Protein AF-A0A8J6LBE6-F1 (afdb_monomer_lite)

pLDDT: mean 72.06, std 24.49, range [21.94, 98.38]

Sequence (1001 aa):
MIVLFFIPLFIVALAKRLLSPKQTKSIDKKHVVVTGGSSGIGKSAAVLAARKGANVTIIARNLERLSSAEKEIAAACIHKDQIVTSVSVDVSNRKAIQSELDKLEEKIGPIYMLINCAGMALCGKVEDFTEQDINTLISANFLGTLYPIQSVIPKFKDRKEGIIVLTASQVALMGMFGYSIYSSCKFALRGLAESISMELKPYNVSVTLALPPDTDTPGFENENKTKPEETHLISQTGGLLAPDTVAEKLLQDALILLSALSQFLHILEQNCNNRELRVLSKVLVYRKKDETVVGRVHSAIVSAVNFDLRSATVEWFEQGETKGKEIDMTAIASLNPDIVILKPGERYIQEPTHQTQTSGNKLQRDSSGSSEEETSAAMAQSGRFTHKLDESDDDFNSNQFSPETATLSNPTRQSVVSVKSNNGVMRSAQQIRVTQNMLPNNGHTLPSNDVVINKESNIPTSRAVQNSRRSNVVKEVEKLKKNREERRQRQAEEKAEKEAFLQLAPGNPHWELLNMILEYRRGLDIKPLSENDTIEDHLITVCVRKRPLNKKEGARKEVDVITVPSKNQLIVHEPKNKVDLTKYLENQLFRFDYAFDETCSNEMVYRYTAQPLIKTIFEGGFATCFAYGQTGSGKTHTMGGDFNGKSQHCHKGIYAMASADVFKLTNSPKYRHLNLIVSSSFFEIYSGKVFDLLNNKAKLRILEDGKQQVQVVGLTEKVVCTTDEVLKLIQKGNQARTSGQTFANSNSSRSHAVFQIYLRSNSNTQKVHGKFSLIDLAGNERGADTSSANRQTRMEGAEINKSLLALKECIRALGRKGAHLPFRVSKLTQVLRDSFVGSNSRTCMIAMVSPGVSSCEHTLNTLRYADRVKELGGGDLQTNTLSDDSHSDGDLLQLRSLNENDMTPEMLNFHQVISELEIAEENMLDNHKQTTDELYATYQKAIGLLKTTDEVTYDQEAYCKNWEELVNNAVSLLVKSQEIVADYKAKMSAEEQLSRKTKRK

Secondary structure (DSSP, 8-state):
--HHHHHHHHHHHHHHHHSSPPPBPP-TT-EEEEETTTSHHHHHHHHHHHHTT-EEEEEES-HHHHHHHHHHHHHT-SSTT--EEEEE--TT-HHHHHHHHHHHHHHH--EEEEEE---------GGG--HHHHHHHHIIIIIHHHHHHHHHHHHHHHHT-EEEEEE--GGGTS--TT-HHHHHHHHHHHHHHHHHHHHHGGGTEEEEEE---SB-SHHHHHHHTT--HHHHHHHGGG--B-HHHHHHHHHHHHHB---HHHHHHHHHHHHHGGGTGGG--S--------S---PPP--EEEEEEETTTTEEEEEEEETTEEEEEEEEHHHHHHH-GGG-PPPTT------------------------------------------------------------------------------------------------------------------------------HHHHHHHHHHHHHHHHHHHHHHHHHHHHHHHHHSTT-TTHHHHHHHHHHHHTS--B---TTSPPP--SEEEEEEEPPPPHHHHHTT--B-EEEEETTEEEEEEEEE-TT--EEEEEEEEE-SEEE-TT--HHHHHHHTTHHHHHHHHTT-EEEEEEEESTTSSHHHHHH-EEETTEEEGGGSHHHHHHHHHHHHHTSHHHHTT-EEEEEEEEEEETTEEEETTTTTEEEEEEE-TTS-EEEET---EE--SHHHHHHHHHHHHHHS-----SS-SSSTTSEEEEEEEEEETTEEEEEEEEEEEEEPPP---GGGGTTS-HHHHHHHHHHHHHHHHHHHHHHHHHSTTSPP-GGGSHHHHHTHHHHH-TTEEEEEEEEE--BGGGHHHHHHHHHHHHHHHTTT-----------TTSHHHHHHHHHHHHTTTS-HHHHHHHHHHHHHHHHHHHHHHHHHHHHHHHHHHHHHHHHHHHGGGSTT--HHHHHHHHHHHHHHHHHHHHHHHHHHHHHHHHHHHHHHHHHHHTT-

Organism: Tenebrio molitor (NCBI:txid7067)

Structure (mmCIF, N/CA/C/O backbone):
data_AF-A0A8J6LBE6-F1
#
_entry.id   AF-A0A8J6LBE6-F1
#
loop_
_atom_site.group_PDB
_atom_site.id
_atom_site.type_symbol
_atom_site.label_atom_id
_atom_site.label_alt_id
_atom_site.label_comp_id
_atom_site.label_asym_id
_atom_site.label_entity_id
_atom_site.label_seq_id
_atom_site.pdbx_PDB_ins_code
_atom_site.Cartn_x
_atom_site.Cartn_y
_atom_site.Cartn_z
_atom_site.occupancy
_atom_site.B_iso_or_equiv
_atom_site.auth_seq_id
_atom_site.auth_comp_id
_atom_site.auth_asym_id
_atom_site.auth_atom_id
_atom_site.pdbx_PDB_model_num
ATOM 1 N N . MET A 1 1 ? -30.795 -40.036 3.417 1.00 40.66 1 MET A N 1
ATOM 2 C CA . MET A 1 1 ? -29.897 -41.121 3.882 1.00 40.66 1 MET A CA 1
ATOM 3 C C . MET A 1 1 ? -28.716 -41.430 2.954 1.00 40.66 1 MET A C 1
ATOM 5 O O . MET A 1 1 ? -27.685 -41.827 3.468 1.00 40.66 1 MET A O 1
ATOM 9 N N . ILE A 1 2 ? -28.789 -41.191 1.636 1.00 40.31 2 ILE A N 1
ATOM 10 C CA . ILE A 1 2 ? -27.671 -41.468 0.703 1.00 40.31 2 ILE A CA 1
ATOM 11 C C . ILE A 1 2 ? -26.456 -40.530 0.915 1.00 40.31 2 ILE A C 1
ATOM 13 O O . ILE A 1 2 ? -25.318 -40.966 0.797 1.00 40.31 2 ILE A O 1
ATOM 17 N N . VAL A 1 3 ? -26.661 -39.271 1.325 1.00 47.59 3 VAL A N 1
ATOM 18 C CA . VAL A 1 3 ? -25.581 -38.264 1.488 1.00 47.59 3 VAL A CA 1
ATOM 19 C C . VAL A 1 3 ? -24.673 -38.520 2.708 1.00 47.59 3 VAL A C 1
ATOM 21 O O . VAL A 1 3 ? -23.480 -38.231 2.655 1.00 47.59 3 VAL A O 1
ATOM 24 N N . LEU A 1 4 ? -25.194 -39.142 3.773 1.00 47.72 4 LEU A N 1
ATOM 25 C CA . LEU A 1 4 ? -24.428 -39.478 4.986 1.00 47.72 4 LEU A CA 1
ATOM 26 C C . LEU A 1 4 ? -23.370 -40.572 4.750 1.00 47.72 4 LEU A C 1
ATOM 28 O O . LEU A 1 4 ? -22.379 -40.619 5.471 1.00 47.72 4 LEU A O 1
ATOM 32 N N . PHE A 1 5 ? -23.529 -41.398 3.709 1.00 43.28 5 PHE A N 1
ATOM 33 C CA . PHE A 1 5 ? -22.550 -42.424 3.330 1.00 43.28 5 PHE A CA 1
ATOM 34 C C . PHE A 1 5 ? -21.408 -41.885 2.454 1.00 43.28 5 PHE A C 1
ATOM 36 O O . PHE A 1 5 ? -20.310 -42.440 2.469 1.00 43.28 5 PHE A O 1
ATOM 43 N N . PHE A 1 6 ? -21.625 -40.788 1.720 1.00 46.31 6 PHE A N 1
ATOM 44 C CA . PHE A 1 6 ? -20.612 -40.236 0.813 1.00 46.31 6 PHE A CA 1
ATOM 45 C C . PHE A 1 6 ? -19.575 -39.362 1.514 1.00 46.31 6 PHE A C 1
ATOM 47 O O . PHE A 1 6 ? -18.449 -39.285 1.038 1.00 46.31 6 PHE A O 1
ATOM 54 N N . ILE A 1 7 ? -19.906 -38.742 2.648 1.00 57.91 7 ILE A N 1
ATOM 55 C CA . ILE A 1 7 ? -18.970 -37.877 3.383 1.00 57.91 7 ILE A CA 1
ATOM 56 C C . ILE A 1 7 ? -17.785 -38.682 3.954 1.00 57.91 7 ILE A C 1
ATOM 58 O O . ILE A 1 7 ? -16.645 -38.295 3.690 1.00 57.91 7 ILE A O 1
ATOM 62 N N . PRO A 1 8 ? -17.981 -39.837 4.625 1.00 56.97 8 PRO A N 1
ATOM 63 C CA . PRO A 1 8 ? -16.868 -40.694 5.033 1.00 56.97 8 PRO A CA 1
ATOM 64 C C . PRO A 1 8 ? -16.081 -41.225 3.831 1.00 56.97 8 PRO A C 1
ATOM 66 O O . PRO A 1 8 ? -14.857 -41.236 3.855 1.00 56.97 8 PRO A O 1
ATOM 69 N N . LEU A 1 9 ? -16.765 -41.599 2.744 1.00 53.81 9 LEU A N 1
ATOM 70 C CA . LEU A 1 9 ? -16.144 -42.067 1.499 1.00 53.81 9 LEU A CA 1
ATOM 71 C C . LEU A 1 9 ? -15.296 -40.982 0.821 1.00 53.81 9 LEU A C 1
ATOM 73 O O . LEU A 1 9 ? -14.232 -41.283 0.288 1.00 53.81 9 LEU A O 1
ATOM 77 N N . PHE A 1 10 ? -15.725 -39.722 0.883 1.00 61.94 10 PHE A N 1
ATOM 78 C CA . PHE A 1 10 ? -14.997 -38.573 0.356 1.00 61.94 10 PHE A CA 1
ATOM 79 C C . PHE A 1 10 ? -13.814 -38.198 1.249 1.00 61.94 10 PHE A C 1
ATOM 81 O O . PHE A 1 10 ? -12.744 -37.894 0.733 1.00 61.94 10 PHE A O 1
ATOM 88 N N . ILE A 1 11 ? -13.958 -38.294 2.574 1.00 64.44 11 ILE A N 1
ATOM 89 C CA . ILE A 1 11 ? -12.854 -38.121 3.530 1.00 64.44 11 ILE A CA 1
ATOM 90 C C . ILE A 1 11 ? -11.818 -39.233 3.347 1.00 64.44 11 ILE A C 1
ATOM 92 O O . ILE A 1 11 ? -10.628 -38.945 3.290 1.00 64.44 11 ILE A O 1
ATOM 96 N N . VAL A 1 12 ? -12.246 -40.483 3.157 1.00 61.75 12 VAL A N 1
ATOM 97 C CA . VAL A 1 12 ? -11.360 -41.612 2.840 1.00 61.75 12 VAL A CA 1
ATOM 98 C C . VAL A 1 12 ? -10.734 -41.451 1.455 1.00 61.75 12 VAL A C 1
ATOM 100 O O . VAL A 1 12 ? -9.564 -41.776 1.296 1.00 61.75 12 VAL A O 1
ATOM 103 N N . ALA A 1 13 ? -11.445 -40.913 0.459 1.00 54.16 13 ALA A N 1
ATOM 104 C CA . ALA A 1 13 ? -10.891 -40.621 -0.866 1.00 54.16 13 ALA A CA 1
ATOM 105 C C . ALA A 1 13 ? -9.877 -39.466 -0.832 1.00 54.16 13 ALA A C 1
ATOM 107 O O . ALA A 1 13 ? -8.851 -39.527 -1.507 1.00 54.16 13 ALA A O 1
ATOM 108 N N . LEU A 1 14 ? -10.127 -38.436 -0.023 1.00 53.88 14 LEU A N 1
ATOM 109 C CA . LEU A 1 14 ? -9.238 -37.295 0.176 1.00 53.88 14 LEU A CA 1
ATOM 110 C C . LEU A 1 14 ? -8.005 -37.695 0.992 1.00 53.88 14 LEU A C 1
ATOM 112 O O . LEU A 1 14 ? -6.891 -37.357 0.604 1.00 53.88 14 LEU A O 1
ATOM 116 N N . ALA A 1 15 ? -8.183 -38.489 2.051 1.00 54.53 15 ALA A N 1
ATOM 117 C CA . ALA A 1 15 ? -7.100 -39.101 2.809 1.00 54.53 15 ALA A CA 1
ATOM 118 C C . ALA A 1 15 ? -6.294 -40.058 1.923 1.00 54.53 15 ALA A C 1
ATOM 120 O O . ALA A 1 15 ? -5.078 -39.935 1.876 1.00 54.53 15 ALA A O 1
ATOM 121 N N . LYS A 1 16 ? -6.939 -40.916 1.116 1.00 50.00 16 LYS A N 1
ATOM 122 C CA . LYS A 1 16 ? -6.263 -41.740 0.097 1.00 50.00 16 LYS A CA 1
ATOM 123 C C . LYS A 1 16 ? -5.519 -40.905 -0.934 1.00 50.00 16 LYS A C 1
ATOM 125 O O . LYS A 1 16 ? -4.522 -41.392 -1.426 1.00 50.00 16 LYS A O 1
ATOM 130 N N . ARG A 1 17 ? -5.968 -39.695 -1.280 1.00 50.91 17 ARG A N 1
ATOM 131 C CA . ARG A 1 17 ? -5.318 -38.820 -2.276 1.00 50.91 17 ARG A CA 1
ATOM 132 C C . ARG A 1 17 ? -4.174 -37.984 -1.694 1.00 50.91 17 ARG A C 1
ATOM 134 O O . ARG A 1 17 ? -3.234 -37.657 -2.410 1.00 50.91 17 ARG A O 1
ATOM 141 N N . LEU A 1 18 ? -4.251 -37.639 -0.410 1.00 48.28 18 LEU A N 1
ATOM 142 C CA . LEU A 1 18 ? -3.179 -36.977 0.341 1.00 48.28 18 LEU A CA 1
ATOM 143 C C . LEU A 1 18 ? -2.104 -37.975 0.798 1.00 48.28 18 LEU A C 1
ATOM 145 O O . LEU A 1 18 ? -0.934 -37.615 0.863 1.00 48.28 18 LEU A O 1
ATOM 149 N N . LEU A 1 19 ? -2.498 -39.224 1.064 1.00 45.06 19 LEU A N 1
ATOM 150 C CA . LEU A 1 19 ? -1.624 -40.333 1.457 1.00 45.06 19 LEU A CA 1
ATOM 151 C C . LEU A 1 19 ? -1.256 -41.253 0.278 1.00 45.06 19 LEU A C 1
ATOM 153 O O . LEU A 1 19 ? -0.457 -42.170 0.457 1.00 45.06 19 LEU A O 1
ATOM 157 N N . SER A 1 20 ? -1.814 -41.047 -0.925 1.00 41.53 20 SER A N 1
ATOM 158 C CA . SER A 1 20 ? -1.423 -41.830 -2.104 1.00 41.53 20 SER A CA 1
ATOM 159 C C . SER A 1 20 ? 0.006 -41.473 -2.490 1.00 41.53 20 SER A C 1
ATOM 161 O O . SER A 1 20 ? 0.320 -40.279 -2.548 1.00 41.53 20 SER A O 1
ATOM 163 N N . PRO A 1 21 ? 0.851 -42.462 -2.829 1.00 44.41 21 PRO A N 1
ATOM 164 C CA . PRO A 1 21 ? 2.168 -42.185 -3.378 1.00 44.41 21 PRO A CA 1
ATOM 165 C C . PRO A 1 21 ? 2.017 -41.244 -4.576 1.00 44.41 21 PRO A C 1
ATOM 167 O O . PRO A 1 21 ? 1.194 -41.486 -5.465 1.00 44.41 21 PRO A O 1
ATOM 170 N N . LYS A 1 22 ? 2.768 -40.134 -4.569 1.00 51.62 22 LYS A N 1
ATOM 171 C CA . LYS A 1 22 ? 2.793 -39.182 -5.686 1.00 51.62 22 LYS A CA 1
ATOM 172 C C . LYS A 1 22 ? 3.067 -39.985 -6.957 1.00 51.62 22 LYS A C 1
ATOM 174 O O . LYS A 1 22 ? 4.078 -40.680 -7.017 1.00 51.62 22 LYS A O 1
ATOM 179 N N . GLN A 1 23 ? 2.171 -39.921 -7.945 1.00 55.44 23 GLN A N 1
ATOM 180 C CA . GLN A 1 23 ? 2.427 -40.559 -9.235 1.00 55.44 23 GLN A CA 1
ATOM 181 C C . GLN A 1 23 ? 3.731 -39.983 -9.790 1.00 55.44 23 GLN A C 1
ATOM 183 O O . GLN A 1 23 ? 3.892 -38.765 -9.877 1.00 55.44 23 GLN A O 1
ATOM 188 N N . THR A 1 24 ? 4.684 -40.850 -10.104 1.00 63.91 24 THR A N 1
ATOM 189 C CA . THR A 1 24 ? 5.952 -40.472 -10.718 1.00 63.91 24 THR A CA 1
ATOM 190 C C . THR A 1 24 ? 5.896 -40.820 -12.198 1.00 63.91 24 THR A C 1
ATOM 192 O O . THR A 1 24 ? 5.435 -41.893 -12.586 1.00 63.91 24 THR A O 1
ATOM 195 N N . LYS A 1 25 ? 6.347 -39.898 -13.049 1.00 80.88 25 LYS A N 1
ATOM 196 C CA . LYS A 1 25 ? 6.626 -40.194 -14.451 1.00 80.88 25 LYS A CA 1
ATOM 197 C C . LYS A 1 25 ? 7.721 -41.262 -14.488 1.00 80.88 25 LYS A C 1
ATOM 199 O O . LYS A 1 25 ? 8.744 -41.119 -13.818 1.00 80.88 25 LYS A O 1
ATOM 204 N N . SER A 1 26 ? 7.507 -42.326 -15.257 1.00 86.62 26 SER A N 1
ATOM 205 C CA . SER A 1 26 ? 8.555 -43.314 -15.515 1.00 86.62 26 SER A CA 1
ATOM 206 C C . SER A 1 26 ? 9.479 -42.816 -16.627 1.00 86.62 26 SER A C 1
ATOM 208 O O . SER A 1 26 ? 9.019 -42.190 -17.584 1.00 86.62 26 SER A O 1
ATOM 210 N N . ILE A 1 27 ? 10.773 -43.100 -16.490 1.00 93.12 27 ILE A N 1
ATOM 211 C CA . ILE A 1 27 ? 11.789 -42.931 -17.543 1.00 93.12 27 ILE A CA 1
ATOM 212 C C . ILE A 1 27 ? 12.308 -44.277 -18.052 1.00 93.12 27 ILE A C 1
ATOM 214 O O . ILE A 1 27 ? 13.243 -44.306 -18.847 1.00 93.12 27 ILE A O 1
ATOM 218 N N . ASP A 1 28 ? 11.697 -45.378 -17.616 1.00 93.81 28 ASP A N 1
ATOM 219 C CA . ASP A 1 28 ? 12.046 -46.709 -18.093 1.00 93.81 28 ASP A CA 1
ATOM 220 C C . ASP A 1 28 ? 11.875 -46.790 -19.618 1.00 93.81 28 ASP A C 1
ATOM 222 O O . ASP A 1 28 ? 10.849 -46.370 -20.165 1.00 93.81 28 ASP A O 1
ATOM 226 N N . LYS A 1 29 ? 12.922 -47.256 -20.305 1.00 93.50 29 LYS A N 1
ATOM 227 C CA . LYS A 1 29 ? 13.061 -47.329 -21.770 1.00 93.50 29 LYS A CA 1
ATOM 228 C C . LYS A 1 29 ? 12.915 -46.002 -22.524 1.00 93.50 29 LYS A C 1
ATOM 230 O O . LYS A 1 29 ? 12.851 -45.991 -23.754 1.00 93.50 29 LYS A O 1
ATOM 235 N N . LYS A 1 30 ? 12.865 -44.867 -21.823 1.00 95.56 30 LYS A N 1
ATOM 236 C CA . LYS A 1 30 ? 12.820 -43.529 -22.427 1.00 95.56 30 LYS A CA 1
ATOM 237 C C . LYS A 1 30 ? 14.237 -42.997 -22.631 1.00 95.56 30 LYS A C 1
ATOM 239 O O . LYS A 1 30 ? 15.156 -43.344 -21.894 1.00 95.56 30 LYS A O 1
ATOM 244 N N . HIS A 1 31 ? 14.410 -42.128 -23.623 1.00 97.69 31 HIS A N 1
ATOM 245 C CA . HIS A 1 31 ? 15.700 -41.513 -23.918 1.00 97.69 31 HIS A CA 1
ATOM 246 C C . HIS A 1 31 ? 15.918 -40.253 -23.062 1.00 97.69 31 HIS A C 1
ATOM 248 O O . HIS A 1 31 ? 15.151 -39.286 -23.141 1.00 97.69 31 HIS A O 1
ATOM 254 N N . VAL A 1 32 ? 16.965 -40.277 -22.235 1.00 98.19 32 VAL A N 1
ATOM 255 C CA . VAL A 1 32 ? 17.400 -39.195 -21.346 1.00 98.19 32 VAL A CA 1
ATOM 256 C C . VAL A 1 32 ? 18.744 -38.662 -21.836 1.00 98.19 32 VAL A C 1
ATOM 258 O O . VAL A 1 32 ? 19.719 -39.404 -21.929 1.00 98.19 32 VAL A O 1
ATOM 261 N N . VAL A 1 33 ? 18.809 -37.363 -22.115 1.00 98.38 33 VAL A N 1
ATOM 262 C CA . VAL A 1 33 ? 20.037 -36.674 -22.524 1.00 98.38 33 VAL A CA 1
ATOM 263 C C . VAL A 1 33 ? 20.535 -35.806 -21.376 1.00 98.38 33 VAL A C 1
ATOM 265 O O . VAL A 1 33 ? 19.777 -35.000 -20.836 1.00 98.38 33 VAL A O 1
ATOM 268 N N . VAL A 1 34 ? 21.812 -35.940 -21.014 1.00 98.19 34 VAL A N 1
ATOM 269 C CA . VAL A 1 34 ? 22.442 -35.187 -19.922 1.00 98.19 34 VAL A CA 1
ATOM 270 C C . VAL A 1 34 ? 23.647 -34.404 -20.435 1.00 98.19 34 VAL A C 1
ATOM 272 O O . VAL A 1 34 ? 24.679 -34.981 -20.789 1.00 98.19 34 VAL A O 1
ATOM 275 N N . THR A 1 35 ? 23.552 -33.073 -20.441 1.00 97.25 35 THR A N 1
ATOM 276 C CA . THR A 1 35 ? 24.716 -32.216 -20.712 1.00 97.25 35 THR A CA 1
ATOM 277 C C . THR A 1 35 ? 25.586 -32.105 -19.464 1.00 97.25 35 THR A C 1
ATOM 279 O O . THR A 1 35 ? 25.083 -32.099 -18.343 1.00 97.25 35 THR A O 1
ATOM 282 N N . GLY A 1 36 ? 26.908 -32.054 -19.635 1.00 94.25 36 GLY A N 1
ATOM 283 C CA . GLY A 1 36 ? 27.849 -32.119 -18.513 1.00 94.25 36 GLY A CA 1
ATOM 284 C C . GLY A 1 36 ? 27.936 -33.512 -17.873 1.00 94.25 36 GLY A C 1
ATOM 285 O O . GLY A 1 36 ? 28.404 -33.638 -16.746 1.00 94.25 36 GLY A O 1
ATOM 286 N N . GLY A 1 37 ? 27.504 -34.565 -18.577 1.00 92.94 37 GLY A N 1
ATOM 287 C CA . GLY A 1 37 ? 27.406 -35.932 -18.049 1.00 92.94 37 GLY A CA 1
ATOM 288 C C . GLY A 1 37 ? 28.738 -36.656 -17.803 1.00 92.94 37 GLY A C 1
ATOM 289 O O . GLY A 1 37 ? 28.736 -37.790 -17.342 1.00 92.94 37 GLY A O 1
ATOM 290 N N . SER A 1 38 ? 29.884 -36.029 -18.089 1.00 94.12 38 SER A N 1
ATOM 291 C CA . SER A 1 38 ? 31.209 -36.638 -17.903 1.00 94.12 38 SER A CA 1
ATOM 292 C C . SER A 1 38 ? 31.729 -36.596 -16.458 1.00 94.12 38 SER A C 1
ATOM 294 O O . SER A 1 38 ? 32.708 -37.267 -16.144 1.00 94.12 38 SER A O 1
ATOM 296 N N . SER A 1 39 ? 31.153 -35.762 -15.581 1.00 93.06 39 SER A N 1
ATOM 297 C CA . SER A 1 39 ? 31.620 -35.588 -14.193 1.00 93.06 39 SER A CA 1
ATOM 298 C C . SER A 1 39 ? 30.558 -34.962 -13.278 1.00 93.06 39 SER A C 1
ATOM 300 O O . SER A 1 39 ? 29.589 -34.382 -13.761 1.00 93.06 39 SER A O 1
ATOM 302 N N . GLY A 1 40 ? 30.777 -35.019 -11.958 1.00 93.19 40 GLY A N 1
ATOM 303 C CA . GLY A 1 40 ? 29.959 -34.327 -10.953 1.00 93.19 40 GLY A CA 1
ATOM 304 C C . GLY A 1 40 ? 28.474 -34.707 -10.991 1.00 93.19 40 GLY A C 1
ATOM 305 O O . GLY A 1 40 ? 28.133 -35.845 -11.305 1.00 93.19 40 GLY A O 1
ATOM 306 N N . ILE A 1 41 ? 27.600 -33.730 -10.716 1.00 93.69 41 ILE A N 1
ATOM 307 C CA . ILE A 1 41 ? 26.135 -33.905 -10.650 1.00 93.69 41 ILE A CA 1
ATOM 308 C C . ILE A 1 41 ? 25.578 -34.520 -11.944 1.00 93.69 41 ILE A C 1
ATOM 310 O O . ILE A 1 41 ? 24.730 -35.406 -11.886 1.00 93.69 41 ILE A O 1
ATOM 314 N N . GLY A 1 42 ? 26.070 -34.088 -13.111 1.00 95.62 42 GLY A N 1
ATOM 315 C CA . GLY A 1 42 ? 25.614 -34.594 -14.408 1.00 95.62 42 GLY A CA 1
ATOM 316 C C . GLY A 1 42 ? 25.889 -36.089 -14.583 1.00 95.62 42 GLY A C 1
ATOM 317 O O . GLY A 1 42 ? 24.999 -36.830 -14.998 1.00 95.62 42 GLY A O 1
ATOM 318 N N . LYS A 1 43 ? 27.090 -36.558 -14.212 1.00 96.75 43 LYS A N 1
ATOM 319 C CA . LYS A 1 43 ? 27.428 -37.993 -14.255 1.00 96.75 43 LYS A CA 1
ATOM 320 C C . LYS A 1 43 ? 26.554 -38.796 -13.293 1.00 96.75 43 LYS A C 1
ATOM 322 O O . LYS A 1 43 ? 25.973 -39.801 -13.695 1.00 96.75 43 LYS A O 1
ATOM 327 N N . SER A 1 44 ? 26.407 -38.329 -12.054 1.00 96.75 44 SER A N 1
ATOM 328 C CA . SER A 1 44 ? 25.555 -38.978 -11.052 1.00 96.75 44 SER A CA 1
ATOM 329 C C . SER A 1 44 ? 24.093 -39.068 -11.508 1.00 96.75 44 SER A C 1
ATOM 331 O O . SER A 1 44 ? 23.470 -40.122 -11.392 1.00 96.75 44 SER A O 1
ATOM 333 N N . ALA A 1 45 ? 23.553 -38.008 -12.120 1.00 96.50 45 ALA A N 1
ATOM 334 C CA . ALA A 1 45 ? 22.198 -38.007 -12.673 1.00 96.50 45 ALA A CA 1
ATOM 335 C C . ALA A 1 45 ? 22.042 -39.004 -13.831 1.00 96.50 45 ALA A C 1
ATOM 337 O O . ALA A 1 45 ? 21.029 -39.699 -13.905 1.00 96.50 45 ALA A O 1
ATOM 338 N N . ALA A 1 46 ? 23.051 -39.118 -14.699 1.00 97.69 46 ALA A N 1
ATOM 339 C CA . ALA A 1 46 ? 23.075 -40.086 -15.792 1.00 97.69 46 ALA A CA 1
ATOM 340 C C . ALA A 1 46 ? 23.107 -41.541 -15.280 1.00 97.69 46 ALA A C 1
ATOM 342 O O . ALA A 1 46 ? 22.327 -42.373 -15.743 1.00 97.69 46 ALA A O 1
ATOM 343 N N . VAL A 1 47 ? 23.934 -41.834 -14.268 1.00 97.56 47 VAL A N 1
ATOM 344 C CA . VAL A 1 47 ? 23.987 -43.150 -13.602 1.00 97.56 47 VAL A CA 1
ATOM 345 C C . VAL A 1 47 ? 22.639 -43.490 -12.959 1.00 97.56 47 VAL A C 1
ATOM 347 O O . VAL A 1 47 ? 22.127 -44.595 -13.134 1.00 97.56 47 VAL A O 1
ATOM 350 N N . LEU A 1 48 ? 22.022 -42.545 -12.246 1.00 96.19 48 LEU A N 1
ATOM 351 C CA . LEU A 1 48 ? 20.714 -42.751 -11.618 1.00 96.19 48 LEU A CA 1
ATOM 352 C C . LEU A 1 48 ? 19.587 -42.931 -12.644 1.00 96.19 48 LEU A C 1
ATOM 354 O O . LEU A 1 48 ? 18.682 -43.733 -12.412 1.00 96.19 48 LEU A O 1
ATOM 358 N N . ALA A 1 49 ? 19.638 -42.229 -13.779 1.00 96.50 49 ALA A N 1
ATOM 359 C CA . ALA A 1 49 ? 18.697 -42.427 -14.877 1.00 96.50 49 ALA A CA 1
ATOM 360 C C . ALA A 1 49 ? 18.832 -43.833 -15.489 1.00 96.50 49 ALA A C 1
ATOM 362 O O . ALA A 1 49 ? 17.819 -44.505 -15.690 1.00 96.50 49 ALA A O 1
ATOM 363 N N . ALA A 1 50 ? 20.062 -44.321 -15.693 1.00 96.94 50 ALA A N 1
ATOM 364 C CA . ALA A 1 50 ? 20.314 -45.685 -16.164 1.00 96.94 50 ALA A CA 1
ATOM 365 C C . ALA A 1 50 ? 19.803 -46.747 -15.174 1.00 96.94 50 ALA A C 1
ATOM 367 O O . ALA A 1 50 ? 19.136 -47.695 -15.588 1.00 96.94 50 ALA A O 1
ATOM 368 N N . ARG A 1 51 ? 19.991 -46.545 -13.860 1.00 95.88 51 ARG A N 1
ATOM 369 C CA . ARG A 1 51 ? 19.422 -47.424 -12.811 1.00 95.88 51 ARG A CA 1
ATOM 370 C C . ARG A 1 51 ? 17.893 -47.443 -12.784 1.00 95.88 51 ARG A C 1
ATOM 372 O O . ARG A 1 51 ? 17.306 -48.347 -12.198 1.00 95.88 51 ARG A O 1
ATOM 379 N N . LYS A 1 52 ? 17.242 -46.444 -13.387 1.00 94.56 52 LYS A N 1
ATOM 380 C CA . LYS A 1 52 ? 15.783 -46.361 -13.554 1.00 94.56 52 LYS A CA 1
ATOM 381 C C . LYS A 1 52 ? 15.300 -46.871 -14.922 1.00 94.56 52 LYS A C 1
ATOM 383 O O . LYS A 1 52 ? 14.135 -46.660 -15.245 1.00 94.56 52 LYS A O 1
ATOM 388 N N . GLY A 1 53 ? 16.168 -47.521 -15.703 1.00 95.19 53 GLY A N 1
ATOM 389 C CA . GLY A 1 53 ? 15.819 -48.178 -16.969 1.00 95.19 53 GLY A CA 1
ATOM 390 C C . GLY A 1 53 ? 15.903 -47.292 -18.218 1.00 95.19 53 GLY A C 1
ATOM 391 O O . GLY A 1 53 ? 15.531 -47.732 -19.302 1.00 95.19 53 GLY A O 1
ATOM 392 N N . ALA A 1 54 ? 16.385 -46.049 -18.109 1.00 97.00 54 ALA A N 1
ATOM 393 C CA . ALA A 1 54 ? 16.459 -45.131 -19.247 1.00 97.00 54 ALA A CA 1
ATOM 394 C C . ALA A 1 54 ? 17.579 -45.479 -20.245 1.00 97.00 54 ALA A C 1
ATOM 396 O O . ALA A 1 54 ? 18.652 -45.941 -19.855 1.00 97.00 54 ALA A O 1
ATOM 397 N N . ASN A 1 55 ? 17.368 -45.151 -21.521 1.00 97.81 55 ASN A N 1
ATOM 398 C CA . ASN A 1 55 ? 18.452 -45.019 -22.497 1.00 97.81 55 ASN A CA 1
ATOM 399 C C . ASN A 1 55 ? 19.141 -43.675 -22.252 1.00 97.81 55 ASN A C 1
ATOM 401 O O . ASN A 1 55 ? 18.468 -42.643 -22.246 1.00 97.81 55 ASN A O 1
ATOM 405 N N . VAL A 1 56 ? 20.452 -43.665 -22.020 1.00 97.88 56 VAL A N 1
ATOM 406 C CA . VAL A 1 56 ? 21.163 -42.479 -21.528 1.00 97.88 56 VAL A CA 1
ATOM 407 C C . VAL A 1 56 ? 22.199 -42.007 -22.535 1.00 97.88 56 VAL A C 1
ATOM 409 O O . VAL A 1 56 ? 23.139 -42.729 -22.859 1.00 97.88 56 VAL A O 1
ATOM 412 N N . THR A 1 57 ? 22.073 -40.750 -22.952 1.00 98.25 57 THR A N 1
ATOM 413 C CA . THR A 1 57 ? 23.120 -40.063 -23.708 1.00 98.25 57 THR A CA 1
ATOM 414 C C . THR A 1 57 ? 23.782 -38.992 -22.852 1.00 98.25 57 THR A C 1
ATOM 416 O O . THR A 1 57 ? 23.103 -38.108 -22.325 1.00 98.25 57 THR A O 1
ATOM 419 N N . ILE A 1 58 ? 25.111 -39.027 -22.740 1.00 98.12 58 ILE A N 1
ATOM 420 C CA . ILE A 1 58 ? 25.891 -37.981 -22.065 1.00 98.12 58 ILE A CA 1
ATOM 421 C C . ILE A 1 58 ? 26.624 -37.089 -23.066 1.00 98.12 58 ILE A C 1
ATOM 423 O O . ILE A 1 58 ? 27.243 -37.566 -24.015 1.00 98.12 58 ILE A O 1
ATOM 427 N N . ILE A 1 59 ? 26.579 -35.779 -22.831 1.00 97.44 59 ILE A N 1
ATOM 428 C CA . ILE A 1 59 ? 27.209 -34.773 -23.692 1.00 97.44 59 ILE A CA 1
ATOM 429 C C . ILE A 1 59 ? 28.248 -33.988 -22.892 1.00 97.44 59 ILE A C 1
ATOM 431 O O . ILE A 1 59 ? 27.927 -33.402 -21.855 1.00 97.44 59 ILE A O 1
ATOM 435 N N . ALA A 1 60 ? 29.490 -33.951 -23.371 1.00 95.38 60 ALA A N 1
ATOM 436 C CA . ALA A 1 60 ? 30.565 -33.130 -22.811 1.00 95.38 60 ALA A CA 1
ATOM 437 C C . ALA A 1 60 ? 31.650 -32.867 -23.867 1.00 95.38 60 ALA A C 1
ATOM 439 O O . ALA A 1 60 ? 31.531 -33.304 -25.000 1.00 95.38 60 ALA A O 1
ATOM 440 N N . ARG A 1 61 ? 32.728 -32.161 -23.512 1.00 93.44 61 ARG A N 1
ATOM 441 C CA . ARG A 1 61 ? 33.821 -31.847 -24.455 1.00 93.44 61 ARG A CA 1
ATOM 442 C C . ARG A 1 61 ? 34.946 -32.884 -24.435 1.00 93.44 61 ARG A C 1
ATOM 444 O O . ARG A 1 61 ? 35.461 -33.264 -25.477 1.00 93.44 61 ARG A O 1
ATOM 451 N N . ASN A 1 62 ? 35.335 -33.353 -23.250 1.00 92.88 62 ASN A N 1
ATOM 452 C CA . ASN A 1 62 ? 36.500 -34.222 -23.085 1.00 92.88 62 ASN A CA 1
ATOM 453 C C . ASN A 1 62 ? 36.146 -35.694 -23.375 1.00 92.88 62 ASN A C 1
ATOM 455 O O . ASN A 1 62 ? 35.365 -36.299 -22.640 1.00 92.88 62 ASN A O 1
ATOM 459 N N . LEU A 1 63 ? 36.747 -36.253 -24.429 1.00 92.56 63 LEU A N 1
ATOM 460 C CA . LEU A 1 63 ? 36.463 -37.602 -24.927 1.00 92.56 63 LEU A CA 1
ATOM 461 C C . LEU A 1 63 ? 36.876 -38.715 -23.948 1.00 92.56 63 LEU A C 1
ATOM 463 O O . LEU A 1 63 ? 36.166 -39.710 -23.807 1.00 92.56 63 LEU A O 1
ATOM 467 N N . GLU A 1 64 ? 37.985 -38.542 -23.227 1.00 92.06 64 GLU A N 1
ATOM 468 C CA . GLU A 1 64 ? 38.471 -39.527 -22.251 1.00 92.06 64 GLU A CA 1
ATOM 469 C C . GLU A 1 64 ? 37.519 -39.642 -21.056 1.00 92.06 64 GLU A C 1
ATOM 471 O O . GLU A 1 64 ? 37.110 -40.740 -20.673 1.00 92.06 64 GLU A O 1
ATOM 476 N N . ARG A 1 65 ? 37.094 -38.498 -20.500 1.00 92.56 65 ARG A N 1
ATOM 477 C CA . ARG A 1 65 ? 36.131 -38.462 -19.389 1.00 92.56 65 ARG A CA 1
ATOM 478 C C . ARG A 1 65 ? 34.765 -38.995 -19.804 1.00 92.56 65 ARG A C 1
ATOM 480 O O . ARG A 1 65 ? 34.126 -39.677 -19.008 1.00 92.56 65 ARG A O 1
ATOM 487 N N . LEU A 1 66 ? 34.331 -38.709 -21.033 1.00 93.69 66 LEU A N 1
ATOM 488 C CA . LEU A 1 66 ? 33.114 -39.292 -21.600 1.00 93.69 66 LEU A CA 1
ATOM 489 C C . LEU A 1 66 ? 33.212 -40.816 -21.677 1.00 93.69 66 LEU A C 1
ATOM 491 O O . LEU A 1 66 ? 32.323 -41.494 -21.178 1.00 93.69 66 LEU A O 1
ATOM 495 N N . SER A 1 67 ? 34.321 -41.345 -22.198 1.00 93.25 67 SER A N 1
ATOM 496 C CA . SER A 1 67 ? 34.542 -42.792 -22.317 1.00 93.25 67 SER A CA 1
ATOM 497 C C . SER A 1 67 ? 34.549 -43.497 -20.954 1.00 93.25 67 SER A C 1
ATOM 499 O O . SER A 1 67 ? 34.046 -44.611 -20.822 1.00 93.25 67 SER A O 1
ATOM 501 N N . SER A 1 68 ? 35.107 -42.856 -19.919 1.00 94.06 68 SER A N 1
ATOM 502 C CA . SER A 1 68 ? 35.068 -43.377 -18.545 1.00 94.06 68 SER A CA 1
ATOM 503 C C . SER A 1 68 ? 33.653 -43.353 -17.965 1.00 94.06 68 SER A C 1
ATOM 505 O O . SER A 1 68 ? 33.186 -44.362 -17.439 1.00 94.06 68 SER A O 1
ATOM 507 N N . ALA A 1 69 ? 32.954 -42.221 -18.083 1.00 95.12 69 ALA A N 1
ATOM 508 C CA . ALA A 1 69 ? 31.596 -42.069 -17.569 1.00 95.12 69 ALA A CA 1
ATOM 509 C C . ALA A 1 69 ? 30.610 -43.017 -18.268 1.00 95.12 69 ALA A C 1
ATOM 511 O O . ALA A 1 69 ? 29.758 -43.605 -17.611 1.00 95.12 69 ALA A O 1
ATOM 512 N N . GLU A 1 70 ? 30.758 -43.226 -19.577 1.00 96.06 70 GLU A N 1
ATOM 513 C CA . GLU A 1 70 ? 29.947 -44.161 -20.358 1.00 96.06 70 GLU A CA 1
ATOM 514 C C . GLU A 1 70 ? 30.056 -45.597 -19.826 1.00 96.06 70 GLU A C 1
ATOM 516 O O . GLU A 1 70 ? 29.033 -46.257 -19.655 1.00 96.06 70 GLU A O 1
ATOM 521 N N . LYS A 1 71 ? 31.262 -46.058 -19.460 1.00 94.94 71 LYS A N 1
ATOM 522 C CA . LYS A 1 71 ? 31.461 -47.378 -18.831 1.00 94.94 71 LYS A CA 1
ATOM 523 C C . LYS A 1 71 ? 30.769 -47.485 -17.471 1.00 94.94 71 LYS A C 1
ATOM 525 O O . LYS A 1 71 ? 30.141 -48.502 -17.187 1.00 94.94 71 LYS A O 1
ATOM 530 N N . GLU A 1 72 ? 30.867 -46.446 -16.640 1.00 95.44 72 GLU A N 1
ATOM 531 C CA . GLU A 1 72 ? 30.208 -46.406 -15.326 1.00 95.44 72 GLU A CA 1
ATOM 532 C C . GLU A 1 72 ? 28.674 -46.428 -15.451 1.00 95.44 72 GLU A C 1
ATOM 534 O O . GLU A 1 72 ? 27.997 -47.130 -14.701 1.00 95.44 72 GLU A O 1
ATOM 539 N N . ILE A 1 73 ? 28.118 -45.696 -16.421 1.00 96.81 73 ILE A N 1
ATOM 540 C CA . ILE A 1 73 ? 26.672 -45.649 -16.683 1.00 96.81 73 ILE A CA 1
ATOM 541 C C . ILE A 1 73 ? 26.188 -46.979 -17.275 1.00 96.81 73 ILE A C 1
ATOM 543 O O . ILE A 1 73 ? 25.149 -47.491 -16.856 1.00 96.81 73 ILE A O 1
ATOM 547 N N . ALA A 1 74 ? 26.953 -47.581 -18.190 1.00 95.06 74 ALA A N 1
ATOM 548 C CA . ALA A 1 74 ? 26.651 -48.898 -18.747 1.00 95.06 74 ALA A CA 1
ATOM 549 C C . ALA A 1 74 ? 26.606 -49.981 -17.657 1.00 95.06 74 ALA A C 1
ATOM 551 O O . ALA A 1 74 ? 25.696 -50.806 -17.647 1.00 95.06 74 ALA A O 1
ATOM 552 N N . ALA A 1 75 ? 27.522 -49.933 -16.683 1.00 94.88 75 ALA A N 1
ATOM 553 C CA . ALA A 1 75 ? 27.518 -50.843 -15.535 1.00 94.88 75 ALA A CA 1
ATOM 554 C C . ALA A 1 75 ? 26.301 -50.662 -14.605 1.00 94.88 75 ALA A C 1
ATOM 556 O O . ALA A 1 75 ? 25.980 -51.556 -13.826 1.00 94.88 75 ALA A O 1
ATOM 557 N N . ALA A 1 76 ? 25.627 -49.513 -14.672 1.00 94.12 76 ALA A N 1
ATOM 558 C CA . ALA A 1 76 ? 24.461 -49.189 -13.858 1.00 94.12 76 ALA A CA 1
ATOM 559 C C . ALA A 1 76 ? 23.117 -49.530 -14.534 1.00 94.12 76 ALA A C 1
ATOM 561 O O . ALA A 1 76 ? 22.065 -49.325 -13.924 1.00 94.12 76 ALA A O 1
ATOM 562 N N . CYS A 1 77 ? 23.143 -50.027 -15.775 1.00 95.38 77 CYS A N 1
ATOM 563 C CA . CYS A 1 77 ? 21.951 -50.440 -16.510 1.00 95.38 77 CYS A CA 1
ATOM 564 C C . CYS A 1 77 ? 21.322 -51.699 -15.895 1.00 95.38 77 CYS A C 1
ATOM 566 O O . CYS A 1 77 ? 22.012 -52.624 -15.468 1.00 95.38 77 CYS A O 1
ATOM 568 N N . ILE A 1 78 ? 19.993 -51.737 -15.875 1.00 94.12 78 ILE A N 1
ATOM 569 C CA . ILE A 1 78 ? 19.184 -52.835 -15.329 1.00 94.12 78 ILE A CA 1
ATOM 570 C C . ILE A 1 78 ? 18.601 -53.735 -16.425 1.00 94.12 78 ILE A C 1
ATOM 572 O O . ILE A 1 78 ? 18.282 -54.896 -16.165 1.00 94.12 78 ILE A O 1
ATOM 576 N N . HIS A 1 79 ? 18.491 -53.231 -17.656 1.00 91.31 79 HIS A N 1
ATOM 577 C CA . HIS A 1 79 ? 18.044 -53.994 -18.814 1.00 91.31 79 HIS A CA 1
ATOM 578 C C . HIS A 1 79 ? 19.163 -54.158 -19.843 1.00 91.31 79 HIS A C 1
ATOM 580 O O . HIS A 1 79 ? 19.990 -53.271 -20.043 1.00 91.31 79 HIS A O 1
ATOM 586 N N . LYS A 1 80 ? 19.175 -55.312 -20.521 1.00 87.56 80 LYS A N 1
ATOM 587 C CA . LYS A 1 80 ? 20.180 -55.634 -21.548 1.00 87.56 80 LYS A CA 1
ATOM 588 C C . LYS A 1 80 ? 20.003 -54.826 -22.839 1.00 87.56 80 LYS A C 1
ATOM 590 O O . LYS A 1 80 ? 20.945 -54.735 -23.613 1.00 87.56 80 LYS A O 1
ATOM 595 N N . ASP A 1 81 ? 18.806 -54.292 -23.075 1.00 91.44 81 ASP A N 1
ATOM 596 C CA . ASP A 1 81 ? 18.437 -53.469 -24.230 1.00 91.44 81 ASP A CA 1
ATOM 597 C C . ASP A 1 81 ? 18.663 -51.963 -24.000 1.00 91.44 81 ASP A C 1
ATOM 599 O O . ASP A 1 81 ? 18.408 -51.179 -24.912 1.00 91.44 81 ASP A O 1
ATOM 603 N N . GLN A 1 82 ? 19.154 -51.543 -22.822 1.00 95.00 82 GLN A N 1
ATOM 604 C CA . GLN A 1 82 ? 19.480 -50.136 -22.578 1.00 95.00 82 GLN A CA 1
ATOM 605 C C . GLN A 1 82 ? 20.647 -49.672 -23.450 1.00 95.00 82 GLN A C 1
ATOM 607 O O . GLN A 1 82 ? 21.705 -50.299 -23.504 1.00 95.00 82 GLN A O 1
ATOM 612 N N . ILE A 1 83 ? 20.461 -48.521 -24.089 1.00 95.88 83 ILE A N 1
ATOM 613 C CA . ILE A 1 83 ? 21.478 -47.868 -24.905 1.00 95.88 83 ILE A CA 1
ATOM 614 C C . ILE A 1 83 ? 22.127 -46.768 -24.071 1.00 95.88 83 ILE A C 1
ATOM 616 O O . ILE A 1 83 ? 21.456 -45.832 -23.630 1.00 95.88 83 ILE A O 1
ATOM 620 N N . VAL A 1 84 ? 23.442 -46.872 -23.887 1.00 96.44 84 VAL A N 1
ATOM 621 C CA . VAL A 1 84 ? 24.279 -45.795 -23.355 1.00 96.44 84 VAL A CA 1
ATOM 622 C C . VAL A 1 84 ? 25.157 -45.288 -24.489 1.00 96.44 84 VAL A C 1
ATOM 624 O O . VAL A 1 84 ? 25.695 -46.076 -25.264 1.00 96.44 84 VAL A O 1
ATOM 627 N N . THR A 1 85 ? 25.244 -43.975 -24.660 1.00 95.25 85 THR A N 1
ATOM 628 C CA . THR A 1 85 ? 26.085 -43.360 -25.694 1.00 95.25 85 THR A CA 1
ATOM 629 C C . THR A 1 85 ? 26.658 -42.046 -25.178 1.00 95.25 85 THR A C 1
ATOM 631 O O . THR A 1 85 ? 26.037 -41.347 -24.375 1.00 95.25 85 THR A O 1
ATOM 634 N N . SER A 1 86 ? 27.848 -41.684 -25.644 1.00 95.94 86 SER A N 1
ATOM 635 C CA . SER A 1 86 ? 28.442 -40.376 -25.392 1.00 95.94 86 SER A CA 1
ATOM 636 C C . SER A 1 86 ? 28.610 -39.562 -26.675 1.00 95.94 86 SER A C 1
ATOM 638 O O . SER A 1 86 ? 28.822 -40.108 -27.757 1.00 95.94 86 SER A O 1
ATOM 640 N N . VAL A 1 87 ? 28.506 -38.236 -26.556 1.00 95.81 87 VAL A N 1
ATOM 641 C CA . VAL A 1 87 ? 28.764 -37.293 -27.654 1.00 95.81 87 VAL A CA 1
ATOM 642 C C . VAL A 1 87 ? 29.732 -36.214 -27.187 1.00 95.81 87 VAL A C 1
ATOM 644 O O . VAL A 1 87 ? 29.493 -35.534 -26.183 1.00 95.81 87 VAL A O 1
ATOM 647 N N . SER A 1 88 ? 30.823 -36.047 -27.940 1.00 96.81 88 SER A N 1
ATOM 648 C CA . SER A 1 88 ? 31.782 -34.964 -27.733 1.00 96.81 88 SER A CA 1
ATOM 649 C C . SER A 1 88 ? 31.366 -33.731 -28.535 1.00 96.81 88 SER A C 1
ATOM 651 O O . SER A 1 88 ? 31.549 -33.682 -29.748 1.00 96.81 88 SER A O 1
ATOM 653 N N . VAL A 1 89 ? 30.771 -32.741 -27.868 1.00 95.88 89 VAL A N 1
ATOM 654 C CA . VAL A 1 89 ? 30.377 -31.470 -28.494 1.00 95.88 89 VAL A CA 1
ATOM 655 C C . VAL A 1 89 ? 30.355 -30.338 -27.467 1.00 95.88 89 VAL A C 1
ATOM 657 O O . VAL A 1 89 ? 30.035 -30.536 -26.291 1.00 95.88 89 VAL A O 1
ATOM 660 N N . ASP A 1 90 ? 30.706 -29.129 -27.907 1.00 94.62 90 ASP A N 1
ATOM 661 C CA . ASP A 1 90 ? 30.509 -27.921 -27.110 1.00 94.62 90 ASP A CA 1
ATOM 662 C C . ASP A 1 90 ? 29.047 -27.470 -27.200 1.00 94.62 90 ASP A C 1
ATOM 664 O O . ASP A 1 90 ? 28.569 -27.050 -28.254 1.00 94.62 90 ASP A O 1
ATOM 668 N N . VAL A 1 91 ? 28.336 -27.542 -26.075 1.00 95.25 91 VAL A N 1
ATOM 669 C CA . VAL A 1 91 ? 26.916 -27.176 -25.983 1.00 95.25 91 VAL A CA 1
ATOM 670 C C . VAL A 1 91 ? 26.651 -25.690 -26.245 1.00 95.25 91 VAL A C 1
ATOM 672 O O . VAL A 1 91 ? 25.521 -25.324 -26.560 1.00 95.25 91 VAL A O 1
ATOM 675 N N . SER A 1 92 ? 27.675 -24.833 -26.165 1.00 94.69 92 SER A N 1
ATOM 676 C CA . SER A 1 92 ? 27.584 -23.419 -26.547 1.00 94.69 92 SER A CA 1
ATOM 677 C C . SER A 1 92 ? 27.646 -23.197 -28.067 1.00 94.69 92 SER A C 1
ATOM 679 O O . SER A 1 92 ? 27.380 -22.096 -28.543 1.00 94.69 92 SER A O 1
ATOM 681 N N . ASN A 1 93 ? 27.927 -24.232 -28.865 1.00 95.62 93 ASN A N 1
ATOM 682 C CA . ASN A 1 93 ? 27.835 -24.161 -30.320 1.00 95.62 93 ASN A CA 1
ATOM 683 C C . ASN A 1 93 ? 26.446 -24.613 -30.793 1.00 95.62 93 ASN A C 1
ATOM 685 O O . ASN A 1 93 ? 26.184 -25.806 -30.956 1.00 95.62 93 ASN A O 1
ATOM 689 N N . ARG A 1 94 ? 25.572 -23.639 -31.075 1.00 94.12 94 ARG A N 1
ATOM 690 C CA . ARG A 1 94 ? 24.173 -23.863 -31.473 1.00 94.12 94 ARG A CA 1
ATOM 691 C C . ARG A 1 94 ? 24.002 -24.853 -32.630 1.00 94.12 94 ARG A C 1
ATOM 693 O O . ARG A 1 94 ? 23.150 -25.730 -32.546 1.00 94.12 94 ARG A O 1
ATOM 700 N N . LYS A 1 95 ? 24.780 -24.712 -33.709 1.00 94.94 95 LYS A N 1
ATOM 701 C CA . LYS A 1 95 ? 24.629 -25.564 -34.904 1.00 94.94 95 LYS A CA 1
ATOM 702 C C . LYS A 1 95 ? 25.089 -26.993 -34.627 1.00 94.94 95 LYS A C 1
ATOM 704 O O . LYS A 1 95 ? 24.419 -27.937 -35.035 1.00 94.94 95 LYS A O 1
ATOM 709 N N . ALA A 1 96 ? 26.212 -27.140 -33.922 1.00 95.00 96 ALA A N 1
ATOM 710 C CA . ALA A 1 96 ? 26.767 -28.448 -33.602 1.00 95.00 96 ALA A CA 1
ATOM 711 C C . ALA A 1 96 ? 25.841 -29.232 -32.662 1.00 95.00 96 ALA A C 1
ATOM 713 O O . ALA A 1 96 ? 25.494 -30.368 -32.966 1.00 95.00 96 ALA A O 1
ATOM 714 N N . ILE A 1 97 ? 25.376 -28.615 -31.567 1.00 96.19 97 ILE A N 1
ATOM 715 C CA . ILE A 1 97 ? 24.506 -29.310 -30.610 1.00 96.19 97 ILE A CA 1
ATOM 716 C C . ILE A 1 97 ? 23.155 -29.687 -31.222 1.00 96.19 97 ILE A C 1
ATOM 718 O O . ILE A 1 97 ? 22.669 -30.785 -30.977 1.00 96.19 97 ILE A O 1
ATOM 722 N N . GLN A 1 98 ? 22.575 -28.819 -32.058 1.00 94.94 98 GLN A N 1
ATOM 723 C CA . GLN A 1 98 ? 21.328 -29.122 -32.756 1.00 94.94 98 GLN A CA 1
ATOM 724 C C . GLN A 1 98 ? 21.492 -30.343 -33.671 1.00 94.94 98 GLN A C 1
ATOM 726 O O . GLN A 1 98 ? 20.719 -31.290 -33.561 1.00 94.94 98 GLN A O 1
ATOM 731 N N . SER A 1 99 ? 22.546 -30.365 -34.498 1.00 95.81 99 SER A N 1
ATOM 732 C CA . SER A 1 99 ? 22.820 -31.490 -35.400 1.00 95.81 99 SER A CA 1
ATOM 733 C C . SER A 1 99 ? 23.047 -32.804 -34.651 1.00 95.81 99 SER A C 1
ATOM 735 O O . SER A 1 99 ? 22.546 -33.841 -35.078 1.00 95.81 99 SER A O 1
ATOM 737 N N . GLU A 1 100 ? 23.775 -32.780 -33.534 1.00 96.38 100 GLU A N 1
ATOM 738 C CA . GLU A 1 100 ? 24.013 -33.989 -32.740 1.00 96.38 100 GLU A CA 1
ATOM 739 C C . GLU A 1 100 ? 22.738 -34.490 -32.048 1.00 96.38 100 GLU A C 1
ATOM 741 O O . GLU A 1 100 ? 22.477 -35.691 -32.052 1.00 96.38 100 GLU A O 1
ATOM 746 N N . LEU A 1 101 ? 21.897 -33.598 -31.511 1.00 96.06 101 LEU A N 1
ATOM 747 C CA . LEU A 1 101 ? 20.609 -33.990 -30.924 1.00 96.06 101 LEU A CA 1
ATOM 748 C C . LEU A 1 101 ? 19.646 -34.578 -31.967 1.00 96.06 101 LEU A C 1
ATOM 750 O O . LEU A 1 101 ? 18.912 -35.513 -31.646 1.00 96.06 101 LEU A O 1
ATOM 754 N N . ASP A 1 102 ? 19.668 -34.077 -33.204 1.00 94.19 102 ASP A N 1
ATOM 755 C CA . ASP A 1 102 ? 18.884 -34.633 -34.312 1.00 94.19 102 ASP A CA 1
ATOM 756 C C . ASP A 1 102 ? 19.337 -36.064 -34.655 1.00 94.19 102 ASP A C 1
ATOM 758 O O . ASP A 1 102 ? 18.519 -36.985 -34.643 1.00 94.19 102 ASP A O 1
ATOM 762 N N . LYS A 1 103 ? 20.649 -36.288 -34.828 1.00 95.19 103 LYS A N 1
ATOM 763 C CA . LYS A 1 103 ? 21.222 -37.630 -35.069 1.00 95.19 103 LYS A CA 1
ATOM 764 C C . LYS A 1 103 ? 20.927 -38.611 -33.930 1.00 95.19 103 LYS A C 1
ATOM 766 O O . LYS A 1 103 ? 20.722 -39.802 -34.162 1.00 95.19 103 LYS A O 1
ATOM 771 N N . LEU A 1 104 ? 20.932 -38.134 -32.685 1.00 94.69 104 LEU A N 1
ATOM 772 C CA . LEU A 1 104 ? 20.637 -38.957 -31.511 1.00 94.69 104 LEU A CA 1
ATOM 773 C C . LEU A 1 104 ? 19.183 -39.435 -31.492 1.00 94.69 104 LEU A C 1
ATOM 775 O O . LEU A 1 104 ? 18.931 -40.588 -31.136 1.00 94.69 104 LEU A O 1
ATOM 779 N N . GLU A 1 105 ? 18.234 -38.583 -31.886 1.00 93.25 105 GLU A N 1
ATOM 780 C CA . GLU A 1 105 ? 16.835 -38.994 -32.012 1.00 93.25 105 GLU A CA 1
ATOM 781 C C . GLU A 1 105 ? 16.615 -39.993 -33.152 1.00 93.25 105 GLU A C 1
ATOM 783 O O . GLU A 1 105 ? 15.809 -40.906 -32.988 1.00 93.25 105 GLU A O 1
ATOM 788 N N . GLU A 1 106 ? 17.358 -39.878 -34.257 1.00 92.69 106 GLU A N 1
ATOM 789 C CA . GLU A 1 106 ? 17.333 -40.864 -35.348 1.00 92.69 106 GLU A CA 1
ATOM 790 C C . GLU A 1 106 ? 17.901 -42.224 -34.916 1.00 92.69 106 GLU A C 1
ATOM 792 O O . GLU A 1 106 ? 17.356 -43.269 -35.267 1.00 92.69 106 GLU A O 1
ATOM 797 N N . LYS A 1 107 ? 18.990 -42.224 -34.135 1.00 92.94 107 LYS A N 1
ATOM 798 C CA . LYS A 1 107 ? 19.703 -43.447 -33.736 1.00 92.94 107 LYS A CA 1
ATOM 799 C C . LYS A 1 107 ? 19.036 -44.202 -32.582 1.00 92.94 107 LYS A C 1
ATOM 801 O O . LYS A 1 107 ? 19.011 -45.429 -32.594 1.00 92.94 107 LYS A O 1
ATOM 806 N N . ILE A 1 108 ? 18.582 -43.487 -31.553 1.00 94.25 108 ILE A N 1
ATOM 807 C CA . ILE A 1 108 ? 18.105 -44.076 -30.285 1.00 94.25 108 ILE A CA 1
ATOM 808 C C . ILE A 1 108 ? 16.580 -43.976 -30.169 1.00 94.25 108 ILE A C 1
ATOM 810 O O . ILE A 1 108 ? 15.944 -44.816 -29.534 1.00 94.25 108 ILE A O 1
ATOM 814 N N . GLY A 1 109 ? 15.988 -42.949 -30.778 1.00 92.69 109 GLY A N 1
ATOM 815 C CA . GLY A 1 109 ? 14.582 -42.602 -30.633 1.00 92.69 109 GLY A CA 1
ATOM 816 C C . GLY A 1 109 ? 14.366 -41.265 -29.913 1.00 92.69 109 GLY A C 1
ATOM 817 O O . GLY A 1 109 ? 15.317 -40.633 -29.433 1.00 92.69 109 GLY A O 1
ATOM 818 N N . PRO A 1 110 ? 13.101 -40.817 -29.823 1.00 95.56 110 PRO A N 1
ATOM 819 C CA . PRO A 1 110 ? 12.747 -39.469 -29.395 1.00 95.56 110 PRO A CA 1
ATOM 820 C C . PRO A 1 110 ? 13.248 -39.167 -27.984 1.00 95.56 110 PRO A C 1
ATOM 822 O O . PRO A 1 110 ? 13.027 -39.945 -27.052 1.00 95.56 110 PRO A O 1
ATOM 825 N N . ILE A 1 111 ? 13.864 -37.998 -27.812 1.00 97.69 111 ILE A N 1
ATOM 826 C CA . ILE A 1 111 ? 14.312 -37.528 -26.503 1.00 97.69 111 ILE A CA 1
ATOM 827 C C . ILE A 1 111 ? 13.072 -37.255 -25.653 1.00 97.69 111 ILE A C 1
ATOM 829 O O . ILE A 1 111 ? 12.152 -36.546 -26.065 1.00 97.69 111 ILE A O 1
ATOM 833 N N . TYR A 1 112 ? 13.041 -37.821 -24.453 1.00 96.88 112 TYR A N 1
ATOM 834 C CA . TYR A 1 112 ? 11.955 -37.620 -23.497 1.00 96.88 112 TYR A CA 1
ATOM 835 C C . TYR A 1 112 ? 12.357 -36.650 -22.385 1.00 96.88 112 TYR A C 1
ATOM 837 O O . TYR A 1 112 ? 11.541 -35.848 -21.932 1.00 96.88 112 TYR A O 1
ATOM 845 N N . MET A 1 113 ? 13.617 -36.698 -21.951 1.00 97.44 113 MET A N 1
ATOM 846 C CA . MET A 1 113 ? 14.122 -35.858 -20.870 1.00 97.44 113 MET A CA 1
ATOM 847 C C . MET A 1 113 ? 15.462 -35.235 -21.240 1.00 97.44 113 MET A C 1
ATOM 849 O O . MET A 1 113 ? 16.381 -35.937 -21.652 1.00 97.44 113 MET A O 1
ATOM 853 N N . LEU A 1 114 ? 15.575 -33.923 -21.047 1.00 98.06 114 LEU A N 1
ATOM 854 C CA . LEU A 1 114 ? 16.811 -33.167 -21.211 1.00 98.06 114 LEU A CA 1
ATOM 855 C C . LEU A 1 114 ? 17.247 -32.604 -19.855 1.00 98.06 114 LEU A C 1
ATOM 857 O O . LEU A 1 114 ? 16.561 -31.753 -19.289 1.00 98.06 114 LEU A O 1
ATOM 861 N N . ILE A 1 115 ? 18.394 -33.054 -19.349 1.00 97.81 115 ILE A N 1
ATOM 862 C CA . ILE A 1 115 ? 19.019 -32.555 -18.121 1.00 97.81 115 ILE A CA 1
ATOM 863 C C . ILE A 1 115 ? 20.188 -31.648 -18.499 1.00 97.81 115 ILE A C 1
ATOM 865 O O . ILE A 1 115 ? 21.230 -32.112 -18.963 1.00 97.81 115 ILE A O 1
ATOM 869 N N . ASN A 1 116 ? 20.021 -30.344 -18.286 1.00 97.31 116 ASN A N 1
ATOM 870 C CA . ASN A 1 116 ? 21.050 -29.349 -18.557 1.00 97.31 116 ASN A CA 1
ATOM 871 C C . ASN A 1 116 ? 21.929 -29.146 -17.322 1.00 97.31 116 ASN A C 1
ATOM 873 O O . ASN A 1 116 ? 21.563 -28.387 -16.422 1.00 97.31 116 ASN A O 1
ATOM 877 N N . CYS A 1 117 ? 23.075 -29.828 -17.278 1.00 94.50 117 CYS A N 1
ATOM 878 C CA . CYS A 1 117 ? 24.022 -29.759 -16.162 1.00 94.50 117 CYS A CA 1
ATOM 879 C C . CYS A 1 117 ? 25.422 -29.270 -16.575 1.00 94.50 117 CYS A C 1
ATOM 881 O O . CYS A 1 117 ? 26.298 -29.119 -15.723 1.00 94.50 117 CYS A O 1
ATOM 883 N N . ALA A 1 118 ? 25.650 -28.995 -17.863 1.00 92.94 118 ALA A N 1
ATOM 884 C CA . ALA A 1 118 ? 26.878 -28.354 -18.317 1.00 92.94 118 ALA A CA 1
ATOM 885 C C . ALA A 1 118 ? 26.975 -26.922 -17.767 1.00 92.94 118 ALA A C 1
ATOM 887 O O . ALA A 1 118 ? 26.054 -26.121 -17.901 1.00 92.94 118 ALA A O 1
ATOM 888 N N . GLY A 1 119 ? 28.107 -26.598 -17.151 1.00 91.00 119 GLY A N 1
ATOM 889 C CA . GLY A 1 119 ? 28.367 -25.278 -16.597 1.00 91.00 119 GLY A CA 1
ATOM 890 C C . GLY A 1 119 ? 29.712 -25.236 -15.890 1.00 91.00 119 GLY A C 1
ATOM 891 O O . GLY A 1 119 ? 30.359 -26.266 -15.687 1.00 91.00 119 GLY A O 1
ATOM 892 N N . MET A 1 120 ? 30.140 -24.032 -15.535 1.00 90.06 120 MET A N 1
ATOM 893 C CA . MET A 1 120 ? 31.361 -23.806 -14.769 1.00 90.06 120 MET A CA 1
ATOM 894 C C . MET A 1 120 ? 31.232 -22.536 -13.941 1.00 90.06 120 MET A C 1
ATOM 896 O O . MET A 1 120 ? 30.493 -21.626 -14.319 1.00 90.06 120 MET A O 1
ATOM 900 N N . ALA A 1 121 ? 31.969 -22.473 -12.842 1.00 89.06 121 ALA A N 1
ATOM 901 C CA . ALA A 1 121 ? 32.073 -21.289 -12.015 1.00 89.06 121 ALA A CA 1
ATOM 902 C C . ALA A 1 121 ? 33.506 -20.760 -12.079 1.00 89.06 121 ALA A C 1
ATOM 904 O O . ALA A 1 121 ? 34.466 -21.525 -11.998 1.00 89.06 121 ALA A O 1
ATOM 905 N N . LEU A 1 122 ? 33.622 -19.449 -12.243 1.00 88.69 122 LEU A N 1
ATOM 906 C CA . LEU A 1 122 ? 34.844 -18.693 -12.016 1.00 88.69 122 LEU A CA 1
ATOM 907 C C . LEU A 1 122 ? 34.507 -17.664 -10.947 1.00 88.69 122 LEU A C 1
ATOM 909 O O . LEU A 1 122 ? 33.415 -17.082 -10.968 1.00 88.69 122 LEU A O 1
ATOM 913 N N . CYS A 1 123 ? 35.422 -17.497 -10.005 1.00 88.31 123 CYS A N 1
ATOM 914 C CA . CYS A 1 123 ? 35.227 -16.655 -8.843 1.00 88.31 123 CYS A CA 1
ATOM 915 C C . CYS A 1 123 ? 36.271 -15.534 -8.853 1.00 88.31 123 CYS A C 1
ATOM 917 O O . CYS A 1 123 ? 37.403 -15.758 -9.267 1.00 88.31 123 CYS A O 1
ATOM 919 N N . GLY A 1 124 ? 35.878 -14.325 -8.461 1.00 86.75 124 GLY A N 1
ATOM 920 C CA . GLY A 1 124 ? 36.740 -13.143 -8.514 1.00 86.75 124 GLY A CA 1
ATOM 921 C C . GLY A 1 124 ? 35.965 -11.847 -8.298 1.00 86.75 124 GLY A C 1
ATOM 922 O O . GLY A 1 124 ? 34.726 -11.844 -8.266 1.00 86.75 124 GLY A O 1
ATOM 923 N N . LYS A 1 125 ? 36.675 -10.727 -8.137 1.00 86.75 125 LYS A N 1
ATOM 924 C CA . LYS A 1 125 ? 36.029 -9.408 -8.133 1.00 86.75 125 LYS A CA 1
ATOM 925 C C . LYS A 1 125 ? 35.672 -9.019 -9.563 1.00 86.75 125 LYS A C 1
ATOM 927 O O . LYS A 1 125 ? 36.223 -9.561 -10.514 1.00 86.75 125 LYS A O 1
ATOM 932 N N . VAL A 1 126 ? 34.713 -8.110 -9.731 1.00 88.31 126 VAL A N 1
ATOM 933 C CA . VAL A 1 126 ? 34.182 -7.770 -11.066 1.00 88.31 126 VAL A CA 1
ATOM 934 C C . VAL A 1 126 ? 35.282 -7.221 -11.973 1.00 88.31 126 VAL A C 1
ATOM 936 O O . VAL A 1 126 ? 35.318 -7.550 -13.153 1.00 88.31 126 VAL A O 1
ATOM 939 N N . GLU A 1 127 ? 36.180 -6.426 -11.405 1.00 89.62 127 GLU A N 1
ATOM 940 C CA . GLU A 1 127 ? 37.343 -5.835 -12.058 1.00 89.62 127 GLU A CA 1
ATOM 941 C C . GLU A 1 127 ? 38.424 -6.849 -12.470 1.00 89.62 127 GLU A C 1
ATOM 943 O O . GLU A 1 127 ? 39.222 -6.538 -13.350 1.00 89.62 127 GLU A O 1
ATOM 948 N N . ASP A 1 128 ? 38.426 -8.054 -11.889 1.00 87.25 128 ASP A N 1
ATOM 949 C CA . ASP A 1 128 ? 39.424 -9.096 -12.173 1.00 87.25 128 ASP A CA 1
ATOM 950 C C . ASP A 1 128 ? 39.025 -9.986 -13.364 1.00 87.25 128 ASP A C 1
ATOM 952 O O . ASP A 1 128 ? 39.843 -10.756 -13.868 1.00 87.25 128 ASP A O 1
ATOM 956 N N . PHE A 1 129 ? 37.771 -9.909 -13.825 1.00 90.81 129 PHE A N 1
ATOM 957 C CA . PHE A 1 129 ? 37.295 -10.713 -14.949 1.00 90.81 129 PHE A CA 1
ATOM 958 C C . PHE A 1 129 ? 37.714 -10.107 -16.285 1.00 90.81 129 PHE A C 1
ATOM 960 O O . PHE A 1 129 ? 37.371 -8.968 -16.609 1.00 90.81 129 PHE A O 1
ATOM 967 N N . THR A 1 130 ? 38.367 -10.912 -17.122 1.00 93.50 130 THR A N 1
ATOM 968 C CA . THR A 1 130 ? 38.614 -10.531 -18.513 1.00 93.50 130 THR A CA 1
ATOM 969 C C . THR A 1 130 ? 37.344 -10.680 -19.355 1.00 93.50 130 THR A C 1
ATOM 971 O O . THR A 1 130 ? 36.425 -11.434 -19.021 1.00 93.50 130 THR A O 1
ATOM 974 N N . GLU A 1 131 ? 37.295 -10.011 -20.508 1.00 92.62 131 GLU A N 1
ATOM 975 C CA . GLU A 1 131 ? 36.205 -10.200 -21.475 1.00 92.62 131 GLU A CA 1
ATOM 976 C C . GLU A 1 131 ? 36.070 -11.675 -21.901 1.00 92.62 131 GLU A C 1
ATOM 978 O O . GLU A 1 131 ? 34.962 -12.191 -22.066 1.00 92.62 131 GLU A O 1
ATOM 983 N N . GLN A 1 132 ? 37.197 -12.385 -22.013 1.00 94.12 132 GLN A N 1
ATOM 984 C CA . GLN A 1 132 ? 37.219 -13.808 -22.334 1.00 94.12 132 GLN A CA 1
ATOM 985 C C . GLN A 1 132 ? 36.568 -14.654 -21.232 1.00 94.12 132 GLN A C 1
ATOM 987 O O . GLN A 1 132 ? 35.797 -15.564 -21.548 1.00 94.12 132 GLN A O 1
ATOM 992 N N . ASP A 1 133 ? 36.816 -14.346 -19.959 1.00 91.00 133 ASP A N 1
ATOM 993 C CA . ASP A 1 133 ? 36.198 -15.052 -18.832 1.00 91.00 133 ASP A CA 1
ATOM 994 C C . ASP A 1 133 ? 34.683 -14.836 -18.804 1.00 91.00 133 ASP A C 1
ATOM 996 O O . ASP A 1 133 ? 33.915 -15.790 -18.652 1.00 91.00 133 ASP A O 1
ATOM 1000 N N . ILE A 1 134 ? 34.241 -13.592 -19.023 1.00 94.06 134 ILE A N 1
ATOM 1001 C CA . ILE A 1 134 ? 32.818 -13.228 -19.072 1.00 94.06 134 ILE A CA 1
ATOM 1002 C C . ILE A 1 134 ? 32.119 -13.977 -20.209 1.00 94.06 134 ILE A C 1
ATOM 1004 O O . ILE A 1 134 ? 31.104 -14.645 -19.985 1.00 94.06 134 ILE A O 1
ATOM 1008 N N . ASN A 1 135 ? 32.684 -13.925 -21.418 1.00 94.56 135 ASN A N 1
ATOM 1009 C CA . ASN A 1 135 ? 32.137 -14.619 -22.581 1.00 94.56 135 ASN A CA 1
ATOM 1010 C C . ASN A 1 135 ? 32.112 -16.135 -22.373 1.00 94.56 135 ASN A C 1
ATOM 1012 O O . ASN A 1 135 ? 31.130 -16.785 -22.737 1.00 94.56 135 ASN A O 1
ATOM 1016 N N . THR A 1 136 ? 33.138 -16.702 -21.735 1.00 92.81 136 THR A N 1
ATOM 1017 C CA . THR A 1 136 ? 33.200 -18.133 -21.410 1.00 92.81 136 THR A CA 1
ATOM 1018 C C . THR A 1 136 ? 32.110 -18.524 -20.410 1.00 92.81 136 THR A C 1
ATOM 1020 O O . THR A 1 136 ? 31.399 -19.506 -20.637 1.00 92.81 136 THR A O 1
ATOM 1023 N N . LEU A 1 137 ? 31.908 -17.744 -19.340 1.00 93.00 137 LEU A N 1
ATOM 1024 C CA . LEU A 1 137 ? 30.867 -17.999 -18.340 1.00 93.00 137 LEU A CA 1
ATOM 1025 C C . LEU A 1 137 ? 29.457 -17.918 -18.930 1.00 93.00 137 LEU A C 1
ATOM 1027 O O . LEU A 1 137 ? 28.651 -18.817 -18.674 1.00 93.00 137 LEU A O 1
ATOM 1031 N N . ILE A 1 138 ? 29.164 -16.881 -19.721 1.00 95.94 138 ILE A N 1
ATOM 1032 C CA . ILE A 1 138 ? 27.858 -16.697 -20.371 1.00 95.94 138 ILE A CA 1
ATOM 1033 C C . ILE A 1 138 ? 27.613 -17.816 -21.386 1.00 95.94 138 ILE A C 1
ATOM 1035 O O . ILE A 1 138 ? 26.536 -18.424 -21.395 1.00 95.94 138 ILE A O 1
ATOM 1039 N N . SER A 1 139 ? 28.619 -18.129 -22.206 1.00 95.56 139 SER A N 1
ATOM 1040 C CA . SER A 1 139 ? 28.520 -19.166 -23.234 1.00 95.56 139 SER A CA 1
ATOM 1041 C C . SER A 1 139 ? 28.293 -20.543 -22.623 1.00 95.56 139 SER A C 1
ATOM 1043 O O . SER A 1 139 ? 27.396 -21.258 -23.060 1.00 95.56 139 SER A O 1
ATOM 1045 N N . ALA A 1 140 ? 29.039 -20.907 -21.577 1.00 92.12 140 ALA A N 1
ATOM 1046 C CA . ALA A 1 140 ? 28.913 -22.212 -20.939 1.00 92.12 140 ALA A CA 1
ATOM 1047 C C . ALA A 1 140 ? 27.635 -22.345 -20.094 1.00 92.12 140 ALA A C 1
ATOM 1049 O O . ALA A 1 140 ? 26.944 -23.354 -20.199 1.00 92.12 140 ALA A O 1
ATOM 1050 N N . ASN A 1 141 ? 27.308 -21.352 -19.254 1.00 95.38 141 ASN A N 1
ATOM 1051 C CA . ASN A 1 141 ? 26.208 -21.478 -18.290 1.00 95.38 141 ASN A CA 1
ATOM 1052 C C . ASN A 1 141 ? 24.841 -21.119 -18.877 1.00 95.38 141 ASN A C 1
ATOM 1054 O O . ASN A 1 141 ? 23.867 -21.812 -18.586 1.00 95.38 141 ASN A O 1
ATOM 1058 N N . PHE A 1 142 ? 24.744 -20.043 -19.666 1.00 96.81 142 PHE A N 1
ATOM 1059 C CA . PHE A 1 142 ? 23.464 -19.577 -20.202 1.00 96.81 142 PHE A CA 1
ATOM 1060 C C . PHE A 1 142 ? 23.208 -20.130 -21.604 1.00 96.81 142 PHE A C 1
ATOM 1062 O O . PHE A 1 142 ? 22.263 -20.898 -21.791 1.00 96.81 142 PHE A O 1
ATOM 1069 N N . LEU A 1 143 ? 24.067 -19.810 -22.578 1.00 97.19 143 LEU A N 1
ATOM 1070 C CA . LEU A 1 143 ? 23.862 -20.235 -23.970 1.00 97.19 143 LEU A CA 1
ATOM 1071 C C . LEU A 1 143 ? 23.937 -21.761 -24.120 1.00 97.19 143 LEU A C 1
ATOM 1073 O O . LEU A 1 143 ? 23.090 -22.353 -24.787 1.00 97.19 143 LEU A O 1
ATOM 1077 N N . GLY A 1 144 ? 24.873 -22.401 -23.416 1.00 95.94 144 GLY A N 1
ATOM 1078 C CA . GLY A 1 144 ? 25.021 -23.854 -23.354 1.00 95.94 144 GLY A CA 1
ATOM 1079 C C . GLY A 1 144 ? 23.820 -24.592 -22.759 1.00 95.94 144 GLY A C 1
ATOM 1080 O O . GLY A 1 144 ? 23.646 -25.777 -23.026 1.00 95.94 144 GLY A O 1
ATOM 1081 N N . THR A 1 145 ? 22.961 -23.898 -22.006 1.00 97.00 145 THR A N 1
ATOM 1082 C CA . THR A 1 145 ? 21.667 -24.422 -21.540 1.00 97.00 145 THR A CA 1
ATOM 1083 C C . THR A 1 145 ? 20.544 -24.085 -22.525 1.00 97.00 145 THR A C 1
ATOM 1085 O O . THR A 1 145 ? 19.680 -24.915 -22.803 1.00 97.00 145 THR A O 1
ATOM 1088 N N . LEU A 1 146 ? 20.555 -22.875 -23.087 1.00 97.50 146 LEU A N 1
ATOM 1089 C CA . LEU A 1 146 ? 19.515 -22.385 -23.988 1.00 97.50 146 LEU A CA 1
ATOM 1090 C C . LEU A 1 146 ? 19.474 -23.147 -25.322 1.00 97.50 146 LEU A C 1
ATOM 1092 O O . LEU A 1 146 ? 18.387 -23.485 -25.787 1.00 97.50 146 LEU A O 1
ATOM 1096 N N . TYR A 1 147 ? 20.620 -23.432 -25.944 1.00 97.94 147 TYR A N 1
ATOM 1097 C CA . TYR A 1 147 ? 20.655 -24.064 -27.270 1.00 97.94 147 TYR A CA 1
ATOM 1098 C C . TYR A 1 147 ? 20.124 -25.508 -27.293 1.00 97.94 147 TYR A C 1
ATOM 1100 O O . TYR A 1 147 ? 19.306 -25.809 -28.172 1.00 97.94 147 TYR A O 1
ATOM 1108 N N . PRO A 1 148 ? 20.478 -26.396 -26.338 1.00 97.31 148 PRO A N 1
ATOM 1109 C CA . PRO A 1 148 ? 19.818 -27.695 -26.213 1.00 97.31 148 PRO A CA 1
ATOM 1110 C C . PRO A 1 148 ? 18.298 -27.574 -26.032 1.00 97.31 148 PRO A C 1
ATOM 1112 O O . PRO A 1 148 ? 17.541 -28.276 -26.700 1.00 97.31 148 PRO A O 1
ATOM 1115 N N . ILE A 1 149 ? 17.839 -26.640 -25.186 1.00 97.44 149 ILE A N 1
ATOM 1116 C CA . ILE A 1 149 ? 16.408 -26.399 -24.938 1.00 97.44 149 ILE A CA 1
ATOM 1117 C C . ILE A 1 149 ? 15.691 -25.977 -26.226 1.00 97.44 149 ILE A C 1
ATOM 1119 O O . ILE A 1 149 ? 14.664 -26.556 -26.578 1.00 97.44 149 ILE A O 1
ATOM 1123 N N . GLN A 1 150 ? 16.242 -25.006 -26.961 1.00 96.50 150 GLN A N 1
ATOM 1124 C CA . GLN A 1 150 ? 15.676 -24.546 -28.233 1.00 96.50 150 GLN A CA 1
ATOM 1125 C C . GLN A 1 150 ? 15.569 -25.672 -29.268 1.00 96.50 150 GLN A C 1
ATOM 1127 O O . GLN A 1 150 ? 14.628 -25.675 -30.057 1.00 96.50 150 GLN A O 1
ATOM 1132 N N . SER A 1 151 ? 16.499 -26.629 -29.244 1.00 95.94 151 SER A N 1
ATOM 1133 C CA . SER A 1 151 ? 16.520 -27.760 -30.178 1.00 95.94 151 SER A CA 1
ATOM 1134 C C . SER A 1 151 ? 15.422 -28.789 -29.877 1.00 95.94 151 SER A C 1
ATOM 1136 O O . SER A 1 151 ? 14.814 -29.325 -30.801 1.00 95.94 151 SER A O 1
ATOM 1138 N N . VAL A 1 152 ? 15.119 -29.047 -28.597 1.00 96.00 152 VAL A N 1
ATOM 1139 C CA . VAL A 1 152 ? 14.119 -30.062 -28.206 1.00 96.00 152 VAL A CA 1
ATOM 1140 C C . VAL A 1 152 ? 12.687 -29.523 -28.114 1.00 96.00 152 VAL A C 1
ATOM 1142 O O . VAL A 1 152 ? 11.743 -30.290 -28.298 1.00 96.00 152 VAL A O 1
ATOM 1145 N N . ILE A 1 153 ? 12.497 -28.219 -27.860 1.00 95.94 153 ILE A N 1
ATOM 1146 C CA . ILE A 1 153 ? 11.167 -27.615 -27.645 1.00 95.94 153 ILE A CA 1
ATOM 1147 C C . ILE A 1 153 ? 10.168 -27.898 -28.778 1.00 95.94 153 ILE A C 1
ATOM 1149 O O . ILE A 1 153 ? 9.055 -28.310 -28.448 1.00 95.94 153 ILE A O 1
ATOM 1153 N N . PRO A 1 154 ? 10.491 -27.695 -30.074 1.00 96.00 154 PRO A N 1
ATOM 1154 C CA . PRO A 1 154 ? 9.530 -27.935 -31.152 1.00 96.00 154 PRO A CA 1
ATOM 1155 C C . PRO A 1 154 ? 9.006 -29.372 -31.122 1.00 96.00 154 PRO A C 1
ATOM 1157 O O . PRO A 1 154 ? 7.804 -29.610 -31.070 1.00 96.00 154 PRO A O 1
ATOM 1160 N N . LYS A 1 155 ? 9.923 -30.328 -30.976 1.00 94.75 155 LYS A N 1
ATOM 1161 C CA . LYS A 1 155 ? 9.619 -31.758 -30.969 1.00 94.75 155 LYS A CA 1
ATOM 1162 C C . LYS A 1 155 ? 8.850 -32.190 -29.718 1.00 94.75 155 LYS A C 1
ATOM 1164 O O . LYS A 1 155 ? 7.973 -33.048 -29.785 1.00 94.75 155 LYS A O 1
ATOM 1169 N N . PHE A 1 156 ? 9.148 -31.583 -28.570 1.00 96.56 156 PHE A N 1
ATOM 1170 C CA . PHE A 1 156 ? 8.408 -31.798 -27.324 1.00 96.56 156 PHE A CA 1
ATOM 1171 C C . PHE A 1 156 ? 6.973 -31.262 -27.426 1.00 96.56 156 PHE A C 1
ATOM 1173 O O . PHE A 1 156 ? 6.039 -31.916 -26.960 1.00 96.56 156 PHE A O 1
ATOM 1180 N N . LYS A 1 157 ? 6.784 -30.095 -28.063 1.00 94.75 157 LYS A N 1
ATOM 1181 C CA . LYS A 1 157 ? 5.458 -29.518 -28.331 1.00 94.75 157 LYS A CA 1
ATOM 1182 C C . LYS A 1 157 ? 4.638 -30.412 -29.259 1.00 94.75 157 LYS A C 1
ATOM 1184 O O . LYS A 1 157 ? 3.475 -30.669 -28.951 1.00 94.75 157 LYS A O 1
ATOM 1189 N N . ASP A 1 158 ? 5.255 -30.933 -30.318 1.00 94.69 158 ASP A N 1
ATOM 1190 C CA . ASP A 1 158 ? 4.601 -31.825 -31.282 1.00 94.69 158 ASP A CA 1
ATOM 1191 C C . ASP A 1 158 ? 4.124 -33.124 -30.620 1.00 94.69 158 ASP A C 1
ATOM 1193 O O . ASP A 1 158 ? 2.985 -33.550 -30.812 1.00 94.69 158 ASP A O 1
ATOM 1197 N N . ARG A 1 159 ? 4.965 -33.723 -29.767 1.00 94.44 159 ARG A N 1
ATOM 1198 C CA . ARG A 1 159 ? 4.632 -34.952 -29.025 1.00 94.44 159 ARG A CA 1
ATOM 1199 C C . ARG A 1 159 ? 3.706 -34.727 -27.829 1.00 94.44 159 ARG A C 1
ATOM 1201 O O . ARG A 1 159 ? 3.145 -35.688 -27.310 1.00 94.44 159 ARG A O 1
ATOM 1208 N N . LYS A 1 160 ? 3.566 -33.481 -27.369 1.00 92.12 160 LYS A N 1
ATOM 1209 C CA . LYS A 1 160 ? 2.916 -33.107 -26.101 1.00 92.12 160 LYS A CA 1
ATOM 1210 C C . LYS A 1 160 ? 3.430 -33.913 -24.897 1.00 92.12 160 LYS A C 1
ATOM 1212 O O . LYS A 1 160 ? 2.675 -34.309 -24.002 1.00 92.12 160 LYS A O 1
ATOM 1217 N N . GLU A 1 161 ? 4.726 -34.199 -24.902 1.00 91.88 161 GLU A N 1
ATOM 1218 C CA . GLU A 1 161 ? 5.389 -35.007 -23.887 1.00 91.88 161 GLU A CA 1
ATOM 1219 C C . GLU A 1 161 ? 6.865 -34.597 -23.798 1.00 91.88 161 GLU A C 1
ATOM 1221 O O . GLU A 1 161 ? 7.558 -34.508 -24.812 1.00 91.88 161 GLU A O 1
ATOM 1226 N N . GLY A 1 162 ? 7.347 -34.345 -22.578 1.00 93.31 162 GLY A N 1
ATOM 1227 C CA . GLY A 1 162 ? 8.763 -34.091 -22.326 1.00 93.31 162 GLY A CA 1
ATOM 1228 C C . GLY A 1 162 ? 9.065 -33.559 -20.925 1.00 93.31 162 GLY A C 1
ATOM 1229 O O . GLY A 1 162 ? 8.179 -33.062 -20.218 1.00 93.31 162 GLY A O 1
ATOM 1230 N N . ILE A 1 163 ? 10.329 -33.662 -20.516 1.00 95.06 163 ILE A N 1
ATOM 1231 C CA . ILE A 1 163 ? 10.850 -33.129 -19.251 1.00 95.06 163 ILE A CA 1
ATOM 1232 C C . ILE A 1 163 ? 12.131 -32.336 -19.525 1.00 95.06 163 ILE A C 1
ATOM 1234 O O . ILE A 1 163 ? 13.062 -32.842 -20.145 1.00 95.06 163 ILE A O 1
ATOM 1238 N N . ILE A 1 164 ? 12.199 -31.099 -19.040 1.00 96.25 164 ILE A N 1
ATOM 1239 C CA . ILE A 1 164 ? 13.392 -30.253 -19.117 1.00 96.25 164 ILE A CA 1
ATOM 1240 C C . ILE A 1 164 ? 13.858 -29.953 -17.697 1.00 96.25 164 ILE A C 1
ATOM 1242 O O . ILE A 1 164 ? 13.091 -29.440 -16.885 1.00 96.25 164 ILE A O 1
ATOM 1246 N N . VAL A 1 165 ? 15.121 -30.238 -17.400 1.00 94.94 165 VAL A N 1
ATOM 1247 C CA . VAL A 1 165 ? 15.754 -29.890 -16.128 1.00 94.94 165 VAL A CA 1
ATOM 1248 C C . VAL A 1 165 ? 16.877 -28.894 -16.378 1.00 94.94 165 VAL A C 1
ATOM 1250 O O . VAL A 1 165 ? 17.685 -29.081 -17.290 1.00 94.94 165 VAL A O 1
ATOM 1253 N N . LEU A 1 166 ? 16.919 -27.831 -15.580 1.00 94.81 166 LEU A N 1
ATOM 1254 C CA . LEU A 1 166 ? 17.966 -26.815 -15.599 1.00 94.81 166 LEU A CA 1
ATOM 1255 C C . LEU A 1 166 ? 18.709 -26.845 -14.265 1.00 94.81 166 LEU A C 1
ATOM 1257 O O . LEU A 1 166 ? 18.095 -26.633 -13.219 1.00 94.81 166 LEU A O 1
ATOM 1261 N N . THR A 1 167 ? 20.022 -27.062 -14.296 1.00 91.56 167 THR A N 1
ATOM 1262 C CA . THR A 1 167 ? 20.868 -27.002 -13.100 1.00 91.56 167 THR A CA 1
ATOM 1263 C C . THR A 1 167 ? 21.454 -25.600 -12.942 1.00 91.56 167 THR A C 1
ATOM 1265 O O . THR A 1 167 ? 22.423 -25.215 -13.606 1.00 91.56 167 THR A O 1
ATOM 1268 N N . ALA A 1 168 ? 20.854 -24.810 -12.052 1.00 90.31 168 ALA A N 1
ATOM 1269 C CA . ALA A 1 168 ? 21.350 -23.491 -11.691 1.00 90.31 168 ALA A CA 1
ATOM 1270 C C . ALA A 1 168 ? 22.297 -23.582 -10.477 1.00 90.31 168 ALA A C 1
ATOM 1272 O O . ALA A 1 168 ? 23.290 -24.301 -10.534 1.00 90.31 168 ALA A O 1
ATOM 1273 N N . SER A 1 169 ? 22.041 -22.818 -9.418 1.00 86.62 169 SER A N 1
ATOM 1274 C CA . SER A 1 169 ? 22.773 -22.825 -8.143 1.00 86.62 169 SER A CA 1
ATOM 1275 C C . SER A 1 169 ? 21.958 -22.027 -7.120 1.00 86.62 169 SER A C 1
ATOM 1277 O O . SER A 1 169 ? 21.114 -21.224 -7.522 1.00 86.62 169 SER A O 1
ATOM 1279 N N . GLN A 1 170 ? 22.208 -22.184 -5.819 1.00 81.62 170 GLN A N 1
ATOM 1280 C CA . GLN A 1 170 ? 21.612 -21.309 -4.799 1.00 81.62 170 GLN A CA 1
ATOM 1281 C C . GLN A 1 170 ? 21.882 -19.813 -5.051 1.00 81.62 170 GLN A C 1
ATOM 1283 O O . GLN A 1 170 ? 21.015 -18.983 -4.771 1.00 81.62 170 GLN A O 1
ATOM 1288 N N . VAL A 1 171 ? 23.001 -19.459 -5.697 1.00 83.19 171 VAL A N 1
ATOM 1289 C CA . VAL A 1 171 ? 23.290 -18.070 -6.107 1.00 83.19 171 VAL A CA 1
ATOM 1290 C C . VAL A 1 171 ? 22.385 -17.551 -7.239 1.00 83.19 171 VAL A C 1
ATOM 1292 O O . VAL A 1 171 ? 22.520 -16.412 -7.663 1.00 83.19 171 VAL A O 1
ATOM 1295 N N . ALA A 1 172 ? 21.428 -18.345 -7.738 1.00 81.62 172 ALA A N 1
ATOM 1296 C CA . ALA A 1 172 ? 20.331 -17.858 -8.586 1.00 81.62 172 ALA A CA 1
ATOM 1297 C C . ALA A 1 172 ? 19.221 -17.143 -7.785 1.00 81.62 172 ALA A C 1
ATOM 1299 O O . ALA A 1 172 ? 18.299 -16.569 -8.371 1.00 81.62 172 ALA A O 1
ATOM 1300 N N . LEU A 1 173 ? 19.254 -17.237 -6.450 1.00 77.44 173 LEU A N 1
ATOM 1301 C CA . LEU A 1 173 ? 18.281 -16.608 -5.553 1.00 77.44 173 LEU A CA 1
ATOM 1302 C C . LEU A 1 173 ? 18.775 -15.270 -4.992 1.00 77.44 173 LEU A C 1
ATOM 1304 O O . LEU A 1 173 ? 17.952 -14.398 -4.707 1.00 77.44 173 LEU A O 1
ATOM 1308 N N . MET A 1 174 ? 20.091 -15.107 -4.836 1.00 76.88 174 MET A N 1
ATOM 1309 C CA . MET A 1 174 ? 20.734 -13.894 -4.324 1.00 76.88 174 MET A CA 1
ATOM 1310 C C . MET A 1 174 ? 22.146 -13.739 -4.900 1.00 76.88 174 MET A C 1
ATOM 1312 O O . MET A 1 174 ? 22.809 -14.735 -5.179 1.00 76.88 174 MET A O 1
ATOM 1316 N N . GLY A 1 175 ? 22.607 -12.497 -5.062 1.00 77.38 175 GLY A N 1
ATOM 1317 C CA . GLY A 1 175 ? 23.992 -12.226 -5.445 1.00 77.38 175 GLY A CA 1
ATOM 1318 C C . GLY A 1 175 ? 24.952 -12.511 -4.289 1.00 77.38 175 GLY A C 1
ATOM 1319 O O . GLY A 1 175 ? 24.647 -12.190 -3.142 1.00 77.38 175 GLY A O 1
ATOM 1320 N N . MET A 1 176 ? 26.109 -13.091 -4.602 1.00 81.12 176 MET A N 1
ATOM 1321 C CA . MET A 1 176 ? 27.157 -13.417 -3.636 1.00 81.12 176 MET A CA 1
ATOM 1322 C C . MET A 1 176 ? 28.477 -12.765 -4.060 1.00 81.12 176 MET A C 1
ATOM 1324 O O . MET A 1 176 ? 28.803 -12.738 -5.252 1.00 81.12 176 MET A O 1
ATOM 1328 N N . PHE A 1 177 ? 29.221 -12.224 -3.089 1.00 83.81 177 PHE A N 1
ATOM 1329 C CA . PHE A 1 177 ? 30.562 -11.681 -3.323 1.00 83.81 177 PHE A CA 1
ATOM 1330 C C . PHE A 1 177 ? 31.445 -12.741 -3.998 1.00 83.81 177 PHE A C 1
ATOM 1332 O O . PHE A 1 177 ? 31.289 -13.928 -3.729 1.00 83.81 177 PHE A O 1
ATOM 1339 N N . GLY A 1 178 ? 32.299 -12.324 -4.933 1.00 87.50 178 GLY A N 1
ATOM 1340 C CA . GLY A 1 178 ? 33.125 -13.236 -5.729 1.00 87.50 178 GLY A CA 1
ATOM 1341 C C . GLY A 1 178 ? 32.401 -13.943 -6.884 1.00 87.50 178 GLY A C 1
ATOM 1342 O O . GLY A 1 178 ? 33.061 -14.476 -7.768 1.00 87.50 178 GLY A O 1
ATOM 1343 N N . TYR A 1 179 ? 31.064 -13.933 -6.946 1.00 89.75 179 TYR A N 1
ATOM 1344 C CA . TYR A 1 179 ? 30.296 -14.611 -8.003 1.00 89.75 179 TYR A CA 1
ATOM 1345 C C . TYR A 1 179 ? 29.474 -13.660 -8.869 1.00 89.75 179 TYR A C 1
ATOM 1347 O O . TYR A 1 179 ? 28.444 -14.066 -9.397 1.00 89.75 179 TYR A O 1
ATOM 1355 N N . SER A 1 180 ? 29.860 -12.400 -9.037 1.00 89.25 180 SER A N 1
ATOM 1356 C CA . SER A 1 180 ? 29.023 -11.403 -9.724 1.00 89.25 180 SER A CA 1
ATOM 1357 C C . SER A 1 180 ? 28.559 -11.844 -11.125 1.00 89.25 180 SER A C 1
ATOM 1359 O O . SER A 1 180 ? 27.360 -11.832 -11.417 1.00 89.25 180 SER A O 1
ATOM 1361 N N . ILE A 1 181 ? 29.481 -12.309 -11.979 1.00 92.25 181 ILE A N 1
ATOM 1362 C CA . ILE A 1 181 ? 29.164 -12.758 -13.348 1.00 92.25 181 ILE A CA 1
ATOM 1363 C C . ILE A 1 181 ? 28.474 -14.129 -13.342 1.00 92.25 181 ILE A C 1
ATOM 1365 O O . ILE A 1 181 ? 27.467 -14.332 -14.026 1.00 92.25 181 ILE A O 1
ATOM 1369 N N . TYR A 1 182 ? 28.965 -15.064 -12.523 1.00 92.44 182 TYR A N 1
ATOM 1370 C CA . TYR A 1 182 ? 28.383 -16.401 -12.390 1.00 92.44 182 TYR A CA 1
ATOM 1371 C C . TYR A 1 182 ? 26.935 -16.354 -11.871 1.00 92.44 182 TYR A C 1
ATOM 1373 O O . TYR A 1 182 ? 26.037 -16.921 -12.494 1.00 92.44 182 TYR A O 1
ATOM 1381 N N . SER A 1 183 ? 26.682 -15.604 -10.794 1.00 92.25 183 SER A N 1
ATOM 1382 C CA . SER A 1 183 ? 25.345 -15.367 -10.235 1.00 92.25 183 SER A CA 1
ATOM 1383 C C . SER A 1 183 ? 24.432 -14.757 -11.291 1.00 92.25 183 SER A C 1
ATOM 1385 O O . SER A 1 183 ? 23.337 -15.264 -11.500 1.00 92.25 183 SER A O 1
ATOM 1387 N N . SER A 1 184 ? 24.897 -13.753 -12.044 1.00 93.88 184 SER A N 1
ATOM 1388 C CA . SER A 1 184 ? 24.113 -13.149 -13.134 1.00 93.88 184 SER A CA 1
ATOM 1389 C C . SER A 1 184 ? 23.663 -14.187 -14.174 1.00 93.88 184 SER A C 1
ATOM 1391 O O . SER A 1 184 ? 22.490 -14.219 -14.553 1.00 93.88 184 SER A O 1
ATOM 1393 N N . CYS A 1 185 ? 24.547 -15.113 -14.566 1.00 94.56 185 CYS A N 1
ATOM 1394 C CA . CYS A 1 185 ? 24.194 -16.218 -15.463 1.00 94.56 185 CYS A CA 1
ATOM 1395 C C . CYS A 1 185 ? 23.159 -17.170 -14.837 1.00 94.56 185 CYS A C 1
ATOM 1397 O O . CYS A 1 185 ? 22.235 -17.623 -15.514 1.00 94.56 185 CYS A O 1
ATOM 1399 N N . LYS A 1 186 ? 23.279 -17.477 -13.539 1.00 93.25 186 LYS A N 1
ATOM 1400 C CA . LYS A 1 186 ? 22.347 -18.372 -12.833 1.00 93.25 186 LYS A CA 1
ATOM 1401 C C . LYS A 1 186 ? 20.977 -17.726 -12.577 1.00 93.25 186 LYS A C 1
ATOM 1403 O O . LYS A 1 186 ? 19.963 -18.416 -12.679 1.00 93.25 186 LYS A O 1
ATOM 1408 N N . PHE A 1 187 ? 20.918 -16.412 -12.359 1.00 92.69 187 PHE A N 1
ATOM 1409 C CA . PHE A 1 187 ? 19.674 -15.633 -12.367 1.00 92.69 187 PHE A CA 1
ATOM 1410 C C . PHE A 1 187 ? 18.984 -15.689 -13.737 1.00 92.69 187 PHE A C 1
ATOM 1412 O O . PHE A 1 187 ? 17.771 -15.900 -13.805 1.00 92.69 187 PHE A O 1
ATOM 1419 N N . ALA A 1 188 ? 19.747 -15.576 -14.831 1.00 95.25 188 ALA A N 1
ATOM 1420 C CA . ALA A 1 188 ? 19.202 -15.702 -16.183 1.00 95.25 188 ALA A CA 1
ATOM 1421 C C . ALA A 1 188 ? 18.577 -17.090 -16.428 1.00 95.25 188 ALA A C 1
ATOM 1423 O O . ALA A 1 188 ? 17.499 -17.179 -17.017 1.00 95.25 188 ALA A O 1
ATOM 1424 N N . LEU A 1 189 ? 19.182 -18.169 -15.911 1.00 91.75 189 LEU A N 1
ATOM 1425 C CA . LEU A 1 189 ? 18.599 -19.518 -15.979 1.00 91.75 189 LEU A CA 1
ATOM 1426 C C . LEU A 1 189 ? 17.276 -19.639 -15.218 1.00 91.75 189 LEU A C 1
ATOM 1428 O O . LEU A 1 189 ? 16.366 -20.320 -15.690 1.00 91.75 189 LEU A O 1
ATOM 1432 N N . ARG A 1 190 ? 17.142 -18.971 -14.067 1.00 90.00 190 ARG A N 1
ATOM 1433 C CA . ARG A 1 190 ? 15.877 -18.934 -13.324 1.00 90.00 190 ARG A CA 1
ATOM 1434 C C . ARG A 1 190 ? 14.781 -18.234 -14.127 1.00 90.00 190 ARG A C 1
ATOM 1436 O O . ARG A 1 190 ? 13.704 -18.801 -14.291 1.00 90.00 190 ARG A O 1
ATOM 1443 N N . GLY A 1 191 ? 15.069 -17.045 -14.660 1.00 84.44 191 GLY A N 1
ATOM 1444 C CA . GLY A 1 191 ? 14.121 -16.311 -15.503 1.00 84.44 191 GLY A CA 1
ATOM 1445 C C . GLY A 1 191 ? 13.717 -17.102 -16.752 1.00 84.44 191 GLY A C 1
ATOM 1446 O O . GLY A 1 191 ? 12.535 -17.155 -17.100 1.00 84.44 191 GLY A O 1
ATOM 1447 N N . LEU A 1 192 ? 14.679 -17.792 -17.380 1.00 91.19 192 LEU A N 1
ATOM 1448 C CA . LEU A 1 192 ? 14.422 -18.696 -18.500 1.00 91.19 192 LEU A CA 1
ATOM 1449 C C . LEU A 1 192 ? 13.483 -19.837 -18.090 1.00 91.19 192 LEU A C 1
ATOM 1451 O O . LEU A 1 192 ? 12.474 -20.040 -18.758 1.00 91.19 192 LEU A O 1
ATOM 1455 N N . ALA A 1 193 ? 13.775 -20.544 -16.992 1.00 86.62 193 ALA A N 1
ATOM 1456 C CA . ALA A 1 193 ? 12.975 -21.671 -16.509 1.00 86.62 193 ALA A CA 1
ATOM 1457 C C . ALA A 1 193 ? 11.525 -21.273 -16.188 1.00 86.62 193 ALA A C 1
ATOM 1459 O O . ALA A 1 193 ? 10.593 -21.972 -16.587 1.00 86.62 193 ALA A O 1
ATOM 1460 N N . GLU A 1 194 ? 11.331 -20.146 -15.496 1.00 79.19 194 GLU A N 1
ATOM 1461 C CA . GLU A 1 194 ? 10.004 -19.613 -15.164 1.00 79.19 194 GLU A CA 1
ATOM 1462 C C . GLU A 1 194 ? 9.205 -19.289 -16.439 1.00 79.19 194 GLU A C 1
ATOM 1464 O O . GLU A 1 194 ? 8.038 -19.672 -16.551 1.00 79.19 194 GLU A O 1
ATOM 1469 N N . SER A 1 195 ? 9.854 -18.672 -17.432 1.00 82.38 195 SER A N 1
ATOM 1470 C CA . SER A 1 195 ? 9.229 -18.291 -18.705 1.00 82.38 195 SER A CA 1
ATOM 1471 C C . SER A 1 195 ? 8.833 -19.512 -19.540 1.00 82.38 195 SER A C 1
ATOM 1473 O O . SER A 1 195 ? 7.657 -19.685 -19.869 1.00 82.38 195 SER A O 1
ATOM 1475 N N . ILE A 1 196 ? 9.773 -20.426 -19.808 1.00 87.88 196 ILE A N 1
ATOM 1476 C CA . ILE A 1 196 ? 9.493 -21.597 -20.653 1.00 87.88 196 ILE A CA 1
ATOM 1477 C C . ILE A 1 196 ? 8.534 -22.580 -19.975 1.00 87.88 196 ILE A C 1
ATOM 1479 O O . ILE A 1 196 ? 7.774 -23.259 -20.658 1.00 87.88 196 ILE A O 1
ATOM 1483 N N . SER A 1 197 ? 8.499 -22.641 -18.639 1.00 82.25 197 SER A N 1
ATOM 1484 C CA . SER A 1 197 ? 7.508 -23.448 -17.914 1.00 82.25 197 SER A CA 1
ATOM 1485 C C . SER A 1 197 ? 6.078 -23.006 -18.238 1.00 82.25 197 SER A C 1
ATOM 1487 O O . SER A 1 197 ? 5.202 -23.843 -18.468 1.00 82.25 197 SER A O 1
ATOM 1489 N N . MET A 1 198 ? 5.839 -21.693 -18.336 1.00 78.62 198 MET A N 1
ATOM 1490 C CA . MET A 1 198 ? 4.536 -21.157 -18.737 1.00 78.62 198 MET A CA 1
ATOM 1491 C C . MET A 1 198 ? 4.217 -21.460 -20.206 1.00 78.62 198 MET A C 1
ATOM 1493 O O . MET A 1 198 ? 3.093 -21.861 -20.506 1.00 78.62 198 MET A O 1
ATOM 1497 N N . GLU A 1 199 ? 5.199 -21.335 -21.103 1.00 84.62 199 GLU A N 1
ATOM 1498 C CA . GLU A 1 199 ? 5.030 -21.618 -22.537 1.00 84.62 199 GLU A CA 1
ATOM 1499 C C . GLU A 1 199 ? 4.742 -23.094 -22.840 1.00 84.62 199 GLU A C 1
ATOM 1501 O O . GLU A 1 199 ? 4.005 -23.416 -23.773 1.00 84.62 199 GLU A O 1
ATOM 1506 N N . LEU A 1 200 ? 5.352 -24.000 -22.075 1.00 84.88 200 LEU A N 1
ATOM 1507 C CA . LEU A 1 200 ? 5.365 -25.437 -22.347 1.00 84.88 200 LEU A CA 1
ATOM 1508 C C . LEU A 1 200 ? 4.253 -26.205 -21.623 1.00 84.88 200 LEU A C 1
ATOM 1510 O O . LEU A 1 200 ? 3.899 -27.317 -22.025 1.00 84.88 200 LEU A O 1
ATOM 1514 N N . LYS A 1 201 ? 3.621 -25.589 -20.618 1.00 79.94 201 LYS A N 1
ATOM 1515 C CA . LYS A 1 201 ? 2.516 -26.179 -19.852 1.00 79.94 201 LYS A CA 1
ATOM 1516 C C . LYS A 1 201 ? 1.328 -26.660 -20.705 1.00 79.94 201 LYS A C 1
ATOM 1518 O O . LYS A 1 201 ? 0.854 -27.764 -20.433 1.00 79.94 201 LYS A O 1
ATOM 1523 N N . PRO A 1 202 ? 0.844 -25.927 -21.734 1.00 84.81 202 PRO A N 1
ATOM 1524 C CA . PRO A 1 202 ? -0.240 -26.407 -22.604 1.00 84.81 202 PRO A CA 1
ATOM 1525 C C . PRO A 1 202 ? 0.113 -27.675 -23.393 1.00 84.81 202 PRO A C 1
ATOM 1527 O O . PRO A 1 202 ? -0.778 -28.395 -23.836 1.00 84.81 202 PRO A O 1
ATOM 1530 N N . TYR A 1 203 ? 1.407 -27.955 -23.546 1.00 86.00 203 TYR A N 1
ATOM 1531 C CA . TYR A 1 203 ? 1.936 -29.095 -24.282 1.00 86.00 203 TYR A CA 1
ATOM 1532 C C . TYR A 1 203 ? 2.335 -30.252 -23.356 1.00 86.00 203 TYR A C 1
ATOM 1534 O O . TYR A 1 203 ? 3.006 -31.166 -23.803 1.00 86.00 203 TYR A O 1
ATOM 1542 N N . ASN A 1 204 ? 1.954 -30.236 -22.070 1.00 83.44 204 ASN A N 1
ATOM 1543 C CA . ASN A 1 204 ? 2.273 -31.306 -21.109 1.00 83.44 204 ASN A CA 1
ATOM 1544 C C . ASN A 1 204 ? 3.790 -31.603 -20.978 1.00 83.44 204 ASN A C 1
ATOM 1546 O O . ASN A 1 204 ? 4.228 -32.701 -20.623 1.00 83.44 204 ASN A O 1
ATOM 1550 N N . VAL A 1 205 ? 4.605 -30.575 -21.211 1.00 87.38 205 VAL A N 1
ATOM 1551 C CA . VAL A 1 205 ? 6.054 -30.609 -21.021 1.00 87.38 205 VAL A CA 1
ATOM 1552 C C . VAL A 1 205 ? 6.377 -29.943 -19.686 1.00 87.38 205 VAL A C 1
ATOM 1554 O O . VAL A 1 205 ? 5.964 -28.811 -19.431 1.00 87.38 205 VAL A O 1
ATOM 1557 N N . SER A 1 206 ? 7.085 -30.653 -18.805 1.00 87.38 206 SER A N 1
ATOM 1558 C CA . SER A 1 206 ? 7.418 -30.166 -17.460 1.00 87.38 206 SER A CA 1
ATOM 1559 C C . SER A 1 206 ? 8.829 -29.597 -17.397 1.00 87.38 206 SER A C 1
ATOM 1561 O O . SER A 1 206 ? 9.759 -30.191 -17.934 1.00 87.38 206 SER A O 1
ATOM 1563 N N . VAL A 1 207 ? 8.984 -28.475 -16.694 1.00 87.31 207 VAL A N 1
ATOM 1564 C CA . VAL A 1 207 ? 10.266 -27.789 -16.505 1.00 87.31 207 VAL A CA 1
ATOM 1565 C C . VAL A 1 207 ? 10.610 -27.767 -15.017 1.00 87.31 207 VAL A C 1
ATOM 1567 O O . VAL A 1 207 ? 9.786 -27.341 -14.203 1.00 87.31 207 VAL A O 1
ATOM 1570 N N . THR A 1 208 ? 11.821 -28.200 -14.672 1.00 89.19 208 THR A N 1
ATOM 1571 C CA . THR A 1 208 ? 12.342 -28.238 -13.300 1.00 89.19 208 THR A CA 1
ATOM 1572 C C . THR A 1 208 ? 13.621 -27.413 -13.204 1.00 89.19 208 THR A C 1
ATOM 1574 O O . THR A 1 208 ? 14.556 -27.616 -13.974 1.00 89.19 208 THR A O 1
ATOM 1577 N N . LEU A 1 209 ? 13.674 -26.493 -12.239 1.00 89.75 209 LEU A N 1
ATOM 1578 C CA . LEU A 1 209 ? 14.868 -25.717 -11.906 1.00 89.75 209 LEU A CA 1
ATOM 1579 C C . LEU A 1 209 ? 15.509 -26.303 -10.644 1.00 89.75 209 LEU A C 1
ATOM 1581 O O . LEU A 1 209 ? 14.923 -26.229 -9.567 1.00 89.75 209 LEU A O 1
ATOM 1585 N N . ALA A 1 210 ? 16.704 -26.870 -10.774 1.00 86.00 210 ALA A N 1
ATOM 1586 C CA . ALA A 1 210 ? 17.495 -27.353 -9.651 1.00 86.00 210 ALA A CA 1
ATOM 1587 C C . ALA A 1 210 ? 18.430 -26.245 -9.138 1.00 86.00 210 ALA A C 1
ATOM 1589 O O . ALA A 1 210 ? 19.110 -25.579 -9.923 1.00 86.00 210 ALA A O 1
ATOM 1590 N N . LEU A 1 211 ? 18.479 -26.067 -7.815 1.00 85.69 211 LEU A N 1
ATOM 1591 C CA . LEU A 1 211 ? 19.268 -25.038 -7.125 1.00 85.69 211 LEU A CA 1
ATOM 1592 C C . LEU A 1 211 ? 20.270 -25.692 -6.156 1.00 85.69 211 LEU A C 1
ATOM 1594 O O . LEU A 1 211 ? 20.094 -25.594 -4.941 1.00 85.69 211 LEU A O 1
ATOM 1598 N N . PRO A 1 212 ? 21.285 -26.412 -6.667 1.00 83.44 212 PRO A N 1
ATOM 1599 C CA . PRO A 1 212 ? 22.236 -27.104 -5.807 1.00 83.44 212 PRO A CA 1
ATOM 1600 C C . PRO A 1 212 ? 23.068 -26.117 -4.960 1.00 83.44 212 PRO A C 1
ATOM 1602 O O . PRO A 1 212 ? 23.408 -25.035 -5.463 1.00 83.44 212 PRO A O 1
ATOM 1605 N N . PRO A 1 213 ? 23.383 -26.466 -3.694 1.00 82.69 213 PRO A N 1
ATOM 1606 C CA . PRO A 1 213 ? 24.425 -25.802 -2.908 1.00 82.69 213 PRO A CA 1
ATOM 1607 C C . PRO A 1 213 ? 25.819 -26.223 -3.400 1.00 82.69 213 PRO A C 1
ATOM 1609 O O . PRO A 1 213 ? 25.950 -26.931 -4.407 1.00 82.69 213 PRO A O 1
ATOM 1612 N N . ASP A 1 214 ? 26.856 -25.827 -2.666 1.00 83.69 214 ASP A N 1
ATOM 1613 C CA . ASP A 1 214 ? 28.211 -26.327 -2.878 1.00 83.69 214 ASP A CA 1
ATOM 1614 C C . ASP A 1 214 ? 28.212 -27.860 -2.887 1.00 83.69 214 ASP A C 1
ATOM 1616 O O . ASP A 1 214 ? 27.708 -28.534 -1.983 1.00 83.69 214 ASP A O 1
ATOM 1620 N N . THR A 1 215 ? 28.738 -28.417 -3.976 1.00 84.62 215 THR A N 1
ATOM 1621 C CA . THR A 1 215 ? 28.717 -29.855 -4.245 1.00 84.62 215 THR A CA 1
ATOM 1622 C C . THR A 1 215 ? 30.125 -30.321 -4.567 1.00 84.62 215 THR A C 1
ATOM 1624 O O . THR A 1 215 ? 30.777 -29.743 -5.442 1.00 84.62 215 THR A O 1
ATOM 1627 N N . ASP A 1 216 ? 30.564 -31.387 -3.900 1.00 88.06 216 ASP A N 1
ATOM 1628 C CA . ASP A 1 216 ? 31.894 -31.967 -4.058 1.00 88.06 216 ASP A CA 1
ATOM 1629 C C . ASP A 1 216 ? 32.079 -32.510 -5.481 1.00 88.06 216 ASP A C 1
ATOM 1631 O O . ASP A 1 216 ? 31.621 -33.594 -5.852 1.00 88.06 216 ASP A O 1
ATOM 1635 N N . THR A 1 217 ? 32.665 -31.681 -6.338 1.00 88.50 217 THR A N 1
ATOM 1636 C CA . THR A 1 217 ? 32.819 -31.948 -7.762 1.00 88.50 217 THR A CA 1
ATOM 1637 C C . THR A 1 217 ? 34.143 -31.381 -8.260 1.00 88.50 217 THR A C 1
ATOM 1639 O O . THR A 1 217 ? 34.628 -30.378 -7.732 1.00 88.50 217 THR A O 1
ATOM 1642 N N . PRO A 1 218 ? 34.679 -31.903 -9.379 1.00 84.62 218 PRO A N 1
ATOM 1643 C CA . PRO A 1 218 ? 35.839 -31.292 -10.027 1.00 84.62 218 PRO A CA 1
ATOM 1644 C C . PRO A 1 218 ? 35.604 -29.830 -10.446 1.00 84.62 218 PRO A C 1
ATOM 1646 O O . PRO A 1 218 ? 36.550 -29.070 -10.633 1.00 84.62 218 PRO A O 1
ATOM 1649 N N . GLY A 1 219 ? 34.341 -29.427 -10.643 1.00 83.44 219 GLY A N 1
ATOM 1650 C CA . GLY A 1 219 ? 33.976 -28.036 -10.912 1.00 83.44 219 GLY A CA 1
ATOM 1651 C C . GLY A 1 219 ? 34.214 -27.142 -9.697 1.00 83.44 219 GLY A C 1
ATOM 1652 O O . GLY A 1 219 ? 34.867 -26.113 -9.832 1.00 83.44 219 GLY A O 1
ATOM 1653 N N . PHE A 1 220 ? 33.763 -27.583 -8.521 1.00 84.69 220 PHE A N 1
ATOM 1654 C CA . PHE A 1 220 ? 33.964 -26.884 -7.250 1.00 84.69 220 PHE A CA 1
ATOM 1655 C C . PHE A 1 220 ? 35.446 -26.788 -6.861 1.00 84.69 220 PHE A C 1
ATOM 1657 O O . PHE A 1 220 ? 35.909 -25.746 -6.406 1.00 84.69 220 PHE A O 1
ATOM 1664 N N . GLU A 1 221 ? 36.229 -27.841 -7.110 1.00 84.12 221 GLU A N 1
ATOM 1665 C CA . GLU A 1 221 ? 37.680 -27.806 -6.897 1.00 84.12 221 GLU A CA 1
ATOM 1666 C C . GLU A 1 221 ? 38.364 -26.742 -7.773 1.00 84.12 221 GLU A C 1
ATOM 1668 O O . GLU A 1 221 ? 39.212 -25.989 -7.298 1.00 84.12 221 GLU A O 1
ATOM 1673 N N . ASN A 1 222 ? 37.977 -26.638 -9.050 1.00 83.88 222 ASN A N 1
ATOM 1674 C CA . ASN A 1 222 ? 38.522 -25.615 -9.947 1.00 83.88 222 ASN A CA 1
ATOM 1675 C C . ASN A 1 222 ? 38.062 -24.204 -9.576 1.00 83.88 222 ASN A C 1
ATOM 1677 O O . ASN A 1 222 ? 38.855 -23.272 -9.644 1.00 83.88 222 ASN A O 1
ATOM 1681 N N . GLU A 1 223 ? 36.812 -24.055 -9.154 1.00 84.81 223 GLU A N 1
ATOM 1682 C CA . GLU A 1 223 ? 36.264 -22.799 -8.651 1.00 84.81 223 GLU A CA 1
ATOM 1683 C C . GLU A 1 223 ? 37.051 -22.286 -7.432 1.00 84.81 223 GLU A C 1
ATOM 1685 O O . GLU A 1 223 ? 37.439 -21.115 -7.398 1.00 84.81 223 GLU A O 1
ATOM 1690 N N . ASN A 1 224 ? 37.369 -23.172 -6.478 1.00 85.69 224 ASN A N 1
ATOM 1691 C CA . ASN A 1 224 ? 38.140 -22.848 -5.272 1.00 85.69 224 ASN A CA 1
ATOM 1692 C C . ASN A 1 224 ? 39.557 -22.324 -5.564 1.00 85.69 224 ASN A C 1
ATOM 1694 O O . ASN A 1 224 ? 40.103 -21.601 -4.741 1.00 85.69 224 ASN A O 1
ATOM 1698 N N . LYS A 1 225 ? 40.150 -22.613 -6.733 1.00 85.38 225 LYS A N 1
ATOM 1699 C CA . LYS A 1 225 ? 41.483 -22.084 -7.101 1.00 85.38 225 LYS A CA 1
ATOM 1700 C C . LYS A 1 225 ? 41.501 -20.564 -7.260 1.00 85.38 225 LYS A C 1
ATOM 1702 O O . LYS A 1 225 ? 42.539 -19.945 -7.066 1.00 85.38 225 LYS A O 1
ATOM 1707 N N . THR A 1 226 ? 40.368 -19.987 -7.650 1.00 81.94 226 THR A N 1
ATOM 1708 C CA . THR A 1 226 ? 40.210 -18.546 -7.927 1.00 81.94 226 THR A CA 1
ATOM 1709 C C . THR A 1 226 ? 39.341 -17.839 -6.890 1.00 81.94 226 THR A C 1
ATOM 1711 O O . THR A 1 226 ? 39.104 -16.641 -6.986 1.00 81.94 226 THR A O 1
ATOM 1714 N N . LYS A 1 227 ? 38.834 -18.575 -5.896 1.00 86.06 227 LYS A N 1
ATOM 1715 C CA . LYS A 1 227 ? 37.846 -18.082 -4.941 1.00 86.06 227 LYS A CA 1
ATOM 1716 C C . LYS A 1 227 ? 38.499 -17.125 -3.931 1.00 86.06 227 LYS A C 1
ATOM 1718 O O . LYS A 1 227 ? 39.405 -17.543 -3.212 1.00 86.06 227 LYS A O 1
ATOM 1723 N N . PRO A 1 228 ? 38.048 -15.856 -3.840 1.00 83.88 228 PRO A N 1
ATOM 1724 C CA . PRO A 1 228 ? 38.535 -14.927 -2.826 1.00 83.88 228 PRO A CA 1
ATOM 1725 C C . PRO A 1 228 ? 38.253 -15.443 -1.412 1.00 83.88 228 PRO A C 1
ATOM 1727 O O . PRO A 1 228 ? 37.244 -16.120 -1.182 1.00 83.88 228 PRO A O 1
ATOM 1730 N N . GLU A 1 229 ? 39.106 -15.084 -0.454 1.00 79.31 229 GLU A N 1
ATOM 1731 C CA . GLU A 1 229 ? 38.986 -15.508 0.947 1.00 79.31 229 GLU A CA 1
ATOM 1732 C C . GLU A 1 229 ? 37.623 -15.127 1.543 1.00 79.31 229 GLU A C 1
ATOM 1734 O O . GLU A 1 229 ? 36.978 -15.933 2.213 1.00 79.31 229 GLU A O 1
ATOM 1739 N N . GLU A 1 230 ? 37.108 -13.944 1.208 1.00 80.00 230 GLU A N 1
ATOM 1740 C CA . GLU A 1 230 ? 35.793 -13.484 1.651 1.00 80.00 230 GLU A CA 1
ATOM 1741 C C . GLU A 1 230 ? 34.676 -14.401 1.135 1.00 80.00 230 GLU A C 1
ATOM 1743 O O . GLU A 1 230 ? 33.714 -14.692 1.845 1.00 80.00 230 GLU A O 1
ATOM 1748 N N . THR A 1 231 ? 34.822 -14.913 -0.089 1.00 81.25 231 THR A N 1
ATOM 1749 C CA . THR A 1 231 ? 33.851 -15.832 -0.700 1.00 81.25 231 THR A CA 1
ATOM 1750 C C . THR A 1 231 ? 33.931 -17.220 -0.070 1.00 81.25 231 THR A C 1
ATOM 1752 O O . THR A 1 231 ? 32.899 -17.862 0.143 1.00 81.25 231 THR A O 1
ATOM 1755 N N . HIS A 1 232 ? 35.133 -17.679 0.290 1.00 77.62 232 HIS A N 1
ATOM 1756 C CA . HIS A 1 232 ? 35.316 -18.905 1.069 1.00 77.62 232 HIS A CA 1
ATOM 1757 C C . HIS A 1 232 ? 34.592 -18.829 2.415 1.00 77.62 232 HIS A C 1
ATOM 1759 O O . HIS A 1 232 ? 33.852 -19.745 2.762 1.00 77.62 232 HIS A O 1
ATOM 1765 N N . LEU A 1 233 ? 34.745 -17.725 3.145 1.00 75.62 233 LEU A N 1
ATOM 1766 C CA . LEU A 1 233 ? 34.103 -17.546 4.448 1.00 75.62 233 LEU A CA 1
ATOM 1767 C C . LEU A 1 233 ? 32.572 -17.491 4.342 1.00 75.62 233 LEU A C 1
ATOM 1769 O O . LEU A 1 233 ? 31.878 -18.060 5.183 1.00 75.62 233 LEU A O 1
ATOM 1773 N N . ILE A 1 234 ? 32.036 -16.860 3.291 1.00 72.31 234 ILE A N 1
ATOM 1774 C CA . ILE A 1 234 ? 30.588 -16.819 3.037 1.00 72.31 234 ILE A CA 1
ATOM 1775 C C . ILE A 1 234 ? 30.047 -18.224 2.718 1.00 72.31 234 ILE A C 1
ATOM 1777 O O . ILE A 1 234 ? 29.053 -18.653 3.306 1.00 72.31 234 ILE A O 1
ATOM 1781 N N . SER A 1 235 ? 30.710 -18.952 1.815 1.00 71.12 235 SER A N 1
ATOM 1782 C CA . SER A 1 235 ? 30.255 -20.268 1.331 1.00 71.12 235 SER A CA 1
ATOM 1783 C C . SER A 1 235 ? 30.392 -21.398 2.362 1.00 71.12 235 SER A C 1
ATOM 1785 O O . SER A 1 235 ? 29.554 -22.299 2.389 1.00 71.12 235 SER A O 1
ATOM 1787 N N . GLN A 1 236 ? 31.351 -21.316 3.295 1.00 68.94 236 GLN A N 1
ATOM 1788 C CA . GLN A 1 236 ? 31.561 -22.319 4.358 1.00 68.94 236 GLN A CA 1
ATOM 1789 C C . GLN A 1 236 ? 30.331 -22.574 5.245 1.00 68.94 236 GLN A C 1
ATOM 1791 O O . GLN A 1 236 ? 30.200 -23.653 5.821 1.00 68.94 236 GLN A O 1
ATOM 1796 N N . THR A 1 237 ? 29.410 -21.613 5.342 1.00 58.22 237 THR A N 1
ATOM 1797 C CA . THR A 1 237 ? 28.185 -21.751 6.146 1.00 58.22 237 THR A CA 1
ATOM 1798 C C . THR A 1 237 ? 27.156 -22.724 5.554 1.00 58.22 237 THR A C 1
ATOM 1800 O O . THR A 1 237 ? 26.294 -23.203 6.288 1.00 58.22 237 THR A O 1
ATOM 1803 N N . GLY A 1 238 ? 27.244 -23.045 4.255 1.00 56.94 238 GLY A N 1
ATOM 1804 C CA . GLY A 1 238 ? 26.253 -23.853 3.530 1.00 56.94 238 GLY A CA 1
ATOM 1805 C C . GLY A 1 238 ? 26.469 -25.372 3.558 1.00 56.94 238 GLY A C 1
ATOM 1806 O O . GLY A 1 238 ? 25.549 -26.113 3.209 1.00 56.94 238 GLY A O 1
ATOM 1807 N N . GLY A 1 239 ? 27.647 -25.843 3.988 1.00 68.31 239 GLY A N 1
ATOM 1808 C CA . GLY A 1 239 ? 28.038 -27.259 3.937 1.00 68.31 239 GLY A CA 1
ATOM 1809 C C . GLY A 1 239 ? 28.306 -27.780 2.513 1.00 68.31 239 GLY A C 1
ATOM 1810 O O . GLY A 1 239 ? 27.867 -27.194 1.528 1.00 68.31 239 GLY A O 1
ATOM 1811 N N . LEU A 1 240 ? 29.042 -28.894 2.399 1.00 80.69 240 LEU A N 1
ATOM 1812 C CA . LEU A 1 240 ? 29.408 -29.515 1.118 1.00 80.69 240 LEU A CA 1
ATOM 1813 C C . LEU A 1 240 ? 28.619 -30.817 0.909 1.00 80.69 240 LEU A C 1
ATOM 1815 O O . LEU A 1 240 ? 28.701 -31.725 1.738 1.00 80.69 240 LEU A O 1
ATOM 1819 N N . LEU A 1 241 ? 27.858 -30.921 -0.186 1.00 84.12 241 LEU A N 1
ATOM 1820 C CA . LEU A 1 241 ? 27.062 -32.115 -0.506 1.00 84.12 241 LEU A CA 1
ATOM 1821 C C . LEU A 1 241 ? 27.739 -33.037 -1.523 1.00 84.12 241 LEU A C 1
ATOM 1823 O O . LEU A 1 241 ? 28.478 -32.593 -2.399 1.00 84.12 241 LEU A O 1
ATOM 1827 N N . ALA A 1 242 ? 27.413 -34.330 -1.461 1.00 89.31 242 ALA A N 1
ATOM 1828 C CA . ALA A 1 242 ? 27.827 -35.295 -2.473 1.00 89.31 242 ALA A CA 1
ATOM 1829 C C . ALA A 1 242 ? 26.992 -35.148 -3.767 1.00 89.31 242 ALA A C 1
ATOM 1831 O O . ALA A 1 242 ? 25.773 -34.943 -3.699 1.00 89.31 242 ALA A O 1
ATOM 1832 N N . PRO A 1 243 ? 27.601 -35.308 -4.958 1.00 89.50 243 PRO A N 1
ATOM 1833 C CA . PRO A 1 243 ? 26.901 -35.170 -6.236 1.00 89.50 243 PRO A CA 1
ATOM 1834 C C . PRO A 1 243 ? 25.782 -36.199 -6.436 1.00 89.50 243 PRO A C 1
ATOM 1836 O O . PRO A 1 243 ? 24.783 -35.876 -7.077 1.00 89.50 243 PRO A O 1
ATOM 1839 N N . ASP A 1 244 ? 25.891 -37.388 -5.838 1.00 90.44 244 ASP A N 1
ATOM 1840 C CA . ASP A 1 244 ? 24.842 -38.416 -5.878 1.00 90.44 244 ASP A CA 1
ATOM 1841 C C . ASP A 1 244 ? 23.571 -37.973 -5.145 1.00 90.44 244 ASP A C 1
ATOM 1843 O O . ASP A 1 244 ? 22.475 -38.109 -5.688 1.00 90.44 244 ASP A O 1
ATOM 1847 N N . THR A 1 245 ? 23.708 -37.361 -3.964 1.00 86.44 245 THR A N 1
ATOM 1848 C CA . THR A 1 245 ? 22.580 -36.827 -3.184 1.00 86.44 245 THR A CA 1
ATOM 1849 C C . THR A 1 245 ? 21.845 -35.733 -3.958 1.00 86.44 245 THR A C 1
ATOM 1851 O O . THR A 1 245 ? 20.614 -35.701 -4.016 1.00 86.44 245 THR A O 1
ATOM 1854 N N . VAL A 1 246 ? 22.604 -34.834 -4.590 1.00 84.81 246 VAL A N 1
ATOM 1855 C CA . VAL A 1 246 ? 22.047 -33.742 -5.397 1.00 84.81 246 VAL A CA 1
ATOM 1856 C C . VAL A 1 246 ? 21.347 -34.289 -6.642 1.00 84.81 246 VAL A C 1
ATOM 1858 O O . VAL A 1 246 ? 20.240 -33.856 -6.970 1.00 84.81 246 VAL A O 1
ATOM 1861 N N . ALA A 1 247 ? 21.960 -35.259 -7.321 1.00 89.56 247 ALA A N 1
ATOM 1862 C CA . ALA A 1 247 ? 21.399 -35.892 -8.507 1.00 89.56 247 ALA A CA 1
ATOM 1863 C C . ALA A 1 247 ? 20.123 -36.693 -8.206 1.00 89.56 247 ALA A C 1
ATOM 1865 O O . ALA A 1 247 ? 19.169 -36.634 -8.985 1.00 89.56 247 ALA A O 1
ATOM 1866 N N . GLU A 1 248 ? 20.071 -37.397 -7.073 1.00 87.69 248 GLU A N 1
ATOM 1867 C CA . GLU A 1 248 ? 18.879 -38.118 -6.624 1.00 87.69 248 GLU A CA 1
ATOM 1868 C C . GLU A 1 248 ? 17.711 -37.159 -6.416 1.00 87.69 248 GLU A C 1
ATOM 1870 O O . GLU A 1 248 ? 16.626 -37.380 -6.962 1.00 87.69 248 GLU A O 1
ATOM 1875 N N . LYS A 1 249 ? 17.952 -36.050 -5.709 1.00 83.56 249 LYS A N 1
ATOM 1876 C CA . LYS A 1 249 ? 16.924 -35.041 -5.464 1.00 83.56 249 LYS A CA 1
ATOM 1877 C C . LYS A 1 249 ? 16.457 -34.367 -6.755 1.00 83.56 249 LYS A C 1
ATOM 1879 O O . LYS A 1 249 ? 15.254 -34.241 -6.979 1.00 83.56 249 LYS A O 1
ATOM 1884 N N . LEU A 1 250 ? 17.393 -34.004 -7.634 1.00 87.88 250 LEU A N 1
ATOM 1885 C CA . LEU A 1 250 ? 17.110 -33.424 -8.949 1.00 87.88 250 LEU A CA 1
ATOM 1886 C C . LEU A 1 250 ? 16.208 -34.342 -9.783 1.00 87.88 250 LEU A C 1
ATOM 1888 O O . LEU A 1 250 ? 15.204 -33.889 -10.338 1.00 87.88 250 LEU A O 1
ATOM 1892 N N . LEU A 1 251 ? 16.545 -35.632 -9.864 1.00 87.81 251 LEU A N 1
ATOM 1893 C CA . LEU A 1 251 ? 15.787 -36.598 -10.653 1.00 87.81 251 LEU A CA 1
ATOM 1894 C C . LEU A 1 251 ? 14.429 -36.901 -10.010 1.00 87.81 251 LEU A C 1
ATOM 1896 O O . LEU A 1 251 ? 13.425 -36.997 -10.710 1.00 87.81 251 LEU A O 1
ATOM 1900 N N . GLN A 1 252 ? 14.368 -36.999 -8.682 1.00 84.12 252 GLN A N 1
ATOM 1901 C CA . GLN A 1 252 ? 13.116 -37.172 -7.951 1.00 84.12 252 GLN A CA 1
ATOM 1902 C C . GLN A 1 252 ? 12.149 -36.014 -8.228 1.00 84.12 252 GLN A C 1
ATOM 1904 O O . GLN A 1 252 ? 11.002 -36.255 -8.604 1.00 84.12 252 GLN A O 1
ATOM 1909 N N . ASP A 1 253 ? 12.611 -34.770 -8.106 1.00 80.88 253 ASP A N 1
ATOM 1910 C CA . ASP A 1 253 ? 11.772 -33.585 -8.296 1.00 80.88 253 ASP A CA 1
ATOM 1911 C C . ASP A 1 253 ? 11.324 -33.422 -9.756 1.00 80.88 253 ASP A C 1
ATOM 1913 O O . ASP A 1 253 ? 10.206 -32.978 -10.017 1.00 80.88 253 ASP A O 1
ATOM 1917 N N . ALA A 1 254 ? 12.153 -33.838 -10.716 1.00 86.31 254 ALA A N 1
ATOM 1918 C CA . ALA A 1 254 ? 11.799 -33.836 -12.132 1.00 86.31 254 ALA A CA 1
ATOM 1919 C C . ALA A 1 254 ? 10.745 -34.892 -12.512 1.00 86.31 254 ALA A C 1
ATOM 1921 O O . ALA A 1 254 ? 9.970 -34.676 -13.446 1.00 86.31 254 ALA A O 1
ATOM 1922 N N . LEU A 1 255 ? 10.703 -36.027 -11.806 1.00 84.81 255 LEU A N 1
ATOM 1923 C CA . LEU A 1 255 ? 9.795 -37.136 -12.114 1.00 84.81 255 LEU A CA 1
ATOM 1924 C C . LEU A 1 255 ? 8.461 -37.068 -11.363 1.00 84.81 255 LEU A C 1
ATOM 1926 O O . LEU A 1 255 ? 7.515 -37.744 -11.762 1.00 84.81 255 LEU A O 1
ATOM 1930 N N . ILE A 1 256 ? 8.332 -36.275 -10.298 1.00 75.88 256 ILE A N 1
ATOM 1931 C CA . ILE A 1 256 ? 7.063 -36.151 -9.566 1.00 75.88 256 ILE A CA 1
ATOM 1932 C C . ILE A 1 256 ? 6.007 -35.442 -10.429 1.00 75.88 256 ILE A C 1
ATOM 1934 O O . ILE A 1 256 ? 6.196 -34.319 -10.898 1.00 75.88 256 ILE A O 1
ATOM 1938 N N . LEU A 1 257 ? 4.836 -36.070 -10.573 1.00 56.91 257 LEU A N 1
ATOM 1939 C CA . LEU A 1 257 ? 3.673 -35.496 -11.246 1.00 56.91 257 LEU A CA 1
ATOM 1940 C C . LEU A 1 257 ? 2.979 -34.521 -10.285 1.00 56.91 257 LEU A C 1
ATOM 1942 O O . LEU A 1 257 ? 2.036 -34.855 -9.565 1.00 56.91 257 LEU A O 1
ATOM 1946 N N . LEU A 1 258 ? 3.511 -33.303 -10.206 1.00 51.12 258 LEU A N 1
ATOM 1947 C CA . LEU A 1 258 ? 2.932 -32.253 -9.378 1.00 51.12 258 LEU A CA 1
ATOM 1948 C C . LEU A 1 258 ? 1.613 -31.802 -10.020 1.00 51.12 258 LEU A C 1
ATOM 1950 O O . LEU A 1 258 ? 1.587 -31.273 -11.130 1.00 51.12 258 LEU A O 1
ATOM 1954 N N . SER A 1 259 ? 0.496 -31.974 -9.308 1.00 41.16 259 SER A N 1
ATOM 1955 C CA . SER A 1 259 ? -0.719 -31.225 -9.638 1.00 41.16 259 SER A CA 1
ATOM 1956 C C . SER A 1 259 ? -0.389 -29.726 -9.599 1.00 41.16 259 SER A C 1
ATOM 1958 O O . SER A 1 259 ? 0.503 -29.305 -8.858 1.00 41.16 259 SER A O 1
ATOM 1960 N N . ALA A 1 260 ? -1.109 -28.893 -10.356 1.00 39.38 260 ALA A N 1
ATOM 1961 C CA . ALA A 1 260 ? -0.877 -27.442 -10.379 1.00 39.38 260 ALA A CA 1
ATOM 1962 C C . ALA A 1 260 ? -0.831 -26.806 -8.969 1.00 39.38 260 ALA A C 1
ATOM 1964 O O . ALA A 1 260 ? -0.182 -25.783 -8.773 1.00 39.38 260 ALA A O 1
ATOM 1965 N N . LEU A 1 261 ? -1.484 -27.443 -7.991 1.00 33.19 261 LEU A N 1
ATOM 1966 C CA . LEU A 1 261 ? -1.483 -27.071 -6.580 1.00 33.19 261 LEU A CA 1
ATOM 1967 C C . LEU A 1 261 ? -0.195 -27.489 -5.850 1.00 33.19 261 LEU A C 1
ATOM 1969 O O . LEU A 1 261 ? 0.312 -26.724 -5.041 1.00 33.19 261 LEU A O 1
ATOM 1973 N N . SER A 1 262 ? 0.370 -28.660 -6.161 1.00 37.50 262 SER A N 1
ATOM 1974 C CA . SER A 1 262 ? 1.603 -29.159 -5.542 1.00 37.50 262 SER A CA 1
ATOM 1975 C C . SER A 1 262 ? 2.859 -28.469 -6.078 1.00 37.50 262 SER A C 1
ATOM 1977 O O . SER A 1 262 ? 3.816 -28.323 -5.332 1.00 37.50 262 SER A O 1
ATOM 1979 N N . GLN A 1 263 ? 2.867 -28.024 -7.338 1.00 39.25 263 GLN A N 1
ATOM 1980 C CA . GLN A 1 263 ? 3.990 -27.268 -7.913 1.00 39.25 263 GLN A CA 1
ATOM 1981 C C . GLN A 1 263 ? 4.034 -25.841 -7.355 1.00 39.25 263 GLN A C 1
ATOM 1983 O O . GLN A 1 263 ? 5.099 -25.325 -7.037 1.00 39.25 263 GLN A O 1
ATOM 1988 N N . PHE A 1 264 ? 2.857 -25.249 -7.133 1.00 35.56 264 PHE A N 1
ATOM 1989 C CA . PHE A 1 264 ? 2.712 -23.970 -6.444 1.00 35.56 264 PHE A CA 1
ATOM 1990 C C . PHE A 1 264 ? 3.047 -24.088 -4.952 1.00 35.56 264 PHE A C 1
ATOM 1992 O O . PHE A 1 264 ? 3.774 -23.252 -4.430 1.00 35.56 264 PHE A O 1
ATOM 1999 N N . LEU A 1 265 ? 2.595 -25.155 -4.281 1.00 34.03 265 LEU A N 1
ATOM 2000 C CA . LEU A 1 265 ? 2.955 -25.437 -2.890 1.00 34.03 265 LEU A CA 1
ATOM 2001 C C . LEU A 1 265 ? 4.441 -25.729 -2.722 1.00 34.03 265 LEU A C 1
ATOM 2003 O O . LEU A 1 265 ? 4.993 -25.243 -1.758 1.00 34.03 265 LEU A O 1
ATOM 2007 N N . HIS A 1 266 ? 5.116 -26.427 -3.638 1.00 39.72 266 HIS A N 1
ATOM 2008 C CA . HIS A 1 266 ? 6.551 -26.695 -3.492 1.00 39.72 266 HIS A CA 1
ATOM 2009 C C . HIS A 1 266 ? 7.407 -25.447 -3.771 1.00 39.72 266 HIS A C 1
ATOM 2011 O O . HIS A 1 266 ? 8.388 -25.209 -3.076 1.00 39.72 266 HIS A O 1
ATOM 2017 N N . ILE A 1 267 ? 6.986 -24.581 -4.703 1.00 38.59 267 ILE A N 1
ATOM 2018 C CA . ILE A 1 267 ? 7.567 -23.237 -4.877 1.00 38.59 267 ILE A CA 1
ATOM 2019 C C . ILE A 1 267 ? 7.303 -22.369 -3.636 1.00 38.59 267 ILE A C 1
ATOM 2021 O O . ILE A 1 267 ? 8.172 -21.603 -3.225 1.00 38.59 267 ILE A O 1
ATOM 2025 N N . LEU A 1 268 ? 6.129 -22.479 -3.009 1.00 32.56 268 LEU A N 1
ATOM 2026 C CA . LEU A 1 268 ? 5.810 -21.775 -1.764 1.00 32.56 268 LEU A CA 1
ATOM 2027 C C . LEU A 1 268 ? 6.544 -22.352 -0.555 1.00 32.56 268 LEU A C 1
ATOM 2029 O O . LEU A 1 268 ? 6.968 -21.583 0.286 1.00 32.56 268 LEU A O 1
ATOM 2033 N N . GLU A 1 269 ? 6.748 -23.660 -0.480 1.00 31.62 269 GLU A N 1
ATOM 2034 C CA . GLU A 1 269 ? 7.450 -24.365 0.593 1.00 31.62 269 GLU A CA 1
ATOM 2035 C C . GLU A 1 269 ? 8.958 -24.100 0.501 1.00 31.62 269 GLU A C 1
ATOM 2037 O O . GLU A 1 269 ? 9.588 -23.799 1.511 1.00 31.62 269 GLU A O 1
ATOM 2042 N N . GLN A 1 270 ? 9.517 -24.030 -0.715 1.00 36.12 270 GLN A N 1
ATOM 2043 C CA . GLN A 1 270 ? 10.868 -23.506 -0.930 1.00 36.12 270 GLN A CA 1
ATOM 2044 C C . GLN A 1 270 ? 10.974 -21.996 -0.675 1.00 36.12 270 GLN A C 1
ATOM 2046 O O . GLN A 1 270 ? 12.027 -21.540 -0.250 1.00 36.12 270 GLN A O 1
ATOM 2051 N N . ASN A 1 271 ? 9.916 -21.199 -0.860 1.00 33.72 271 ASN A N 1
ATOM 2052 C CA . ASN A 1 271 ? 9.912 -19.782 -0.462 1.00 33.72 271 ASN A CA 1
ATOM 2053 C C . ASN A 1 271 ? 9.663 -19.574 1.049 1.00 33.72 271 ASN A C 1
ATOM 2055 O O . ASN A 1 271 ? 10.130 -18.582 1.608 1.00 33.72 271 ASN A O 1
ATOM 2059 N N . CYS A 1 272 ? 8.961 -20.493 1.717 1.00 29.12 272 CYS A N 1
ATOM 2060 C CA . CYS A 1 272 ? 8.649 -20.465 3.148 1.00 29.12 272 CYS A CA 1
ATOM 2061 C C . CYS A 1 272 ? 9.831 -20.953 3.989 1.00 29.12 272 CYS A C 1
ATOM 2063 O O . CYS A 1 272 ? 10.153 -20.296 4.975 1.00 29.12 272 CYS A O 1
ATOM 2065 N N . ASN A 1 273 ? 10.540 -21.999 3.550 1.00 28.08 273 ASN A N 1
ATOM 2066 C CA . ASN A 1 273 ? 11.802 -22.422 4.167 1.00 28.08 273 ASN A CA 1
ATOM 2067 C C . ASN A 1 273 ? 12.966 -21.457 3.853 1.00 28.08 273 ASN A C 1
ATOM 2069 O O . ASN A 1 273 ? 13.974 -21.464 4.545 1.00 28.08 273 ASN A O 1
ATOM 2073 N N . ASN A 1 274 ? 12.817 -20.553 2.874 1.00 37.12 274 ASN A N 1
ATOM 2074 C CA . ASN A 1 274 ? 13.804 -19.508 2.553 1.00 37.12 274 ASN A CA 1
ATOM 2075 C C . ASN A 1 274 ? 13.594 -18.171 3.290 1.00 37.12 274 ASN A C 1
ATOM 2077 O O . ASN A 1 274 ? 14.265 -17.182 2.971 1.00 37.12 274 ASN A O 1
ATOM 2081 N N . ARG A 1 275 ? 12.717 -18.104 4.304 1.00 31.45 275 ARG A N 1
ATOM 2082 C CA . ARG A 1 275 ? 12.751 -16.968 5.247 1.00 31.45 275 ARG A CA 1
ATOM 2083 C C . ARG A 1 275 ? 14.061 -16.920 6.042 1.00 31.45 275 ARG A C 1
ATOM 2085 O O . ARG A 1 275 ? 14.465 -15.823 6.411 1.00 31.45 275 ARG A O 1
ATOM 2092 N N . GLU A 1 276 ? 14.745 -18.052 6.212 1.00 29.39 276 GLU A N 1
ATOM 2093 C CA . GLU A 1 276 ? 16.043 -18.126 6.899 1.00 29.39 276 GLU A CA 1
ATOM 2094 C C . GLU A 1 276 ? 17.244 -17.780 5.998 1.00 29.39 276 GLU A C 1
ATOM 2096 O O . GLU A 1 276 ? 18.245 -17.271 6.488 1.00 29.39 276 GLU A O 1
ATOM 2101 N N . LEU A 1 277 ? 17.145 -17.942 4.672 1.00 27.95 277 LEU A N 1
ATOM 2102 C CA . LEU A 1 277 ? 18.266 -17.694 3.746 1.00 27.95 277 LEU A CA 1
ATOM 2103 C C . LEU A 1 277 ? 18.267 -16.302 3.094 1.00 27.95 277 LEU A C 1
ATOM 2105 O O . LEU A 1 277 ? 19.303 -15.861 2.608 1.00 27.95 277 LEU A O 1
ATOM 2109 N N . ARG A 1 278 ? 17.178 -15.519 3.171 1.00 26.31 278 ARG A N 1
ATOM 2110 C CA . ARG A 1 278 ? 17.196 -14.076 2.808 1.00 26.31 278 ARG A CA 1
ATOM 2111 C C . ARG A 1 278 ? 18.054 -13.203 3.751 1.00 26.31 278 ARG A C 1
ATOM 2113 O O . ARG A 1 278 ? 18.056 -11.982 3.619 1.00 26.31 278 ARG A O 1
ATOM 2120 N N . VAL A 1 279 ? 18.770 -13.824 4.689 1.00 28.66 279 VAL A N 1
ATOM 2121 C CA . VAL A 1 279 ? 19.552 -13.198 5.763 1.00 28.66 279 VAL A CA 1
ATOM 2122 C C . VAL A 1 279 ? 21.034 -12.983 5.393 1.00 28.66 279 VAL A C 1
ATOM 2124 O O . VAL A 1 279 ? 21.707 -12.205 6.061 1.00 28.66 279 VAL A O 1
ATOM 2127 N N . LEU A 1 280 ? 21.556 -13.557 4.301 1.00 25.16 280 LEU A N 1
ATOM 2128 C CA . LEU A 1 280 ? 23.007 -13.549 4.019 1.00 25.16 280 LEU A CA 1
ATOM 2129 C C . LEU A 1 280 ? 23.547 -12.384 3.166 1.00 25.16 280 LEU A C 1
ATOM 2131 O O . LEU A 1 280 ? 24.671 -12.448 2.678 1.00 25.16 280 LEU A O 1
ATOM 2135 N N . SER A 1 281 ? 22.820 -11.271 3.031 1.00 24.80 281 SER A N 1
ATOM 2136 C CA . SER A 1 281 ? 23.384 -10.032 2.466 1.00 24.80 281 SER A CA 1
ATOM 2137 C C . SER A 1 281 ? 23.615 -8.967 3.544 1.00 24.80 281 SER A C 1
ATOM 2139 O O . SER A 1 281 ? 23.001 -7.899 3.492 1.00 24.80 281 SER A O 1
ATOM 2141 N N . LYS A 1 282 ? 24.462 -9.243 4.547 1.00 27.36 282 LYS A N 1
ATOM 2142 C CA . LYS A 1 282 ? 24.925 -8.233 5.518 1.00 27.36 282 LYS A CA 1
ATOM 2143 C C . LYS A 1 282 ? 26.370 -8.497 5.974 1.00 27.36 282 LYS A C 1
ATOM 2145 O O . LYS A 1 282 ? 26.645 -9.510 6.595 1.00 27.36 282 LYS A O 1
ATOM 2150 N N . VAL A 1 283 ? 27.244 -7.548 5.620 1.00 26.31 283 VAL A N 1
ATOM 2151 C CA . VAL A 1 283 ? 28.548 -7.163 6.203 1.00 26.31 283 VAL A CA 1
ATOM 2152 C C . VAL A 1 283 ? 29.144 -8.136 7.241 1.00 26.31 283 VAL A C 1
ATOM 2154 O O . VAL A 1 283 ? 28.738 -8.123 8.399 1.00 26.31 283 VAL A O 1
ATOM 2157 N N . LEU A 1 284 ? 30.181 -8.888 6.850 1.00 24.45 284 LEU A N 1
ATOM 2158 C CA . LEU A 1 284 ? 31.174 -9.448 7.773 1.00 24.45 284 LEU A CA 1
ATOM 2159 C C . LEU A 1 284 ? 32.422 -8.567 7.714 1.00 24.45 284 LEU A C 1
ATOM 2161 O O . LEU A 1 284 ? 32.998 -8.351 6.652 1.00 24.45 284 LEU A O 1
ATOM 2165 N N . VAL A 1 285 ? 32.812 -8.044 8.868 1.00 27.91 285 VAL A N 1
ATOM 2166 C CA . VAL A 1 285 ? 34.029 -7.268 9.077 1.00 27.91 285 VAL A CA 1
ATOM 2167 C C . VAL A 1 285 ? 34.800 -7.979 10.180 1.00 27.91 285 VAL A C 1
ATOM 2169 O O . VAL A 1 285 ? 34.256 -8.081 11.272 1.00 27.91 285 VAL A O 1
ATOM 2172 N N . TYR A 1 286 ? 36.020 -8.465 9.915 1.00 27.41 286 TYR A N 1
ATOM 2173 C CA . TYR A 1 286 ? 37.072 -8.584 10.936 1.00 27.41 286 TYR A CA 1
ATOM 2174 C C . TYR A 1 286 ? 38.462 -8.840 10.334 1.00 27.41 286 TYR A C 1
ATOM 2176 O O . TYR A 1 286 ? 38.625 -9.702 9.472 1.00 27.41 286 TYR A O 1
ATOM 2184 N N . ARG A 1 287 ? 39.480 -8.171 10.897 1.00 25.62 287 ARG A N 1
ATOM 2185 C CA . ARG A 1 287 ? 40.889 -8.602 10.880 1.00 25.62 287 ARG A CA 1
ATOM 2186 C C . ARG A 1 287 ? 41.359 -8.838 12.319 1.00 25.62 287 ARG A C 1
ATOM 2188 O O . ARG A 1 287 ? 41.162 -7.999 13.191 1.00 25.62 287 ARG A O 1
ATOM 2195 N N . LYS A 1 288 ? 41.980 -9.994 12.560 1.00 28.34 288 LYS A N 1
ATOM 2196 C CA . LYS A 1 288 ? 42.566 -10.420 13.840 1.00 28.34 288 LYS A CA 1
ATOM 2197 C C . LYS A 1 288 ? 43.901 -9.696 14.068 1.00 28.34 288 LYS A C 1
ATOM 2199 O O . LYS A 1 288 ? 44.790 -9.796 13.223 1.00 28.34 288 LYS A O 1
ATOM 2204 N N . LYS A 1 289 ? 44.057 -9.008 15.202 1.00 27.61 289 LYS A N 1
ATOM 2205 C CA . LYS A 1 289 ? 45.361 -8.578 15.724 1.00 27.61 289 LYS A CA 1
ATOM 2206 C C . LYS A 1 289 ? 45.434 -8.967 17.201 1.00 27.61 289 LYS A C 1
ATOM 2208 O O . LYS A 1 289 ? 44.587 -8.561 17.987 1.00 27.61 289 LYS A O 1
ATOM 2213 N N . ASP A 1 290 ? 46.433 -9.786 17.491 1.00 32.03 290 ASP A N 1
ATOM 2214 C CA . ASP A 1 290 ? 46.951 -10.182 18.800 1.00 32.03 290 ASP A CA 1
ATOM 2215 C C . ASP A 1 290 ? 46.297 -11.389 19.503 1.00 32.03 290 ASP A C 1
ATOM 2217 O O . ASP A 1 290 ? 45.121 -11.449 19.862 1.00 32.03 290 ASP A O 1
ATOM 2221 N N . GLU A 1 291 ? 47.142 -12.407 19.670 1.00 40.97 291 GLU A N 1
ATOM 2222 C CA . GLU A 1 291 ? 46.965 -13.580 20.513 1.00 40.97 291 GLU A CA 1
ATOM 2223 C C . GLU A 1 291 ? 46.995 -13.120 21.977 1.00 40.97 291 GLU A C 1
ATOM 2225 O O . GLU A 1 291 ? 48.035 -12.624 22.392 1.00 40.97 291 GLU A O 1
ATOM 2230 N N . THR A 1 292 ? 45.883 -13.217 22.732 1.00 37.28 292 THR A N 1
ATOM 2231 C CA . THR A 1 292 ? 45.812 -13.378 24.222 1.00 37.28 292 THR A CA 1
ATOM 2232 C C . THR A 1 292 ? 44.461 -13.007 24.879 1.00 37.28 292 THR A C 1
ATOM 2234 O O . THR A 1 292 ? 44.425 -12.665 26.059 1.00 37.28 292 THR A O 1
ATOM 2237 N N . VAL A 1 293 ? 43.302 -13.150 24.219 1.00 30.61 293 VAL A N 1
ATOM 2238 C CA . VAL A 1 293 ? 42.007 -13.092 24.941 1.00 30.61 293 VAL A CA 1
ATOM 2239 C C . VAL A 1 293 ? 41.097 -14.248 24.533 1.00 30.61 293 VAL A C 1
ATOM 2241 O O . VAL A 1 293 ? 40.619 -14.320 23.403 1.00 30.61 293 VAL A O 1
ATOM 2244 N N . VAL A 1 294 ? 40.843 -15.161 25.475 1.00 36.03 294 VAL A N 1
ATOM 2245 C CA . VAL A 1 294 ? 39.861 -16.250 25.351 1.00 36.03 294 VAL A CA 1
ATOM 2246 C C . VAL A 1 294 ? 38.455 -15.655 25.487 1.00 36.03 294 VAL A C 1
ATOM 2248 O O . VAL A 1 294 ? 37.833 -15.707 26.544 1.00 36.03 294 VAL A O 1
ATOM 2251 N N . GLY A 1 295 ? 37.969 -15.024 24.420 1.00 36.19 295 GLY A N 1
ATOM 2252 C CA . GLY A 1 295 ? 36.572 -14.619 24.263 1.00 36.19 295 GLY A CA 1
ATOM 2253 C C . GLY A 1 295 ? 35.825 -15.620 23.381 1.00 36.19 295 GLY A C 1
ATOM 2254 O O . GLY A 1 295 ? 36.358 -16.066 22.366 1.00 36.19 295 GLY A O 1
ATOM 2255 N N . ARG A 1 296 ? 34.591 -15.990 23.748 1.00 42.72 296 ARG A N 1
ATOM 2256 C CA . ARG A 1 296 ? 33.713 -16.769 22.856 1.00 42.72 296 ARG A CA 1
ATOM 2257 C C . ARG A 1 296 ? 33.247 -15.885 21.702 1.00 42.72 296 ARG A C 1
ATOM 2259 O O . ARG A 1 296 ? 32.807 -14.760 21.926 1.00 42.72 296 ARG A O 1
ATOM 2266 N N . VAL A 1 297 ? 33.328 -16.415 20.485 1.00 46.16 297 VAL A N 1
ATOM 2267 C CA . VAL A 1 297 ? 32.934 -15.733 19.247 1.00 46.16 297 VAL A CA 1
ATOM 2268 C C . VAL A 1 297 ? 31.575 -16.270 18.801 1.00 46.16 297 VAL A C 1
ATOM 2270 O O . VAL A 1 297 ? 31.417 -17.478 18.646 1.00 46.16 297 VAL A O 1
ATOM 2273 N N . HIS A 1 298 ? 30.605 -15.378 18.591 1.00 45.22 298 HIS A N 1
ATOM 2274 C CA . HIS A 1 298 ? 29.277 -15.713 18.071 1.00 45.22 298 HIS A CA 1
ATOM 2275 C C . HIS A 1 298 ? 29.053 -15.048 16.713 1.00 45.22 298 HIS A C 1
ATOM 2277 O O . HIS A 1 298 ? 29.395 -13.882 16.525 1.00 45.22 298 HIS A O 1
ATOM 2283 N N . SER A 1 299 ? 28.448 -15.790 15.782 1.00 43.41 299 SER A N 1
ATOM 2284 C CA . SER A 1 299 ? 27.938 -15.219 14.535 1.00 43.41 299 SER A CA 1
ATOM 2285 C C . SER A 1 299 ? 26.737 -14.332 14.852 1.00 43.41 299 SER A C 1
ATOM 2287 O O . SER A 1 299 ? 25.798 -14.777 15.516 1.00 43.41 299 SER A O 1
ATOM 2289 N N . ALA A 1 300 ? 26.793 -13.076 14.420 1.00 51.00 300 ALA A N 1
ATOM 2290 C CA . ALA A 1 300 ? 25.833 -12.052 14.790 1.00 51.00 300 ALA A CA 1
ATOM 2291 C C . ALA A 1 300 ? 25.399 -11.260 13.548 1.00 51.00 300 ALA A C 1
ATOM 2293 O O . ALA A 1 300 ? 26.205 -10.934 12.679 1.00 51.00 300 ALA A O 1
ATOM 2294 N N . ILE A 1 301 ? 24.111 -10.962 13.457 1.00 48.91 301 ILE A N 1
ATOM 2295 C CA . ILE A 1 301 ? 23.467 -10.274 12.346 1.00 48.91 301 ILE A CA 1
ATOM 2296 C C . ILE A 1 301 ? 23.202 -8.841 12.773 1.00 48.91 301 ILE A C 1
ATOM 2298 O O . ILE A 1 301 ? 22.556 -8.600 13.787 1.00 48.91 301 ILE A O 1
ATOM 2302 N N . VAL A 1 302 ? 23.618 -7.870 11.965 1.00 54.81 302 VAL A N 1
ATOM 2303 C CA . VAL A 1 302 ? 23.193 -6.482 12.168 1.00 54.81 302 VAL A CA 1
ATOM 2304 C C . VAL A 1 302 ? 21.703 -6.371 11.833 1.00 54.81 302 VAL A C 1
ATOM 2306 O O . VAL A 1 302 ? 21.313 -6.316 10.660 1.00 54.81 302 VAL A O 1
ATOM 2309 N N . SER A 1 303 ? 20.843 -6.380 12.847 1.00 54.88 303 SER A N 1
ATOM 2310 C CA . SER A 1 303 ? 19.392 -6.328 12.674 1.00 54.88 303 SER A CA 1
ATOM 2311 C C . SER A 1 303 ? 18.929 -4.933 12.258 1.00 54.88 303 SER A C 1
ATOM 2313 O O . SER A 1 303 ? 18.071 -4.809 11.379 1.00 54.88 303 SER A O 1
ATOM 2315 N N . ALA A 1 304 ? 19.591 -3.886 12.758 1.00 55.28 304 ALA A N 1
ATOM 2316 C CA . ALA A 1 304 ? 19.353 -2.499 12.373 1.00 55.28 304 ALA A CA 1
ATOM 2317 C C . ALA A 1 304 ? 20.645 -1.669 12.410 1.00 55.28 304 ALA A C 1
ATOM 2319 O O . ALA A 1 304 ? 21.510 -1.890 13.246 1.00 55.28 304 ALA A O 1
ATOM 2320 N N . VAL A 1 305 ? 20.764 -0.679 11.523 1.00 54.66 305 VAL A N 1
ATOM 2321 C CA . VAL A 1 305 ? 21.793 0.370 11.615 1.00 54.66 305 VAL A CA 1
ATOM 2322 C C . VAL A 1 305 ? 21.075 1.690 11.831 1.00 54.66 305 VAL A C 1
ATOM 2324 O O . VAL A 1 305 ? 20.223 2.079 11.030 1.00 54.66 305 VAL A O 1
ATOM 2327 N N . ASN A 1 306 ? 21.398 2.363 12.926 1.00 58.94 306 ASN A N 1
ATOM 2328 C CA . ASN A 1 306 ? 20.880 3.670 13.268 1.00 58.94 306 ASN A CA 1
ATOM 2329 C C . ASN A 1 306 ? 21.918 4.729 12.886 1.00 58.94 306 ASN A C 1
ATOM 2331 O O . ASN A 1 306 ? 22.860 5.014 13.623 1.00 58.94 306 ASN A O 1
ATOM 2335 N N . PHE A 1 307 ? 21.750 5.299 11.693 1.00 55.38 307 PHE A N 1
ATOM 2336 C CA . PHE A 1 307 ? 22.665 6.310 11.163 1.00 55.38 307 PHE A CA 1
ATOM 2337 C C . PHE A 1 307 ? 22.639 7.623 11.965 1.00 55.38 307 PHE A C 1
ATOM 2339 O O . PHE A 1 307 ? 23.655 8.316 11.994 1.00 55.38 307 PHE A O 1
ATOM 2346 N N . ASP A 1 308 ? 21.530 7.932 12.649 1.00 59.88 308 ASP A N 1
ATOM 2347 C CA . ASP A 1 308 ? 21.382 9.148 13.461 1.00 59.88 308 ASP A CA 1
ATOM 2348 C C . ASP A 1 308 ? 22.140 9.030 14.793 1.00 59.88 308 ASP A C 1
ATOM 2350 O O . ASP A 1 308 ? 22.826 9.964 15.202 1.00 59.88 308 ASP A O 1
ATOM 2354 N N . LEU A 1 309 ? 22.073 7.859 15.440 1.00 59.62 309 LEU A N 1
ATOM 2355 C CA . LEU A 1 309 ? 22.825 7.559 16.668 1.00 59.62 309 LEU A CA 1
ATOM 2356 C C . LEU A 1 309 ? 24.246 7.047 16.403 1.00 59.62 309 LEU A C 1
ATOM 2358 O O . LEU A 1 309 ? 24.986 6.804 17.350 1.00 59.62 309 LEU A O 1
ATOM 2362 N N . ARG A 1 310 ? 24.626 6.878 15.128 1.00 68.81 310 ARG A N 1
ATOM 2363 C CA . ARG A 1 310 ? 25.862 6.202 14.709 1.00 68.81 310 ARG A CA 1
ATOM 2364 C C . ARG A 1 310 ? 26.049 4.883 15.454 1.00 68.81 310 ARG A C 1
ATOM 2366 O O . ARG A 1 310 ? 27.113 4.633 15.995 1.00 68.81 310 ARG A O 1
ATOM 2373 N N . SER A 1 311 ? 25.033 4.035 15.470 1.00 70.56 311 SER A N 1
ATOM 2374 C CA . SER A 1 311 ? 25.073 2.730 16.131 1.00 70.56 311 SER A CA 1
ATOM 2375 C C . SER A 1 311 ? 24.521 1.636 15.218 1.00 70.56 311 SER A C 1
ATOM 2377 O O . SER A 1 311 ? 23.779 1.891 14.268 1.00 70.56 311 SER A O 1
ATOM 2379 N N . ALA A 1 312 ? 24.895 0.393 15.483 1.00 66.31 312 ALA A N 1
ATOM 2380 C CA . ALA A 1 312 ? 24.392 -0.800 14.829 1.00 66.31 312 ALA A CA 1
ATOM 2381 C C . ALA A 1 312 ? 23.848 -1.755 15.895 1.00 66.31 312 ALA A C 1
ATOM 2383 O O . ALA A 1 312 ? 24.556 -2.150 16.817 1.00 66.31 312 ALA A O 1
ATOM 2384 N N . THR A 1 313 ? 22.580 -2.129 15.779 1.00 68.44 313 THR A N 1
ATOM 2385 C CA . THR A 1 313 ? 21.977 -3.194 16.577 1.00 68.44 313 THR A CA 1
ATOM 2386 C C . THR A 1 313 ? 22.359 -4.531 15.968 1.00 68.44 313 THR A C 1
ATOM 2388 O O . THR A 1 313 ? 22.129 -4.765 14.782 1.00 68.44 313 THR A O 1
ATOM 2391 N N . VAL A 1 314 ? 22.950 -5.400 16.777 1.00 68.75 314 VAL A N 1
ATOM 2392 C CA . VAL A 1 314 ? 23.441 -6.711 16.371 1.00 68.75 314 VAL A CA 1
ATOM 2393 C C . VAL A 1 314 ? 22.744 -7.783 17.196 1.00 68.75 314 VAL A C 1
ATOM 2395 O O . VAL A 1 314 ? 22.682 -7.687 18.419 1.00 68.75 314 VAL A O 1
ATOM 2398 N N . GLU A 1 315 ? 22.218 -8.800 16.529 1.00 65.94 315 GLU A N 1
ATOM 2399 C CA . GLU A 1 315 ? 21.516 -9.934 17.118 1.00 65.94 315 GLU A CA 1
ATOM 2400 C C . GLU A 1 315 ? 22.279 -11.228 16.854 1.00 65.94 315 GLU A C 1
ATOM 2402 O O . GLU A 1 315 ? 22.742 -11.455 15.743 1.00 65.94 315 GLU A O 1
ATOM 2407 N N . TRP A 1 316 ? 22.405 -12.099 17.846 1.00 73.62 316 TRP A N 1
ATOM 2408 C CA . TRP A 1 316 ? 23.001 -13.423 17.678 1.00 73.62 316 TRP A CA 1
ATOM 2409 C C . TRP A 1 316 ? 22.147 -14.483 18.357 1.00 73.62 316 TRP A C 1
ATOM 2411 O O . TRP A 1 316 ? 21.370 -14.201 19.271 1.00 73.62 316 TRP A O 1
ATOM 2421 N N . PHE A 1 317 ? 22.293 -15.718 17.892 1.00 58.06 317 PHE A N 1
ATOM 2422 C CA . PHE A 1 317 ? 21.583 -16.859 18.449 1.00 58.06 317 PHE A CA 1
ATOM 2423 C C . PHE A 1 317 ? 22.486 -17.608 19.427 1.00 58.06 317 PHE A C 1
ATOM 2425 O O . PHE A 1 317 ? 23.614 -17.979 19.091 1.00 58.06 317 PHE A O 1
ATOM 2432 N N . GLU A 1 318 ? 22.003 -17.829 20.647 1.00 64.44 318 GLU A N 1
ATOM 2433 C CA . GLU A 1 318 ? 22.744 -18.540 21.685 1.00 64.44 318 GLU A CA 1
ATOM 2434 C C . GLU A 1 318 ? 21.776 -19.350 22.557 1.00 64.44 318 GLU A C 1
ATOM 2436 O O . GLU A 1 318 ? 20.823 -18.807 23.103 1.00 64.44 318 GLU A O 1
ATOM 2441 N N . GLN A 1 319 ? 22.032 -20.657 22.698 1.00 57.22 319 GLN A N 1
ATOM 2442 C CA . GLN A 1 319 ? 21.268 -21.568 23.571 1.00 57.22 319 GLN A CA 1
ATOM 2443 C C . GLN A 1 319 ? 19.740 -21.576 23.344 1.00 57.22 319 GLN A C 1
ATOM 2445 O O . GLN A 1 319 ? 18.973 -21.751 24.282 1.00 57.22 319 GLN A O 1
ATOM 2450 N N . GLY A 1 320 ? 19.290 -21.440 22.092 1.00 50.69 320 GLY A N 1
ATOM 2451 C CA . GLY A 1 320 ? 17.862 -21.504 21.756 1.00 50.69 320 GLY A CA 1
ATOM 2452 C C . GLY A 1 320 ? 17.128 -20.163 21.834 1.00 50.69 320 GLY A C 1
ATOM 2453 O O . GLY A 1 320 ? 15.938 -20.120 21.535 1.00 50.69 320 GLY A O 1
ATOM 2454 N N . GLU A 1 321 ? 17.823 -19.076 22.181 1.00 44.69 321 GLU A N 1
ATOM 2455 C CA . GLU A 1 321 ? 17.259 -17.729 22.279 1.00 44.69 321 GLU A CA 1
ATOM 2456 C C . GLU A 1 321 ? 18.023 -16.727 21.398 1.00 44.69 321 GLU A C 1
ATOM 2458 O O . GLU A 1 321 ? 19.247 -16.793 21.241 1.00 44.69 321 GLU A O 1
ATOM 2463 N N . THR A 1 322 ? 17.294 -15.765 20.828 1.00 65.25 322 THR A N 1
ATOM 2464 C CA . THR A 1 322 ? 17.877 -14.634 20.094 1.00 65.25 322 THR A CA 1
ATOM 2465 C C . THR A 1 322 ? 18.205 -13.511 21.071 1.00 65.25 322 THR A C 1
ATOM 2467 O O . THR A 1 322 ? 17.312 -12.956 21.712 1.00 65.25 322 THR A O 1
ATOM 2470 N N . LYS A 1 323 ? 19.483 -13.145 21.166 1.00 59.47 323 LYS A N 1
ATOM 2471 C CA . LYS A 1 323 ? 19.971 -12.022 21.976 1.00 59.47 323 LYS A CA 1
ATOM 2472 C C . LYS A 1 323 ? 20.339 -10.855 21.069 1.00 59.47 323 LYS A C 1
ATOM 2474 O O . LYS A 1 323 ? 20.791 -11.075 19.953 1.00 59.47 323 LYS A O 1
ATOM 2479 N N . GLY A 1 324 ? 20.161 -9.621 21.540 1.00 74.56 324 GLY A N 1
ATOM 2480 C CA . GLY A 1 324 ? 20.453 -8.405 20.774 1.00 74.56 324 GLY A CA 1
ATOM 2481 C C . GLY A 1 324 ? 21.203 -7.359 21.594 1.00 74.56 324 GLY A C 1
ATOM 2482 O O . GLY A 1 324 ? 20.963 -7.217 22.793 1.00 74.56 324 GLY A O 1
ATOM 2483 N N . LYS A 1 325 ? 22.118 -6.623 20.956 1.00 71.69 325 LYS A N 1
ATOM 2484 C CA . LYS A 1 325 ? 22.891 -5.534 21.568 1.00 71.69 325 LYS A CA 1
ATOM 2485 C C . LYS A 1 325 ? 23.151 -4.417 20.565 1.00 71.69 325 LYS A C 1
ATOM 2487 O O . LYS A 1 325 ? 23.475 -4.670 19.413 1.00 71.69 325 LYS A O 1
ATOM 2492 N N . GLU A 1 326 ? 23.048 -3.174 21.013 1.00 75.88 326 GLU A N 1
ATOM 2493 C CA . GLU A 1 326 ? 23.402 -2.003 20.214 1.00 75.88 326 GLU A CA 1
ATOM 2494 C C . GLU A 1 326 ? 24.884 -1.648 20.410 1.00 75.88 326 GLU A C 1
ATOM 2496 O O . GLU A 1 326 ? 25.377 -1.600 21.538 1.00 75.88 326 GLU A O 1
ATOM 2501 N N . ILE A 1 327 ? 25.610 -1.465 19.306 1.00 68.88 327 ILE A N 1
ATOM 2502 C CA . ILE A 1 327 ? 27.055 -1.220 19.263 1.00 68.88 327 ILE A CA 1
ATOM 2503 C C . ILE A 1 327 ? 27.303 0.102 18.541 1.00 68.88 327 ILE A C 1
ATOM 2505 O O . ILE A 1 327 ? 26.799 0.315 17.444 1.00 68.88 327 ILE A O 1
ATOM 2509 N N . ASP A 1 328 ? 28.090 0.993 19.133 1.00 73.12 328 ASP A N 1
ATOM 2510 C CA . ASP A 1 328 ? 28.452 2.270 18.518 1.00 73.12 328 ASP A CA 1
ATOM 2511 C C . ASP A 1 328 ? 29.349 2.058 17.278 1.00 73.12 328 ASP A C 1
ATOM 2513 O O . ASP A 1 328 ? 30.287 1.260 17.281 1.00 73.12 328 ASP A O 1
ATOM 2517 N N . MET A 1 329 ? 29.084 2.797 16.206 1.00 64.25 329 MET A N 1
ATOM 2518 C CA . MET A 1 329 ? 29.819 2.761 14.946 1.00 64.25 329 MET A CA 1
ATOM 2519 C C . MET A 1 329 ? 31.254 3.276 15.107 1.00 64.25 329 MET A C 1
ATOM 2521 O O . MET A 1 329 ? 32.129 2.868 14.351 1.00 64.25 329 MET A O 1
ATOM 2525 N N . THR A 1 330 ? 31.540 4.114 16.110 1.00 65.50 330 THR A N 1
ATOM 2526 C CA . THR A 1 330 ? 32.916 4.472 16.489 1.00 65.50 330 THR A CA 1
ATOM 2527 C C . THR A 1 330 ? 33.671 3.306 17.119 1.00 65.50 330 THR A C 1
ATOM 2529 O O . THR A 1 330 ? 34.863 3.169 16.859 1.00 65.50 330 THR A O 1
ATOM 2532 N N . ALA A 1 331 ? 32.997 2.423 17.863 1.00 59.22 331 ALA A N 1
ATOM 2533 C CA . ALA A 1 331 ? 33.601 1.187 18.361 1.00 59.22 331 ALA A CA 1
ATOM 2534 C C . ALA A 1 331 ? 33.843 0.180 17.223 1.00 59.22 331 ALA A C 1
ATOM 2536 O O . ALA A 1 331 ? 34.858 -0.507 17.196 1.00 59.22 331 ALA A O 1
ATOM 2537 N N . ILE A 1 332 ? 32.946 0.129 16.235 1.00 61.84 332 ILE A N 1
ATOM 2538 C CA . ILE A 1 332 ? 33.142 -0.678 15.020 1.00 61.84 332 ILE A CA 1
ATOM 2539 C C . ILE A 1 332 ? 34.304 -0.122 14.180 1.00 61.84 332 ILE A C 1
ATOM 2541 O O . ILE A 1 332 ? 35.126 -0.893 13.687 1.00 61.84 332 ILE A O 1
ATOM 2545 N N . ALA A 1 333 ? 34.406 1.203 14.045 1.00 57.72 333 ALA A N 1
ATOM 2546 C CA . ALA A 1 333 ? 35.479 1.872 13.312 1.00 57.72 333 ALA A CA 1
ATOM 2547 C C . ALA A 1 333 ? 36.843 1.751 14.012 1.00 57.72 333 ALA A C 1
ATOM 2549 O O . ALA A 1 333 ? 37.853 1.579 13.337 1.00 57.72 333 ALA A O 1
ATOM 2550 N N . SER A 1 334 ? 36.891 1.787 15.349 1.00 55.00 334 SER A N 1
ATOM 2551 C CA . SER A 1 334 ? 38.136 1.587 16.103 1.00 55.00 334 SER A CA 1
ATOM 2552 C C . SER A 1 334 ? 38.650 0.149 16.021 1.00 55.00 334 SER A C 1
ATOM 2554 O O . SER A 1 334 ? 39.859 -0.070 16.020 1.00 55.00 334 SER A O 1
ATOM 2556 N N . LEU A 1 335 ? 37.744 -0.824 15.890 1.00 49.62 335 LEU A N 1
ATOM 2557 C CA . LEU A 1 335 ? 38.078 -2.225 15.634 1.00 49.62 335 LEU A CA 1
ATOM 2558 C C . LEU A 1 335 ? 38.499 -2.480 14.176 1.00 49.62 335 LEU A C 1
ATOM 2560 O O . LEU A 1 335 ? 39.105 -3.513 13.903 1.00 49.62 335 LEU A O 1
ATOM 2564 N N . ASN A 1 336 ? 38.196 -1.558 13.250 1.00 45.78 336 ASN A N 1
ATOM 2565 C CA . ASN A 1 336 ? 38.431 -1.713 11.808 1.00 45.78 336 ASN A CA 1
ATOM 2566 C C . ASN A 1 336 ? 38.971 -0.426 11.156 1.00 45.78 336 ASN A C 1
ATOM 2568 O O . ASN A 1 336 ? 38.313 0.155 10.286 1.00 45.78 336 ASN A O 1
ATOM 2572 N N . PRO A 1 337 ? 40.176 0.023 11.548 1.00 47.78 337 PRO A N 1
ATOM 2573 C CA . PRO A 1 337 ? 40.762 1.276 11.068 1.00 47.78 337 PRO A CA 1
ATOM 2574 C C . PRO A 1 337 ? 41.026 1.293 9.551 1.00 47.78 337 PRO A C 1
ATOM 2576 O O . PRO A 1 337 ? 41.045 2.364 8.950 1.00 47.78 337 PRO A O 1
ATOM 2579 N N . ASP A 1 338 ? 41.141 0.123 8.914 1.00 43.22 338 ASP A N 1
ATOM 2580 C CA . ASP A 1 338 ? 41.349 -0.020 7.465 1.00 43.22 338 ASP A CA 1
ATOM 2581 C C . ASP A 1 338 ? 40.058 0.232 6.641 1.00 43.22 338 ASP A C 1
ATOM 2583 O O . ASP A 1 338 ? 40.113 0.353 5.420 1.00 43.22 338 ASP A O 1
ATOM 2587 N N . ILE A 1 339 ? 38.887 0.335 7.292 1.00 46.19 339 ILE A N 1
ATOM 2588 C CA . ILE A 1 339 ? 37.567 0.573 6.661 1.00 46.19 339 ILE A CA 1
ATOM 2589 C C . ILE A 1 339 ? 37.185 2.072 6.696 1.00 46.19 339 ILE A C 1
ATOM 2591 O O . ILE A 1 339 ? 36.071 2.469 6.346 1.00 46.19 339 ILE A O 1
ATOM 2595 N N . VAL A 1 340 ? 38.112 2.957 7.079 1.00 37.56 340 VAL A N 1
ATOM 2596 C CA . VAL A 1 340 ? 37.882 4.408 7.045 1.00 37.56 340 VAL A CA 1
ATOM 2597 C C . VAL A 1 340 ? 37.876 4.903 5.596 1.00 37.56 340 VAL A C 1
ATOM 2599 O O . VAL A 1 340 ? 38.903 5.212 4.997 1.00 37.56 340 VAL A O 1
ATOM 2602 N N . ILE A 1 341 ? 36.674 5.006 5.035 1.00 39.88 341 ILE A N 1
ATOM 2603 C CA . ILE A 1 341 ? 36.406 5.698 3.777 1.00 39.88 341 ILE A CA 1
ATOM 2604 C C . ILE A 1 341 ? 36.675 7.197 3.981 1.00 39.88 341 ILE A C 1
ATOM 2606 O O . ILE A 1 341 ? 36.098 7.845 4.858 1.00 39.88 341 ILE A O 1
ATOM 2610 N N . LEU A 1 342 ? 37.572 7.724 3.150 1.00 33.12 342 LEU A N 1
ATOM 2611 C CA . LEU A 1 342 ? 37.948 9.132 3.024 1.00 33.12 342 LEU A CA 1
ATOM 2612 C C . LEU A 1 342 ? 36.721 10.059 2.945 1.00 33.12 342 LEU A C 1
ATOM 2614 O O . LEU A 1 342 ? 35.733 9.764 2.269 1.00 33.12 342 LEU A O 1
ATOM 2618 N N . LYS A 1 343 ? 36.802 11.227 3.594 1.00 35.56 343 LYS A N 1
ATOM 2619 C CA . LYS A 1 343 ? 35.810 12.301 3.429 1.00 35.56 343 LYS A CA 1
ATOM 2620 C C . LYS A 1 343 ? 35.860 12.848 1.989 1.00 35.56 343 LYS A C 1
ATOM 2622 O O . LYS A 1 343 ? 36.952 13.013 1.447 1.00 35.56 343 LYS A O 1
ATOM 2627 N N . PRO A 1 344 ? 34.719 13.208 1.375 1.00 31.94 344 PRO A N 1
ATOM 2628 C CA . PRO A 1 344 ? 34.716 13.856 0.068 1.00 31.94 344 PRO A CA 1
ATOM 2629 C C . PRO A 1 344 ? 35.219 15.303 0.209 1.00 31.94 344 PRO A C 1
ATOM 2631 O O . PRO A 1 344 ? 34.501 16.153 0.732 1.00 31.94 344 PRO A O 1
ATOM 2634 N N . GLY A 1 345 ? 36.453 15.583 -0.233 1.00 38.12 345 GLY A N 1
ATOM 2635 C CA . GLY A 1 345 ? 36.963 16.959 -0.316 1.00 38.12 345 GLY A CA 1
ATOM 2636 C C . GLY A 1 345 ? 38.481 17.180 -0.338 1.00 38.12 345 GLY A C 1
ATOM 2637 O O . GLY A 1 345 ? 38.896 18.265 -0.731 1.00 38.12 345 GLY A O 1
ATOM 2638 N N . GLU A 1 346 ? 39.328 16.213 0.019 1.00 30.33 346 GLU A N 1
ATOM 2639 C CA . GLU A 1 346 ? 40.785 16.443 0.057 1.00 30.33 346 GLU A CA 1
ATOM 2640 C C . GLU A 1 346 ? 41.489 15.879 -1.188 1.00 30.33 346 GLU A C 1
ATOM 2642 O O . GLU A 1 346 ? 41.476 14.678 -1.453 1.00 30.33 346 GLU A O 1
ATOM 2647 N N . ARG A 1 347 ? 42.094 16.776 -1.980 1.00 29.80 347 ARG A N 1
ATOM 2648 C CA . ARG A 1 347 ? 43.037 16.439 -3.056 1.00 29.80 347 ARG A CA 1
ATOM 2649 C C . ARG A 1 347 ? 44.375 16.049 -2.430 1.00 29.80 347 ARG A C 1
ATOM 2651 O O . ARG A 1 347 ? 44.922 16.831 -1.657 1.00 29.80 347 ARG A O 1
ATOM 2658 N N . TYR A 1 348 ? 44.942 14.913 -2.827 1.00 25.33 348 TYR A N 1
ATOM 2659 C CA . TYR A 1 348 ? 46.351 14.627 -2.559 1.00 25.33 348 TYR A CA 1
ATOM 2660 C C . TYR A 1 348 ? 47.216 15.397 -3.566 1.00 25.33 348 TYR A C 1
ATOM 2662 O O . TYR A 1 348 ? 47.287 15.045 -4.742 1.00 25.33 348 TYR A O 1
ATOM 2670 N N . ILE A 1 349 ? 47.844 16.474 -3.095 1.00 29.48 349 ILE A N 1
ATOM 2671 C CA . ILE A 1 349 ? 49.045 17.053 -3.699 1.00 29.48 349 ILE A CA 1
ATOM 2672 C C . ILE A 1 349 ? 50.216 16.334 -3.026 1.00 29.48 349 ILE A C 1
ATOM 2674 O O . ILE A 1 349 ? 50.400 16.464 -1.819 1.00 29.48 349 ILE A O 1
ATOM 2678 N N . GLN A 1 350 ? 50.981 15.546 -3.782 1.00 26.36 350 GLN A N 1
ATOM 2679 C CA . GLN A 1 350 ? 52.319 15.141 -3.355 1.00 26.36 350 GLN A CA 1
ATOM 2680 C C . GLN A 1 350 ? 53.304 16.202 -3.846 1.00 26.36 350 GLN A C 1
ATOM 2682 O O . GLN A 1 350 ? 53.607 16.256 -5.034 1.00 26.36 350 GLN A O 1
ATOM 2687 N N . GLU A 1 351 ? 53.811 17.023 -2.928 1.00 24.20 351 GLU A N 1
ATOM 2688 C CA . GLU A 1 351 ? 55.124 17.651 -3.082 1.00 24.20 351 GLU A CA 1
ATOM 2689 C C . GLU A 1 351 ? 56.131 16.937 -2.164 1.00 24.20 351 GLU 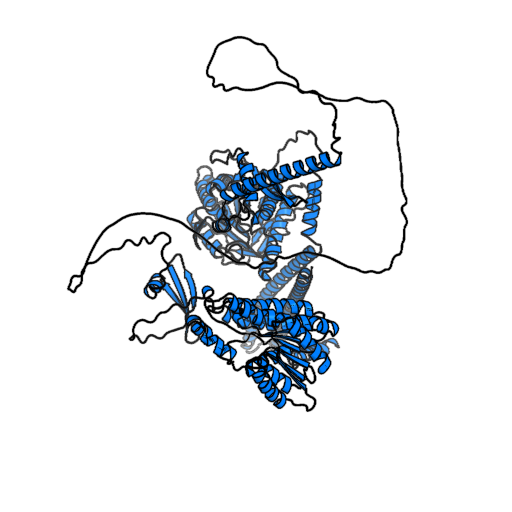A C 1
ATOM 2691 O O . GLU A 1 351 ? 55.770 16.515 -1.059 1.00 24.20 351 GLU A O 1
ATOM 2696 N N . PRO A 1 352 ? 57.382 16.747 -2.617 1.00 28.16 352 PRO A N 1
ATOM 2697 C CA . PRO A 1 352 ? 58.345 15.883 -1.958 1.00 28.16 352 PRO A CA 1
ATOM 2698 C C . PRO A 1 352 ? 59.029 16.615 -0.801 1.00 28.16 352 PRO A C 1
ATOM 2700 O O . PRO A 1 352 ? 59.641 17.664 -0.991 1.00 28.16 352 PRO A O 1
ATOM 2703 N N . THR A 1 353 ? 59.009 16.033 0.396 1.00 27.47 353 THR A N 1
ATOM 2704 C CA . THR A 1 353 ? 59.886 16.465 1.489 1.00 27.47 353 THR A CA 1
ATOM 2705 C C . THR A 1 353 ? 61.034 15.485 1.670 1.00 27.47 353 THR A C 1
ATOM 2707 O O . THR A 1 353 ? 60.897 14.376 2.180 1.00 27.47 353 THR A O 1
ATOM 2710 N N . HIS A 1 354 ? 62.204 15.951 1.237 1.00 26.78 354 HIS A N 1
ATOM 2711 C CA . HIS A 1 354 ? 63.503 15.490 1.690 1.00 26.78 354 HIS A CA 1
ATOM 2712 C C . HIS A 1 354 ? 63.561 15.455 3.225 1.00 26.78 354 HIS A C 1
ATOM 2714 O O . HIS A 1 354 ? 63.332 16.473 3.878 1.00 26.78 354 HIS A O 1
ATOM 2720 N N . GLN A 1 355 ? 63.994 14.329 3.792 1.00 26.28 355 GLN A N 1
ATOM 2721 C CA . GLN A 1 355 ? 64.814 14.358 4.998 1.00 26.28 355 GLN A CA 1
ATOM 2722 C C . GLN A 1 355 ? 66.143 13.662 4.736 1.00 26.28 355 GLN A C 1
ATOM 2724 O O . GLN A 1 355 ? 66.246 12.468 4.470 1.00 26.28 355 GLN A O 1
ATOM 2729 N N . THR A 1 356 ? 67.158 14.505 4.801 1.00 23.41 356 THR A N 1
ATOM 2730 C CA . THR A 1 356 ? 68.578 14.248 4.921 1.00 23.41 356 THR A CA 1
ATOM 2731 C C . THR A 1 356 ? 68.847 13.307 6.098 1.00 23.41 356 THR A C 1
ATOM 2733 O O . THR A 1 356 ? 68.587 13.662 7.244 1.00 23.41 356 THR A O 1
ATOM 2736 N N . GLN A 1 357 ? 69.460 12.153 5.839 1.00 26.05 357 GLN A N 1
ATOM 2737 C CA . GLN A 1 357 ? 70.414 11.572 6.779 1.00 26.05 357 GLN A CA 1
ATOM 2738 C C . GLN A 1 357 ? 71.739 11.334 6.058 1.00 26.05 357 GLN A C 1
ATOM 2740 O O . GLN A 1 357 ? 71.854 10.605 5.078 1.00 26.05 357 GLN A O 1
ATOM 2745 N N . THR A 1 358 ? 72.726 12.057 6.563 1.00 22.64 358 THR A N 1
ATOM 2746 C CA . THR A 1 358 ? 74.166 11.910 6.391 1.00 22.64 358 THR A CA 1
ATOM 2747 C C . THR A 1 358 ? 74.626 10.451 6.413 1.00 22.64 358 THR A C 1
ATOM 2749 O O . THR A 1 358 ? 74.340 9.748 7.381 1.00 22.64 358 THR A O 1
ATOM 2752 N N . SER A 1 359 ? 75.460 10.044 5.447 1.00 24.72 359 SER A N 1
ATOM 2753 C CA . SER A 1 359 ? 76.899 9.749 5.656 1.00 24.72 359 SER A CA 1
ATOM 2754 C C . SER A 1 359 ? 77.479 8.840 4.558 1.00 24.72 359 SER A C 1
ATOM 2756 O O . SER A 1 359 ? 77.092 7.686 4.444 1.00 24.72 359 SER A O 1
ATOM 2758 N N . GLY A 1 360 ? 78.511 9.333 3.859 1.00 23.09 360 GLY A N 1
ATOM 2759 C CA . GLY A 1 360 ? 79.725 8.546 3.590 1.00 23.09 360 GLY A CA 1
ATOM 2760 C C . GLY A 1 360 ? 79.858 7.753 2.282 1.00 23.09 360 GLY A C 1
ATOM 2761 O O . GLY A 1 360 ? 79.533 6.579 2.262 1.00 23.09 360 GLY A O 1
ATOM 2762 N N . ASN A 1 361 ? 80.541 8.373 1.301 1.00 25.55 361 ASN A N 1
ATOM 2763 C CA . ASN A 1 361 ? 81.631 7.821 0.457 1.00 25.55 361 ASN A CA 1
ATOM 2764 C C . ASN A 1 361 ? 81.354 6.527 -0.356 1.00 25.55 361 ASN A C 1
ATOM 2766 O O . ASN A 1 361 ? 81.103 5.473 0.206 1.00 25.55 361 ASN A O 1
ATOM 2770 N N . LYS A 1 362 ? 81.513 6.477 -1.688 1.00 25.62 362 LYS A N 1
ATOM 2771 C CA . LYS A 1 362 ? 82.752 6.670 -2.484 1.00 25.62 362 LYS A CA 1
ATOM 2772 C C . LYS A 1 362 ? 82.380 6.730 -3.988 1.00 25.62 362 LYS A C 1
ATOM 2774 O O . LYS A 1 362 ? 81.578 5.912 -4.411 1.00 25.62 362 LYS A O 1
ATOM 2779 N N . LEU A 1 363 ? 82.858 7.747 -4.733 1.00 24.56 363 LEU A N 1
ATOM 2780 C CA . LEU A 1 363 ? 83.845 7.673 -5.853 1.00 24.56 363 LEU A CA 1
ATOM 2781 C C . LEU A 1 363 ? 83.323 6.919 -7.097 1.00 24.56 363 LEU A C 1
ATOM 2783 O O . LEU A 1 363 ? 82.933 5.772 -6.970 1.00 24.56 363 LEU A O 1
ATOM 2787 N N . GLN A 1 364 ? 83.274 7.457 -8.321 1.00 26.56 364 GLN A N 1
ATOM 2788 C CA . GLN A 1 364 ? 84.148 8.368 -9.094 1.00 26.56 364 GLN A CA 1
ATOM 2789 C C . GLN A 1 364 ? 83.266 9.012 -10.206 1.00 26.56 364 GLN A C 1
ATOM 2791 O O . GLN A 1 364 ? 82.407 8.318 -10.737 1.00 26.56 364 GLN A O 1
ATOM 2796 N N . ARG A 1 365 ? 83.244 10.335 -10.467 1.00 22.98 365 ARG A N 1
ATOM 2797 C CA . ARG A 1 365 ? 84.224 11.174 -11.215 1.00 22.98 365 ARG A CA 1
ATOM 2798 C C . ARG A 1 365 ? 84.617 10.554 -12.569 1.00 22.98 365 ARG A C 1
ATOM 2800 O O . ARG A 1 365 ? 85.060 9.419 -12.583 1.00 22.98 365 ARG A O 1
ATOM 2807 N N . ASP A 1 366 ? 84.466 11.184 -13.733 1.00 22.89 366 ASP A N 1
ATOM 2808 C CA . ASP A 1 366 ? 84.550 12.600 -14.133 1.00 22.89 366 ASP A CA 1
ATOM 2809 C C . ASP A 1 366 ? 83.754 12.800 -15.454 1.00 22.89 366 ASP A C 1
ATOM 2811 O O . ASP A 1 366 ? 83.608 11.852 -16.218 1.00 22.89 366 ASP A O 1
ATOM 2815 N N . SER A 1 367 ? 83.015 13.907 -15.657 1.00 23.66 367 SER A N 1
ATOM 2816 C CA . SER A 1 367 ? 83.428 15.179 -16.312 1.00 23.66 367 SER A CA 1
ATOM 2817 C C . SER A 1 367 ? 83.886 14.979 -17.774 1.00 23.66 367 SER A C 1
ATOM 2819 O O . SER A 1 367 ? 84.662 14.075 -18.032 1.00 23.66 367 SER A O 1
ATOM 2821 N N . SER A 1 368 ? 83.564 15.771 -18.796 1.00 24.55 368 SER A N 1
ATOM 2822 C CA . SER A 1 368 ? 82.980 17.109 -18.963 1.00 24.55 368 SER A CA 1
ATOM 2823 C C . SER A 1 368 ? 82.851 17.370 -20.487 1.00 24.55 368 SER A C 1
ATOM 2825 O O . SER A 1 368 ? 83.481 16.658 -21.265 1.00 24.55 368 SER A O 1
ATOM 2827 N N . GLY A 1 369 ? 82.117 18.415 -20.902 1.00 22.56 369 GLY A N 1
ATOM 2828 C CA . GLY A 1 369 ? 82.407 19.150 -22.152 1.00 22.56 369 GLY A CA 1
ATOM 2829 C C . GLY A 1 369 ? 81.327 19.182 -23.249 1.00 22.56 369 GLY A C 1
ATOM 2830 O O . GLY A 1 369 ? 81.054 18.160 -23.861 1.00 22.56 369 GLY A O 1
ATOM 2831 N N . SER A 1 370 ? 80.749 20.383 -23.451 1.00 23.17 370 SER A N 1
ATOM 2832 C CA . SER A 1 370 ? 80.501 21.145 -24.715 1.00 23.17 370 SER A CA 1
ATOM 2833 C C . SER A 1 370 ? 80.672 20.423 -26.072 1.00 23.17 370 SER A C 1
ATOM 2835 O O . SER A 1 370 ? 81.582 19.620 -26.196 1.00 23.17 370 SER A O 1
ATOM 2837 N N . SER A 1 371 ? 79.997 20.709 -27.193 1.00 23.59 371 SER A N 1
ATOM 2838 C CA . SER A 1 371 ? 79.170 21.815 -27.720 1.00 23.59 371 SER A CA 1
ATOM 2839 C C . SER A 1 371 ? 78.712 21.423 -29.156 1.00 23.59 371 SER A C 1
ATOM 2841 O O . SER A 1 371 ? 79.249 20.472 -29.711 1.00 23.59 371 SER A O 1
ATOM 2843 N N . GLU A 1 372 ? 77.799 22.213 -29.747 1.00 23.94 372 GLU A N 1
ATOM 2844 C CA . GLU A 1 372 ? 77.647 22.507 -31.201 1.00 23.94 372 GLU A CA 1
ATOM 2845 C C . GLU A 1 372 ? 76.936 21.545 -32.202 1.00 23.94 372 GLU A C 1
ATOM 2847 O O . GLU A 1 372 ? 77.313 20.400 -32.415 1.00 23.94 372 GLU A O 1
ATOM 2852 N N . GLU A 1 373 ? 75.884 22.122 -32.816 1.00 25.03 373 GLU A N 1
ATOM 2853 C CA . GLU A 1 373 ? 75.571 22.301 -34.259 1.00 25.03 373 GLU A CA 1
ATOM 2854 C C . GLU A 1 373 ? 75.365 21.143 -35.282 1.00 25.03 373 GLU A C 1
ATOM 2856 O O . GLU A 1 373 ? 76.264 20.403 -35.653 1.00 25.03 373 GLU A O 1
ATOM 2861 N N . GLU A 1 374 ? 74.126 21.134 -35.814 1.00 24.19 374 GLU A N 1
ATOM 2862 C CA . GLU A 1 374 ? 73.686 21.243 -37.230 1.00 24.19 374 GLU A CA 1
ATOM 2863 C C . GLU A 1 374 ? 73.908 20.180 -38.349 1.00 24.19 374 GLU A C 1
ATOM 2865 O O . GLU A 1 374 ? 75.011 19.776 -38.690 1.00 24.19 374 GLU A O 1
ATOM 2870 N N . THR A 1 375 ? 72.788 19.967 -39.086 1.00 24.42 375 THR A N 1
ATOM 2871 C CA . THR A 1 375 ? 72.593 19.587 -40.522 1.00 24.42 375 THR A CA 1
ATOM 2872 C C . THR A 1 375 ? 72.875 18.139 -40.973 1.00 24.42 375 THR A C 1
ATOM 2874 O O . THR A 1 375 ? 73.738 17.473 -40.433 1.00 24.42 375 THR A O 1
ATOM 2877 N N . SER A 1 376 ? 72.270 17.528 -42.008 1.00 24.56 376 SER A N 1
ATOM 2878 C CA . SER A 1 376 ? 71.005 17.611 -42.778 1.00 24.56 376 SER A CA 1
ATOM 2879 C C . SER A 1 376 ? 71.056 16.503 -43.870 1.00 24.56 376 SER A C 1
ATOM 2881 O O . SER A 1 376 ? 72.147 16.271 -44.376 1.00 24.56 376 SER A O 1
ATOM 2883 N N . ALA A 1 377 ? 69.907 15.920 -44.281 1.00 25.78 377 ALA A N 1
ATOM 2884 C CA . ALA A 1 377 ? 69.613 15.272 -45.596 1.00 25.78 377 ALA A CA 1
ATOM 2885 C C . ALA A 1 377 ? 70.461 14.045 -46.071 1.00 25.78 377 ALA A C 1
ATOM 2887 O O . ALA A 1 377 ? 71.625 13.921 -45.743 1.00 25.78 377 ALA A O 1
ATOM 2888 N N . ALA A 1 378 ? 70.041 13.096 -46.925 1.00 26.84 378 ALA A N 1
ATOM 2889 C CA . ALA A 1 378 ? 68.784 12.599 -47.507 1.00 26.84 378 ALA A CA 1
ATOM 2890 C C . ALA A 1 378 ? 69.106 11.302 -48.318 1.00 26.84 378 ALA A C 1
ATOM 2892 O O . ALA A 1 378 ? 70.271 10.988 -48.542 1.00 26.84 378 ALA A O 1
ATOM 2893 N N . MET A 1 379 ? 68.056 10.664 -48.864 1.00 24.06 379 MET A N 1
ATOM 2894 C CA . MET A 1 379 ? 68.000 9.726 -50.016 1.00 24.06 379 MET A CA 1
ATOM 2895 C C . MET A 1 379 ? 67.731 8.228 -49.764 1.00 24.06 379 MET A C 1
ATOM 2897 O O . MET A 1 379 ? 68.038 7.645 -48.734 1.00 24.06 379 MET A O 1
ATOM 2901 N N . ALA A 1 380 ? 67.031 7.668 -50.755 1.00 27.47 380 ALA A N 1
ATOM 2902 C CA . ALA A 1 380 ? 66.036 6.598 -50.725 1.00 27.47 380 ALA A CA 1
ATOM 2903 C C . ALA A 1 380 ? 66.493 5.289 -51.405 1.00 27.47 380 ALA A C 1
ATOM 2905 O O . ALA A 1 380 ? 67.435 5.333 -52.187 1.00 27.47 380 ALA A O 1
ATOM 2906 N N . GLN A 1 381 ? 65.737 4.183 -51.234 1.00 25.84 381 GLN A N 1
ATOM 2907 C CA . GLN A 1 381 ? 65.002 3.470 -52.316 1.00 25.84 381 GLN A CA 1
ATOM 2908 C C . GLN A 1 381 ? 64.399 2.092 -51.915 1.00 25.84 381 GLN A C 1
ATOM 2910 O O . GLN A 1 381 ? 65.102 1.250 -51.379 1.00 25.84 381 GLN A O 1
ATOM 2915 N N . SER A 1 382 ? 63.124 1.896 -52.323 1.00 25.28 382 SER A N 1
ATOM 2916 C CA . SER A 1 382 ? 62.407 0.705 -52.888 1.00 25.28 382 SER A CA 1
ATOM 2917 C C . SER A 1 382 ? 62.376 -0.660 -52.148 1.00 25.28 382 SER A C 1
ATOM 2919 O O . SER A 1 382 ? 63.361 -1.046 -51.544 1.00 25.28 382 SER A O 1
ATOM 2921 N N . GLY A 1 383 ? 61.321 -1.501 -52.188 1.00 24.58 383 GLY A N 1
ATOM 2922 C CA . GLY A 1 383 ? 60.065 -1.567 -52.971 1.00 24.58 383 GLY A CA 1
ATOM 2923 C C . GLY A 1 383 ? 59.031 -2.539 -52.324 1.00 24.58 383 GLY A C 1
ATOM 2924 O O . GLY A 1 383 ? 59.405 -3.366 -51.505 1.00 24.58 383 GLY A O 1
ATOM 2925 N N . ARG A 1 384 ? 57.710 -2.282 -52.432 1.00 25.94 384 ARG A N 1
ATOM 2926 C CA . ARG A 1 384 ? 56.664 -2.847 -53.346 1.00 25.94 384 ARG A CA 1
ATOM 2927 C C . ARG A 1 384 ? 56.153 -4.282 -53.056 1.00 25.94 384 ARG A C 1
ATOM 2929 O O . ARG A 1 384 ? 56.885 -5.229 -53.295 1.00 25.94 384 ARG A O 1
ATOM 2936 N N . PHE A 1 385 ? 54.856 -4.431 -52.720 1.00 23.88 385 PHE A N 1
ATOM 2937 C CA . PHE A 1 385 ? 53.791 -5.040 -53.562 1.00 23.88 385 PHE A CA 1
ATOM 2938 C C . PHE A 1 385 ? 52.374 -4.852 -52.948 1.00 23.88 385 PHE A C 1
ATOM 2940 O O . PHE A 1 385 ? 52.231 -4.579 -51.762 1.00 23.88 385 PHE A O 1
ATOM 2947 N N . THR A 1 386 ? 51.350 -4.919 -53.803 1.00 26.62 386 THR A N 1
ATOM 2948 C CA . THR A 1 386 ? 49.974 -4.366 -53.725 1.00 26.62 386 THR A CA 1
ATOM 2949 C C . THR A 1 386 ? 48.860 -5.433 -53.742 1.00 26.62 386 THR A C 1
ATOM 2951 O O . THR A 1 386 ? 49.133 -6.519 -54.231 1.00 26.62 386 THR A O 1
ATOM 2954 N N . HIS A 1 387 ? 47.617 -5.090 -53.331 1.00 26.52 387 HIS A N 1
ATOM 2955 C CA . HIS A 1 387 ? 46.280 -5.335 -53.977 1.00 26.52 387 HIS A CA 1
ATOM 2956 C C . HIS A 1 387 ? 45.143 -5.195 -52.921 1.00 26.52 387 HIS A C 1
ATOM 2958 O O . HIS A 1 387 ? 45.240 -5.807 -51.867 1.00 26.52 387 HIS A O 1
ATOM 2964 N N . LYS A 1 388 ? 44.204 -4.227 -52.976 1.00 25.98 388 LYS A N 1
ATOM 2965 C CA . LYS A 1 388 ? 42.986 -4.003 -53.811 1.00 25.98 388 LYS A CA 1
ATOM 2966 C C . LYS A 1 388 ? 41.832 -5.012 -53.600 1.00 25.98 388 LYS A C 1
ATOM 2968 O O . LYS A 1 388 ? 42.002 -6.192 -53.869 1.00 25.98 388 LYS A O 1
ATOM 2973 N N . LEU A 1 389 ? 40.673 -4.485 -53.177 1.00 25.73 389 LEU A N 1
ATOM 2974 C CA . LEU A 1 389 ? 39.336 -5.104 -53.159 1.00 25.73 389 LEU A CA 1
ATOM 2975 C C . LEU A 1 389 ? 38.532 -4.567 -54.359 1.00 25.73 389 LEU A C 1
ATOM 2977 O O . LEU A 1 389 ? 38.568 -3.357 -54.586 1.00 25.73 389 LEU A O 1
ATOM 2981 N N . ASP A 1 390 ? 37.828 -5.452 -55.068 1.00 25.86 390 ASP A N 1
ATOM 2982 C CA . ASP A 1 390 ? 36.861 -5.160 -56.141 1.00 25.86 390 ASP A CA 1
ATOM 2983 C C . ASP A 1 390 ? 35.479 -5.756 -55.790 1.00 25.86 390 ASP A C 1
ATOM 2985 O O . ASP A 1 390 ? 35.385 -6.778 -55.105 1.00 25.86 390 ASP A O 1
ATOM 2989 N N . GLU A 1 391 ? 34.432 -5.082 -56.273 1.00 28.52 391 GLU A N 1
ATOM 2990 C CA . GLU A 1 391 ? 33.012 -5.472 -56.325 1.00 28.52 391 GLU A CA 1
ATOM 2991 C C . GLU A 1 391 ? 32.710 -6.411 -57.517 1.00 28.52 391 GLU A C 1
ATOM 2993 O O . GLU A 1 391 ? 33.426 -6.357 -58.516 1.00 28.52 391 GLU A O 1
ATOM 2998 N N . SER A 1 392 ? 31.624 -7.207 -57.444 1.00 28.53 392 SER A N 1
ATOM 2999 C CA . SER A 1 392 ? 30.513 -7.323 -58.440 1.00 28.53 392 SER A CA 1
ATOM 3000 C C . SER A 1 392 ? 29.738 -8.667 -58.384 1.00 28.53 392 SER A C 1
ATOM 3002 O O . SER A 1 392 ? 30.334 -9.738 -58.439 1.00 28.53 392 SER A O 1
ATOM 3004 N N . ASP A 1 393 ? 28.417 -8.547 -58.170 1.00 28.31 393 ASP A N 1
ATOM 3005 C CA . ASP A 1 393 ? 27.237 -8.995 -58.957 1.00 28.31 393 ASP A CA 1
ATOM 3006 C C . ASP A 1 393 ? 26.978 -10.433 -59.505 1.00 28.31 393 ASP A C 1
ATOM 3008 O O . ASP A 1 393 ? 27.880 -11.172 -59.891 1.00 28.31 393 ASP A O 1
ATOM 3012 N N . ASP A 1 394 ? 25.652 -10.697 -59.609 1.00 29.75 394 ASP A N 1
ATOM 3013 C CA . ASP A 1 394 ? 24.870 -11.616 -60.483 1.00 29.75 394 ASP A CA 1
ATOM 3014 C C . ASP A 1 394 ? 24.788 -13.133 -60.121 1.00 29.75 394 ASP A C 1
ATOM 3016 O O . ASP A 1 394 ? 25.757 -13.733 -59.675 1.00 29.75 394 ASP A O 1
ATOM 3020 N N . ASP A 1 395 ? 23.684 -13.900 -60.267 1.00 27.72 395 ASP A N 1
ATOM 3021 C CA . ASP A 1 395 ? 22.352 -13.701 -60.881 1.00 27.72 395 ASP A CA 1
ATOM 3022 C C . ASP A 1 395 ? 21.391 -14.917 -60.625 1.00 27.72 395 ASP A C 1
ATOM 3024 O O . ASP A 1 395 ? 21.864 -16.029 -60.393 1.00 27.72 395 ASP A O 1
ATOM 3028 N N . PHE A 1 396 ? 20.062 -14.695 -60.775 1.00 26.06 396 PHE A N 1
ATOM 3029 C CA . PHE A 1 396 ? 18.962 -15.561 -61.330 1.00 26.06 396 PHE A CA 1
ATOM 3030 C C . PHE A 1 396 ? 18.628 -16.977 -60.736 1.00 26.06 396 PHE A C 1
ATOM 3032 O O . PHE A 1 396 ? 19.507 -17.712 -60.320 1.00 26.06 396 PHE A O 1
ATOM 3039 N N . ASN A 1 397 ? 17.388 -17.529 -60.688 1.00 26.83 397 ASN A N 1
ATOM 3040 C CA . ASN A 1 397 ? 16.148 -17.360 -61.480 1.00 26.83 397 ASN A CA 1
ATOM 3041 C C . ASN A 1 397 ? 14.876 -18.027 -60.840 1.00 26.83 397 ASN A C 1
ATOM 3043 O O . ASN A 1 397 ? 15.000 -19.077 -60.219 1.00 26.83 397 ASN A O 1
ATOM 3047 N N . SER A 1 398 ? 13.686 -17.442 -61.111 1.00 28.66 398 SER A N 1
ATOM 3048 C CA . SER A 1 398 ? 12.300 -17.955 -61.407 1.00 28.66 398 SER A CA 1
ATOM 3049 C C . SER A 1 398 ? 11.707 -19.252 -60.763 1.00 28.66 398 SER A C 1
ATOM 3051 O O . SER A 1 398 ? 12.435 -20.208 -60.565 1.00 28.66 398 SER A O 1
ATOM 3053 N N . ASN A 1 399 ? 10.391 -19.481 -60.524 1.00 28.80 399 ASN A N 1
ATOM 3054 C CA . ASN A 1 399 ? 9.176 -19.173 -61.317 1.00 28.80 399 ASN A CA 1
ATOM 3055 C C . ASN A 1 399 ? 7.830 -19.484 -60.564 1.00 28.80 399 ASN A C 1
ATOM 3057 O O . ASN A 1 399 ? 7.757 -20.464 -59.831 1.00 28.80 399 ASN A O 1
ATOM 3061 N N . GLN A 1 400 ? 6.777 -18.699 -60.884 1.00 28.00 400 GLN A N 1
ATOM 3062 C CA . GLN A 1 400 ? 5.325 -19.005 -61.084 1.00 28.00 400 GLN A CA 1
ATOM 3063 C C . GLN A 1 400 ? 4.389 -19.613 -60.000 1.00 28.00 400 GLN A C 1
ATOM 3065 O O . GLN A 1 400 ? 4.528 -20.769 -59.626 1.00 28.00 400 GLN A O 1
ATOM 3070 N N . PHE A 1 401 ? 3.293 -18.897 -59.657 1.00 24.34 401 PHE A N 1
ATOM 3071 C CA . PHE A 1 401 ? 1.911 -19.082 -60.188 1.00 24.34 401 PHE A CA 1
ATOM 3072 C C . PHE A 1 401 ? 0.933 -17.994 -59.650 1.00 24.34 401 PHE A C 1
ATOM 3074 O O . PHE A 1 401 ? 1.097 -17.491 -58.542 1.00 24.34 401 PHE A O 1
ATOM 3081 N N . SER A 1 402 ? -0.071 -17.618 -60.451 1.00 23.03 402 SER A N 1
ATOM 3082 C CA . SER A 1 402 ? -1.181 -16.666 -60.173 1.00 23.03 402 SER A CA 1
ATOM 3083 C C . SER A 1 402 ? -2.538 -17.427 -60.112 1.00 23.03 402 SER A C 1
ATOM 3085 O O . SER A 1 402 ? -2.500 -18.653 -60.196 1.00 23.03 402 SER A O 1
ATOM 3087 N N . PRO A 1 403 ? -3.727 -16.787 -60.222 1.00 47.81 403 PRO A N 1
ATOM 3088 C CA . PRO A 1 403 ? -4.440 -15.860 -59.316 1.00 47.81 403 PRO A CA 1
ATOM 3089 C C . PRO A 1 403 ? -5.892 -16.338 -59.017 1.00 47.81 403 PRO A C 1
ATOM 3091 O O . PRO A 1 403 ? -6.356 -17.278 -59.646 1.00 47.81 403 PRO A O 1
ATOM 3094 N N . GLU A 1 404 ? -6.670 -15.649 -58.166 1.00 24.50 404 GLU A N 1
ATOM 3095 C CA . GLU A 1 404 ? -8.141 -15.642 -58.321 1.00 24.50 404 GLU A CA 1
ATOM 3096 C C . GLU A 1 404 ? -8.842 -14.439 -57.662 1.00 24.50 404 GLU A C 1
ATOM 3098 O O . GLU A 1 404 ? -8.337 -13.798 -56.741 1.00 24.50 404 GLU A O 1
ATOM 3103 N N . THR A 1 405 ? -10.004 -14.120 -58.224 1.00 26.09 405 THR A N 1
ATOM 3104 C CA . THR A 1 405 ? -10.689 -12.823 -58.291 1.00 26.09 405 THR A CA 1
ATOM 3105 C C . THR A 1 405 ? -12.068 -12.948 -57.641 1.00 26.09 405 THR A C 1
ATOM 3107 O O . THR A 1 405 ? -12.742 -13.936 -57.909 1.00 26.09 405 THR A O 1
ATOM 3110 N N . ALA A 1 406 ? -12.565 -11.942 -56.906 1.00 24.55 406 ALA A N 1
ATOM 3111 C CA . ALA A 1 406 ? -14.014 -11.728 -56.762 1.00 24.55 406 ALA A CA 1
ATOM 3112 C C . ALA A 1 406 ? -14.362 -10.291 -56.331 1.00 24.55 406 ALA A C 1
ATOM 3114 O O . ALA A 1 406 ? -13.897 -9.775 -55.318 1.00 24.55 406 ALA A O 1
ATOM 3115 N N . THR A 1 407 ? -15.204 -9.668 -57.147 1.00 23.98 407 THR A N 1
ATOM 3116 C CA . THR A 1 407 ? -15.788 -8.322 -57.068 1.00 23.98 407 THR A CA 1
ATOM 3117 C C . THR A 1 407 ? -17.237 -8.340 -56.552 1.00 23.98 407 THR A C 1
ATOM 3119 O O . THR A 1 407 ? -17.881 -9.382 -56.624 1.00 23.98 407 THR A O 1
ATOM 3122 N N . LEU A 1 408 ? -17.759 -7.133 -56.245 1.00 24.70 408 LEU A N 1
ATOM 3123 C CA . LEU A 1 408 ? -19.173 -6.705 -56.061 1.00 24.70 408 LEU A CA 1
ATOM 3124 C C . LEU A 1 408 ? -19.716 -6.865 -54.621 1.00 24.70 408 LEU A C 1
ATOM 3126 O O . LEU A 1 408 ? -19.457 -7.867 -53.979 1.00 24.70 408 LEU A O 1
ATOM 3130 N N . SER A 1 409 ? -20.446 -5.921 -54.009 1.00 24.25 409 SER A N 1
ATOM 3131 C CA . SER A 1 409 ? -21.376 -4.907 -54.537 1.00 24.25 409 SER A CA 1
ATOM 3132 C C . SER A 1 409 ? -21.696 -3.804 -53.502 1.00 24.25 409 SER A C 1
ATOM 3134 O O . SER A 1 409 ? -21.941 -4.107 -52.337 1.00 24.25 409 SER A O 1
ATOM 3136 N N . ASN A 1 410 ? -21.811 -2.550 -53.958 1.00 26.84 410 ASN A N 1
ATOM 3137 C CA . ASN A 1 410 ? -22.632 -1.489 -53.338 1.00 26.84 410 ASN A CA 1
ATOM 3138 C C . ASN A 1 410 ? -24.086 -1.606 -53.848 1.00 26.84 410 ASN A C 1
ATOM 3140 O O . ASN A 1 410 ? -24.279 -2.104 -54.960 1.00 26.84 410 ASN A O 1
ATOM 3144 N N . PRO A 1 411 ? -25.096 -1.097 -53.113 1.00 29.78 411 PRO A N 1
ATOM 3145 C CA . PRO A 1 411 ? -25.803 0.108 -53.591 1.00 29.78 411 PRO A CA 1
ATOM 3146 C C . PRO A 1 411 ? -26.242 1.071 -52.452 1.00 29.78 411 PRO A C 1
ATOM 3148 O O . PRO A 1 411 ? -26.699 0.649 -51.401 1.00 29.78 411 PRO A O 1
ATOM 3151 N N . THR A 1 412 ? -25.886 2.362 -52.513 1.00 24.91 412 THR A N 1
ATOM 3152 C CA . THR A 1 412 ? -26.668 3.544 -52.982 1.00 24.91 412 THR A CA 1
ATOM 3153 C C . THR A 1 412 ? -27.962 3.956 -52.239 1.00 24.91 412 THR A C 1
ATOM 3155 O O . THR A 1 412 ? -28.990 3.326 -52.425 1.00 24.91 412 THR A O 1
ATOM 3158 N N . ARG A 1 413 ? -27.895 5.176 -51.644 1.00 26.00 413 ARG A N 1
ATOM 3159 C CA . ARG A 1 413 ? -28.799 6.365 -51.798 1.00 26.00 413 ARG A CA 1
ATOM 3160 C C . ARG A 1 413 ? -30.235 6.255 -51.233 1.00 26.00 413 ARG A C 1
ATOM 3162 O O . ARG A 1 413 ? -30.800 5.185 -51.206 1.00 26.00 413 ARG A O 1
ATOM 3169 N N . GLN A 1 414 ? -30.933 7.295 -50.764 1.00 23.75 414 GLN A N 1
ATOM 3170 C CA . GLN A 1 414 ? -31.066 8.733 -51.089 1.00 23.75 414 GLN A CA 1
ATOM 3171 C C . GLN A 1 414 ? -31.916 9.355 -49.940 1.00 23.75 414 GLN A C 1
ATOM 3173 O O . GLN A 1 414 ? -32.553 8.607 -49.212 1.00 23.75 414 GLN A O 1
ATOM 3178 N N . SER A 1 415 ? -31.970 10.668 -49.683 1.00 23.31 415 SER A N 1
ATOM 3179 C CA . SER A 1 415 ? -32.819 11.624 -50.424 1.00 23.31 415 SER A CA 1
ATOM 3180 C C . SER A 1 415 ? -32.672 13.046 -49.814 1.00 23.31 415 SER A C 1
ATOM 3182 O O . SER A 1 415 ? -32.735 13.158 -48.596 1.00 23.31 415 SER A O 1
ATOM 3184 N N . VAL A 1 416 ? -32.388 14.112 -50.598 1.00 22.89 416 VAL A N 1
ATOM 3185 C CA . VAL A 1 416 ? -33.356 15.131 -51.140 1.00 22.89 416 VAL A CA 1
ATOM 3186 C C . VAL A 1 416 ? -33.290 16.435 -50.300 1.00 22.89 416 VAL A C 1
ATOM 3188 O O . VAL A 1 416 ? -33.248 16.317 -49.088 1.00 22.89 416 VAL A O 1
ATOM 3191 N N . VAL A 1 417 ? -33.251 17.706 -50.758 1.00 23.55 417 VAL A N 1
ATOM 3192 C CA . VAL A 1 417 ? -33.362 18.476 -52.035 1.00 23.55 417 VAL A CA 1
ATOM 3193 C C . VAL A 1 417 ? -32.923 19.945 -51.704 1.00 23.55 417 VAL A C 1
ATOM 3195 O O . VAL A 1 417 ? -33.148 20.366 -50.578 1.00 23.55 417 VAL A O 1
ATOM 3198 N N . SER A 1 418 ? -32.070 20.673 -52.460 1.00 21.94 418 SER A N 1
ATOM 3199 C CA . SER A 1 418 ? -32.289 21.591 -53.626 1.00 21.94 418 SER A CA 1
ATOM 3200 C C . SER A 1 418 ? -33.278 22.773 -53.372 1.00 21.94 418 SER A C 1
ATOM 3202 O O . SER A 1 418 ? -34.272 22.552 -52.705 1.00 21.94 418 SER A O 1
ATOM 3204 N N . VAL A 1 419 ? -33.172 24.045 -53.821 1.00 24.59 419 VAL A N 1
ATOM 3205 C CA . VAL A 1 419 ? -32.545 24.737 -54.981 1.00 24.59 419 VAL A CA 1
ATOM 3206 C C . VAL A 1 419 ? -32.508 26.285 -54.740 1.00 24.59 419 VAL A C 1
ATOM 3208 O O . VAL A 1 419 ? -33.398 26.798 -54.065 1.00 24.59 419 VAL A O 1
ATOM 3211 N N . LYS A 1 420 ? -31.612 26.994 -55.472 1.00 23.19 420 LYS A N 1
ATOM 3212 C CA . LYS A 1 420 ? -31.656 28.372 -56.083 1.00 23.19 420 LYS A CA 1
ATOM 3213 C C . LYS A 1 420 ? -30.620 29.356 -55.497 1.00 23.19 420 LYS A C 1
ATOM 3215 O O . LYS A 1 420 ? -30.544 29.480 -54.289 1.00 23.19 420 LYS A O 1
ATOM 3220 N N . SER A 1 421 ? -29.809 30.121 -56.248 1.00 24.67 421 SER A N 1
ATOM 3221 C CA . SER A 1 421 ? -29.732 30.471 -57.683 1.00 24.67 421 SER A CA 1
ATOM 3222 C C . SER A 1 421 ? -28.348 31.091 -58.027 1.00 24.67 421 SER A C 1
ATOM 3224 O O . SER A 1 421 ? -27.823 31.843 -57.216 1.00 24.67 421 SER A O 1
ATOM 3226 N N . ASN A 1 422 ? -27.827 30.780 -59.230 1.00 24.53 422 ASN A N 1
ATOM 3227 C CA . ASN A 1 422 ? -26.946 31.511 -60.189 1.00 24.53 422 ASN A CA 1
ATOM 3228 C C . ASN A 1 422 ? -26.497 32.960 -59.848 1.00 24.53 422 ASN A C 1
ATOM 3230 O O . ASN A 1 422 ? -27.304 33.716 -59.326 1.00 24.53 422 ASN A O 1
ATOM 3234 N N . ASN A 1 423 ? -25.322 33.510 -60.217 1.00 26.25 423 ASN A N 1
ATOM 3235 C CA . ASN A 1 423 ? -24.391 33.319 -61.353 1.00 26.25 423 ASN A CA 1
ATOM 3236 C C . ASN A 1 423 ? -23.065 34.106 -61.098 1.00 26.25 423 ASN A C 1
ATOM 3238 O O . ASN A 1 423 ? -23.118 35.153 -60.463 1.00 26.25 423 ASN A O 1
ATOM 3242 N N . GLY A 1 424 ? -21.942 33.721 -61.739 1.00 24.05 424 GLY A N 1
ATOM 3243 C CA . GLY A 1 424 ? -20.998 34.691 -62.353 1.00 24.05 424 GLY A CA 1
ATOM 3244 C C . GLY A 1 424 ? -19.598 34.971 -61.745 1.00 24.05 424 GLY A C 1
ATOM 3245 O O . GLY A 1 424 ? -19.452 35.855 -60.920 1.00 24.05 424 GLY A O 1
ATOM 3246 N N . VAL A 1 425 ? -18.574 34.284 -62.282 1.00 24.36 425 VAL A N 1
ATOM 3247 C CA . VAL A 1 425 ? -17.244 34.752 -62.785 1.00 24.36 425 VAL A CA 1
ATOM 3248 C C . VAL A 1 425 ? -16.323 35.706 -61.965 1.00 24.36 425 VAL A C 1
ATOM 3250 O O . VAL A 1 425 ? -16.650 36.853 -61.705 1.00 24.36 425 VAL A O 1
ATOM 3253 N N . MET A 1 426 ? -15.078 35.223 -61.751 1.00 23.67 426 MET A N 1
ATOM 3254 C CA . MET A 1 426 ? -13.757 35.885 -61.559 1.00 23.67 426 MET A CA 1
ATOM 3255 C C . MET A 1 426 ? -13.644 37.263 -60.865 1.00 23.67 426 MET A C 1
ATOM 3257 O O . MET A 1 426 ? -13.997 38.277 -61.455 1.00 23.67 426 MET A O 1
ATOM 3261 N N . ARG A 1 427 ? -12.833 37.345 -59.794 1.00 24.94 427 ARG A N 1
ATOM 3262 C CA . ARG A 1 427 ? -11.488 37.982 -59.786 1.00 24.94 427 ARG A CA 1
ATOM 3263 C C . ARG A 1 427 ? -10.848 37.993 -58.387 1.00 24.94 427 ARG A C 1
ATOM 3265 O O . ARG A 1 427 ? -11.484 37.812 -57.361 1.00 24.94 427 ARG A O 1
ATOM 3272 N N . SER A 1 428 ? -9.539 38.171 -58.448 1.00 23.75 428 SER A N 1
ATOM 3273 C CA . SER A 1 428 ? -8.480 38.254 -57.448 1.00 23.75 428 SER A CA 1
ATOM 3274 C C . SER A 1 428 ? -8.601 39.314 -56.338 1.00 23.75 428 SER A C 1
ATOM 3276 O O . SER A 1 428 ? -8.996 40.441 -56.606 1.00 23.75 428 SER A O 1
ATOM 3278 N N . ALA A 1 429 ? -7.990 38.948 -55.201 1.00 26.42 429 ALA A N 1
ATOM 3279 C CA . ALA A 1 429 ? -7.074 39.721 -54.344 1.00 26.42 429 ALA A CA 1
ATOM 3280 C C . ALA A 1 429 ? -7.590 40.782 -53.340 1.00 26.42 429 ALA A C 1
ATOM 3282 O O . ALA A 1 429 ? -8.206 41.773 -53.702 1.00 26.42 429 ALA A O 1
ATOM 3283 N N . GLN A 1 430 ? -7.080 40.594 -52.108 1.00 26.88 430 GLN A N 1
ATOM 3284 C CA . GLN A 1 430 ? -6.601 41.584 -51.124 1.00 26.88 430 GLN A CA 1
ATOM 3285 C C . GLN A 1 430 ? -7.601 42.467 -50.362 1.00 26.88 430 GLN A C 1
ATOM 3287 O O . GLN A 1 430 ? -8.313 43.267 -50.947 1.00 26.88 430 GLN A O 1
ATOM 3292 N N . GLN A 1 431 ? -7.469 42.454 -49.028 1.00 25.45 431 GLN A N 1
ATOM 3293 C CA . GLN A 1 431 ? -7.578 43.624 -48.138 1.00 25.45 431 GLN A CA 1
ATOM 3294 C C . GLN A 1 431 ? -6.693 43.350 -46.898 1.00 25.45 431 GLN A C 1
ATOM 3296 O O . GLN A 1 431 ? -6.801 42.275 -46.319 1.00 25.45 431 GLN A O 1
ATOM 3301 N N . ILE A 1 432 ? -5.630 44.099 -46.566 1.00 26.52 432 ILE A N 1
ATOM 3302 C CA . ILE A 1 432 ? -5.391 45.548 -46.350 1.00 26.52 432 ILE A CA 1
ATOM 3303 C C . ILE A 1 432 ? -5.493 45.911 -44.853 1.00 26.52 432 ILE A C 1
ATOM 3305 O O . ILE A 1 432 ? -6.532 45.750 -44.224 1.00 26.52 432 ILE A O 1
ATOM 3309 N N . ARG A 1 433 ? -4.385 46.438 -44.310 1.00 25.12 433 ARG A N 1
ATOM 3310 C CA . ARG A 1 433 ? -4.273 47.181 -43.039 1.00 25.12 433 ARG A CA 1
ATOM 3311 C C . ARG A 1 433 ? -4.132 48.678 -43.360 1.00 25.12 433 ARG A C 1
ATOM 3313 O O . ARG A 1 433 ? -3.466 49.020 -44.333 1.00 25.12 433 ARG A O 1
ATOM 3320 N N . VAL A 1 434 ? -4.725 49.546 -42.536 1.00 27.31 434 VAL A N 1
ATOM 3321 C CA . VAL A 1 434 ? -4.853 51.011 -42.726 1.00 27.31 434 VAL A CA 1
ATOM 3322 C C . VAL A 1 434 ? -4.265 51.733 -41.492 1.00 27.31 434 VAL A C 1
ATOM 3324 O O . VAL A 1 434 ? -4.693 51.449 -40.380 1.00 27.31 434 VAL A O 1
ATOM 3327 N N . THR A 1 435 ? -3.066 52.326 -41.626 1.00 28.12 435 THR A N 1
ATOM 3328 C CA . THR A 1 435 ? -2.652 53.764 -41.647 1.00 28.12 435 THR A CA 1
ATOM 3329 C C . THR A 1 435 ? -2.598 54.561 -40.336 1.00 28.12 435 THR A C 1
ATOM 3331 O O . THR A 1 435 ? -3.592 54.654 -39.625 1.00 28.12 435 THR A O 1
ATOM 3334 N N . GLN A 1 436 ? -1.512 55.339 -40.186 1.00 26.75 436 GLN A N 1
ATOM 3335 C CA . GLN A 1 436 ? -1.547 56.775 -39.846 1.00 26.75 436 GLN A CA 1
ATOM 3336 C C . GLN A 1 436 ? -0.334 57.518 -40.470 1.00 26.75 436 GLN A C 1
ATOM 3338 O O . GLN A 1 436 ? 0.741 56.938 -40.597 1.00 26.75 436 GLN A O 1
ATOM 3343 N N . ASN A 1 437 ? -0.542 58.776 -40.895 1.00 30.05 437 ASN A N 1
ATOM 3344 C CA . ASN A 1 437 ? 0.356 59.666 -41.669 1.00 30.05 437 ASN A CA 1
ATOM 3345 C C . ASN A 1 437 ? 0.952 60.810 -40.811 1.00 30.05 437 ASN A C 1
ATOM 3347 O O . ASN A 1 437 ? 0.264 61.261 -39.900 1.00 30.05 437 ASN A O 1
ATOM 3351 N N . MET A 1 438 ? 2.118 61.373 -41.201 1.00 26.86 438 MET A N 1
ATOM 3352 C CA . MET A 1 438 ? 2.316 62.774 -41.692 1.00 26.86 438 MET A CA 1
ATOM 3353 C C . MET A 1 438 ? 3.773 63.324 -41.549 1.00 26.86 438 MET A C 1
ATOM 3355 O O . MET A 1 438 ? 4.252 63.496 -40.437 1.00 26.86 438 MET A O 1
ATOM 3359 N N . LEU A 1 439 ? 4.369 63.700 -42.703 1.00 29.75 439 LEU A N 1
ATOM 3360 C CA . LEU A 1 439 ? 5.180 64.906 -43.066 1.00 29.75 439 LEU A CA 1
ATOM 3361 C C . LEU A 1 439 ? 6.574 65.253 -42.426 1.00 29.75 439 LEU A C 1
ATOM 3363 O O . LEU A 1 439 ? 6.912 64.741 -41.367 1.00 29.75 439 LEU A O 1
ATOM 3367 N N . PRO A 1 440 ? 7.425 66.080 -43.111 1.00 52.69 440 PRO A N 1
ATOM 3368 C CA . PRO A 1 440 ? 8.895 65.928 -43.152 1.00 52.69 440 PRO A CA 1
ATOM 3369 C C . PRO A 1 440 ? 9.734 67.165 -42.715 1.00 52.69 440 PRO A C 1
ATOM 3371 O O . PRO A 1 440 ? 9.189 68.248 -42.514 1.00 52.69 440 PRO A O 1
ATOM 3374 N N . ASN A 1 441 ? 11.075 67.005 -42.727 1.00 26.31 441 ASN A N 1
ATOM 3375 C CA . ASN A 1 441 ? 12.118 67.914 -43.279 1.00 26.31 441 ASN A CA 1
ATOM 3376 C C . ASN A 1 441 ? 13.327 68.269 -42.359 1.00 26.31 441 ASN A C 1
ATOM 3378 O O . ASN A 1 441 ? 13.176 68.466 -41.160 1.00 26.31 441 ASN A O 1
ATOM 3382 N N . ASN A 1 442 ? 14.491 68.446 -43.015 1.00 27.70 442 ASN A N 1
ATOM 3383 C CA . ASN A 1 442 ? 15.777 69.076 -42.628 1.00 27.70 442 ASN A CA 1
ATOM 3384 C C . ASN A 1 442 ? 16.813 68.383 -41.701 1.00 27.70 442 ASN A C 1
ATOM 3386 O O . ASN A 1 442 ? 16.691 68.395 -40.484 1.00 27.70 442 ASN A O 1
ATOM 3390 N N . GLY A 1 443 ? 17.965 68.030 -42.305 1.00 23.66 443 GLY A N 1
ATOM 3391 C CA . GLY A 1 443 ? 19.218 68.791 -42.112 1.00 23.66 443 GLY A CA 1
ATOM 3392 C C . GLY A 1 443 ? 20.365 68.175 -41.283 1.00 23.66 443 GLY A C 1
ATOM 3393 O O . GLY A 1 443 ? 20.198 67.900 -40.105 1.00 23.66 443 GLY A O 1
ATOM 3394 N N . HIS A 1 444 ? 21.556 68.153 -41.913 1.00 29.42 444 HIS A N 1
ATOM 3395 C CA . HIS A 1 444 ? 22.929 68.273 -41.362 1.00 29.42 444 HIS A CA 1
ATOM 3396 C C . HIS A 1 444 ? 23.895 67.054 -41.272 1.00 29.42 444 HIS A C 1
ATOM 3398 O O . HIS A 1 444 ? 23.881 66.269 -40.335 1.00 29.42 444 HIS A O 1
ATOM 3404 N N . THR A 1 445 ? 24.814 67.039 -42.263 1.00 25.02 445 THR A N 1
ATOM 3405 C CA . THR A 1 445 ? 26.308 66.999 -42.202 1.00 25.02 445 THR A CA 1
ATOM 3406 C C . THR A 1 445 ? 27.100 65.784 -41.667 1.00 25.02 445 THR A C 1
ATOM 3408 O O . THR A 1 445 ? 27.210 65.625 -40.461 1.00 25.02 445 THR A O 1
ATOM 3411 N N . LEU A 1 446 ? 27.761 65.074 -42.617 1.00 27.64 446 LEU A N 1
ATOM 3412 C CA . LEU A 1 446 ? 29.230 64.841 -42.825 1.00 27.64 446 LEU A CA 1
ATOM 3413 C C . LEU A 1 446 ? 30.136 64.322 -41.662 1.00 27.64 446 LEU A C 1
ATOM 3415 O O . LEU A 1 446 ? 29.903 64.690 -40.519 1.00 27.64 446 LEU A O 1
ATOM 3419 N N . PRO A 1 447 ? 31.341 63.748 -41.939 1.00 43.12 447 PRO A N 1
ATOM 3420 C CA . PRO A 1 447 ? 31.751 62.764 -42.969 1.00 43.12 447 PRO A CA 1
ATOM 3421 C C . PRO A 1 447 ? 32.787 61.701 -42.463 1.00 43.12 447 PRO A C 1
ATOM 3423 O O . PRO A 1 447 ? 33.088 61.642 -41.274 1.00 43.12 447 PRO A O 1
ATOM 3426 N N . SER A 1 448 ? 33.384 60.955 -43.419 1.00 27.36 448 SER A N 1
ATOM 3427 C CA . SER A 1 448 ? 34.751 60.356 -43.411 1.00 27.36 448 SER A CA 1
ATOM 3428 C C . SER A 1 448 ? 34.884 58.896 -42.921 1.00 27.36 448 SER A C 1
ATOM 3430 O O . SER A 1 448 ? 34.299 58.535 -41.913 1.00 27.36 448 SER A O 1
ATOM 3432 N N . ASN A 1 449 ? 35.646 57.978 -43.539 1.00 28.23 449 ASN A N 1
ATOM 3433 C CA . ASN A 1 449 ? 36.727 58.075 -44.531 1.00 28.23 449 ASN A CA 1
ATOM 3434 C C . ASN A 1 449 ? 36.866 56.783 -45.370 1.00 28.23 449 ASN A C 1
ATOM 3436 O O . ASN A 1 449 ? 36.510 55.690 -44.934 1.00 28.23 449 ASN A O 1
ATOM 3440 N N . ASP A 1 450 ? 37.452 56.981 -46.548 1.00 27.56 450 ASP A N 1
ATOM 3441 C CA . ASP A 1 450 ? 37.883 56.048 -47.594 1.00 27.56 450 ASP A CA 1
ATOM 3442 C C . ASP A 1 450 ? 38.783 54.884 -47.139 1.00 27.56 450 ASP A C 1
ATOM 3444 O O . ASP A 1 450 ? 39.527 55.035 -46.177 1.00 27.56 450 ASP A O 1
ATOM 3448 N N . VAL A 1 451 ? 38.827 53.793 -47.926 1.00 29.78 451 VAL A N 1
ATOM 3449 C CA . VAL A 1 451 ? 40.029 53.400 -48.703 1.00 29.78 451 VAL A CA 1
ATOM 3450 C C . VAL A 1 451 ? 39.612 52.606 -49.956 1.00 29.78 451 VAL A C 1
ATOM 3452 O O . VAL A 1 451 ? 38.903 51.605 -49.907 1.00 29.78 451 VAL A O 1
ATOM 3455 N N . VAL A 1 452 ? 40.105 53.115 -51.082 1.00 28.53 452 VAL A N 1
ATOM 3456 C CA . VAL A 1 452 ? 40.076 52.643 -52.473 1.00 28.53 452 VAL A CA 1
ATOM 3457 C C . VAL A 1 452 ? 41.105 51.523 -52.700 1.00 28.53 452 VAL A C 1
ATOM 3459 O O . VAL A 1 452 ? 42.133 51.544 -52.041 1.00 28.53 452 VAL A O 1
ATOM 3462 N N . ILE A 1 453 ? 40.880 50.619 -53.671 1.00 30.09 453 ILE A N 1
ATOM 3463 C CA . ILE A 1 453 ? 41.847 50.184 -54.719 1.00 30.09 453 ILE A CA 1
ATOM 3464 C C . ILE A 1 453 ? 41.106 49.323 -55.778 1.00 30.09 453 ILE A C 1
ATOM 3466 O O . ILE A 1 453 ? 40.809 48.150 -55.580 1.00 30.09 453 ILE A O 1
ATOM 3470 N N . ASN A 1 454 ? 40.688 49.989 -56.867 1.00 28.39 454 ASN A N 1
ATOM 3471 C CA . ASN A 1 454 ? 41.054 49.774 -58.289 1.00 28.39 454 ASN A CA 1
ATOM 3472 C C . ASN A 1 454 ? 41.816 48.467 -58.649 1.00 28.39 454 ASN A C 1
ATOM 3474 O O . ASN A 1 454 ? 42.703 48.066 -57.918 1.00 28.39 454 ASN A O 1
ATOM 3478 N N . LYS A 1 455 ? 41.673 47.794 -59.803 1.00 31.86 455 LYS A N 1
ATOM 3479 C CA . LYS A 1 455 ? 41.527 48.239 -61.207 1.00 31.86 455 LYS A CA 1
ATOM 3480 C C . LYS A 1 455 ? 41.439 46.973 -62.097 1.00 31.86 455 LYS A C 1
ATOM 3482 O O . LYS A 1 455 ? 42.030 45.959 -61.750 1.00 31.86 455 LYS A O 1
ATOM 3487 N N . GLU A 1 456 ? 40.655 46.992 -63.181 1.00 31.02 456 GLU A N 1
ATOM 3488 C CA . GLU A 1 456 ? 41.067 46.865 -64.611 1.00 31.02 456 GLU A CA 1
ATOM 3489 C C . GLU A 1 456 ? 40.479 45.562 -65.208 1.00 31.02 456 GLU A C 1
ATOM 3491 O O . GLU A 1 456 ? 40.438 44.555 -64.521 1.00 31.02 456 GLU A O 1
ATOM 3496 N N . SER A 1 457 ? 39.978 45.451 -66.444 1.00 31.05 457 SER A N 1
ATOM 3497 C CA . SER A 1 457 ? 39.890 46.340 -67.612 1.00 31.05 457 SER A CA 1
ATOM 3498 C C . SER A 1 457 ? 38.877 45.761 -68.634 1.00 31.05 457 SER A C 1
ATOM 3500 O O . SER A 1 457 ? 38.655 44.553 -68.686 1.00 31.05 457 SER A O 1
ATOM 3502 N N . ASN A 1 458 ? 38.257 46.638 -69.437 1.00 30.09 458 ASN A N 1
ATOM 3503 C CA . ASN A 1 458 ? 37.412 46.334 -70.610 1.00 30.09 458 ASN A CA 1
ATOM 3504 C C . ASN A 1 458 ? 38.259 45.760 -71.774 1.00 30.09 458 ASN A C 1
ATOM 3506 O O . ASN A 1 458 ? 39.431 46.104 -71.884 1.00 30.09 458 ASN A O 1
ATOM 3510 N N . ILE A 1 459 ? 37.726 44.939 -72.694 1.00 33.31 459 ILE A N 1
ATOM 3511 C CA . ILE A 1 459 ? 37.144 45.336 -74.007 1.00 33.31 459 ILE A CA 1
ATOM 3512 C C . ILE A 1 459 ? 36.594 44.066 -74.722 1.00 33.31 459 ILE A C 1
ATOM 3514 O O . ILE A 1 459 ? 37.060 42.960 -74.442 1.00 33.31 459 ILE A O 1
ATOM 3518 N N . PRO A 1 460 ? 35.586 44.185 -75.616 1.00 43.78 460 PRO A N 1
ATOM 3519 C CA . PRO A 1 460 ? 34.627 43.134 -75.940 1.00 43.78 460 PRO A CA 1
ATOM 3520 C C . PRO A 1 460 ? 34.974 42.356 -77.215 1.00 43.78 460 PRO A C 1
ATOM 3522 O O . PRO A 1 460 ? 35.548 42.891 -78.159 1.00 43.78 460 PRO A O 1
ATOM 3525 N N . THR A 1 461 ? 34.522 41.104 -77.298 1.00 31.94 461 THR A N 1
ATOM 3526 C CA . THR A 1 461 ? 34.425 40.380 -78.573 1.00 31.94 461 THR A CA 1
ATOM 3527 C C . THR A 1 461 ? 33.082 39.674 -78.686 1.00 31.94 461 THR A C 1
ATOM 3529 O O . THR A 1 461 ? 32.731 38.779 -77.922 1.00 31.94 461 THR A O 1
ATOM 3532 N N . SER A 1 462 ? 32.316 40.103 -79.683 1.00 39.22 462 SER A N 1
ATOM 3533 C CA . SER A 1 462 ? 31.137 39.419 -80.185 1.00 39.22 462 SER A CA 1
ATOM 3534 C C . SER A 1 462 ? 31.532 38.069 -80.784 1.00 39.22 462 SER A C 1
ATOM 3536 O O . SER A 1 462 ? 32.179 38.027 -81.832 1.00 39.22 462 SER A O 1
ATOM 3538 N N . ARG A 1 463 ? 31.071 36.965 -80.191 1.00 34.91 463 ARG A N 1
ATOM 3539 C CA . ARG A 1 463 ? 30.824 35.725 -80.934 1.00 34.91 463 ARG A CA 1
ATOM 3540 C C . ARG A 1 463 ? 29.507 35.107 -80.498 1.00 34.91 463 ARG A C 1
ATOM 3542 O O . ARG A 1 463 ? 29.205 34.953 -79.321 1.00 34.91 463 ARG A O 1
ATOM 3549 N N . ALA A 1 464 ? 28.714 34.843 -81.520 1.00 35.75 464 ALA A N 1
ATOM 3550 C CA . ALA A 1 464 ? 27.369 34.334 -81.470 1.00 35.75 464 ALA A CA 1
ATOM 3551 C C . ALA A 1 464 ? 27.309 32.904 -80.903 1.00 35.75 464 ALA A C 1
ATOM 3553 O O . ALA A 1 464 ? 28.228 32.115 -81.092 1.00 35.75 464 ALA A O 1
ATOM 3554 N N . VAL A 1 465 ? 26.156 32.594 -80.303 1.00 41.09 465 VAL A N 1
ATOM 3555 C CA . VAL A 1 465 ? 25.570 31.255 -80.127 1.00 41.09 465 VAL A CA 1
ATOM 3556 C C . VAL A 1 465 ? 26.405 30.244 -79.332 1.00 41.09 465 VAL A C 1
ATOM 3558 O O . VAL A 1 465 ? 27.218 29.513 -79.876 1.00 41.09 465 VAL A O 1
ATOM 3561 N N . GLN A 1 466 ? 26.021 30.058 -78.068 1.00 38.12 466 GLN A N 1
ATOM 3562 C CA . GLN A 1 466 ? 25.574 28.748 -77.583 1.00 38.12 466 GLN A CA 1
ATOM 3563 C C . GLN A 1 466 ? 24.658 28.954 -76.374 1.00 38.12 466 GLN A C 1
ATOM 3565 O O . GLN A 1 466 ? 25.063 28.931 -75.214 1.00 38.12 466 GLN A O 1
ATOM 3570 N N . ASN A 1 467 ? 23.372 29.149 -76.665 1.00 42.53 467 ASN A N 1
ATOM 3571 C CA . ASN A 1 467 ? 22.315 28.907 -75.694 1.00 42.53 467 ASN A CA 1
ATOM 3572 C C . ASN A 1 467 ? 22.264 27.385 -75.485 1.00 42.53 467 ASN A C 1
ATOM 3574 O O . ASN A 1 467 ? 21.474 26.682 -76.117 1.00 42.53 467 ASN A O 1
ATOM 3578 N N . SER A 1 468 ? 23.157 26.854 -74.645 1.00 41.59 468 SER A N 1
ATOM 3579 C CA . SER A 1 468 ? 22.977 25.509 -74.117 1.00 41.59 468 SER A CA 1
ATOM 3580 C C . SER A 1 468 ? 21.725 25.571 -73.258 1.00 41.59 468 SER A C 1
ATOM 3582 O O . SER A 1 468 ? 21.736 26.086 -72.138 1.00 41.59 468 SER A O 1
ATOM 3584 N N . ARG A 1 469 ? 20.604 25.120 -73.830 1.00 51.12 469 ARG A N 1
ATOM 3585 C CA . ARG A 1 469 ? 19.412 24.752 -73.076 1.00 51.12 469 ARG A CA 1
ATOM 3586 C C . ARG A 1 469 ? 19.889 23.776 -72.005 1.00 51.12 469 ARG A C 1
ATOM 3588 O O . ARG A 1 469 ? 20.004 22.585 -72.278 1.00 51.12 469 ARG A O 1
ATOM 3595 N N . ARG A 1 470 ? 20.185 24.268 -70.794 1.00 51.34 470 ARG A N 1
ATOM 3596 C CA . ARG A 1 470 ? 20.300 23.400 -69.623 1.00 51.34 470 ARG A CA 1
ATOM 3597 C C . ARG A 1 470 ? 18.983 22.644 -69.577 1.00 51.34 470 ARG A C 1
ATOM 3599 O O . ARG A 1 470 ? 17.932 23.249 -69.365 1.00 51.34 470 ARG A O 1
ATOM 3606 N N . SER A 1 471 ? 19.057 21.356 -69.899 1.00 56.38 471 SER A N 1
ATOM 3607 C CA . SER A 1 471 ? 17.926 20.440 -69.864 1.00 56.38 471 SER A CA 1
ATOM 3608 C C . SER A 1 471 ? 17.185 20.635 -68.541 1.00 56.38 471 SER A C 1
ATOM 3610 O O . SER A 1 471 ? 17.828 20.868 -67.514 1.00 56.38 471 SER A O 1
ATOM 3612 N N . ASN A 1 472 ? 15.851 20.540 -68.542 1.00 61.53 472 ASN A N 1
ATOM 3613 C CA . ASN A 1 472 ? 15.048 20.576 -67.310 1.00 61.53 472 ASN A CA 1
ATOM 3614 C C . ASN A 1 472 ? 15.604 19.619 -66.238 1.00 61.53 472 ASN A C 1
ATOM 3616 O O . ASN A 1 472 ? 15.534 19.922 -65.053 1.00 61.53 472 ASN A O 1
ATOM 3620 N N . VAL A 1 473 ? 16.267 18.538 -66.660 1.00 61.41 473 VAL A N 1
ATOM 3621 C CA . VAL A 1 473 ? 16.983 17.596 -65.793 1.00 61.41 473 VAL A CA 1
ATOM 3622 C C . VAL A 1 473 ? 18.102 18.272 -64.984 1.00 61.41 473 VAL A C 1
ATOM 3624 O O . VAL A 1 473 ? 18.225 18.025 -63.793 1.00 61.41 473 VAL A O 1
ATOM 3627 N N . VAL A 1 474 ? 18.889 19.177 -65.575 1.00 70.31 474 VAL A N 1
ATOM 3628 C CA . VAL A 1 474 ? 20.005 19.865 -64.891 1.00 70.31 474 VAL A CA 1
ATOM 3629 C C . VAL A 1 474 ? 19.493 20.871 -63.852 1.00 70.31 474 VAL A C 1
ATOM 3631 O O . VAL A 1 474 ? 20.069 20.983 -62.773 1.00 70.31 474 VAL A O 1
ATOM 3634 N N . LYS A 1 475 ? 18.378 21.559 -64.135 1.00 71.12 475 LYS A N 1
ATOM 3635 C CA . LYS A 1 475 ? 17.727 22.466 -63.171 1.00 71.12 475 LYS A CA 1
ATOM 3636 C C . LYS A 1 475 ? 17.097 21.709 -62.002 1.00 71.12 475 LYS A C 1
ATOM 3638 O O . LYS A 1 475 ? 17.198 22.162 -60.865 1.00 71.12 475 LYS A O 1
ATOM 3643 N N . GLU A 1 476 ? 16.492 20.552 -62.262 1.00 70.00 476 GLU A N 1
ATOM 3644 C CA . GLU A 1 476 ? 15.970 19.679 -61.205 1.00 70.00 476 GLU A CA 1
ATOM 3645 C C . GLU A 1 476 ? 17.099 19.099 -60.338 1.00 70.00 476 GLU A C 1
ATOM 3647 O O . GLU A 1 476 ? 16.961 19.053 -59.118 1.00 70.00 476 GLU A O 1
ATOM 3652 N N . VAL A 1 477 ? 18.259 18.763 -60.918 1.00 74.12 477 VAL A N 1
ATOM 3653 C CA . VAL A 1 477 ? 19.452 18.332 -60.160 1.00 74.12 477 VAL A CA 1
ATOM 3654 C C . VAL A 1 477 ? 20.011 19.461 -59.281 1.00 74.12 477 VAL A C 1
ATOM 3656 O O . VAL A 1 477 ? 20.343 19.218 -58.120 1.00 74.12 477 VAL A O 1
ATOM 3659 N N . GLU A 1 478 ? 20.071 20.702 -59.776 1.00 77.19 478 GLU A N 1
ATOM 3660 C CA . GLU A 1 478 ? 20.470 21.871 -58.970 1.00 77.19 478 GLU A CA 1
ATOM 3661 C C . GLU A 1 478 ? 19.464 22.160 -57.840 1.00 77.19 478 GLU A C 1
ATOM 3663 O O . GLU A 1 478 ? 19.869 22.431 -56.708 1.00 77.19 478 GLU A O 1
ATOM 3668 N N . LYS A 1 479 ? 18.157 22.024 -58.099 1.00 75.94 479 LYS A N 1
ATOM 3669 C CA . LYS A 1 479 ? 17.097 22.172 -57.087 1.00 75.94 479 LYS A CA 1
ATOM 3670 C C . LYS A 1 479 ? 17.159 21.069 -56.024 1.00 75.94 479 LYS A C 1
ATOM 3672 O O . LYS A 1 479 ? 17.035 21.354 -54.835 1.00 75.94 479 LYS A O 1
ATOM 3677 N N . LEU A 1 480 ? 17.438 19.827 -56.425 1.00 70.81 480 LEU A N 1
ATOM 3678 C CA . LEU A 1 480 ? 17.720 18.705 -55.522 1.00 70.81 480 LEU A CA 1
ATOM 3679 C C . LEU A 1 480 ? 18.960 18.965 -54.663 1.00 70.81 480 LEU A C 1
ATOM 3681 O O . LEU A 1 480 ? 18.946 18.663 -53.470 1.00 70.81 480 LEU A O 1
ATOM 3685 N N . LYS A 1 481 ? 20.020 19.543 -55.237 1.00 78.62 481 LYS A N 1
ATOM 3686 C CA . LYS A 1 481 ? 21.239 19.901 -54.502 1.00 78.62 481 LYS A CA 1
ATOM 3687 C C . LYS A 1 481 ? 20.976 21.007 -53.477 1.00 78.62 481 LYS A C 1
ATOM 3689 O O . LYS A 1 481 ? 21.370 20.845 -52.324 1.00 78.62 481 LYS A O 1
ATOM 3694 N N . LYS A 1 482 ? 20.231 22.051 -53.855 1.00 82.44 482 LYS A N 1
ATOM 3695 C CA . LYS A 1 482 ? 19.820 23.131 -52.946 1.00 82.44 482 LYS A CA 1
ATOM 3696 C C . LYS A 1 482 ? 18.943 22.611 -51.802 1.00 82.44 482 LYS A C 1
ATOM 3698 O O . LYS A 1 482 ? 19.240 22.878 -50.645 1.00 82.44 482 LYS A O 1
ATOM 3703 N N . ASN A 1 483 ? 17.952 21.765 -52.094 1.00 79.19 483 ASN A N 1
ATOM 3704 C CA . ASN A 1 483 ? 17.119 21.130 -51.065 1.00 79.19 483 ASN A CA 1
ATOM 3705 C C . ASN A 1 483 ? 17.938 20.217 -50.127 1.00 79.19 483 ASN A C 1
ATOM 3707 O O . ASN A 1 483 ? 17.635 20.118 -48.939 1.00 79.19 483 ASN A O 1
ATOM 3711 N N . ARG A 1 484 ? 18.986 19.546 -50.633 1.00 74.69 484 ARG A N 1
ATOM 3712 C CA . ARG A 1 484 ? 19.924 18.755 -49.810 1.00 74.69 484 ARG A CA 1
ATOM 3713 C C . ARG A 1 484 ? 20.818 19.636 -48.935 1.00 74.69 484 ARG A C 1
ATOM 3715 O O . ARG A 1 484 ? 21.161 19.223 -47.832 1.00 74.69 484 ARG A O 1
ATOM 3722 N N . GLU A 1 485 ? 21.222 20.812 -49.408 1.00 79.31 485 GLU A N 1
ATOM 3723 C CA . GLU A 1 485 ? 21.998 21.787 -48.627 1.00 79.31 485 GLU A CA 1
ATOM 3724 C C . GLU A 1 485 ? 21.151 22.456 -47.547 1.00 79.31 485 GLU A C 1
ATOM 3726 O O . GLU A 1 485 ? 21.554 22.428 -46.391 1.00 79.31 485 GLU A O 1
ATOM 3731 N N . GLU A 1 486 ? 19.939 22.913 -47.867 1.00 79.19 486 GLU A N 1
ATOM 3732 C CA . GLU A 1 486 ? 18.996 23.454 -46.877 1.00 79.19 486 GLU A CA 1
ATOM 3733 C C . GLU A 1 486 ? 18.626 22.407 -45.810 1.00 79.19 486 GLU A C 1
ATOM 3735 O O . GLU A 1 486 ? 18.528 22.727 -44.626 1.00 79.19 486 GLU A O 1
ATOM 3740 N N . ARG A 1 487 ? 18.484 21.128 -46.196 1.00 72.94 487 ARG A N 1
ATOM 3741 C CA . ARG A 1 487 ? 18.263 20.026 -45.243 1.00 72.94 487 ARG A CA 1
ATOM 3742 C C . ARG A 1 487 ? 19.482 19.769 -44.353 1.00 72.94 487 ARG A C 1
ATOM 3744 O O . ARG A 1 487 ? 19.303 19.520 -43.167 1.00 72.94 487 ARG A O 1
ATOM 3751 N N . ARG A 1 488 ? 20.704 19.836 -44.900 1.00 78.25 488 ARG A N 1
ATOM 3752 C CA . ARG A 1 488 ? 21.946 19.715 -44.112 1.00 78.25 488 ARG A CA 1
ATOM 3753 C C . ARG A 1 488 ? 22.121 20.889 -43.153 1.00 78.25 488 ARG A C 1
ATOM 3755 O O . ARG A 1 488 ? 22.552 20.671 -42.029 1.00 78.25 488 ARG A O 1
ATOM 3762 N N . GLN A 1 489 ? 21.758 22.095 -43.581 1.00 77.00 489 GLN A N 1
ATOM 3763 C CA . GLN A 1 489 ? 21.828 23.291 -42.752 1.00 77.00 489 GLN A CA 1
ATOM 3764 C C . GLN A 1 489 ? 20.820 23.230 -41.596 1.00 77.00 489 GLN A C 1
ATOM 3766 O O . GLN A 1 489 ? 21.236 23.389 -40.455 1.00 77.00 489 GLN A O 1
ATOM 3771 N N . ARG A 1 490 ? 19.556 22.844 -41.845 1.00 77.38 490 ARG A N 1
ATOM 3772 C CA . ARG A 1 490 ? 18.582 22.591 -40.760 1.00 77.38 490 ARG A CA 1
ATOM 3773 C C . ARG A 1 490 ? 19.033 21.504 -39.793 1.00 77.38 490 ARG A C 1
ATOM 3775 O O . ARG A 1 490 ? 18.909 21.678 -38.593 1.00 77.38 490 ARG A O 1
ATOM 3782 N N . GLN A 1 491 ? 19.593 20.401 -40.293 1.00 68.69 491 GLN A N 1
ATOM 3783 C CA . GLN A 1 491 ? 20.115 19.339 -39.424 1.00 68.69 491 GLN A CA 1
ATOM 3784 C C . GLN A 1 491 ? 21.317 19.798 -38.587 1.00 68.69 491 GLN A C 1
ATOM 3786 O O . GLN A 1 491 ? 21.497 19.322 -37.469 1.00 68.69 491 GLN A O 1
ATOM 3791 N N . ALA A 1 492 ? 22.149 20.700 -39.114 1.00 74.31 492 ALA A N 1
ATOM 3792 C CA . ALA A 1 492 ? 23.265 21.285 -38.378 1.00 74.31 492 ALA A CA 1
ATOM 3793 C C . ALA A 1 492 ? 22.787 22.288 -37.317 1.00 74.31 492 ALA A C 1
ATOM 3795 O O . ALA A 1 492 ? 23.301 22.259 -36.203 1.00 74.31 492 ALA A O 1
ATOM 3796 N N . GLU A 1 493 ? 21.784 23.112 -37.631 1.00 75.25 493 GLU A N 1
ATOM 3797 C CA . GLU A 1 493 ? 21.130 24.028 -36.686 1.00 75.25 493 GLU A CA 1
ATOM 3798 C C . GLU A 1 493 ? 20.418 23.252 -35.564 1.00 75.25 493 GLU A C 1
ATOM 3800 O O . GLU A 1 493 ? 20.710 23.488 -34.396 1.00 75.25 493 GLU A O 1
ATOM 3805 N N . GLU A 1 494 ? 19.612 22.232 -35.889 1.00 69.31 494 GLU A N 1
ATOM 3806 C CA . GLU A 1 494 ? 18.970 21.338 -34.907 1.00 69.31 494 GLU A CA 1
ATOM 3807 C C . GLU A 1 494 ? 19.999 20.630 -34.012 1.00 69.31 494 GLU A C 1
ATOM 3809 O O . GLU A 1 494 ? 19.787 20.456 -32.810 1.00 69.31 494 GLU A O 1
ATOM 3814 N N . LYS A 1 495 ? 21.136 20.208 -34.582 1.00 71.31 495 LYS A N 1
ATOM 3815 C CA . LYS A 1 495 ? 22.220 19.577 -33.822 1.00 71.31 495 LYS A CA 1
ATOM 3816 C C . LYS A 1 495 ? 22.928 20.579 -32.904 1.00 71.31 495 LYS A C 1
ATOM 3818 O O . LYS A 1 495 ? 23.204 20.228 -31.761 1.00 71.31 495 LYS A O 1
ATOM 3823 N N . ALA A 1 496 ? 23.187 21.798 -33.373 1.00 72.50 496 ALA A N 1
ATOM 3824 C CA . ALA A 1 496 ? 23.820 22.856 -32.588 1.00 72.50 496 ALA A CA 1
ATOM 3825 C C . ALA A 1 496 ? 22.915 23.344 -31.444 1.00 72.50 496 ALA A C 1
ATOM 3827 O O . ALA A 1 496 ? 23.385 23.504 -30.319 1.00 72.50 496 ALA A O 1
ATOM 3828 N N . GLU A 1 497 ? 21.611 23.497 -31.691 1.00 66.94 497 GLU A N 1
ATOM 3829 C CA . GLU A 1 497 ? 20.617 23.771 -30.649 1.00 66.94 497 GLU A CA 1
ATOM 3830 C C . GLU A 1 497 ? 20.594 22.641 -29.616 1.00 66.94 497 GLU A C 1
ATOM 3832 O O . GLU A 1 497 ? 20.743 22.882 -28.418 1.00 66.94 497 GLU A O 1
ATOM 3837 N N . LYS A 1 498 ? 20.504 21.385 -30.069 1.00 63.34 498 LYS A N 1
ATOM 3838 C CA . LYS A 1 498 ? 20.529 20.206 -29.193 1.00 63.34 498 LYS A CA 1
ATOM 3839 C C . LYS A 1 498 ? 21.798 20.141 -28.335 1.00 63.34 498 LYS A C 1
ATOM 3841 O O . LYS A 1 498 ? 21.708 19.816 -27.153 1.00 63.34 498 LYS A O 1
ATOM 3846 N N . GLU A 1 499 ? 22.960 20.475 -28.894 1.00 66.25 499 GLU A N 1
ATOM 3847 C CA . GLU A 1 499 ? 24.236 20.545 -28.168 1.00 66.25 499 GLU A CA 1
ATOM 3848 C C . GLU A 1 499 ? 24.273 21.694 -27.146 1.00 66.25 499 GLU A C 1
ATOM 3850 O O . GLU A 1 499 ? 24.723 21.477 -26.020 1.00 66.25 499 GLU A O 1
ATOM 3855 N N . ALA A 1 500 ? 23.739 22.876 -27.473 1.00 66.00 500 ALA A N 1
ATOM 3856 C CA . ALA A 1 500 ? 23.626 23.997 -26.537 1.00 66.00 500 ALA A CA 1
ATOM 3857 C C . ALA A 1 500 ? 22.664 23.693 -25.368 1.00 66.00 500 ALA A C 1
ATOM 3859 O O . ALA A 1 500 ? 22.948 24.029 -24.218 1.00 66.00 500 ALA A O 1
ATOM 3860 N N . PHE A 1 501 ? 21.553 22.994 -25.623 1.00 61.88 501 PHE A N 1
ATOM 3861 C CA . PHE A 1 501 ? 20.581 22.621 -24.587 1.00 61.88 501 PHE A CA 1
ATOM 3862 C C . PHE A 1 501 ? 21.067 21.489 -23.670 1.00 61.88 501 PHE A C 1
ATOM 3864 O O . PHE A 1 501 ? 20.776 21.500 -22.471 1.00 61.88 501 PHE A O 1
ATOM 3871 N N . LEU A 1 502 ? 21.866 20.549 -24.184 1.00 60.03 502 LEU A N 1
ATOM 3872 C CA . LEU A 1 502 ? 22.519 19.509 -23.377 1.00 60.03 502 LEU A CA 1
ATOM 3873 C C . LEU A 1 502 ? 23.500 20.086 -22.339 1.00 60.03 502 LEU A C 1
ATOM 3875 O O . LEU A 1 502 ? 23.719 19.458 -21.300 1.00 60.03 502 LEU A O 1
ATOM 3879 N N . GLN A 1 503 ? 24.042 21.288 -22.573 1.00 63.00 503 GLN A N 1
ATOM 3880 C CA . GLN A 1 503 ? 24.908 21.988 -21.616 1.00 63.00 503 GLN A CA 1
ATOM 3881 C C . GLN A 1 503 ? 24.137 22.587 -20.423 1.00 63.00 503 GLN A C 1
ATOM 3883 O O . GLN A 1 503 ? 24.704 22.689 -19.337 1.00 63.00 503 GLN A O 1
ATOM 3888 N N . LEU A 1 504 ? 22.848 22.931 -20.577 1.00 62.28 504 LEU A N 1
ATOM 3889 C CA . LEU A 1 504 ? 22.022 23.522 -19.507 1.00 62.28 504 LEU A CA 1
ATOM 3890 C C . LEU A 1 504 ? 21.628 22.523 -18.402 1.00 62.28 504 LEU A C 1
ATOM 3892 O O . LEU A 1 504 ? 21.386 22.933 -17.268 1.00 62.28 504 LEU A O 1
ATOM 3896 N N . ALA A 1 505 ? 21.556 21.223 -18.706 1.00 59.91 505 ALA A N 1
ATOM 3897 C CA . ALA A 1 505 ? 21.181 20.182 -17.743 1.00 59.91 505 ALA A CA 1
ATOM 3898 C C . ALA A 1 505 ? 21.933 18.856 -18.004 1.00 59.91 505 ALA A C 1
ATOM 3900 O O . ALA A 1 505 ? 21.344 17.899 -18.523 1.00 59.91 505 ALA A O 1
ATOM 3901 N N . PRO A 1 506 ? 23.225 18.752 -17.630 1.00 63.38 506 PRO A N 1
ATOM 3902 C CA . PRO A 1 506 ? 24.042 17.584 -17.941 1.00 63.38 506 PRO A CA 1
ATOM 3903 C C . PRO A 1 506 ? 23.473 16.293 -17.324 1.00 63.38 506 PRO A C 1
ATOM 3905 O O . PRO A 1 506 ? 23.300 16.137 -16.107 1.00 63.38 506 PRO A O 1
ATOM 3908 N N . GLY A 1 507 ? 23.163 15.334 -18.199 1.00 67.44 507 GLY A N 1
ATOM 3909 C CA . GLY A 1 507 ? 22.725 13.987 -17.836 1.00 67.44 507 GLY A CA 1
ATOM 3910 C C . GLY A 1 507 ? 21.311 13.879 -17.251 1.00 67.44 507 GLY A C 1
ATOM 3911 O O . GLY A 1 507 ? 21.083 12.956 -16.469 1.00 67.44 507 GLY A O 1
ATOM 3912 N N . ASN A 1 508 ? 20.390 14.813 -17.529 1.00 74.69 508 ASN A N 1
ATOM 3913 C CA . ASN A 1 508 ? 18.959 14.615 -17.254 1.00 74.69 508 ASN A CA 1
ATOM 3914 C C . ASN A 1 508 ? 18.271 13.965 -18.478 1.00 74.69 508 ASN A C 1
ATOM 3916 O O . ASN A 1 508 ? 18.283 14.570 -19.550 1.00 74.69 508 ASN A O 1
ATOM 3920 N N . PRO A 1 509 ? 17.648 12.776 -18.360 1.00 76.62 509 PRO A N 1
ATOM 3921 C CA . PRO A 1 509 ? 16.922 12.153 -19.474 1.00 76.62 509 PRO A CA 1
ATOM 3922 C C . PRO A 1 509 ? 15.697 12.961 -19.948 1.00 76.62 509 PRO A C 1
ATOM 3924 O O . PRO A 1 509 ? 15.282 12.820 -21.096 1.00 76.62 509 PRO A O 1
ATOM 3927 N N . HIS A 1 510 ? 15.144 13.839 -19.104 1.00 81.50 510 HIS A N 1
ATOM 3928 C CA . HIS A 1 510 ? 13.965 14.667 -19.386 1.00 81.50 510 HIS A CA 1
ATOM 3929 C C . HIS A 1 510 ? 14.306 16.126 -19.755 1.00 81.50 510 HIS A C 1
ATOM 3931 O O . HIS A 1 510 ? 13.471 17.015 -19.591 1.00 81.50 510 HIS A O 1
ATOM 3937 N N . TRP A 1 511 ? 15.521 16.398 -20.248 1.00 81.06 511 TRP A N 1
ATOM 3938 C CA . TRP A 1 511 ? 16.000 17.759 -20.549 1.00 81.06 511 TRP A CA 1
ATOM 3939 C C . TRP A 1 511 ? 15.105 18.538 -21.531 1.00 81.06 511 TRP A C 1
ATOM 3941 O O . TRP A 1 511 ? 14.882 19.729 -21.338 1.00 81.06 511 TRP A O 1
ATOM 3951 N N . GLU A 1 512 ? 14.551 17.868 -22.545 1.00 81.50 512 GLU A N 1
ATOM 3952 C CA . GLU A 1 512 ? 13.673 18.478 -23.554 1.00 81.50 512 GLU A CA 1
ATOM 3953 C C . GLU A 1 512 ? 12.379 19.006 -22.916 1.00 81.50 512 GLU A C 1
ATOM 3955 O O . GLU A 1 512 ? 12.006 20.158 -23.114 1.00 81.50 512 GLU A O 1
ATOM 3960 N N . LEU A 1 513 ? 11.756 18.193 -22.055 1.00 86.50 513 LEU A N 1
ATOM 3961 C CA . LEU A 1 513 ? 10.564 18.571 -21.294 1.00 86.50 513 LEU A CA 1
ATOM 3962 C C . LEU A 1 513 ? 10.851 19.745 -20.351 1.00 86.50 513 LEU A C 1
ATOM 3964 O O . LEU A 1 513 ? 10.089 20.708 -20.301 1.00 86.50 513 LEU A O 1
ATOM 3968 N N . LEU A 1 514 ? 11.964 19.670 -19.616 1.00 86.38 514 LEU A N 1
ATOM 3969 C CA . LEU A 1 514 ? 12.393 20.735 -18.715 1.00 86.38 514 LEU A CA 1
ATOM 3970 C C . LEU A 1 514 ? 12.554 22.063 -19.466 1.00 86.38 514 LEU A C 1
ATOM 3972 O O . LEU A 1 514 ? 12.117 23.096 -18.968 1.00 86.38 514 LEU A O 1
ATOM 3976 N N . ASN A 1 515 ? 13.133 22.038 -20.668 1.00 83.94 515 ASN A N 1
ATOM 3977 C CA . ASN A 1 515 ? 13.338 23.240 -21.467 1.00 83.94 515 ASN A CA 1
ATOM 3978 C C . ASN A 1 515 ? 12.015 23.870 -21.919 1.00 83.94 515 ASN A C 1
ATOM 3980 O O . ASN A 1 515 ? 11.813 25.064 -21.707 1.00 83.94 515 ASN A O 1
ATOM 3984 N N . MET A 1 516 ? 11.087 23.064 -22.447 1.00 87.69 516 MET A N 1
ATOM 3985 C CA . MET A 1 516 ? 9.760 23.549 -22.847 1.00 87.69 516 MET A CA 1
ATOM 3986 C C . MET A 1 516 ? 9.015 24.204 -21.671 1.00 87.69 516 MET A C 1
ATOM 3988 O O . MET A 1 516 ? 8.357 25.230 -21.836 1.00 87.69 516 MET A O 1
ATOM 3992 N N . ILE A 1 517 ? 9.146 23.642 -20.463 1.00 90.31 517 ILE A N 1
ATOM 3993 C CA . ILE A 1 517 ? 8.534 24.198 -19.248 1.00 90.31 517 ILE A CA 1
ATOM 3994 C C . ILE A 1 517 ? 9.216 25.506 -18.842 1.00 90.31 517 ILE A C 1
ATOM 3996 O O . ILE A 1 517 ? 8.535 26.467 -18.489 1.00 90.31 517 ILE A O 1
ATOM 4000 N N . LEU A 1 518 ? 10.550 25.567 -18.877 1.00 88.44 518 LEU A N 1
ATOM 4001 C CA . LEU A 1 518 ? 11.298 26.781 -18.539 1.00 88.44 518 LEU A CA 1
ATOM 4002 C C . LEU A 1 518 ? 10.978 27.929 -19.500 1.00 88.44 518 LEU A C 1
ATOM 4004 O O . LEU A 1 518 ? 10.813 29.062 -19.051 1.00 88.44 518 LEU A O 1
ATOM 4008 N N . GLU A 1 519 ? 10.859 27.644 -20.794 1.00 88.44 519 GLU A N 1
ATOM 4009 C CA . GLU A 1 519 ? 10.444 28.621 -21.799 1.00 88.44 519 GLU A CA 1
ATOM 4010 C C . GLU A 1 519 ? 9.031 29.141 -21.518 1.00 88.44 519 GLU A C 1
ATOM 4012 O O . GLU A 1 519 ? 8.824 30.352 -21.454 1.00 88.44 519 GLU A O 1
ATOM 4017 N N . TYR A 1 520 ? 8.085 28.241 -21.233 1.00 89.38 520 TYR A N 1
ATOM 4018 C CA . TYR A 1 520 ? 6.726 28.630 -20.865 1.00 89.38 520 TYR A CA 1
ATOM 4019 C C . TYR A 1 520 ? 6.693 29.486 -19.589 1.00 89.38 520 TYR A C 1
ATOM 4021 O O . TYR A 1 520 ? 6.031 30.520 -19.549 1.00 89.38 520 TYR A O 1
ATOM 4029 N N . ARG A 1 521 ? 7.458 29.106 -18.556 1.00 90.94 521 ARG A N 1
ATOM 4030 C CA . ARG A 1 521 ? 7.552 29.845 -17.284 1.00 90.94 521 ARG A CA 1
ATOM 4031 C C . ARG A 1 521 ? 8.123 31.253 -17.452 1.00 90.94 521 ARG A C 1
ATOM 4033 O O . ARG A 1 521 ? 7.685 32.148 -16.740 1.00 90.94 521 ARG A O 1
ATOM 4040 N N . ARG A 1 522 ? 9.053 31.474 -18.390 1.00 88.62 522 ARG A N 1
ATOM 4041 C CA . ARG A 1 522 ? 9.592 32.818 -18.693 1.00 88.62 522 ARG A CA 1
ATOM 4042 C C . ARG A 1 522 ? 8.532 33.771 -19.248 1.00 88.62 522 ARG A C 1
ATOM 4044 O O . ARG A 1 522 ? 8.680 34.977 -19.092 1.00 88.62 522 ARG A O 1
ATOM 4051 N N . GLY A 1 523 ? 7.491 33.241 -19.889 1.00 86.56 523 GLY A N 1
ATOM 4052 C CA . GLY A 1 523 ? 6.376 34.023 -20.423 1.00 86.56 523 GLY A CA 1
ATOM 4053 C C . GLY A 1 523 ? 5.278 34.361 -19.408 1.00 86.56 523 GLY A C 1
ATOM 4054 O O . GLY A 1 523 ? 4.327 35.047 -19.775 1.00 86.56 523 GLY A O 1
ATOM 4055 N N . LEU A 1 524 ? 5.367 33.883 -18.159 1.00 88.88 524 LEU A N 1
ATOM 4056 C CA . LEU A 1 524 ? 4.341 34.086 -17.131 1.00 88.88 524 LEU A CA 1
ATOM 4057 C C . LEU A 1 524 ? 4.723 35.197 -16.142 1.00 88.88 524 LEU A C 1
ATOM 4059 O O . LEU A 1 524 ? 5.852 35.253 -15.661 1.00 88.88 524 LEU A O 1
ATOM 4063 N N . ASP A 1 525 ? 3.746 36.025 -15.769 1.00 88.38 525 ASP A N 1
ATOM 4064 C CA . ASP A 1 525 ? 3.845 36.954 -14.635 1.00 88.38 525 ASP A CA 1
ATOM 4065 C C . ASP A 1 525 ? 3.437 36.220 -13.347 1.00 88.38 525 ASP A C 1
ATOM 4067 O O . ASP A 1 525 ? 2.254 35.949 -13.126 1.00 88.38 525 ASP A O 1
ATOM 4071 N N . ILE A 1 526 ? 4.422 35.835 -12.529 1.00 86.19 526 ILE A N 1
ATOM 4072 C CA . ILE A 1 526 ? 4.207 35.042 -11.311 1.00 86.19 526 ILE A CA 1
ATOM 4073 C C . ILE A 1 526 ? 4.016 35.980 -10.113 1.00 86.19 526 ILE A C 1
ATOM 4075 O O . ILE A 1 526 ? 4.951 36.646 -9.668 1.00 86.19 526 ILE A O 1
ATOM 4079 N N . LYS A 1 527 ? 2.799 35.995 -9.562 1.00 87.06 527 LYS A N 1
ATOM 4080 C CA . LYS A 1 527 ? 2.390 36.770 -8.381 1.00 87.06 527 LYS A CA 1
ATOM 4081 C C . LYS A 1 527 ? 1.835 35.829 -7.305 1.00 87.06 527 LYS A C 1
ATOM 4083 O O . LYS A 1 527 ? 0.621 35.607 -7.264 1.00 87.06 527 LYS A O 1
ATOM 4088 N N . PRO A 1 528 ? 2.700 35.246 -6.457 1.00 83.19 528 PRO A N 1
ATOM 4089 C CA . PRO A 1 528 ? 2.285 34.262 -5.464 1.00 83.19 528 PRO A CA 1
ATOM 4090 C C . PRO A 1 528 ? 1.394 34.884 -4.379 1.00 83.19 528 PRO A C 1
ATOM 4092 O O . PRO A 1 528 ? 1.364 36.103 -4.195 1.00 83.19 528 PRO A O 1
ATOM 4095 N N . LEU A 1 529 ? 0.657 34.030 -3.663 1.00 87.81 529 LEU A N 1
ATOM 4096 C CA . LEU A 1 529 ? -0.186 34.430 -2.534 1.00 87.81 529 LEU A CA 1
ATOM 4097 C C . LEU A 1 529 ? 0.671 35.043 -1.414 1.00 87.81 529 LEU A C 1
ATOM 4099 O O . LEU A 1 529 ? 1.683 34.469 -1.013 1.00 87.81 529 LEU A O 1
ATOM 4103 N N . SER A 1 530 ? 0.239 36.186 -0.881 1.00 84.62 530 SER A N 1
ATOM 4104 C CA . SER A 1 530 ? 0.895 36.867 0.237 1.00 84.62 530 SER A CA 1
ATOM 4105 C C . SER A 1 530 ? 0.046 36.784 1.504 1.00 84.62 530 SER A C 1
ATOM 4107 O O . SER A 1 530 ? -1.171 36.670 1.439 1.00 84.62 530 SER A O 1
ATOM 4109 N N . GLU A 1 531 ? 0.665 36.918 2.679 1.00 78.56 531 GLU A N 1
ATOM 4110 C CA . GLU A 1 531 ? -0.034 36.907 3.975 1.00 78.56 531 GLU A CA 1
ATOM 4111 C C . GLU A 1 531 ? -1.044 38.053 4.162 1.00 78.56 531 GLU A C 1
ATOM 4113 O O . GLU A 1 531 ? -1.898 37.992 5.049 1.00 78.56 531 GLU A O 1
ATOM 4118 N N . ASN A 1 532 ? -0.937 39.109 3.354 1.00 79.75 532 ASN A N 1
ATOM 4119 C CA . ASN A 1 532 ? -1.786 40.298 3.436 1.00 79.75 532 ASN A CA 1
ATOM 4120 C C . ASN A 1 532 ? -3.019 40.232 2.521 1.00 79.75 532 ASN A C 1
ATOM 4122 O O . ASN A 1 532 ? -3.818 41.167 2.510 1.00 79.75 532 ASN A O 1
ATOM 4126 N N . ASP A 1 533 ? -3.187 39.153 1.753 1.00 84.62 533 ASP A N 1
ATOM 4127 C CA . ASP A 1 533 ? -4.356 38.971 0.899 1.00 84.62 533 ASP A CA 1
ATOM 4128 C C . ASP A 1 533 ? -5.634 38.781 1.731 1.00 84.62 533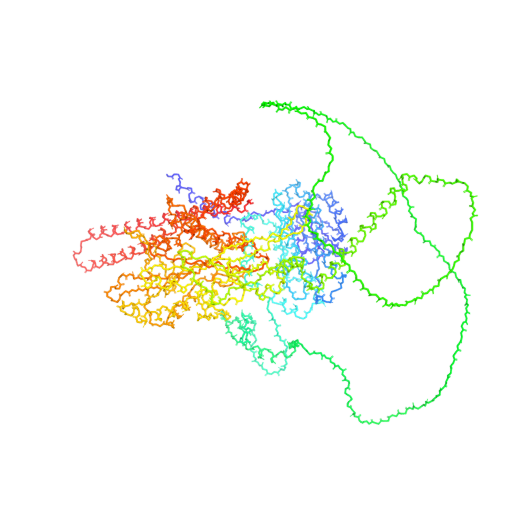 ASP A C 1
ATOM 4130 O O . ASP A 1 533 ? -5.638 38.089 2.754 1.00 84.62 533 ASP A O 1
ATOM 4134 N N . THR A 1 534 ? -6.739 39.373 1.270 1.00 83.25 534 THR A N 1
ATOM 4135 C CA . THR A 1 534 ? -8.049 39.283 1.927 1.00 83.25 534 THR A CA 1
ATOM 4136 C C . THR A 1 534 ? -8.589 37.854 1.912 1.00 83.25 534 THR A C 1
ATOM 4138 O O . THR A 1 534 ? -8.556 37.177 0.881 1.00 83.25 534 THR A O 1
ATOM 4141 N N . ILE A 1 535 ? -9.122 37.410 3.052 1.00 85.12 535 ILE A N 1
ATOM 4142 C CA . ILE A 1 535 ? -9.770 36.102 3.183 1.00 85.12 535 ILE A CA 1
ATOM 4143 C C . ILE A 1 535 ? -11.245 36.242 2.797 1.00 85.12 535 ILE A C 1
ATOM 4145 O O . ILE A 1 535 ? -11.959 37.062 3.375 1.00 85.12 535 ILE A O 1
ATOM 4149 N N . GLU A 1 536 ? -11.687 35.453 1.823 1.00 79.69 536 GLU A N 1
ATOM 4150 C CA . GLU A 1 536 ? -13.073 35.404 1.358 1.00 79.69 536 GLU A CA 1
ATOM 4151 C C . GLU A 1 536 ? -13.858 34.345 2.145 1.00 79.69 536 GLU A C 1
ATOM 4153 O O . GLU A 1 536 ? -13.314 33.301 2.510 1.00 79.69 536 GLU A O 1
ATOM 4158 N N . ASP A 1 537 ? -15.134 34.619 2.429 1.00 73.44 537 ASP A N 1
ATOM 4159 C CA . ASP A 1 537 ? -15.994 33.721 3.206 1.00 73.44 537 ASP A CA 1
ATOM 4160 C C . ASP A 1 537 ? -16.866 32.873 2.272 1.00 73.44 537 ASP A C 1
ATOM 4162 O O . ASP A 1 537 ? -17.863 33.353 1.734 1.00 73.44 537 ASP A O 1
ATOM 4166 N N . HIS A 1 538 ? -16.484 31.608 2.088 1.00 79.62 538 HIS A N 1
ATOM 4167 C CA . HIS A 1 538 ? -17.188 30.641 1.240 1.00 79.62 538 HIS A CA 1
ATOM 4168 C C . HIS A 1 538 ? -17.759 29.496 2.086 1.00 79.62 538 HIS A C 1
ATOM 4170 O O . HIS A 1 538 ? -17.167 29.087 3.086 1.00 79.62 538 HIS A O 1
ATOM 4176 N N . LEU A 1 539 ? -18.910 28.941 1.686 1.00 79.44 539 LEU A N 1
ATOM 4177 C CA . LEU A 1 539 ? -19.512 27.788 2.380 1.00 79.44 539 LEU A CA 1
ATOM 4178 C C . LEU A 1 539 ? -18.673 26.514 2.189 1.00 79.44 539 LEU A C 1
ATOM 4180 O O . LEU A 1 539 ? -18.486 25.734 3.129 1.00 79.44 539 LEU A O 1
ATOM 4184 N N . ILE A 1 540 ? -18.147 26.342 0.975 1.00 84.56 540 ILE A N 1
ATOM 4185 C CA . ILE A 1 540 ? -17.150 25.332 0.627 1.00 84.56 540 ILE A CA 1
ATOM 4186 C C . ILE A 1 540 ? -15.931 26.068 0.083 1.00 84.56 540 ILE A C 1
ATOM 4188 O O . ILE A 1 540 ? -16.020 26.685 -0.972 1.00 84.56 540 ILE A O 1
ATOM 4192 N N . THR A 1 541 ? -14.808 25.988 0.791 1.00 90.06 541 THR A N 1
ATOM 4193 C CA . THR A 1 541 ? -13.526 26.531 0.324 1.00 90.06 541 THR A CA 1
ATOM 4194 C C . THR A 1 541 ? -12.679 25.399 -0.240 1.00 90.06 541 THR A C 1
ATOM 4196 O O . THR A 1 541 ? -12.404 24.420 0.460 1.00 90.06 541 THR A O 1
ATOM 4199 N N . VAL A 1 542 ? -12.237 25.523 -1.487 1.00 92.19 542 VAL A N 1
ATOM 4200 C CA . VAL A 1 542 ? -11.364 24.545 -2.138 1.00 92.19 542 VAL A CA 1
ATOM 4201 C C . VAL A 1 542 ? -10.007 25.170 -2.410 1.00 92.19 542 VAL A C 1
ATOM 4203 O O . VAL A 1 542 ? -9.861 26.080 -3.230 1.00 92.19 542 VAL A O 1
ATOM 4206 N N . CYS A 1 543 ? -8.996 24.626 -1.744 1.00 94.75 543 CYS A N 1
ATOM 4207 C CA . CYS A 1 543 ? -7.620 25.070 -1.857 1.00 94.75 543 CYS A CA 1
ATOM 4208 C C . CYS A 1 543 ? -6.742 23.972 -2.446 1.00 94.75 543 CYS A C 1
ATOM 4210 O O . CYS A 1 543 ? -6.978 22.783 -2.222 1.00 94.75 543 CYS A O 1
ATOM 4212 N N . VAL A 1 544 ? -5.676 24.367 -3.134 1.00 96.75 544 VAL A N 1
ATOM 4213 C CA . VAL A 1 544 ? -4.648 23.452 -3.630 1.00 96.75 544 VAL A CA 1
ATOM 4214 C C . VAL A 1 544 ? -3.286 23.821 -3.066 1.00 96.75 544 VAL A C 1
ATOM 4216 O O . VAL A 1 544 ? -2.942 24.995 -2.986 1.00 96.75 544 VAL A O 1
ATOM 4219 N N . ARG A 1 545 ? -2.497 22.821 -2.676 1.00 96.81 545 ARG A N 1
ATOM 4220 C CA . ARG A 1 545 ? -1.139 22.985 -2.163 1.00 96.81 545 ARG A CA 1
ATOM 4221 C C . ARG A 1 545 ? -0.156 22.146 -2.965 1.00 96.81 545 ARG A C 1
ATOM 4223 O O . ARG A 1 545 ? -0.224 20.914 -2.941 1.00 96.81 545 ARG A O 1
ATOM 4230 N N . LYS A 1 546 ? 0.800 22.814 -3.609 1.00 96.31 546 LYS A N 1
ATOM 4231 C CA . LYS A 1 546 ? 1.988 22.194 -4.200 1.00 96.31 546 LYS A CA 1
ATOM 4232 C C . LYS A 1 546 ? 3.049 22.014 -3.114 1.00 96.31 546 LYS A C 1
ATOM 4234 O O . LYS A 1 546 ? 3.384 22.955 -2.405 1.00 96.31 546 LYS A O 1
ATOM 4239 N N . ARG A 1 547 ? 3.594 20.804 -2.966 1.00 94.56 547 ARG A N 1
ATOM 4240 C CA . ARG A 1 547 ? 4.800 20.592 -2.142 1.00 94.56 547 ARG A CA 1
ATOM 4241 C C . ARG A 1 547 ? 6.074 20.797 -2.975 1.00 94.56 547 ARG A C 1
ATOM 4243 O O . ARG A 1 547 ? 6.022 20.599 -4.188 1.00 94.56 547 ARG A O 1
ATOM 4250 N N . PRO A 1 548 ? 7.232 21.087 -2.360 1.00 93.75 548 PRO A N 1
ATOM 4251 C CA . PRO A 1 548 ? 8.509 21.059 -3.070 1.00 93.75 548 PRO A CA 1
ATOM 4252 C C . PRO A 1 548 ? 8.892 19.639 -3.524 1.00 93.75 548 PRO A C 1
ATOM 4254 O O . PRO A 1 548 ? 8.437 18.632 -2.959 1.00 93.75 548 PRO A O 1
ATOM 4257 N N . LEU A 1 549 ? 9.771 19.560 -4.530 1.00 90.56 549 LEU A N 1
ATOM 4258 C CA . LEU A 1 549 ? 10.445 18.316 -4.911 1.00 90.56 549 LEU A CA 1
ATOM 4259 C C . LEU A 1 549 ? 11.283 17.802 -3.734 1.00 90.56 549 LEU A C 1
ATOM 4261 O O . LEU A 1 549 ? 12.025 18.549 -3.094 1.00 90.56 549 LEU A O 1
ATOM 4265 N N . ASN A 1 550 ? 11.165 16.513 -3.434 1.00 88.06 550 ASN A N 1
ATOM 4266 C CA . ASN A 1 550 ? 11.903 15.892 -2.341 1.00 88.06 550 ASN A CA 1
ATOM 4267 C C . ASN A 1 550 ? 13.320 15.472 -2.786 1.00 88.06 550 ASN A C 1
ATOM 4269 O O . ASN A 1 550 ? 13.626 15.376 -3.974 1.00 88.06 550 ASN A O 1
ATOM 4273 N N . LYS A 1 551 ? 14.206 15.166 -1.827 1.00 86.50 551 LYS A N 1
ATOM 4274 C CA . LYS A 1 551 ? 15.601 14.776 -2.124 1.00 86.50 551 LYS A CA 1
ATOM 4275 C C . LYS A 1 551 ? 15.707 13.544 -3.040 1.00 86.50 551 LYS A C 1
ATOM 4277 O O . LYS A 1 551 ? 16.648 13.455 -3.822 1.00 86.50 551 LYS A O 1
ATOM 4282 N N . LYS A 1 552 ? 14.756 12.601 -2.960 1.00 83.94 552 LYS A N 1
ATOM 4283 C CA . LYS A 1 552 ? 14.733 11.391 -3.805 1.00 83.94 552 LYS A CA 1
ATOM 4284 C C . LYS A 1 552 ? 14.353 11.722 -5.251 1.00 83.94 552 LYS A C 1
ATOM 4286 O O . LYS A 1 552 ? 14.958 11.186 -6.170 1.00 83.94 552 LYS A O 1
ATOM 4291 N N . GLU A 1 553 ? 13.380 12.605 -5.444 1.00 87.44 553 GLU A N 1
ATOM 4292 C CA . GLU A 1 553 ? 12.966 13.134 -6.747 1.00 87.44 553 GLU A CA 1
ATOM 4293 C C . GLU A 1 553 ? 14.094 13.954 -7.378 1.00 87.44 553 GLU A C 1
ATOM 4295 O O . GLU A 1 553 ? 14.419 13.748 -8.544 1.00 87.44 553 GLU A O 1
ATOM 4300 N N . GLY A 1 554 ? 14.777 14.781 -6.578 1.00 85.56 554 GLY A N 1
ATOM 4301 C CA . GLY A 1 554 ? 15.982 15.494 -7.006 1.00 85.56 554 GLY A CA 1
ATOM 4302 C C . GLY A 1 554 ? 17.101 14.547 -7.455 1.00 85.56 554 GLY A C 1
ATOM 4303 O O . GLY A 1 554 ? 17.679 14.740 -8.521 1.00 85.56 554 GLY A O 1
ATOM 4304 N N . ALA A 1 555 ? 17.359 13.469 -6.703 1.00 86.25 555 ALA A N 1
ATOM 4305 C CA . ALA A 1 555 ? 18.351 12.454 -7.077 1.00 86.25 555 ALA A CA 1
ATOM 4306 C C . ALA A 1 555 ? 17.991 11.705 -8.375 1.00 86.25 555 ALA A C 1
ATOM 4308 O O . ALA A 1 555 ? 18.880 11.331 -9.137 1.00 86.25 555 ALA A O 1
ATOM 4309 N N . ARG A 1 556 ? 16.694 11.514 -8.651 1.00 85.44 556 ARG A N 1
ATOM 4310 C CA . ARG A 1 556 ? 16.185 10.923 -9.903 1.00 85.44 556 ARG A CA 1
ATOM 4311 C C . ARG A 1 556 ? 16.110 11.917 -11.065 1.00 85.44 556 ARG A C 1
ATOM 4313 O O . ARG A 1 556 ? 15.734 11.515 -12.160 1.00 85.44 556 ARG A O 1
ATOM 4320 N N . LYS A 1 557 ? 16.471 13.186 -10.841 1.00 85.75 557 LYS A N 1
ATOM 4321 C CA . LYS A 1 557 ? 16.347 14.282 -11.814 1.00 85.75 557 LYS A CA 1
ATOM 4322 C C . LYS A 1 557 ? 14.916 14.442 -12.360 1.00 85.75 557 LYS A C 1
ATOM 4324 O O . LYS A 1 557 ? 14.730 14.768 -13.531 1.00 85.75 557 LYS A O 1
ATOM 4329 N N . GLU A 1 558 ? 13.914 14.219 -11.505 1.00 90.12 558 GLU A N 1
ATOM 4330 C CA . GLU A 1 558 ? 12.503 14.477 -11.821 1.00 90.12 558 GLU A CA 1
ATOM 4331 C C . GLU A 1 558 ? 12.287 15.947 -12.200 1.00 90.12 558 GLU A C 1
ATOM 4333 O O . GLU A 1 558 ? 12.903 16.851 -11.630 1.00 90.12 558 GLU A O 1
ATOM 4338 N N . VAL A 1 559 ? 11.396 16.182 -13.161 1.00 91.06 559 VAL A N 1
ATOM 4339 C CA . VAL A 1 559 ? 11.051 17.526 -13.635 1.00 91.06 559 VAL A CA 1
ATOM 4340 C C . VAL A 1 559 ? 9.812 18.016 -12.897 1.00 91.06 559 VAL A C 1
ATOM 4342 O O . VAL A 1 559 ? 8.834 17.280 -12.778 1.00 91.06 559 VAL A O 1
ATOM 4345 N N . ASP A 1 560 ? 9.857 19.256 -12.409 1.00 94.94 560 ASP A N 1
ATOM 4346 C CA . ASP A 1 560 ? 8.689 19.932 -11.845 1.00 94.94 560 ASP A CA 1
ATOM 4347 C C . ASP A 1 560 ? 7.745 20.377 -12.968 1.00 94.94 560 ASP A C 1
ATOM 4349 O O . ASP A 1 560 ? 8.076 21.269 -13.750 1.00 94.94 560 ASP A O 1
ATOM 4353 N N . VAL A 1 561 ? 6.572 19.749 -13.029 1.00 95.56 561 VAL A N 1
ATOM 4354 C CA . VAL A 1 561 ? 5.544 19.993 -14.049 1.00 95.56 561 VAL A CA 1
ATOM 4355 C C . VAL A 1 561 ? 4.397 20.875 -13.554 1.00 95.56 561 VAL A C 1
ATOM 4357 O O . VAL A 1 561 ? 3.423 21.060 -14.280 1.00 95.56 561 VAL A O 1
ATOM 4360 N N . ILE A 1 562 ? 4.474 21.433 -12.341 1.00 95.94 562 ILE A N 1
ATOM 4361 C CA . ILE A 1 562 ? 3.407 22.270 -11.776 1.00 95.94 562 ILE A CA 1
ATOM 4362 C C . ILE A 1 562 ? 3.904 23.699 -11.582 1.00 95.94 562 ILE A C 1
ATOM 4364 O O . ILE A 1 562 ? 4.931 23.942 -10.949 1.00 95.94 562 ILE A O 1
ATOM 4368 N N . THR A 1 563 ? 3.135 24.670 -12.061 1.00 94.81 563 THR A N 1
ATOM 4369 C CA . THR A 1 563 ? 3.414 26.095 -11.856 1.00 94.81 563 THR A CA 1
ATOM 4370 C C . THR A 1 563 ? 2.212 26.764 -11.207 1.00 94.81 563 THR A C 1
ATOM 4372 O O . THR A 1 563 ? 1.084 26.579 -11.653 1.00 94.81 563 THR A O 1
ATOM 4375 N N . VAL A 1 564 ? 2.443 27.547 -10.155 1.00 95.25 564 VAL A N 1
ATOM 4376 C CA . VAL A 1 564 ? 1.406 28.338 -9.477 1.00 95.25 564 VAL A CA 1
ATOM 4377 C C . VAL A 1 564 ? 1.650 29.807 -9.828 1.00 95.25 564 VAL A C 1
ATOM 4379 O O . VAL A 1 564 ? 2.473 30.452 -9.183 1.00 95.25 564 VAL A O 1
ATOM 4382 N N . PRO A 1 565 ? 1.032 30.333 -10.903 1.00 91.94 565 PRO A N 1
ATOM 4383 C CA . PRO A 1 565 ? 1.295 31.700 -11.350 1.00 91.94 565 PRO A CA 1
ATOM 4384 C C . PRO A 1 565 ? 0.646 32.756 -10.450 1.00 91.94 565 PRO A C 1
ATOM 4386 O O . PRO A 1 565 ? 1.147 33.872 -10.368 1.00 91.94 565 PRO A O 1
ATOM 4389 N N . SER A 1 566 ? -0.470 32.440 -9.790 1.00 91.25 566 SER A N 1
ATOM 4390 C CA . SER A 1 566 ? -1.204 33.396 -8.962 1.00 91.25 566 SER A CA 1
ATOM 4391 C C . SER A 1 566 ? -1.842 32.731 -7.746 1.00 91.25 566 SER A C 1
ATOM 4393 O O . SER A 1 566 ? -1.938 31.507 -7.670 1.00 91.25 566 SER A O 1
ATOM 4395 N N . LYS A 1 567 ? -2.374 33.545 -6.826 1.00 90.44 567 LYS A N 1
ATOM 4396 C CA . LYS A 1 567 ? -3.067 33.067 -5.620 1.00 90.44 567 LYS A CA 1
ATOM 4397 C C . LYS A 1 567 ? -4.277 32.161 -5.853 1.00 90.44 567 LYS A C 1
ATOM 4399 O O . LYS A 1 567 ? -4.720 31.521 -4.910 1.00 90.44 567 LYS A O 1
ATOM 4404 N N . ASN A 1 568 ? -4.843 32.128 -7.057 1.00 91.25 568 ASN A N 1
ATOM 4405 C CA . ASN A 1 568 ? -6.049 31.360 -7.371 1.00 91.25 568 ASN A CA 1
ATOM 4406 C C . ASN A 1 568 ? -5.908 30.479 -8.619 1.00 91.25 568 ASN A C 1
ATOM 4408 O O . ASN A 1 568 ? -6.881 29.841 -9.017 1.00 91.25 568 ASN A O 1
ATOM 4412 N N . GLN A 1 569 ? -4.730 30.432 -9.243 1.00 92.44 569 GLN A N 1
ATOM 4413 C CA . GLN A 1 569 ? -4.488 29.660 -10.459 1.00 92.44 569 GLN A CA 1
ATOM 4414 C C . GLN A 1 569 ? -3.357 28.660 -10.262 1.00 92.44 569 GLN A C 1
ATOM 4416 O O . GLN A 1 569 ? -2.348 28.950 -9.625 1.00 92.44 569 GLN A O 1
ATOM 4421 N N . LEU A 1 570 ? -3.513 27.492 -10.875 1.00 95.19 570 LEU A N 1
ATOM 4422 C CA . LEU A 1 570 ? -2.495 26.456 -10.949 1.00 95.19 570 LEU A CA 1
ATOM 4423 C C . LEU A 1 570 ? -2.459 25.902 -12.371 1.00 95.19 570 LEU A C 1
ATOM 4425 O O . LEU A 1 570 ? -3.497 25.596 -12.950 1.00 95.19 570 LEU A O 1
ATOM 4429 N N . ILE A 1 571 ? -1.261 25.768 -12.927 1.00 95.38 571 ILE A N 1
ATOM 4430 C CA . ILE A 1 571 ? -1.021 25.232 -14.265 1.00 95.38 571 ILE A CA 1
ATOM 4431 C C . ILE A 1 571 ? -0.295 23.896 -14.133 1.00 95.38 571 ILE A C 1
ATOM 4433 O O . ILE A 1 571 ? 0.723 23.802 -13.442 1.00 95.38 571 ILE A O 1
ATOM 4437 N N . VAL A 1 572 ? -0.803 22.876 -14.822 1.00 96.81 572 VAL A N 1
ATOM 4438 C CA . VAL A 1 572 ? -0.122 21.589 -15.000 1.00 96.81 572 VAL A CA 1
ATOM 4439 C C . VAL A 1 572 ? 0.419 21.507 -16.420 1.00 96.81 572 VAL A C 1
ATOM 4441 O O . VAL A 1 572 ? -0.335 21.651 -17.380 1.00 96.81 572 VAL A O 1
ATOM 4444 N N . HIS A 1 573 ? 1.720 21.263 -16.542 1.00 95.12 573 HIS A N 1
ATOM 4445 C CA . HIS A 1 573 ? 2.418 21.055 -17.806 1.00 95.12 573 HIS A CA 1
ATOM 4446 C C . HIS A 1 573 ? 2.431 19.559 -18.137 1.00 95.12 573 HIS A C 1
ATOM 4448 O O . HIS A 1 573 ? 3.361 18.843 -17.766 1.00 95.12 573 HIS A O 1
ATOM 4454 N N . GLU A 1 574 ? 1.383 19.061 -18.791 1.00 94.12 574 GLU A N 1
ATOM 4455 C CA . GLU A 1 574 ? 1.284 17.644 -19.137 1.00 94.12 574 GLU A CA 1
ATOM 4456 C C . GLU A 1 574 ? 2.156 17.330 -20.370 1.00 94.12 574 GLU A C 1
ATOM 4458 O O . GLU A 1 574 ? 1.945 17.916 -21.438 1.00 94.12 574 GLU A O 1
ATOM 4463 N N . PRO A 1 575 ? 3.138 16.415 -20.263 1.00 90.38 575 PRO A N 1
ATOM 4464 C CA . PRO A 1 575 ? 3.922 15.985 -21.412 1.00 90.38 575 PRO A CA 1
ATOM 4465 C C . PRO A 1 575 ? 3.096 15.047 -22.298 1.00 90.38 575 PRO A C 1
ATOM 4467 O O . PRO A 1 575 ? 2.746 13.943 -21.878 1.00 90.38 575 PRO A O 1
ATOM 4470 N N . LYS A 1 576 ? 2.829 15.446 -23.545 1.00 90.38 576 LYS A N 1
ATOM 4471 C CA . LYS A 1 576 ? 2.150 14.603 -24.537 1.00 90.38 576 LYS A CA 1
ATOM 4472 C C . LYS A 1 576 ? 2.960 14.458 -25.814 1.00 90.38 576 LYS A C 1
ATOM 4474 O O . LYS A 1 576 ? 3.842 15.255 -26.121 1.00 90.38 576 LYS A O 1
ATOM 4479 N N . ASN A 1 577 ? 2.620 13.425 -26.575 1.00 88.38 577 ASN A N 1
ATOM 4480 C CA . ASN A 1 577 ? 3.184 13.167 -27.891 1.00 88.38 577 ASN A CA 1
ATOM 4481 C C . ASN A 1 577 ? 2.069 13.257 -28.928 1.00 88.38 577 ASN A C 1
ATOM 4483 O O . ASN A 1 577 ? 0.991 12.691 -28.741 1.00 88.38 577 ASN A O 1
ATOM 4487 N N . LYS A 1 578 ? 2.332 13.950 -30.033 1.00 88.19 578 LYS A N 1
ATOM 4488 C CA . LYS A 1 578 ? 1.488 13.887 -31.227 1.00 88.19 578 LYS A CA 1
ATOM 4489 C C . LYS A 1 578 ? 1.620 12.512 -31.894 1.00 88.19 578 LYS A C 1
ATOM 4491 O O . LYS A 1 578 ? 2.526 11.736 -31.591 1.00 88.19 578 LYS A O 1
ATOM 4496 N N . VAL A 1 579 ? 0.728 12.223 -32.844 1.00 88.06 579 VAL A N 1
ATOM 4497 C CA . VAL A 1 579 ? 0.744 10.971 -33.630 1.00 88.06 579 VAL A CA 1
ATOM 4498 C C . VAL A 1 579 ? 2.058 10.797 -34.408 1.00 88.06 579 VAL A C 1
ATOM 4500 O O . VAL A 1 579 ? 2.505 9.677 -34.621 1.00 88.06 579 VAL A O 1
ATOM 4503 N N . ASP A 1 580 ? 2.711 11.901 -34.775 1.00 86.06 580 ASP A N 1
ATOM 4504 C CA . ASP A 1 580 ? 4.021 11.933 -35.437 1.00 86.06 580 ASP A CA 1
ATOM 4505 C C . ASP A 1 580 ? 5.218 11.813 -34.467 1.00 86.06 580 ASP A C 1
ATOM 4507 O O . ASP A 1 580 ? 6.359 12.016 -34.874 1.00 86.06 580 ASP A O 1
ATOM 4511 N N . LEU A 1 581 ? 4.967 11.471 -33.195 1.00 82.38 581 LEU A N 1
ATOM 4512 C CA . LEU A 1 581 ? 5.942 11.385 -32.100 1.00 82.38 581 LEU A CA 1
ATOM 4513 C C . LEU A 1 581 ? 6.559 12.729 -31.670 1.00 82.38 581 LEU A C 1
ATOM 4515 O O . LEU A 1 581 ? 7.443 12.736 -30.811 1.00 82.38 581 LEU A O 1
ATOM 4519 N N . THR A 1 582 ? 6.078 13.865 -32.187 1.00 85.38 582 THR A N 1
ATOM 4520 C CA . THR A 1 582 ? 6.508 15.190 -31.718 1.00 85.38 582 THR A CA 1
ATOM 4521 C C . THR A 1 582 ? 6.025 15.415 -30.290 1.00 85.38 582 THR A C 1
ATOM 4523 O O . THR A 1 582 ? 4.817 15.382 -30.023 1.00 85.38 582 THR A O 1
ATOM 4526 N N . LYS A 1 583 ? 6.955 15.675 -29.367 1.00 85.69 583 LYS A N 1
ATOM 4527 C CA . LYS A 1 583 ? 6.626 16.025 -27.983 1.00 85.69 583 LYS A CA 1
ATOM 4528 C C . LYS A 1 583 ? 6.064 17.439 -27.921 1.00 85.69 583 LYS A C 1
ATOM 4530 O O . LYS A 1 583 ? 6.572 18.349 -28.570 1.00 85.69 583 LYS A O 1
ATOM 4535 N N . TYR A 1 584 ? 5.017 17.633 -27.134 1.00 89.75 584 TYR A N 1
ATOM 4536 C CA . TYR A 1 584 ? 4.468 18.948 -26.845 1.00 89.75 584 TYR A CA 1
ATOM 4537 C C . TYR A 1 584 ? 3.961 19.019 -25.404 1.00 89.75 584 TYR A C 1
ATOM 4539 O O . TYR A 1 584 ? 3.723 17.999 -24.755 1.00 89.75 584 TYR A O 1
ATOM 4547 N N . LEU A 1 585 ? 3.819 20.244 -24.904 1.00 91.19 585 LEU A N 1
ATOM 4548 C CA . LEU A 1 585 ? 3.237 20.511 -23.598 1.00 91.19 585 LEU A CA 1
ATOM 4549 C C . LEU A 1 585 ? 1.761 20.848 -23.750 1.00 91.19 585 LEU A C 1
ATOM 4551 O O . LEU A 1 585 ? 1.407 21.788 -24.463 1.00 91.19 585 LEU A O 1
ATOM 4555 N N . GLU A 1 586 ? 0.913 20.114 -23.040 1.00 94.00 586 GLU A N 1
ATOM 4556 C CA . GLU A 1 586 ? -0.479 20.487 -22.838 1.00 94.00 586 GLU A CA 1
ATOM 4557 C C . GLU A 1 586 ? -0.610 21.191 -21.487 1.00 94.00 586 GLU A C 1
ATOM 4559 O O . GLU A 1 586 ? -0.491 20.583 -20.423 1.00 94.00 586 GLU A O 1
ATOM 4564 N N . ASN A 1 587 ? -0.799 22.508 -21.535 1.00 93.25 587 ASN A N 1
ATOM 4565 C CA . ASN A 1 587 ? -0.882 23.345 -20.344 1.00 93.25 587 ASN A CA 1
ATOM 4566 C C . ASN A 1 587 ? -2.335 23.425 -19.874 1.00 93.25 587 ASN A C 1
ATOM 4568 O O . ASN A 1 587 ? -3.127 24.188 -20.424 1.00 93.25 587 ASN A O 1
ATOM 4572 N N . GLN A 1 588 ? -2.681 22.648 -18.851 1.00 94.38 588 GLN A N 1
ATOM 4573 C CA . GLN A 1 588 ? -4.015 22.671 -18.254 1.00 94.38 588 GLN A CA 1
ATOM 4574 C C . GLN A 1 588 ? -4.058 23.693 -17.114 1.00 94.38 588 GLN A C 1
ATOM 4576 O O . GLN A 1 588 ? -3.287 23.594 -16.156 1.00 94.38 588 GLN A O 1
ATOM 4581 N N . LEU A 1 589 ? -4.957 24.674 -17.219 1.00 93.75 589 LEU A N 1
ATOM 4582 C CA . LEU A 1 589 ? -5.181 25.705 -16.206 1.00 93.75 589 LEU A CA 1
ATOM 4583 C C . LEU A 1 589 ? -6.342 25.305 -15.289 1.00 93.75 589 LEU A C 1
ATOM 4585 O O . LEU A 1 589 ? -7.448 25.059 -15.759 1.00 93.75 589 LEU A O 1
ATOM 4589 N N . PHE A 1 590 ? -6.101 25.326 -13.982 1.00 94.38 590 PHE A N 1
ATOM 4590 C CA . PHE A 1 590 ? -7.101 25.106 -12.941 1.00 94.38 590 PHE A CA 1
ATOM 4591 C C . PHE A 1 590 ? -7.243 26.352 -12.067 1.00 94.38 590 PHE A C 1
ATOM 4593 O O . PHE A 1 590 ? -6.252 27.030 -11.777 1.00 94.38 590 PHE A O 1
ATOM 4600 N N . ARG A 1 591 ? -8.469 26.647 -11.616 1.00 92.56 591 ARG A N 1
ATOM 4601 C CA . ARG A 1 591 ? -8.764 27.824 -10.788 1.00 92.56 591 ARG A CA 1
ATOM 4602 C C . ARG A 1 591 ? -9.388 27.430 -9.451 1.00 92.56 591 ARG A C 1
ATOM 4604 O O . ARG A 1 591 ? -10.539 27.021 -9.392 1.00 92.56 591 ARG A O 1
ATOM 4611 N N . PHE A 1 592 ? -8.677 27.672 -8.358 1.00 92.94 592 PHE A N 1
ATOM 4612 C CA . PHE A 1 592 ? -9.113 27.362 -6.988 1.00 92.94 592 PHE A CA 1
ATOM 4613 C C . PHE A 1 592 ? -9.379 28.635 -6.185 1.00 92.94 592 PHE A C 1
ATOM 4615 O O . PHE A 1 592 ? -9.268 29.730 -6.733 1.00 92.94 592 PHE A O 1
ATOM 4622 N N . ASP A 1 593 ? -9.847 28.514 -4.944 1.00 92.38 593 ASP A N 1
ATOM 4623 C CA . ASP A 1 593 ? -10.039 29.691 -4.080 1.00 92.38 593 ASP A CA 1
ATOM 4624 C C . ASP A 1 593 ? -8.680 30.197 -3.606 1.00 92.38 593 ASP A C 1
ATOM 4626 O O . ASP A 1 593 ? -8.369 31.379 -3.740 1.00 92.38 593 ASP A O 1
ATOM 4630 N N . TYR A 1 594 ? -7.828 29.257 -3.189 1.00 94.06 594 TYR A N 1
ATOM 4631 C CA . TYR A 1 594 ? -6.430 29.505 -2.862 1.00 94.06 594 TYR A CA 1
ATOM 4632 C C . TYR A 1 594 ? -5.522 28.442 -3.487 1.00 94.06 594 TYR A C 1
ATOM 4634 O O . TYR A 1 594 ? -5.782 27.240 -3.386 1.00 94.06 594 TYR A O 1
ATOM 4642 N N . ALA A 1 595 ? -4.440 28.885 -4.121 1.00 95.06 595 ALA A N 1
ATOM 4643 C CA . ALA A 1 595 ? -3.374 28.058 -4.663 1.00 95.06 595 ALA A CA 1
ATOM 4644 C C . ALA A 1 595 ? -2.061 28.396 -3.945 1.00 95.06 595 ALA A C 1
ATOM 4646 O O . ALA A 1 595 ? -1.553 29.511 -4.045 1.00 95.06 595 ALA A O 1
ATOM 4647 N N . PHE A 1 596 ? -1.540 27.425 -3.198 1.00 95.75 596 PHE A N 1
ATOM 4648 C CA . PHE A 1 596 ? -0.292 27.530 -2.450 1.00 95.75 596 PHE A CA 1
ATOM 4649 C C . PHE A 1 596 ? 0.848 26.908 -3.254 1.00 95.75 596 PHE A C 1
ATOM 4651 O O . PHE A 1 596 ? 0.751 25.753 -3.691 1.00 95.75 596 PHE A O 1
ATOM 4658 N N . ASP A 1 597 ? 1.923 27.670 -3.427 1.00 93.81 597 ASP A N 1
ATOM 4659 C CA . ASP A 1 597 ? 3.142 27.217 -4.086 1.00 93.81 597 ASP A CA 1
ATOM 4660 C C . ASP A 1 597 ? 4.042 26.401 -3.137 1.00 93.81 597 ASP A C 1
ATOM 4662 O O . ASP A 1 597 ? 3.712 26.148 -1.973 1.00 93.81 597 ASP A O 1
ATOM 4666 N N . GLU A 1 598 ? 5.192 25.961 -3.645 1.00 92.44 598 GLU A N 1
ATOM 4667 C CA . GLU A 1 598 ? 6.171 25.184 -2.885 1.00 92.44 598 GLU A CA 1
ATOM 4668 C C . GLU A 1 598 ? 6.831 25.936 -1.716 1.00 92.44 598 GLU A C 1
ATOM 4670 O O . GLU A 1 598 ? 7.449 25.294 -0.863 1.00 92.44 598 GLU A O 1
ATOM 4675 N N . THR A 1 599 ? 6.730 27.267 -1.674 1.00 91.88 599 THR A N 1
ATOM 4676 C CA . THR A 1 599 ? 7.334 28.117 -0.638 1.00 91.88 599 THR A CA 1
ATOM 4677 C C . THR A 1 599 ? 6.405 28.325 0.559 1.00 91.88 599 THR A C 1
ATOM 4679 O O . THR A 1 599 ? 6.869 28.633 1.659 1.00 91.88 599 THR A O 1
ATOM 4682 N N . CYS A 1 600 ? 5.100 28.092 0.386 1.00 92.12 600 CYS A N 1
ATOM 4683 C CA . CYS A 1 600 ? 4.096 28.283 1.427 1.00 92.12 600 CYS A CA 1
ATOM 4684 C C . CYS A 1 600 ? 4.278 27.334 2.634 1.00 92.12 600 CYS A C 1
ATOM 4686 O O . CYS A 1 600 ? 4.221 26.097 2.536 1.00 92.12 600 CYS A O 1
ATOM 4688 N N . SER A 1 601 ? 4.401 27.931 3.825 1.00 92.38 601 SER A N 1
ATOM 4689 C CA . SER A 1 601 ? 4.483 27.221 5.106 1.00 92.38 601 SER A CA 1
ATOM 4690 C C . SER A 1 601 ? 3.126 26.650 5.551 1.00 92.38 601 SER A C 1
ATOM 4692 O O . SER A 1 601 ? 2.065 27.044 5.064 1.00 92.38 601 SER A O 1
ATOM 4694 N N . ASN A 1 602 ? 3.135 25.726 6.521 1.00 92.25 602 ASN A N 1
ATOM 4695 C CA . ASN A 1 602 ? 1.891 25.210 7.113 1.00 92.25 602 ASN A CA 1
ATOM 4696 C C . ASN A 1 602 ? 1.054 26.317 7.781 1.00 92.25 602 ASN A C 1
ATOM 4698 O O . ASN A 1 602 ? -0.169 26.223 7.776 1.00 92.25 602 ASN A O 1
ATOM 4702 N N . GLU A 1 603 ? 1.695 27.346 8.338 1.00 92.06 603 GLU A N 1
ATOM 4703 C CA . GLU A 1 603 ? 1.025 28.474 8.996 1.00 92.06 603 GLU A CA 1
ATOM 4704 C C . GLU A 1 603 ? 0.244 29.327 7.991 1.00 92.06 603 GLU A C 1
ATOM 4706 O O . GLU A 1 603 ? -0.930 29.630 8.211 1.00 92.06 603 GLU A O 1
ATOM 4711 N N . MET A 1 604 ? 0.851 29.618 6.837 1.00 92.38 604 MET A N 1
ATOM 4712 C CA . MET A 1 604 ? 0.175 30.312 5.741 1.00 92.38 604 MET A CA 1
ATOM 4713 C C . MET A 1 604 ? -1.011 29.493 5.218 1.00 92.38 604 MET A C 1
ATOM 4715 O O . MET A 1 604 ? -2.108 30.024 5.061 1.00 92.38 604 MET A O 1
ATOM 4719 N N . VAL A 1 605 ? -0.830 28.182 5.022 1.00 94.12 605 VAL A N 1
ATOM 4720 C CA . VAL A 1 605 ? -1.929 27.293 4.613 1.00 94.12 605 VAL A CA 1
ATOM 4721 C C . VAL A 1 605 ? -3.051 27.310 5.652 1.00 94.12 605 VAL A C 1
ATOM 4723 O O . VAL A 1 605 ? -4.213 27.462 5.285 1.00 94.12 605 VAL A O 1
ATOM 4726 N N . TYR A 1 606 ? -2.730 27.204 6.944 1.00 94.81 606 TYR A N 1
ATOM 4727 C CA . TYR A 1 606 ? -3.698 27.224 8.044 1.00 94.81 606 TYR A CA 1
ATOM 4728 C C . TYR A 1 606 ? -4.540 28.509 8.070 1.00 94.81 606 TYR A C 1
ATOM 4730 O O . TYR A 1 606 ? -5.767 28.429 8.184 1.00 94.81 606 TYR A O 1
ATOM 4738 N N . ARG A 1 607 ? -3.896 29.670 7.898 1.00 93.06 607 ARG A N 1
ATOM 4739 C CA . ARG A 1 607 ? -4.531 30.997 7.898 1.00 93.06 607 ARG A CA 1
ATOM 4740 C C . ARG A 1 607 ? -5.655 31.128 6.868 1.00 93.06 607 ARG A C 1
ATOM 4742 O O . ARG A 1 607 ? -6.710 31.667 7.183 1.00 93.06 607 ARG A O 1
ATOM 4749 N N . TYR A 1 608 ? -5.448 30.600 5.664 1.00 92.12 608 TYR A N 1
ATOM 4750 C CA . TYR A 1 608 ? -6.419 30.675 4.563 1.00 92.12 608 TYR A CA 1
ATOM 4751 C C . TYR A 1 608 ? -7.380 29.475 4.491 1.00 92.12 608 TYR A C 1
ATOM 4753 O O . TYR A 1 608 ? -8.293 29.483 3.672 1.00 92.12 608 TYR A O 1
ATOM 4761 N N . THR A 1 609 ? -7.197 28.436 5.317 1.00 93.69 609 THR A N 1
ATOM 4762 C CA . THR A 1 609 ? -8.000 27.197 5.253 1.00 93.69 609 THR A CA 1
ATOM 4763 C C . THR A 1 609 ? -8.804 26.950 6.527 1.00 93.69 609 THR A C 1
ATOM 4765 O O . THR A 1 609 ? -10.013 27.152 6.562 1.00 93.69 609 THR A O 1
ATOM 4768 N N . ALA A 1 610 ? -8.149 26.491 7.593 1.00 93.44 610 ALA A N 1
ATOM 4769 C CA . ALA A 1 610 ? -8.805 26.020 8.807 1.00 93.44 610 ALA A CA 1
ATOM 4770 C C . ALA A 1 610 ? -9.087 27.141 9.818 1.00 93.44 610 ALA A C 1
ATOM 4772 O O . ALA A 1 610 ? -10.057 27.035 10.566 1.00 93.44 610 ALA A O 1
ATOM 4773 N N . GLN A 1 611 ? -8.286 28.212 9.842 1.00 93.75 611 GLN A N 1
ATOM 4774 C CA . GLN A 1 611 ? -8.458 29.308 10.801 1.00 93.75 611 GLN A CA 1
ATOM 4775 C C . GLN A 1 611 ? -9.835 30.002 10.704 1.00 93.75 611 GLN A C 1
ATOM 4777 O O . GLN A 1 611 ? -10.476 30.171 11.748 1.00 93.75 611 GLN A O 1
ATOM 4782 N N . PRO A 1 612 ? -10.360 30.352 9.508 1.00 92.69 612 PRO A N 1
ATOM 4783 C CA . PRO A 1 612 ? -11.670 31.003 9.392 1.00 92.69 612 PRO A CA 1
ATOM 4784 C C . PRO A 1 612 ? -12.817 30.136 9.928 1.00 92.69 612 PRO A C 1
ATOM 4786 O O . PRO A 1 612 ? -13.790 30.651 10.481 1.00 92.69 612 PRO A O 1
ATOM 4789 N N . LEU A 1 613 ? -12.675 28.810 9.839 1.00 92.94 613 LEU A N 1
ATOM 4790 C CA . LEU A 1 613 ? -13.682 27.848 10.285 1.00 92.94 613 LEU A CA 1
ATOM 4791 C C . LEU A 1 613 ? -13.826 27.776 11.811 1.00 92.94 613 LEU A C 1
ATOM 4793 O O . LEU A 1 613 ? -14.860 27.334 12.315 1.00 92.94 613 LEU A O 1
ATOM 4797 N N . ILE A 1 614 ? -12.825 28.232 12.570 1.00 93.94 614 ILE A N 1
ATOM 4798 C CA . ILE A 1 614 ? -12.904 28.234 14.035 1.00 93.94 614 ILE A CA 1
ATOM 4799 C C . ILE A 1 614 ? -13.995 29.195 14.503 1.00 93.94 614 ILE A C 1
ATOM 4801 O O . ILE A 1 614 ? -14.728 28.899 15.442 1.00 93.94 614 ILE A O 1
ATOM 4805 N N . LYS A 1 615 ? -14.185 30.324 13.816 1.00 91.81 615 LYS A N 1
ATOM 4806 C CA . LYS A 1 615 ? -15.281 31.245 14.134 1.00 91.81 615 LYS A CA 1
ATOM 4807 C C . LYS A 1 615 ? -16.644 30.539 14.052 1.00 91.81 615 LYS A C 1
ATOM 4809 O O . LYS A 1 615 ? -17.459 30.695 14.958 1.00 91.81 615 LYS A O 1
ATOM 4814 N N . THR A 1 616 ? -16.839 29.691 13.043 1.00 91.56 616 THR A N 1
ATOM 4815 C CA . THR A 1 616 ? -18.083 28.943 12.808 1.00 91.56 616 THR A CA 1
ATOM 4816 C C . THR A 1 616 ? -18.451 28.014 13.966 1.00 91.56 616 THR A C 1
ATOM 4818 O O . THR A 1 616 ? -19.620 27.939 14.337 1.00 91.56 616 THR A O 1
ATOM 4821 N N . ILE A 1 617 ? -17.481 27.339 14.595 1.00 93.38 617 ILE A N 1
ATOM 4822 C CA . ILE A 1 617 ? -17.782 26.432 15.718 1.00 93.38 617 ILE A CA 1
ATOM 4823 C C . ILE A 1 617 ? -18.165 27.178 17.003 1.00 93.38 617 ILE A C 1
ATOM 4825 O O . ILE A 1 617 ? -18.970 26.674 17.785 1.00 93.38 617 ILE A O 1
ATOM 4829 N N . PHE A 1 618 ? -17.644 28.391 17.221 1.00 92.31 618 PHE A N 1
ATOM 4830 C CA . PHE A 1 618 ? -18.062 29.236 18.348 1.00 92.31 618 PHE A CA 1
ATOM 4831 C C . PHE A 1 618 ? -19.453 29.837 18.129 1.00 92.31 618 PHE A C 1
ATOM 4833 O O . PHE A 1 618 ? -20.186 30.056 19.093 1.00 92.31 618 PHE A O 1
ATOM 4840 N N . GLU A 1 619 ? -19.848 30.029 16.873 1.00 90.69 619 GLU A N 1
ATOM 4841 C CA . GLU A 1 619 ? -21.186 30.475 16.461 1.00 90.69 619 GLU A CA 1
ATOM 4842 C C . GLU A 1 619 ? -22.225 29.335 16.447 1.00 90.69 619 GLU A C 1
ATOM 4844 O O . GLU A 1 619 ? -23.353 29.520 15.996 1.00 90.69 619 GLU A O 1
ATOM 4849 N N . GLY A 1 620 ? -21.872 28.159 16.976 1.00 88.31 620 GLY A N 1
ATOM 4850 C CA . GLY A 1 620 ? -22.782 27.022 17.112 1.00 88.31 620 GLY A CA 1
ATOM 4851 C C . GLY A 1 620 ? -22.902 26.157 15.851 1.00 88.31 620 GLY A C 1
ATOM 4852 O O . GLY A 1 620 ? -23.890 25.443 15.684 1.00 88.31 620 GLY A O 1
ATOM 4853 N N . GLY A 1 621 ? -21.945 26.273 14.927 1.00 89.06 621 GLY A N 1
ATOM 4854 C CA . GLY A 1 621 ? -21.906 25.530 13.670 1.00 89.06 621 GLY A CA 1
ATOM 4855 C C . GLY A 1 621 ? -20.953 24.335 13.676 1.00 89.06 621 GLY A C 1
ATOM 4856 O O . GLY A 1 621 ? -20.207 24.087 14.631 1.00 89.06 621 GLY A O 1
ATOM 4857 N N . PHE A 1 622 ? -20.962 23.589 12.571 1.00 90.00 622 PHE A N 1
ATOM 4858 C CA . PHE A 1 622 ? -20.059 22.462 12.330 1.00 90.00 622 PHE A CA 1
ATOM 4859 C C . PHE A 1 622 ? -19.053 22.797 11.235 1.00 90.00 622 PHE A C 1
ATOM 4861 O O . PHE A 1 622 ? -19.419 23.098 10.102 1.00 90.00 622 PHE A O 1
ATOM 4868 N N . ALA A 1 623 ? -17.772 22.702 11.564 1.00 92.12 623 ALA A N 1
ATOM 4869 C CA . ALA A 1 623 ? -16.683 22.930 10.631 1.00 92.12 623 ALA A CA 1
ATOM 4870 C C . ALA A 1 623 ? -16.014 21.611 10.251 1.00 92.12 623 ALA A C 1
ATOM 4872 O O . ALA A 1 623 ? -15.817 20.737 11.100 1.00 92.12 623 ALA A O 1
ATOM 4873 N N . THR A 1 624 ? -15.611 21.478 8.991 1.00 91.94 624 THR A N 1
ATOM 4874 C CA . THR A 1 624 ? -14.793 20.349 8.535 1.00 91.94 624 THR A CA 1
ATOM 4875 C C . THR A 1 624 ? -13.648 20.831 7.664 1.00 91.94 624 THR A C 1
ATOM 4877 O O . THR A 1 624 ? -13.856 21.624 6.757 1.00 91.94 624 THR A O 1
ATOM 4880 N N . CYS A 1 625 ? -12.435 20.350 7.920 1.00 93.81 625 CYS A N 1
ATOM 4881 C CA . CYS A 1 625 ? -11.288 20.564 7.045 1.00 93.81 625 CYS A CA 1
ATOM 4882 C C . CYS A 1 625 ? -10.649 19.215 6.731 1.00 93.81 625 CYS A C 1
ATOM 4884 O O . CYS A 1 625 ? -10.314 18.467 7.654 1.00 93.81 625 CYS A O 1
ATOM 4886 N N . PHE A 1 626 ? -10.497 18.888 5.450 1.00 91.94 626 PHE A N 1
ATOM 4887 C CA . PHE A 1 626 ? -9.896 17.626 5.036 1.00 91.94 626 PHE A CA 1
ATOM 4888 C C . PHE A 1 626 ? -8.772 17.809 4.020 1.00 91.94 626 PHE A C 1
ATOM 4890 O O . PHE A 1 626 ? -8.880 18.587 3.072 1.00 91.94 626 PHE A O 1
ATOM 4897 N N . ALA A 1 627 ? -7.696 17.047 4.210 1.00 93.62 627 ALA A N 1
ATOM 4898 C CA . ALA A 1 627 ? -6.585 16.958 3.273 1.00 93.62 627 ALA A CA 1
ATOM 4899 C C . ALA A 1 627 ? -6.794 15.780 2.310 1.00 93.62 627 ALA A C 1
ATOM 4901 O O . ALA A 1 627 ? -6.987 14.646 2.748 1.00 93.62 627 ALA A O 1
ATOM 4902 N N . TYR A 1 628 ? -6.723 16.040 1.004 1.00 92.19 628 TYR A N 1
ATOM 4903 C CA . TYR A 1 628 ? -6.946 15.064 -0.067 1.00 92.19 628 TYR A CA 1
ATOM 4904 C C . TYR A 1 628 ? -5.776 15.046 -1.059 1.00 92.19 628 TYR A C 1
ATOM 4906 O O . TYR A 1 628 ? -5.149 16.072 -1.281 1.00 92.19 628 TYR A O 1
ATOM 4914 N N . GLY A 1 629 ? -5.470 13.900 -1.668 1.00 90.81 629 GLY A N 1
ATOM 4915 C CA . GLY A 1 629 ? -4.427 13.761 -2.694 1.00 90.81 629 GLY A CA 1
ATOM 4916 C C . GLY A 1 629 ? -3.650 12.450 -2.584 1.00 90.81 629 GLY A C 1
ATOM 4917 O O . GLY A 1 629 ? -3.905 11.639 -1.690 1.00 90.81 629 GLY A O 1
ATOM 4918 N N . GLN A 1 630 ? -2.671 12.244 -3.465 1.00 86.81 630 GLN A N 1
ATOM 4919 C CA . GLN A 1 630 ? -1.942 10.968 -3.556 1.00 86.81 630 GLN A CA 1
ATOM 4920 C C . GLN A 1 630 ? -1.086 10.671 -2.323 1.00 86.81 630 GLN A C 1
ATOM 4922 O O . GLN A 1 630 ? -0.721 11.563 -1.545 1.00 86.81 630 GLN A O 1
ATOM 4927 N N . THR A 1 631 ? -0.707 9.412 -2.123 1.00 85.06 631 THR A N 1
ATOM 4928 C CA . THR A 1 631 ? 0.341 9.084 -1.152 1.00 85.06 631 THR A CA 1
ATOM 4929 C C . THR A 1 631 ? 1.631 9.862 -1.443 1.00 85.06 631 THR A C 1
ATOM 4931 O O . THR A 1 631 ? 2.101 9.950 -2.575 1.00 85.06 631 THR A O 1
ATOM 4934 N N . GLY A 1 632 ? 2.200 10.472 -0.398 1.00 81.69 632 GLY A N 1
ATOM 4935 C CA . GLY A 1 632 ? 3.407 11.297 -0.509 1.00 81.69 632 GLY A CA 1
ATOM 4936 C C . GLY A 1 632 ? 3.203 12.737 -0.993 1.00 81.69 632 GLY A C 1
ATOM 4937 O O . GLY A 1 632 ? 4.193 13.444 -1.139 1.00 81.69 632 GLY A O 1
ATOM 4938 N N . SER A 1 633 ? 1.971 13.215 -1.200 1.00 88.94 633 SER A N 1
ATOM 4939 C CA . SER A 1 633 ? 1.730 14.615 -1.599 1.00 88.94 633 SER A CA 1
ATOM 4940 C C . SER A 1 633 ? 1.816 15.642 -0.461 1.00 88.94 633 SER A C 1
ATOM 4942 O O . SER A 1 633 ? 1.867 16.835 -0.730 1.00 88.94 633 SER A O 1
ATOM 4944 N N . GLY A 1 634 ? 1.869 15.207 0.805 1.00 88.56 634 GLY A N 1
ATOM 4945 C CA . GLY A 1 634 ? 2.020 16.101 1.967 1.00 88.56 634 GLY A CA 1
ATOM 4946 C C . GLY A 1 634 ? 0.785 16.253 2.867 1.00 88.56 634 GLY A C 1
ATOM 4947 O O . GLY A 1 634 ? 0.777 17.130 3.731 1.00 88.56 634 GLY A O 1
ATOM 4948 N N . LYS A 1 635 ? -0.236 15.392 2.728 1.00 90.50 635 LYS A N 1
ATOM 4949 C CA . LYS A 1 635 ? -1.452 15.398 3.574 1.00 90.50 635 LYS A CA 1
ATOM 4950 C C . LYS A 1 635 ? -1.134 15.381 5.076 1.00 90.50 635 LYS A C 1
ATOM 4952 O O . LYS A 1 635 ? -1.382 16.358 5.779 1.00 90.50 635 LYS A O 1
ATOM 4957 N N . THR A 1 636 ? -0.467 14.329 5.545 1.00 86.38 636 THR A N 1
ATOM 4958 C CA . THR A 1 636 ? -0.132 14.155 6.966 1.00 86.38 636 THR A CA 1
ATOM 4959 C C . THR A 1 636 ? 0.889 15.179 7.468 1.00 86.38 636 THR A C 1
ATOM 4961 O O . THR A 1 636 ? 0.819 15.574 8.626 1.00 86.38 636 THR A O 1
ATOM 4964 N N . HIS A 1 637 ? 1.790 15.671 6.610 1.00 88.06 637 HIS A N 1
ATOM 4965 C CA . HIS A 1 637 ? 2.695 16.779 6.952 1.00 88.06 637 HIS A CA 1
ATOM 4966 C C . HIS A 1 637 ? 1.915 18.065 7.253 1.00 88.06 637 HIS A C 1
ATOM 4968 O O . HIS A 1 637 ? 2.209 18.780 8.205 1.00 88.06 637 HIS A O 1
ATOM 4974 N N . THR A 1 638 ? 0.893 18.355 6.448 1.00 91.50 638 THR A N 1
ATOM 4975 C CA . THR A 1 638 ? 0.051 19.540 6.636 1.00 91.50 638 THR A CA 1
ATOM 4976 C C . THR A 1 638 ? -0.822 19.406 7.882 1.00 91.50 638 THR A C 1
ATOM 4978 O O . THR A 1 638 ? -0.886 20.320 8.701 1.00 91.50 638 THR A O 1
ATOM 4981 N N . MET A 1 639 ? -1.463 18.248 8.061 1.00 91.00 639 MET A N 1
ATOM 4982 C CA . MET A 1 639 ? -2.391 18.029 9.172 1.00 91.00 639 MET A CA 1
ATOM 4983 C C . MET A 1 639 ? -1.666 17.838 10.511 1.00 91.00 639 MET A C 1
ATOM 4985 O O . MET A 1 639 ? -1.971 18.527 11.483 1.00 91.00 639 MET A O 1
ATOM 4989 N N . GLY A 1 640 ? -0.682 16.937 10.555 1.00 82.38 640 GLY A N 1
ATOM 4990 C CA . GLY A 1 640 ? 0.011 16.517 11.774 1.00 82.38 640 GLY A CA 1
ATOM 4991 C C . GLY A 1 640 ? 1.371 17.171 12.032 1.00 82.38 640 GLY A C 1
ATOM 4992 O O . GLY A 1 640 ? 1.893 17.009 13.128 1.00 82.38 640 GLY A O 1
ATOM 4993 N N . GLY A 1 641 ? 1.939 17.912 11.076 1.00 81.94 641 GLY A N 1
ATOM 4994 C CA . GLY A 1 641 ? 3.225 18.607 11.229 1.00 81.94 641 GLY A CA 1
ATOM 4995 C C . GLY A 1 641 ? 4.441 17.825 10.722 1.00 81.94 641 GLY A C 1
ATOM 4996 O O . GLY A 1 641 ? 4.313 16.725 10.171 1.00 81.94 641 GLY A O 1
ATOM 4997 N N . ASP A 1 642 ? 5.619 18.427 10.901 1.00 73.31 642 ASP A N 1
ATOM 4998 C CA . ASP A 1 642 ? 6.888 17.987 10.313 1.00 73.31 642 ASP A CA 1
ATOM 4999 C C . ASP A 1 642 ? 7.351 16.639 10.883 1.00 73.31 642 ASP A C 1
ATOM 5001 O O . ASP A 1 642 ? 7.244 16.374 12.082 1.00 73.31 642 ASP A O 1
ATOM 5005 N N . PHE A 1 643 ? 7.933 15.798 10.032 1.00 65.94 643 PHE A N 1
ATOM 5006 C CA . PHE A 1 643 ? 8.560 14.543 10.446 1.00 65.94 643 PHE A CA 1
ATOM 5007 C C . PHE A 1 643 ? 10.071 14.731 10.554 1.00 65.94 643 PHE A C 1
ATOM 5009 O O . PHE A 1 643 ? 10.713 15.112 9.577 1.00 65.94 643 PHE A O 1
ATOM 5016 N N . ASN A 1 644 ? 10.643 14.417 11.715 1.00 53.50 644 ASN A N 1
ATOM 5017 C CA . ASN A 1 644 ? 12.085 14.352 11.917 1.00 53.50 644 ASN A CA 1
ATOM 5018 C C . ASN A 1 644 ? 12.461 12.905 12.278 1.00 53.50 644 ASN A C 1
ATOM 5020 O O . ASN A 1 644 ? 12.354 12.464 13.421 1.00 53.50 644 ASN A O 1
ATOM 5024 N N . GLY A 1 645 ? 12.790 12.105 11.262 1.00 57.38 645 GLY A N 1
ATOM 5025 C CA . GLY A 1 645 ? 12.955 10.657 11.425 1.00 57.38 645 GLY A CA 1
ATOM 5026 C C . GLY A 1 645 ? 11.634 9.968 11.800 1.00 57.38 645 GLY A C 1
ATOM 5027 O O . GLY A 1 645 ? 10.675 10.001 11.028 1.00 57.38 645 GLY A O 1
ATOM 5028 N N . LYS A 1 646 ? 11.582 9.323 12.975 1.00 48.12 646 LYS A N 1
ATOM 5029 C CA . LYS A 1 646 ? 10.366 8.677 13.518 1.00 48.12 646 LYS A CA 1
ATOM 5030 C C . LYS A 1 646 ? 9.528 9.596 14.416 1.00 48.12 646 LYS A C 1
ATOM 5032 O O . LYS A 1 646 ? 8.390 9.245 14.723 1.00 48.12 646 LYS A O 1
ATOM 5037 N N . SER A 1 647 ? 10.065 10.733 14.866 1.00 49.91 647 SER A N 1
ATOM 5038 C CA . SER A 1 647 ? 9.334 11.678 15.712 1.00 49.91 647 SER A CA 1
ATOM 5039 C C . SER A 1 647 ? 8.652 12.739 14.850 1.00 49.91 647 SER A C 1
ATOM 5041 O O . SER A 1 647 ? 9.229 13.295 13.918 1.00 49.91 647 SER A O 1
ATOM 5043 N N . GLN A 1 648 ? 7.379 12.997 15.139 1.00 65.44 648 GLN A N 1
ATOM 5044 C CA . GLN A 1 648 ? 6.602 14.027 14.462 1.00 65.44 648 GLN A CA 1
ATOM 5045 C C . GLN A 1 648 ? 6.546 15.273 15.348 1.00 65.44 648 GLN A C 1
ATOM 5047 O O . GLN A 1 648 ? 6.048 15.221 16.476 1.00 65.44 648 GLN A O 1
ATOM 5052 N N . HIS A 1 649 ? 7.046 16.399 14.845 1.00 68.75 649 HIS A N 1
ATOM 5053 C CA . HIS A 1 649 ? 6.922 17.700 15.491 1.00 68.75 649 HIS A CA 1
ATOM 5054 C C . HIS A 1 649 ? 5.503 18.235 15.284 1.00 68.75 649 HIS A C 1
ATOM 5056 O O . HIS A 1 649 ? 5.208 18.982 14.350 1.00 68.75 649 HIS A O 1
ATOM 5062 N N . CYS A 1 650 ? 4.615 17.850 16.198 1.00 71.38 650 CYS A N 1
ATOM 5063 C CA . CYS A 1 650 ? 3.183 18.110 16.089 1.00 71.38 650 CYS A CA 1
ATOM 5064 C C . CYS A 1 650 ? 2.817 19.604 16.188 1.00 71.38 650 CYS A C 1
ATOM 5066 O O . CYS A 1 650 ? 1.770 20.004 15.691 1.00 71.38 650 CYS A O 1
ATOM 5068 N N . HIS A 1 651 ? 3.688 20.446 16.762 1.00 75.44 651 HIS A N 1
ATOM 5069 C CA . HIS A 1 651 ? 3.439 21.882 16.967 1.00 75.44 651 HIS A CA 1
ATOM 5070 C C . HIS A 1 651 ? 3.191 22.677 15.675 1.00 75.44 651 HIS A C 1
ATOM 5072 O O . HIS A 1 651 ? 2.515 23.698 15.722 1.00 75.44 651 HIS A O 1
ATOM 5078 N N . LYS A 1 652 ? 3.716 22.220 14.530 1.00 80.50 652 LYS A N 1
ATOM 5079 C CA . LYS A 1 652 ? 3.592 22.913 13.233 1.00 80.50 652 LYS A CA 1
ATOM 5080 C C . LYS A 1 652 ? 2.490 22.346 12.326 1.00 80.50 652 LYS A C 1
ATOM 5082 O O . LYS A 1 652 ? 2.419 22.698 11.149 1.00 80.50 652 LYS A O 1
ATOM 5087 N N . GLY A 1 653 ? 1.656 21.437 12.830 1.00 89.56 653 GLY A N 1
ATOM 5088 C CA . GLY A 1 653 ? 0.516 20.885 12.093 1.00 89.56 653 GLY A CA 1
ATOM 5089 C C . GLY A 1 653 ? -0.757 21.717 12.255 1.00 89.56 653 GLY A C 1
ATOM 5090 O O . GLY A 1 653 ? -0.931 22.411 13.259 1.00 89.56 653 GLY A O 1
ATOM 5091 N N . ILE A 1 654 ? -1.687 21.600 11.301 1.00 93.12 654 ILE A N 1
ATOM 5092 C CA . ILE A 1 654 ? -3.022 22.215 11.403 1.00 93.12 654 ILE A CA 1
ATOM 5093 C C . ILE A 1 654 ? -3.753 21.773 12.679 1.00 93.12 654 ILE A C 1
ATOM 5095 O O . ILE A 1 654 ? -4.419 22.601 13.295 1.00 93.12 654 ILE A O 1
ATOM 5099 N N . TYR A 1 655 ? -3.596 20.520 13.130 1.00 91.25 655 TYR A N 1
ATOM 5100 C CA . TYR A 1 655 ? -4.222 20.060 14.378 1.00 91.25 655 TYR A CA 1
ATOM 5101 C C . TYR A 1 655 ? -3.824 20.920 15.590 1.00 91.25 655 TYR A C 1
ATOM 5103 O O . TYR A 1 655 ? -4.674 21.288 16.404 1.00 91.25 655 TYR A O 1
ATOM 5111 N N . ALA A 1 656 ? -2.539 21.260 15.699 1.00 89.88 656 ALA A N 1
ATOM 5112 C CA . ALA A 1 656 ? -1.997 22.034 16.809 1.00 89.88 656 ALA A CA 1
ATOM 5113 C C . ALA A 1 656 ? -2.391 23.508 16.731 1.00 89.88 656 ALA A C 1
ATOM 5115 O O . ALA A 1 656 ? -2.871 24.065 17.718 1.00 89.88 656 ALA A O 1
ATOM 5116 N N . MET A 1 657 ? -2.236 24.114 15.550 1.00 92.75 657 MET A N 1
ATOM 5117 C CA . MET A 1 657 ? -2.575 25.521 15.320 1.00 92.75 657 MET A CA 1
ATOM 5118 C C . MET A 1 657 ? -4.069 25.778 15.547 1.00 92.75 657 MET A C 1
ATOM 5120 O O . MET A 1 657 ? -4.426 26.705 16.273 1.00 92.75 657 MET A O 1
ATOM 5124 N N . ALA A 1 658 ? -4.935 24.893 15.038 1.00 94.56 658 ALA A N 1
ATOM 5125 C CA . ALA A 1 658 ? -6.373 24.978 15.274 1.00 94.56 658 ALA A CA 1
ATOM 5126 C C . ALA A 1 658 ? -6.715 24.873 16.765 1.00 94.56 658 ALA A C 1
ATOM 5128 O O . ALA A 1 658 ? -7.511 25.655 17.278 1.00 94.56 658 ALA A O 1
ATOM 5129 N N . SER A 1 659 ? -6.084 23.941 17.485 1.00 93.12 659 SER A N 1
ATOM 5130 C CA . SER A 1 659 ? -6.314 23.770 18.924 1.00 93.12 659 SER A CA 1
ATOM 5131 C C . SER A 1 659 ? -5.876 25.003 19.722 1.00 93.12 659 SER A C 1
ATOM 5133 O O . SER A 1 659 ? -6.604 25.448 20.609 1.00 93.12 659 SER A O 1
ATOM 5135 N N . ALA A 1 660 ? -4.729 25.596 19.379 1.00 92.62 660 ALA A N 1
ATOM 5136 C CA . ALA A 1 660 ? -4.235 26.814 20.017 1.00 92.62 660 ALA A CA 1
ATOM 5137 C C . ALA A 1 660 ? -5.210 27.992 19.844 1.00 92.62 660 ALA A C 1
ATOM 5139 O O . ALA A 1 660 ? -5.541 28.666 20.823 1.00 92.62 660 ALA A O 1
ATOM 5140 N N . ASP A 1 661 ? -5.726 28.201 18.630 1.00 94.38 661 ASP A N 1
ATOM 5141 C CA . ASP A 1 661 ? -6.705 29.257 18.360 1.00 94.38 661 ASP A CA 1
ATOM 5142 C C . ASP A 1 661 ? -8.061 28.986 19.030 1.00 94.38 661 ASP A C 1
ATOM 5144 O O . ASP A 1 661 ? -8.692 29.922 19.527 1.00 94.38 661 ASP A O 1
ATOM 5148 N N . VAL A 1 662 ? -8.492 27.723 19.138 1.00 94.56 662 VAL A N 1
ATOM 5149 C CA . VAL A 1 662 ? -9.698 27.350 19.899 1.00 94.56 662 VAL A CA 1
ATOM 5150 C C . VAL A 1 662 ? -9.560 27.735 21.372 1.00 94.56 662 VAL A C 1
ATOM 5152 O O . VAL A 1 662 ? -10.450 28.393 21.918 1.00 94.56 662 VAL A O 1
ATOM 5155 N N . PHE A 1 663 ? -8.449 27.397 22.032 1.00 93.44 663 PHE A N 1
ATOM 5156 C CA . PHE A 1 663 ? -8.238 27.788 23.432 1.00 93.44 663 PHE A CA 1
ATOM 5157 C C . PHE A 1 663 ? -8.113 29.307 23.595 1.00 93.44 663 PHE A C 1
ATOM 5159 O O . PHE A 1 663 ? -8.673 29.882 24.533 1.00 93.44 663 PHE A O 1
ATOM 5166 N N . LYS A 1 664 ? -7.450 29.985 22.653 1.00 92.56 664 LYS A N 1
ATOM 5167 C CA . LYS A 1 664 ? -7.350 31.450 22.630 1.00 92.56 664 LYS A CA 1
ATOM 5168 C C . LYS A 1 664 ? -8.727 32.116 22.529 1.00 92.56 664 LYS A C 1
ATOM 5170 O O . LYS A 1 664 ? -9.011 33.050 23.277 1.00 92.56 664 LYS A O 1
ATOM 5175 N N . LEU A 1 665 ? -9.599 31.627 21.645 1.00 91.69 665 LEU A N 1
ATOM 5176 C CA . LEU A 1 665 ? -10.953 32.159 21.453 1.00 91.69 665 LEU A CA 1
ATOM 5177 C C . LEU A 1 665 ? -11.892 31.815 22.609 1.00 91.69 665 LEU A C 1
ATOM 5179 O O . LEU A 1 665 ? -12.690 32.667 22.998 1.00 91.69 665 LEU A O 1
ATOM 5183 N N . THR A 1 666 ? -11.748 30.637 23.216 1.00 89.81 666 THR A N 1
ATOM 5184 C CA . THR A 1 666 ? -12.508 30.245 24.419 1.00 89.81 666 THR A CA 1
ATOM 5185 C C . THR A 1 666 ? -12.252 31.216 25.574 1.00 89.81 666 THR A C 1
ATOM 5187 O O . THR A 1 666 ? -13.183 31.633 26.259 1.00 89.81 666 THR A O 1
ATOM 5190 N N . ASN A 1 667 ? -10.998 31.647 25.738 1.00 86.94 667 ASN A N 1
ATOM 5191 C CA . ASN A 1 667 ? -10.595 32.606 26.769 1.00 86.94 667 ASN A CA 1
ATOM 5192 C C . ASN A 1 667 ? -10.859 34.075 26.392 1.00 86.94 667 ASN A C 1
ATOM 5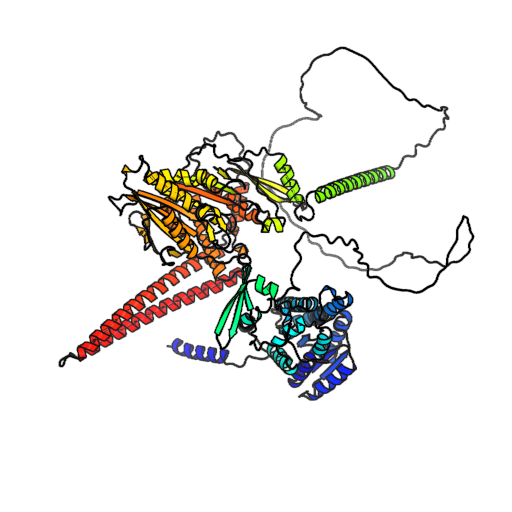194 O O . ASN A 1 667 ? -10.698 34.966 27.230 1.00 86.94 667 ASN A O 1
ATOM 5198 N N . SER A 1 668 ? -11.264 34.348 25.148 1.00 90.44 668 SER A N 1
ATOM 5199 C CA . SER A 1 668 ? -11.518 35.711 24.680 1.00 90.44 668 SER A CA 1
ATOM 5200 C C . SER A 1 668 ? -12.771 36.311 25.336 1.00 90.44 668 SER A C 1
ATOM 5202 O O . SER A 1 668 ? -13.758 35.598 25.538 1.00 90.44 668 SER A O 1
ATOM 5204 N N . PRO A 1 669 ? -12.811 37.634 25.600 1.00 88.31 669 PRO A N 1
ATOM 5205 C CA . PRO A 1 669 ? -13.984 38.289 26.189 1.00 88.31 669 PRO A CA 1
ATOM 5206 C C . PRO A 1 669 ? -15.271 38.050 25.388 1.00 88.31 669 PRO A C 1
ATOM 5208 O O . PRO A 1 669 ? -16.356 37.977 25.959 1.00 88.31 669 PRO A O 1
ATOM 5211 N N . LYS A 1 670 ? -15.136 37.872 24.065 1.00 89.69 670 LYS A N 1
ATOM 5212 C CA . LYS A 1 670 ? -16.251 37.650 23.145 1.00 89.69 670 LYS A CA 1
ATOM 5213 C C . LYS A 1 670 ? -17.007 36.355 23.434 1.00 89.69 670 LYS A C 1
ATOM 5215 O O . LYS A 1 670 ? -18.226 36.372 23.364 1.00 89.69 670 LYS A O 1
ATOM 5220 N N . TYR A 1 671 ? -16.322 35.259 23.764 1.00 88.94 671 TYR A N 1
ATOM 5221 C CA . TYR A 1 671 ? -16.951 33.937 23.923 1.00 88.94 671 TYR A CA 1
ATOM 5222 C C . TYR A 1 671 ? -16.888 33.387 25.349 1.00 88.94 671 TYR A C 1
ATOM 5224 O O . TYR A 1 671 ? -17.560 32.404 25.652 1.00 88.94 671 TYR A O 1
ATOM 5232 N N . ARG A 1 672 ? -16.160 34.049 26.256 1.00 87.88 672 ARG A N 1
ATOM 5233 C CA . ARG A 1 672 ? -16.033 33.639 27.662 1.00 87.88 672 ARG A CA 1
ATOM 5234 C C . ARG A 1 672 ? -17.378 33.488 28.378 1.00 87.88 672 ARG A C 1
ATOM 5236 O O . ARG A 1 672 ? -17.524 32.601 29.208 1.00 87.88 672 ARG A O 1
ATOM 5243 N N . HIS A 1 673 ? -18.374 34.303 28.024 1.00 87.19 673 HIS A N 1
ATOM 5244 C CA . HIS A 1 673 ? -19.722 34.237 28.600 1.00 87.19 673 HIS A CA 1
ATOM 5245 C C . HIS A 1 673 ? -20.472 32.926 28.285 1.00 87.19 673 HIS A C 1
ATOM 5247 O O . HIS A 1 673 ? -21.426 32.592 28.982 1.00 87.19 673 HIS A O 1
ATOM 5253 N N . LEU A 1 674 ? -20.045 32.171 27.265 1.00 85.62 674 LEU A N 1
ATOM 5254 C CA . LEU A 1 674 ? -20.668 30.905 26.866 1.00 85.62 674 LEU A CA 1
ATOM 5255 C C . LEU A 1 674 ? -20.253 29.717 27.755 1.00 85.62 674 LEU A C 1
ATOM 5257 O O . LEU A 1 674 ? -20.879 28.658 27.668 1.00 85.62 674 LEU A O 1
ATOM 5261 N N . ASN A 1 675 ? -19.222 29.879 28.602 1.00 88.12 675 ASN A N 1
ATOM 5262 C CA . ASN A 1 675 ? -18.690 28.843 29.500 1.00 88.12 675 ASN A CA 1
ATOM 5263 C C . ASN A 1 675 ? -18.515 27.484 28.794 1.00 88.12 675 ASN A C 1
ATOM 5265 O O . ASN A 1 675 ? -19.072 26.466 29.213 1.00 88.12 675 ASN A O 1
ATOM 5269 N N . LEU A 1 676 ? -17.788 27.489 27.674 1.00 90.44 676 LEU A N 1
ATOM 5270 C CA . LEU A 1 676 ? -17.577 26.302 26.848 1.00 90.44 676 LEU A CA 1
ATOM 5271 C C . LEU A 1 676 ? -16.424 25.449 27.387 1.00 90.44 676 LEU A C 1
ATOM 5273 O O . LEU A 1 676 ? -15.369 25.962 27.753 1.00 90.44 676 LEU A O 1
ATOM 5277 N N . ILE A 1 677 ? -16.631 24.136 27.386 1.00 92.00 677 ILE A N 1
ATOM 5278 C CA . ILE A 1 677 ? -15.641 23.104 27.682 1.00 92.00 677 ILE A CA 1
ATOM 5279 C C . ILE A 1 677 ? -15.172 22.510 26.357 1.00 92.00 677 ILE A C 1
ATOM 5281 O O . ILE A 1 677 ? -15.990 22.153 25.502 1.00 92.00 677 ILE A O 1
ATOM 5285 N N . VAL A 1 678 ? -13.854 22.382 26.210 1.00 94.06 678 VAL A N 1
ATOM 5286 C CA . VAL A 1 678 ? -13.221 21.769 25.043 1.00 94.06 678 VAL A CA 1
ATOM 5287 C C . VAL A 1 678 ? -12.985 20.287 25.319 1.00 94.06 678 VAL A C 1
ATOM 5289 O O . VAL A 1 678 ? -12.420 19.901 26.343 1.00 94.06 678 VAL A O 1
ATOM 5292 N N . SER A 1 679 ? -13.419 19.440 24.395 1.00 94.06 679 SER A N 1
ATOM 5293 C CA . SER A 1 679 ? -13.134 18.005 24.415 1.00 94.06 679 SER A CA 1
ATOM 5294 C C . SER A 1 679 ? -12.658 17.548 23.046 1.00 94.06 679 SER A C 1
ATOM 5296 O O . SER A 1 679 ? -13.046 18.117 22.029 1.00 94.06 679 SER A O 1
ATOM 5298 N N . SER A 1 680 ? -11.802 16.534 23.018 1.00 95.19 680 SER A N 1
ATOM 5299 C CA . SER A 1 680 ? -11.194 16.029 21.792 1.00 95.19 680 SER A CA 1
ATOM 5300 C C . SER A 1 680 ? -11.366 14.522 21.678 1.00 95.19 680 SER A C 1
ATOM 5302 O O . SER A 1 680 ? -11.324 13.796 22.674 1.00 95.19 680 SER A O 1
ATOM 5304 N N . SER A 1 681 ? -11.525 14.049 20.446 1.00 94.94 681 SER A N 1
ATOM 5305 C CA . SER A 1 681 ? -11.549 12.624 20.109 1.00 94.94 681 SER A CA 1
ATOM 5306 C C . SER A 1 681 ? -10.667 12.361 18.892 1.00 94.94 681 SER A C 1
ATOM 5308 O O . SER A 1 681 ? -10.448 13.258 18.070 1.00 94.94 681 SER A O 1
ATOM 5310 N N . PHE A 1 682 ? -10.142 11.142 18.778 1.00 94.44 682 PHE A N 1
ATOM 5311 C CA . PHE A 1 682 ? -9.301 10.764 17.650 1.00 94.44 682 PHE A CA 1
ATOM 5312 C C . PHE A 1 682 ? -9.544 9.307 17.268 1.00 94.44 682 PHE A C 1
ATOM 5314 O O . PHE A 1 682 ? -9.364 8.411 18.090 1.00 94.44 682 PHE A O 1
ATOM 5321 N N . PHE A 1 683 ? -9.944 9.062 16.024 1.00 93.94 683 PHE A N 1
ATOM 5322 C CA . PHE A 1 683 ? -10.209 7.718 15.518 1.00 93.94 683 PHE A CA 1
ATOM 5323 C C . PHE A 1 683 ? -9.736 7.562 14.071 1.00 93.94 683 PHE A C 1
ATOM 5325 O O . PHE A 1 683 ? -9.547 8.544 13.349 1.00 93.94 683 PHE A O 1
ATOM 5332 N N . GLU A 1 684 ? -9.542 6.315 13.647 1.00 92.56 684 GLU A N 1
ATOM 5333 C CA . GLU A 1 684 ? -9.244 5.970 12.260 1.00 92.56 684 GLU A CA 1
ATOM 5334 C C . GLU A 1 684 ? -10.368 5.152 11.623 1.00 92.56 684 GLU A C 1
ATOM 5336 O O . GLU A 1 684 ? -11.021 4.337 12.277 1.00 92.56 684 GLU A O 1
ATOM 5341 N N . ILE A 1 685 ? -10.580 5.363 10.326 1.00 91.38 685 ILE A N 1
ATOM 5342 C CA . ILE A 1 685 ? -11.411 4.514 9.477 1.00 91.38 685 ILE A CA 1
ATOM 5343 C C . ILE A 1 685 ? -10.463 3.703 8.599 1.00 91.38 685 ILE A C 1
ATOM 5345 O O . ILE A 1 685 ? -9.734 4.258 7.771 1.00 91.38 685 ILE A O 1
ATOM 5349 N N . TYR A 1 686 ? -10.461 2.390 8.793 1.00 87.50 686 TYR A N 1
ATOM 5350 C CA . TYR A 1 686 ? -9.559 1.460 8.125 1.00 87.50 686 TYR A CA 1
ATOM 5351 C C . TYR A 1 686 ? -10.320 0.196 7.722 1.00 87.50 686 TYR A C 1
ATOM 5353 O O . TYR A 1 686 ? -11.010 -0.404 8.544 1.00 87.50 686 TYR A O 1
ATOM 5361 N N . SER A 1 687 ? -10.203 -0.195 6.447 1.00 81.00 687 SER A N 1
ATOM 5362 C CA . SER A 1 687 ? -10.875 -1.375 5.877 1.00 81.00 687 SER A CA 1
ATOM 5363 C C . SER A 1 687 ? -12.376 -1.439 6.213 1.00 81.00 687 SER A C 1
ATOM 5365 O O . SER A 1 687 ? -12.848 -2.426 6.770 1.00 81.00 687 SER A O 1
ATOM 5367 N N . GLY A 1 688 ? -13.104 -0.338 5.989 1.00 81.06 688 GLY A N 1
ATOM 5368 C CA . GLY A 1 688 ? -14.550 -0.262 6.250 1.00 81.06 688 GLY A CA 1
ATOM 5369 C C . GLY A 1 688 ? -14.960 -0.223 7.732 1.00 81.06 688 GLY A C 1
ATOM 5370 O O . GLY A 1 688 ? -16.140 -0.045 8.033 1.00 81.06 688 GLY A O 1
ATOM 5371 N N . LYS A 1 689 ? -14.012 -0.330 8.671 1.00 87.12 689 LYS A N 1
ATOM 5372 C CA . LYS A 1 689 ? -14.245 -0.364 10.124 1.00 87.12 689 LYS A CA 1
ATOM 5373 C C . LYS A 1 689 ? -13.698 0.905 10.789 1.00 87.12 689 LYS A C 1
ATOM 5375 O O . LYS A 1 689 ? -12.799 1.559 10.262 1.00 87.12 689 LYS A O 1
ATOM 5380 N N . VAL A 1 690 ? -14.260 1.268 11.942 1.00 92.06 690 VAL A N 1
ATOM 5381 C CA . VAL A 1 690 ? -13.856 2.451 12.720 1.00 92.06 690 VAL A CA 1
ATOM 5382 C C . VAL A 1 690 ? -13.159 2.006 13.997 1.00 92.06 690 VAL A C 1
ATOM 5384 O O . VAL A 1 690 ? -13.668 1.125 14.688 1.00 92.06 690 VAL A O 1
ATOM 5387 N N . PHE A 1 691 ? -12.024 2.620 14.321 1.00 91.88 691 PHE A N 1
ATOM 5388 C CA . PHE A 1 691 ? -11.209 2.275 15.483 1.00 91.88 691 PHE A CA 1
ATOM 5389 C C . PHE A 1 691 ? -10.819 3.520 16.276 1.00 91.88 691 PHE A C 1
ATOM 5391 O O . PHE A 1 691 ? -10.296 4.481 15.716 1.00 91.88 691 PHE A O 1
ATOM 5398 N N . ASP A 1 692 ? -11.032 3.490 17.588 1.00 94.75 692 ASP A N 1
ATOM 5399 C CA . ASP A 1 692 ? -10.650 4.572 18.497 1.00 94.75 692 ASP A CA 1
ATOM 5400 C C . ASP A 1 692 ? -9.130 4.589 18.730 1.00 94.75 692 ASP A C 1
ATOM 5402 O O . ASP A 1 692 ? -8.566 3.657 19.310 1.00 94.75 692 ASP A O 1
ATOM 5406 N N . LEU A 1 693 ? -8.450 5.659 18.313 1.00 92.00 693 LEU A N 1
ATOM 5407 C CA . LEU A 1 693 ? -6.999 5.793 18.473 1.00 92.00 693 LEU A CA 1
ATOM 5408 C C . LEU A 1 693 ? -6.598 6.194 19.900 1.00 92.00 693 LEU A C 1
ATOM 5410 O O . LEU A 1 693 ? -5.455 5.976 20.302 1.00 92.00 693 LEU A O 1
ATOM 5414 N N . LEU A 1 694 ? -7.517 6.754 20.690 1.00 92.00 694 LEU A N 1
ATOM 5415 C CA . LEU A 1 694 ? -7.268 7.115 22.087 1.00 92.00 694 LEU A CA 1
ATOM 5416 C C . LEU A 1 694 ? -7.475 5.929 23.036 1.00 92.00 694 LEU A C 1
ATOM 5418 O O . LEU A 1 694 ? -6.903 5.932 24.136 1.00 92.00 694 LEU A O 1
ATOM 5422 N N . ASN A 1 695 ? -8.225 4.916 22.593 1.00 91.44 695 ASN A N 1
ATOM 5423 C CA . ASN A 1 695 ? -8.555 3.700 23.334 1.00 91.44 695 ASN A CA 1
ATOM 5424 C C . ASN A 1 695 ? -8.021 2.421 22.655 1.00 91.44 695 ASN A C 1
ATOM 5426 O O . ASN A 1 695 ? -8.776 1.499 22.362 1.00 91.44 695 ASN A O 1
ATOM 5430 N N . ASN A 1 696 ? -6.710 2.374 22.384 1.00 85.50 696 ASN A N 1
ATOM 5431 C CA . ASN A 1 696 ? -5.984 1.183 21.907 1.00 85.50 696 ASN A CA 1
ATOM 5432 C C . ASN A 1 696 ? -6.637 0.456 20.709 1.00 85.50 696 ASN A C 1
ATOM 5434 O O . ASN A 1 696 ? -6.633 -0.772 20.656 1.00 85.50 696 ASN A O 1
ATOM 5438 N N . LYS A 1 697 ? -7.192 1.201 19.743 1.00 86.38 697 LYS A N 1
ATOM 5439 C CA . LYS A 1 697 ? -7.929 0.671 18.580 1.00 86.38 697 LYS A CA 1
ATOM 5440 C C . LYS A 1 697 ? -9.172 -0.143 18.934 1.00 86.38 697 LYS A C 1
ATOM 5442 O O . LYS A 1 697 ? -9.493 -1.119 18.257 1.00 86.38 697 LYS A O 1
ATOM 5447 N N . ALA A 1 698 ? -9.915 0.266 19.957 1.00 88.94 698 ALA A N 1
ATOM 5448 C CA . ALA A 1 698 ? -11.239 -0.292 20.205 1.00 88.94 698 ALA A CA 1
ATOM 5449 C C . ALA A 1 698 ? -12.138 -0.101 18.967 1.00 88.94 698 ALA A C 1
ATOM 5451 O O . ALA A 1 698 ? -12.275 1.016 18.462 1.00 88.94 698 ALA A O 1
ATOM 5452 N N . LYS A 1 699 ? -12.738 -1.189 18.463 1.00 90.56 699 LYS A N 1
ATOM 5453 C CA . LYS A 1 699 ? -13.665 -1.141 17.320 1.00 90.56 699 LYS A CA 1
ATOM 5454 C C . LYS A 1 699 ? -14.930 -0.376 17.723 1.00 90.56 699 LYS A C 1
ATOM 5456 O O . LYS A 1 699 ? -15.568 -0.714 18.718 1.00 90.56 699 LYS A O 1
ATOM 5461 N N . LEU A 1 700 ? -15.304 0.619 16.926 1.00 91.81 700 LEU A N 1
ATOM 5462 C CA . LEU A 1 700 ? -16.475 1.468 17.133 1.00 91.81 700 LEU A CA 1
ATOM 5463 C C . LEU A 1 700 ? -17.593 1.118 16.150 1.00 91.81 700 LEU A C 1
ATOM 5465 O O . LEU A 1 700 ? -17.346 0.650 15.035 1.00 91.81 700 LEU A O 1
ATOM 5469 N N . ARG A 1 701 ? -18.838 1.380 16.558 1.00 88.31 701 ARG A N 1
ATOM 5470 C CA . ARG A 1 701 ? -20.027 1.199 15.711 1.00 88.31 701 ARG A CA 1
ATOM 5471 C C . ARG A 1 701 ? -20.586 2.556 15.308 1.00 88.31 701 ARG A C 1
ATOM 5473 O O . ARG A 1 701 ? -20.692 3.448 16.140 1.00 88.31 701 ARG A O 1
ATOM 5480 N N . ILE A 1 702 ? -20.973 2.697 14.045 1.00 88.81 702 ILE A N 1
ATOM 5481 C CA . ILE A 1 702 ? -21.658 3.893 13.542 1.00 88.81 702 ILE A CA 1
ATOM 5482 C C . ILE A 1 702 ? -23.149 3.584 13.465 1.00 88.81 702 ILE A C 1
ATOM 5484 O O . ILE A 1 702 ? -23.528 2.648 12.762 1.00 88.81 702 ILE A O 1
ATOM 5488 N N . LEU A 1 703 ? -23.966 4.365 14.169 1.00 86.56 703 LEU A N 1
ATOM 5489 C CA . LEU A 1 703 ? -25.425 4.267 14.168 1.00 86.56 703 LEU A CA 1
ATOM 5490 C C . LEU A 1 703 ? -26.047 5.617 13.797 1.00 86.56 703 LEU A C 1
ATOM 5492 O O . LEU A 1 703 ? -25.414 6.658 13.937 1.00 86.56 703 LEU A O 1
ATOM 5496 N N . GLU A 1 704 ? -27.288 5.595 13.324 1.00 82.81 704 GLU A N 1
ATOM 5497 C CA . GLU A 1 704 ? -28.084 6.787 13.022 1.00 82.81 704 GLU A CA 1
ATOM 5498 C C . GLU A 1 704 ? -29.244 6.852 14.023 1.00 82.81 704 GLU A C 1
ATOM 5500 O O . GLU A 1 704 ? -29.907 5.840 14.263 1.00 82.81 704 GLU A O 1
ATOM 5505 N N . ASP A 1 705 ? -29.454 8.006 14.654 1.00 81.62 705 ASP A N 1
ATOM 5506 C CA . ASP A 1 705 ? -30.540 8.189 15.618 1.00 81.62 705 ASP A CA 1
ATOM 5507 C C . ASP A 1 705 ? -31.885 8.522 14.937 1.00 81.62 705 ASP A C 1
ATOM 5509 O O . ASP A 1 705 ? -31.976 8.726 13.724 1.00 81.62 705 ASP A O 1
ATOM 5513 N N . GLY A 1 706 ? -32.963 8.610 15.725 1.00 76.81 706 GLY A N 1
ATOM 5514 C CA . GLY A 1 706 ? -34.298 8.964 15.218 1.00 76.81 706 GLY A CA 1
ATOM 5515 C C . GLY A 1 706 ? -34.407 10.380 14.628 1.00 76.81 706 GLY A C 1
ATOM 5516 O O . GLY A 1 706 ? -35.417 10.701 14.007 1.00 76.81 706 GLY A O 1
ATOM 5517 N N . LYS A 1 707 ? -33.382 11.224 14.801 1.00 75.75 707 LYS A N 1
ATOM 5518 C CA . LYS A 1 707 ? -33.266 12.565 14.208 1.00 75.75 707 LYS A CA 1
ATOM 5519 C C . LYS A 1 707 ? -32.375 12.566 12.962 1.00 75.75 707 LYS A C 1
ATOM 5521 O O . LYS A 1 707 ? -32.032 13.639 12.469 1.00 75.75 707 LYS A O 1
ATOM 5526 N N . GLN A 1 708 ? -32.029 11.387 12.439 1.00 72.81 708 GLN A N 1
ATOM 5527 C CA . GLN A 1 708 ? -31.109 11.199 11.318 1.00 72.81 708 GLN A CA 1
ATOM 5528 C C . GLN A 1 708 ? -29.694 11.733 11.588 1.00 72.81 708 GLN A C 1
ATOM 5530 O O . GLN A 1 708 ? -28.988 12.111 10.654 1.00 72.81 708 GLN A O 1
ATOM 5535 N N . GLN A 1 709 ? -29.267 11.807 12.850 1.00 76.44 709 GLN A N 1
ATOM 5536 C CA . GLN A 1 709 ? -27.910 12.201 13.204 1.00 76.44 709 GLN A CA 1
ATOM 5537 C C . GLN A 1 709 ? -27.024 10.965 13.340 1.00 76.44 709 GLN A C 1
ATOM 5539 O O . GLN A 1 709 ? -27.385 9.989 14.002 1.00 76.44 709 GLN A O 1
ATOM 5544 N N . VAL A 1 710 ? -25.843 11.008 12.723 1.00 84.75 710 VAL A N 1
ATOM 5545 C CA . VAL A 1 710 ? -24.893 9.895 12.774 1.00 84.75 710 VAL A CA 1
ATOM 5546 C C . VAL A 1 710 ? -24.058 9.983 14.052 1.00 84.75 710 VAL A C 1
ATOM 5548 O O . VAL A 1 710 ? -23.365 10.969 14.293 1.00 84.75 710 VAL A O 1
ATOM 5551 N N . GLN A 1 711 ? -24.110 8.931 14.866 1.00 84.94 711 GLN A N 1
ATOM 5552 C CA . GLN A 1 711 ? -23.418 8.809 16.146 1.00 84.94 711 GLN A CA 1
ATOM 5553 C C . GLN A 1 711 ? -22.387 7.677 16.090 1.00 84.94 711 GLN A C 1
ATOM 5555 O O . GLN A 1 711 ? -22.683 6.555 15.665 1.00 84.94 711 GLN A O 1
ATOM 5560 N N . VAL A 1 712 ? -21.167 7.957 16.554 1.00 90.69 712 VAL A N 1
ATOM 5561 C CA . VAL A 1 712 ? -20.102 6.954 16.688 1.00 90.69 712 VAL A CA 1
ATOM 5562 C C . VAL A 1 712 ? -20.137 6.397 18.111 1.00 90.69 712 VAL A C 1
ATOM 5564 O O . VAL A 1 712 ? -19.644 7.007 19.057 1.00 90.69 712 VAL A O 1
ATOM 5567 N N . VAL A 1 713 ? -20.759 5.233 18.276 1.00 88.88 713 VAL A N 1
ATOM 5568 C CA . VAL A 1 713 ? -20.994 4.616 19.583 1.00 88.88 713 VAL A CA 1
ATOM 5569 C C . VAL A 1 713 ? -19.703 4.035 20.145 1.00 88.88 713 VAL A C 1
ATOM 5571 O O . VAL A 1 713 ? -19.052 3.206 19.504 1.00 88.88 713 VAL A O 1
ATOM 5574 N N . GLY A 1 714 ? -19.388 4.433 21.380 1.00 88.25 714 GLY A N 1
ATOM 5575 C CA . GLY A 1 714 ? -18.198 3.998 22.112 1.00 88.25 714 GLY A CA 1
ATOM 5576 C C . GLY A 1 714 ? -16.957 4.861 21.873 1.00 88.25 714 GLY A C 1
ATOM 5577 O O . GLY A 1 714 ? -15.890 4.493 22.353 1.00 88.25 714 GLY A O 1
ATOM 5578 N N . LEU A 1 715 ? -17.079 5.978 21.141 1.00 93.31 715 LEU A N 1
ATOM 5579 C CA . LEU A 1 715 ? -15.974 6.905 20.904 1.00 93.31 715 LEU A CA 1
ATOM 5580 C C . LEU A 1 715 ? -15.548 7.593 22.208 1.00 93.31 715 LEU A C 1
ATOM 5582 O O . LEU A 1 715 ? -16.369 8.181 22.913 1.00 93.31 715 LEU A O 1
ATOM 5586 N N . THR A 1 716 ? -14.254 7.547 22.512 1.00 93.38 716 THR A N 1
ATOM 5587 C CA . THR A 1 716 ? -13.694 8.192 23.699 1.00 93.38 716 THR A CA 1
ATOM 5588 C C . THR A 1 716 ? -13.525 9.690 23.464 1.00 93.38 716 THR A C 1
ATOM 5590 O O . THR A 1 716 ? -12.688 10.119 22.668 1.00 93.38 716 THR A O 1
ATOM 5593 N N . GLU A 1 717 ? -14.266 10.499 24.218 1.00 92.56 717 GLU A N 1
ATOM 5594 C CA . GLU A 1 717 ? -14.057 11.946 24.312 1.00 92.56 717 GLU A CA 1
ATOM 5595 C C . GLU A 1 717 ? -13.207 12.266 25.553 1.00 92.56 717 GLU A C 1
ATOM 5597 O O . GLU A 1 717 ? -13.521 11.851 26.672 1.00 92.56 717 GLU A O 1
ATOM 5602 N N . LYS A 1 718 ? -12.104 12.999 25.370 1.00 93.25 718 LYS A N 1
ATOM 5603 C CA . LYS A 1 718 ? -11.251 13.479 26.467 1.00 93.25 718 LYS A CA 1
ATOM 5604 C C . LYS A 1 718 ? -11.375 14.989 26.590 1.00 93.25 718 LYS A C 1
ATOM 5606 O O . LYS A 1 718 ? -11.105 15.710 25.634 1.00 93.25 718 LYS A O 1
ATOM 5611 N N . VAL A 1 719 ? -11.772 15.461 27.770 1.00 92.94 719 VAL A N 1
ATOM 5612 C CA . VAL A 1 719 ? -11.742 16.890 28.103 1.00 92.94 719 VAL A CA 1
ATOM 5613 C C . VAL A 1 719 ? -10.289 17.346 28.160 1.00 92.94 719 VAL A C 1
ATOM 5615 O O . VAL A 1 719 ? -9.448 16.653 28.732 1.00 92.94 719 VAL A O 1
ATOM 5618 N N . VAL A 1 720 ? -10.010 18.485 27.535 1.00 93.50 720 VAL A N 1
ATOM 5619 C CA . VAL A 1 720 ? -8.671 19.065 27.413 1.00 93.50 720 VAL A CA 1
ATOM 5620 C C . VAL A 1 720 ? -8.716 20.533 27.813 1.00 93.50 720 VAL A C 1
ATOM 5622 O O . VAL A 1 720 ? -9.629 21.263 27.428 1.00 93.50 720 VAL A O 1
ATOM 5625 N N . CYS A 1 721 ? -7.722 20.969 28.578 1.00 89.56 721 CYS A N 1
ATOM 5626 C CA . CYS A 1 721 ? -7.647 22.330 29.111 1.00 89.56 721 CYS A CA 1
ATOM 5627 C C . CYS A 1 721 ? -6.525 23.154 28.468 1.00 89.56 721 CYS A C 1
ATOM 5629 O O . CYS A 1 721 ? -6.525 24.380 28.567 1.00 89.56 721 CYS A O 1
ATOM 5631 N N . THR A 1 722 ? -5.562 22.492 27.820 1.00 90.75 722 THR A N 1
ATOM 5632 C CA . THR A 1 722 ? -4.388 23.136 27.222 1.00 90.75 722 THR A CA 1
ATOM 5633 C C . THR A 1 722 ? -4.063 22.565 25.844 1.00 90.75 722 THR A C 1
ATOM 5635 O O . THR A 1 722 ? -4.377 21.416 25.525 1.00 90.75 722 THR A O 1
ATOM 5638 N N . THR A 1 723 ? -3.375 23.359 25.021 1.00 89.44 723 THR A N 1
ATOM 5639 C CA . THR A 1 723 ? -2.871 22.914 23.713 1.00 89.44 723 THR A CA 1
ATOM 5640 C C . THR A 1 723 ? -1.913 21.728 23.852 1.00 89.44 723 THR A C 1
ATOM 5642 O O . THR A 1 723 ? -1.966 20.803 23.045 1.00 89.44 723 THR A O 1
ATOM 5645 N N . ASP A 1 724 ? -1.084 21.700 24.899 1.00 89.50 724 ASP A N 1
ATOM 5646 C CA . ASP A 1 724 ? -0.116 20.620 25.131 1.00 89.50 724 ASP A CA 1
ATOM 5647 C C . ASP A 1 724 ? -0.788 19.277 25.441 1.00 89.50 724 ASP A C 1
ATOM 5649 O O . ASP A 1 724 ? -0.306 18.224 25.020 1.00 89.50 724 ASP A O 1
ATOM 5653 N N . GLU A 1 725 ? -1.927 19.283 26.135 1.00 91.75 725 GLU A N 1
ATOM 5654 C CA . GLU A 1 725 ? -2.735 18.074 26.329 1.00 91.75 725 GLU A CA 1
ATOM 5655 C C . GLU A 1 725 ? -3.284 17.545 25.003 1.00 91.75 725 GLU A C 1
ATOM 5657 O O . GLU A 1 725 ? -3.223 16.341 24.749 1.00 91.75 725 GLU A O 1
ATOM 5662 N N . VAL A 1 726 ? -3.751 18.434 24.121 1.00 90.69 726 VAL A N 1
ATOM 5663 C CA . VAL A 1 726 ? -4.209 18.043 22.782 1.00 90.69 726 VAL A CA 1
ATOM 5664 C C . VAL A 1 726 ? -3.069 17.449 21.958 1.00 90.69 726 VAL A C 1
ATOM 5666 O O . VAL A 1 726 ? -3.239 16.402 21.335 1.00 90.69 726 VAL A O 1
ATOM 5669 N N . LEU A 1 727 ? -1.886 18.060 22.002 1.00 88.06 727 LEU A N 1
ATOM 5670 C CA . LEU A 1 727 ? -0.694 17.545 21.330 1.00 88.06 727 LEU A CA 1
ATOM 5671 C C . LEU A 1 727 ? -0.315 16.143 21.818 1.00 88.06 727 LEU A C 1
ATOM 5673 O O . LEU A 1 727 ? -0.014 15.275 20.998 1.00 88.06 727 LEU A O 1
ATOM 5677 N N . LYS A 1 728 ? -0.406 15.882 23.129 1.00 89.44 728 LYS A N 1
ATOM 5678 C CA . LYS A 1 728 ? -0.198 14.539 23.696 1.00 89.44 728 LYS A CA 1
ATOM 5679 C C . LYS A 1 728 ? -1.222 13.529 23.168 1.00 89.44 728 LYS A C 1
ATOM 5681 O O . LYS A 1 728 ? -0.845 12.399 22.859 1.00 89.44 728 LYS A O 1
ATOM 5686 N N . LEU A 1 729 ? -2.495 13.916 23.027 1.00 90.81 729 LEU A N 1
ATOM 5687 C CA . LEU A 1 729 ? -3.528 13.051 22.439 1.00 90.81 729 LEU A CA 1
ATOM 5688 C C . LEU A 1 729 ? -3.246 12.742 20.964 1.00 90.81 729 LEU A C 1
ATOM 5690 O O . LEU A 1 729 ? -3.371 11.590 20.552 1.00 90.81 729 LEU A O 1
ATOM 5694 N N . ILE A 1 730 ? -2.823 13.741 20.185 1.00 88.50 730 ILE A N 1
ATOM 5695 C CA . ILE A 1 730 ? -2.455 13.569 18.772 1.00 88.50 730 ILE A CA 1
ATOM 5696 C C . ILE A 1 730 ? -1.247 12.640 18.651 1.00 88.50 730 ILE A C 1
ATOM 5698 O O . ILE A 1 730 ? -1.276 11.700 17.862 1.00 88.50 730 ILE A O 1
ATOM 5702 N N . GLN A 1 731 ? -0.209 12.847 19.466 1.00 85.56 731 GLN A N 1
ATOM 5703 C CA . GLN A 1 731 ? 0.978 11.994 19.472 1.00 85.56 731 GLN A CA 1
ATOM 5704 C C . GLN A 1 731 ? 0.624 10.547 19.835 1.00 85.56 731 GLN A C 1
ATOM 5706 O O . GLN A 1 731 ? 1.051 9.623 19.142 1.00 85.56 731 GLN A O 1
ATOM 5711 N N . LYS A 1 732 ? -0.207 10.345 20.868 1.00 86.88 732 LYS A N 1
ATOM 5712 C CA . LYS A 1 732 ? -0.716 9.021 21.251 1.00 86.88 732 LYS A CA 1
ATOM 5713 C C . LYS A 1 732 ? -1.494 8.370 20.105 1.00 86.88 732 LYS A C 1
ATOM 5715 O O . LYS A 1 732 ? -1.256 7.208 19.783 1.00 86.88 732 LYS A O 1
ATOM 5720 N N . GLY A 1 733 ? -2.397 9.112 19.467 1.00 85.88 733 GLY A N 1
ATOM 5721 C CA . GLY A 1 733 ? -3.201 8.585 18.370 1.00 85.88 733 GLY A CA 1
ATOM 5722 C C . GLY A 1 733 ? -2.377 8.263 17.123 1.00 85.88 733 GLY A C 1
ATOM 5723 O O . GLY A 1 733 ? -2.583 7.217 16.515 1.00 85.88 733 GLY A O 1
ATOM 5724 N N . ASN A 1 734 ? -1.383 9.089 16.787 1.00 81.19 734 ASN A N 1
ATOM 5725 C CA . ASN A 1 734 ? -0.471 8.841 15.667 1.00 81.19 734 ASN A CA 1
ATOM 5726 C C . ASN A 1 734 ? 0.437 7.627 15.910 1.00 81.19 734 ASN A C 1
ATOM 5728 O O . ASN A 1 734 ? 0.740 6.912 14.960 1.00 81.19 734 ASN A O 1
ATOM 5732 N N . GLN A 1 735 ? 0.841 7.366 17.160 1.00 79.31 735 GLN A N 1
ATOM 5733 C CA . GLN A 1 735 ? 1.563 6.141 17.530 1.00 79.31 735 GLN A CA 1
ATOM 5734 C C . GLN A 1 735 ? 0.680 4.897 17.420 1.00 79.31 735 GLN A C 1
ATOM 5736 O O . GLN A 1 735 ? 1.155 3.841 17.008 1.00 79.31 735 GLN A O 1
ATOM 5741 N N . ALA A 1 736 ? -0.599 5.015 17.784 1.00 81.12 736 ALA A N 1
ATOM 5742 C CA . ALA A 1 736 ? -1.545 3.922 17.642 1.00 81.12 736 ALA A CA 1
ATOM 5743 C C . ALA A 1 736 ? -1.880 3.653 16.166 1.00 81.12 736 ALA A C 1
ATOM 5745 O O . ALA A 1 736 ? -2.009 2.493 15.793 1.00 81.12 736 ALA A O 1
ATOM 5746 N N . ARG A 1 737 ? -2.010 4.687 15.324 1.00 82.56 737 ARG A N 1
ATOM 5747 C CA . ARG A 1 737 ? -2.506 4.623 13.934 1.00 82.56 737 ARG A CA 1
ATOM 5748 C C . ARG A 1 737 ? -1.877 3.504 13.096 1.00 82.56 737 ARG A C 1
ATOM 5750 O O . ARG A 1 737 ? -0.686 3.212 13.178 1.00 82.56 737 ARG A O 1
ATOM 5757 N N . THR A 1 738 ? -2.692 2.858 12.263 1.00 66.06 738 THR A N 1
ATOM 5758 C CA . THR A 1 738 ? -2.231 1.788 11.367 1.00 66.06 738 THR A CA 1
ATOM 5759 C C . THR A 1 738 ? -1.376 2.359 10.225 1.00 66.06 738 THR A C 1
ATOM 5761 O O . THR A 1 738 ? -1.903 2.922 9.269 1.00 66.06 738 THR A O 1
ATOM 5764 N N . SER A 1 739 ? -0.051 2.185 10.290 1.00 59.94 739 SER A N 1
ATOM 5765 C CA . SER A 1 739 ? 0.884 2.542 9.208 1.00 59.94 739 SER A CA 1
ATOM 5766 C C . SER A 1 739 ? 1.335 1.292 8.442 1.00 59.94 739 SER A C 1
ATOM 5768 O O . SER A 1 739 ? 2.237 0.575 8.868 1.00 59.94 739 SER A O 1
ATOM 5770 N N . GLY A 1 740 ? 0.702 1.008 7.300 1.00 47.94 740 GLY A N 1
ATOM 5771 C CA . GLY A 1 740 ? 1.152 -0.041 6.376 1.00 47.94 740 GLY A CA 1
ATOM 5772 C C . GLY A 1 740 ? 2.315 0.435 5.495 1.00 47.94 740 GLY A C 1
ATOM 5773 O O . GLY A 1 740 ? 2.275 1.547 4.971 1.00 47.94 740 GLY A O 1
ATOM 5774 N N . GLN A 1 741 ? 3.342 -0.398 5.282 1.00 38.94 741 GLN A N 1
ATOM 5775 C CA . GLN A 1 741 ? 4.419 -0.083 4.330 1.00 38.94 741 GLN A CA 1
ATOM 5776 C C . GLN A 1 741 ? 3.919 -0.205 2.879 1.00 38.94 741 GLN A C 1
ATOM 5778 O O . GLN A 1 741 ? 3.515 -1.285 2.442 1.00 38.94 741 GLN A O 1
ATOM 5783 N N . THR A 1 742 ? 3.970 0.894 2.116 1.00 42.22 742 THR A N 1
ATOM 5784 C CA . THR A 1 742 ? 3.917 0.894 0.637 1.00 42.22 742 THR A CA 1
ATOM 5785 C C . THR A 1 742 ? 5.314 1.156 0.067 1.00 42.22 742 THR A C 1
ATOM 5787 O O . THR A 1 742 ? 6.137 1.780 0.733 1.00 42.22 742 THR A O 1
ATOM 5790 N N . PHE A 1 743 ? 5.568 0.742 -1.182 1.00 42.19 743 PHE A N 1
ATOM 5791 C CA . PHE A 1 743 ? 6.807 1.044 -1.925 1.00 42.19 743 PHE A CA 1
ATOM 5792 C C . PHE A 1 743 ? 7.111 2.555 -2.029 1.00 42.19 743 PHE A C 1
ATOM 5794 O O . PHE A 1 743 ? 8.264 2.929 -2.241 1.00 42.19 743 PHE A O 1
ATOM 5801 N N . ALA A 1 744 ? 6.100 3.422 -1.868 1.00 40.94 744 ALA A N 1
ATOM 5802 C CA . ALA A 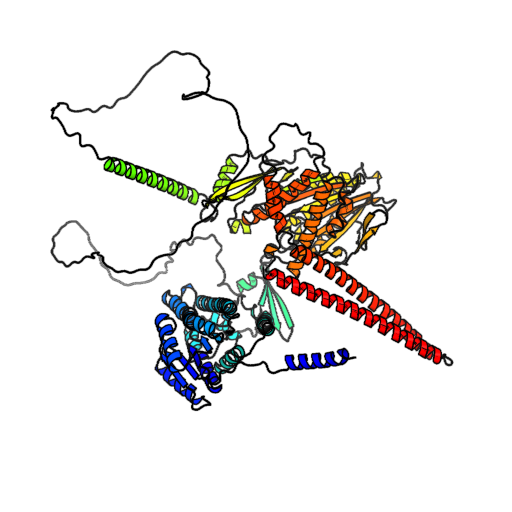1 744 ? 6.223 4.867 -2.041 1.00 40.94 744 ALA A CA 1
ATOM 5803 C C . ALA A 1 744 ? 6.486 5.644 -0.736 1.00 40.94 744 ALA A C 1
ATOM 5805 O O . ALA A 1 744 ? 7.280 6.577 -0.783 1.00 40.94 744 ALA A O 1
ATOM 5806 N N . ASN A 1 745 ? 5.884 5.285 0.413 1.00 43.38 745 ASN A N 1
ATOM 5807 C CA . ASN A 1 745 ? 6.155 5.897 1.730 1.00 43.38 745 ASN A CA 1
ATOM 5808 C C . ASN A 1 745 ? 5.705 5.003 2.907 1.00 43.38 745 ASN A C 1
ATOM 5810 O O . ASN A 1 745 ? 4.776 4.201 2.789 1.00 43.38 745 ASN A O 1
ATOM 5814 N N . SER A 1 746 ? 6.367 5.161 4.059 1.00 44.44 746 SER A N 1
ATOM 5815 C CA . SER A 1 746 ? 6.242 4.294 5.241 1.00 44.44 746 SER A CA 1
ATOM 5816 C C . SER A 1 746 ? 5.271 4.781 6.325 1.00 44.44 746 SER A C 1
ATOM 5818 O O . SER A 1 746 ? 5.192 4.139 7.368 1.00 44.44 746 SER A O 1
ATOM 5820 N N . ASN A 1 747 ? 4.545 5.889 6.130 1.00 49.22 747 ASN A N 1
ATOM 5821 C CA . ASN A 1 747 ? 3.648 6.429 7.157 1.00 49.22 747 ASN A CA 1
ATOM 5822 C C . ASN A 1 747 ? 2.286 6.854 6.575 1.00 49.22 747 ASN A C 1
ATOM 5824 O O . ASN A 1 747 ? 2.238 7.417 5.482 1.00 49.22 747 ASN A O 1
ATOM 5828 N N . SER A 1 748 ? 1.211 6.551 7.319 1.00 57.09 748 SER A N 1
ATOM 5829 C CA . SER A 1 748 ? -0.163 7.097 7.225 1.00 57.09 748 SER A CA 1
ATOM 5830 C C . SER A 1 748 ? -1.003 6.945 5.937 1.00 57.09 748 SER A C 1
ATOM 5832 O O . SER A 1 748 ? -2.118 7.460 5.901 1.00 57.09 748 SER A O 1
ATOM 5834 N N . SER A 1 749 ? -0.575 6.222 4.896 1.00 64.12 749 SER A N 1
ATOM 5835 C CA . SER A 1 749 ? -1.278 6.233 3.593 1.00 64.12 749 SER A CA 1
ATOM 5836 C C . SER A 1 749 ? -2.593 5.448 3.485 1.00 64.12 749 SER A C 1
ATOM 5838 O O . SER A 1 749 ? -3.341 5.682 2.536 1.00 64.12 749 SER A O 1
ATOM 5840 N N . ARG A 1 750 ? -2.889 4.520 4.408 1.00 75.50 750 ARG A N 1
ATOM 5841 C CA . ARG A 1 750 ? -3.932 3.491 4.199 1.00 75.50 750 ARG A CA 1
ATOM 5842 C C . ARG A 1 750 ? -5.148 3.545 5.128 1.00 75.50 750 ARG A C 1
ATOM 5844 O O . ARG A 1 750 ? -6.042 2.714 4.996 1.00 75.50 750 ARG A O 1
ATOM 5851 N N . SER A 1 751 ? -5.199 4.498 6.055 1.00 84.56 751 SER A N 1
ATOM 5852 C CA . SER A 1 751 ? -6.370 4.751 6.906 1.00 84.56 751 SER A CA 1
ATOM 5853 C C . SER A 1 751 ? -6.733 6.231 6.882 1.00 84.56 751 SER A C 1
ATOM 5855 O O . SER A 1 751 ? -5.847 7.086 6.812 1.00 84.56 751 SER A O 1
ATOM 5857 N N . HIS A 1 752 ? -8.029 6.542 6.952 1.00 89.50 752 HIS A N 1
ATOM 5858 C CA . HIS A 1 752 ? -8.495 7.919 7.137 1.00 89.50 752 HIS A CA 1
ATOM 5859 C C . HIS A 1 752 ? -8.429 8.252 8.620 1.00 89.50 752 HIS A C 1
ATOM 5861 O O . HIS A 1 752 ? -9.056 7.560 9.420 1.00 89.50 752 HIS A O 1
ATOM 5867 N N . ALA A 1 753 ? -7.701 9.294 9.001 1.00 90.88 753 ALA A N 1
ATOM 5868 C CA . ALA A 1 753 ? -7.641 9.739 10.388 1.00 90.88 753 ALA A CA 1
ATOM 5869 C C . ALA A 1 753 ? -8.556 10.945 10.598 1.00 90.88 753 ALA A C 1
ATOM 5871 O O . ALA A 1 753 ? -8.488 11.923 9.853 1.00 90.88 753 ALA A O 1
ATOM 5872 N N . VAL A 1 754 ? -9.407 10.874 11.620 1.00 93.19 754 VAL A N 1
ATOM 5873 C CA . VAL A 1 754 ? -10.401 11.902 11.938 1.00 93.19 754 VAL A CA 1
ATOM 5874 C C . VAL A 1 754 ? -10.155 12.387 13.360 1.00 93.19 754 VAL A C 1
ATOM 5876 O O . VAL A 1 754 ? -10.435 11.682 14.329 1.00 93.19 754 VAL A O 1
ATOM 5879 N N . PHE A 1 755 ? -9.616 13.597 13.478 1.00 94.00 755 PHE A N 1
ATOM 5880 C CA . PHE A 1 755 ? -9.440 14.284 14.751 1.00 94.00 755 PHE A CA 1
ATOM 5881 C C . PHE A 1 755 ? -10.572 15.292 14.933 1.00 94.00 755 PHE A C 1
ATOM 5883 O O . PHE A 1 755 ? -10.815 16.114 14.049 1.00 94.00 755 PHE A O 1
ATOM 5890 N N . GLN A 1 756 ? -11.284 15.227 16.055 1.00 94.25 756 GLN A N 1
ATOM 5891 C CA . GLN A 1 756 ? -12.430 16.100 16.303 1.00 94.25 756 GLN A CA 1
ATOM 5892 C C . GLN A 1 756 ? -12.246 16.899 17.580 1.00 94.25 756 GLN A C 1
ATOM 5894 O O . GLN A 1 756 ? -11.863 16.342 18.608 1.00 94.25 756 GLN A O 1
ATOM 5899 N N . ILE A 1 757 ? -12.588 18.183 17.501 1.00 94.94 757 ILE A N 1
ATOM 5900 C CA . ILE A 1 757 ? -12.672 19.108 18.627 1.00 94.94 757 ILE A CA 1
ATOM 5901 C C . ILE A 1 757 ? -14.147 19.447 18.839 1.00 94.94 757 ILE A C 1
ATOM 5903 O O . ILE A 1 757 ? -14.835 19.902 17.924 1.00 94.94 757 ILE A O 1
ATOM 5907 N N . TYR A 1 758 ? -14.623 19.237 20.056 1.00 93.50 758 TYR A N 1
ATOM 5908 C CA . TYR A 1 758 ? -15.984 19.498 20.490 1.00 93.50 758 TYR A CA 1
ATOM 5909 C C . TYR A 1 758 ? -16.003 20.652 21.482 1.00 93.50 758 TYR A C 1
ATOM 5911 O O . TYR A 1 758 ? -15.241 20.670 22.451 1.00 93.50 758 TYR A O 1
ATOM 5919 N N . LEU A 1 759 ? -16.933 21.577 21.267 1.00 93.06 759 LEU A N 1
ATOM 5920 C CA . LEU A 1 759 ? -17.304 22.604 22.229 1.00 93.06 759 LEU A CA 1
ATOM 5921 C C . LEU A 1 759 ? -18.640 22.202 22.849 1.00 93.06 759 LEU A C 1
ATOM 5923 O O . LEU A 1 759 ? -19.630 22.028 22.137 1.00 93.06 759 LEU A O 1
ATOM 5927 N N . ARG A 1 760 ? -18.675 22.043 24.170 1.00 91.69 760 ARG A N 1
ATOM 5928 C CA . ARG A 1 760 ? -19.890 21.729 24.941 1.00 91.69 760 ARG A CA 1
ATOM 5929 C C . ARG A 1 760 ? -20.099 22.816 25.986 1.00 91.69 760 ARG A C 1
ATOM 5931 O O . ARG A 1 760 ? -19.129 23.318 26.541 1.00 91.69 760 ARG A O 1
ATOM 5938 N N . SER A 1 761 ? -21.340 23.204 26.261 1.00 86.81 761 SER A N 1
ATOM 5939 C CA . SER A 1 761 ? -21.590 24.176 27.332 1.00 86.81 761 SER A CA 1
ATOM 5940 C C . SER A 1 761 ? -21.474 23.498 28.696 1.00 86.81 761 SER A C 1
ATOM 5942 O O . SER A 1 761 ? -21.973 22.388 28.876 1.00 86.81 761 SER A O 1
ATOM 5944 N N . ASN A 1 762 ? -20.859 24.172 29.669 1.00 78.75 762 ASN A N 1
ATOM 5945 C CA . ASN A 1 762 ? -20.734 23.661 31.037 1.00 78.75 762 ASN A CA 1
ATOM 5946 C C . ASN A 1 762 ? -22.107 23.416 31.704 1.00 78.75 762 ASN A C 1
ATOM 5948 O O . ASN A 1 762 ? -22.245 22.531 32.539 1.00 78.75 762 ASN A O 1
ATOM 5952 N N . SER A 1 763 ? -23.150 24.154 31.304 1.00 74.44 763 SER A N 1
ATOM 5953 C CA . SER A 1 763 ? -24.512 23.983 31.835 1.00 74.44 763 SER A CA 1
ATOM 5954 C C . SER A 1 763 ? -25.250 22.762 31.273 1.00 74.44 763 SER A C 1
ATOM 5956 O O . SER A 1 763 ? -26.165 22.250 31.914 1.00 74.44 763 SER A O 1
ATOM 5958 N N . ASN A 1 764 ? -24.874 22.284 30.082 1.00 76.25 764 ASN A N 1
ATOM 5959 C CA . ASN A 1 764 ? -25.468 21.110 29.449 1.00 76.25 764 ASN A CA 1
ATOM 5960 C C . ASN A 1 764 ? -24.410 20.352 28.643 1.00 76.25 764 ASN A C 1
ATOM 5962 O O . ASN A 1 764 ? -24.257 20.541 27.434 1.00 76.25 764 ASN A O 1
ATOM 5966 N N . THR A 1 765 ? -23.710 19.452 29.328 1.00 72.19 765 THR A N 1
ATOM 5967 C CA . THR A 1 765 ? -22.638 18.630 28.754 1.00 72.19 765 THR A CA 1
ATOM 5968 C C . THR A 1 765 ? -23.130 17.658 27.678 1.00 72.19 765 THR A C 1
ATOM 5970 O O . THR A 1 765 ? -22.347 17.236 26.826 1.00 72.19 765 THR A O 1
ATOM 5973 N N . GLN A 1 766 ? -24.429 17.341 27.645 1.00 72.06 766 GLN A N 1
ATOM 5974 C CA . GLN A 1 766 ? -25.014 16.447 26.642 1.00 72.06 766 GLN A CA 1
ATOM 5975 C C . GLN A 1 766 ? -25.158 17.121 25.271 1.00 72.06 766 GLN A C 1
ATOM 5977 O O . GLN A 1 766 ? -25.051 16.455 24.240 1.00 72.06 766 GLN A O 1
ATOM 5982 N N . LYS A 1 767 ? -25.347 18.447 25.227 1.00 82.75 767 LYS A N 1
ATOM 5983 C CA . LYS A 1 767 ? -25.525 19.185 23.972 1.00 82.75 767 LYS A CA 1
ATOM 5984 C C . LYS A 1 767 ? -24.182 19.673 23.420 1.00 82.75 767 LYS A C 1
ATOM 5986 O O . LYS A 1 767 ? -23.486 20.467 24.049 1.00 82.75 767 LYS A O 1
ATOM 5991 N N . VAL A 1 768 ? -23.853 19.245 22.203 1.00 87.75 768 VAL A N 1
ATOM 5992 C CA . VAL A 1 768 ? -22.719 19.788 21.440 1.00 87.75 768 VAL A CA 1
ATOM 5993 C C . VAL A 1 768 ? -23.086 21.190 20.952 1.00 87.75 768 VAL A C 1
ATOM 5995 O O . VAL A 1 768 ? -24.078 21.355 20.245 1.00 87.75 768 VAL A O 1
ATOM 5998 N N . HIS A 1 769 ? -22.302 22.194 21.351 1.00 90.00 769 HIS A N 1
ATOM 5999 C CA . HIS A 1 769 ? -22.424 23.575 20.871 1.00 90.00 769 HIS A CA 1
ATOM 6000 C C . HIS A 1 769 ? -21.807 23.711 19.481 1.00 90.00 769 HIS A C 1
ATOM 6002 O O . HIS A 1 769 ? -22.465 24.186 18.569 1.00 90.00 769 HIS A O 1
ATOM 6008 N N . GLY A 1 770 ? -20.575 23.230 19.305 1.00 91.31 770 GLY A N 1
ATOM 6009 C CA . GLY A 1 770 ? -19.859 23.271 18.031 1.00 91.31 770 GLY A CA 1
ATOM 6010 C C . GLY A 1 770 ? -18.936 22.070 17.864 1.00 91.31 770 GLY A C 1
ATOM 6011 O O . GLY A 1 770 ? -18.466 21.493 18.847 1.00 91.31 770 GLY A O 1
ATOM 6012 N N . LYS A 1 771 ? -18.684 21.683 16.612 1.00 92.19 771 LYS A N 1
ATOM 6013 C CA . LYS A 1 771 ? -17.853 20.523 16.255 1.00 92.19 771 LYS A CA 1
ATOM 6014 C C . LYS A 1 771 ? -16.907 20.905 15.127 1.00 92.19 771 LYS A C 1
ATOM 6016 O O . LYS A 1 771 ? -17.369 21.323 14.068 1.00 92.19 771 LYS A O 1
ATOM 6021 N N . PHE A 1 772 ? -15.607 20.722 15.332 1.00 94.75 772 PHE A N 1
ATOM 6022 C CA . PHE A 1 772 ? -14.597 20.866 14.287 1.00 94.75 772 PHE A CA 1
ATOM 6023 C C . PHE A 1 772 ? -13.996 19.502 13.961 1.00 94.75 772 PHE A C 1
ATOM 6025 O O . PHE A 1 772 ? -13.393 18.878 14.828 1.00 94.75 772 PHE A O 1
ATOM 6032 N N . SER A 1 773 ? -14.155 19.036 12.723 1.00 94.06 773 SER A N 1
ATOM 6033 C CA . SER A 1 773 ? -13.544 17.794 12.241 1.00 94.06 773 SER A CA 1
ATOM 6034 C C . SER A 1 773 ? -12.351 18.096 11.332 1.00 94.06 773 SER A C 1
ATOM 6036 O O . SER A 1 773 ? -12.508 18.710 10.280 1.00 94.06 773 SER A O 1
ATOM 6038 N N . LEU A 1 774 ? -11.162 17.652 11.732 1.00 94.44 774 LEU A N 1
ATOM 6039 C CA . LEU A 1 774 ? -9.910 17.774 10.989 1.00 94.44 774 LEU A CA 1
ATOM 6040 C C . LEU A 1 774 ? -9.503 16.386 10.480 1.00 94.44 774 LEU A C 1
ATOM 6042 O O . LEU A 1 774 ? -9.244 15.475 11.270 1.00 94.44 774 LEU A O 1
ATOM 6046 N N . ILE A 1 775 ? -9.460 16.209 9.162 1.00 93.44 775 ILE A N 1
ATOM 6047 C CA . ILE A 1 775 ? -9.405 14.883 8.536 1.00 93.44 775 ILE A CA 1
ATOM 6048 C C . ILE A 1 775 ? -8.166 14.749 7.648 1.00 93.44 775 ILE A C 1
ATOM 6050 O O . ILE A 1 775 ? -7.925 15.564 6.759 1.00 93.44 775 ILE A O 1
ATOM 6054 N N . ASP A 1 776 ? -7.402 13.685 7.866 1.00 92.19 776 ASP A N 1
ATOM 6055 C CA . ASP A 1 776 ? -6.289 13.260 7.014 1.00 92.19 776 ASP A CA 1
ATOM 6056 C C . ASP A 1 776 ? -6.726 12.016 6.233 1.00 92.19 776 ASP A C 1
ATOM 6058 O O . ASP A 1 776 ? -6.763 10.910 6.784 1.00 92.19 776 ASP A O 1
ATOM 6062 N N . LEU A 1 777 ? -7.135 12.211 4.974 1.00 90.69 777 LEU A N 1
ATOM 6063 C CA . LEU A 1 777 ? -7.632 11.124 4.133 1.00 90.69 777 LEU A CA 1
ATOM 6064 C C . LEU A 1 777 ? -6.490 10.206 3.677 1.00 90.69 777 LEU A C 1
ATOM 6066 O O . LEU A 1 777 ? -5.342 10.627 3.534 1.00 90.69 777 LEU A O 1
ATOM 6070 N N . ALA A 1 778 ? -6.823 8.950 3.392 1.00 87.31 778 ALA A N 1
ATOM 6071 C CA . ALA A 1 778 ? -5.935 8.002 2.730 1.00 87.31 778 ALA A CA 1
ATOM 6072 C C . ALA A 1 778 ? -5.566 8.465 1.302 1.00 87.31 778 ALA A C 1
ATOM 6074 O O . ALA A 1 778 ? -6.201 9.353 0.725 1.00 87.31 778 ALA A O 1
ATOM 6075 N N . GLY A 1 779 ? -4.498 7.892 0.741 1.00 83.81 779 GLY A N 1
ATOM 6076 C CA . GLY A 1 779 ? -4.049 8.202 -0.620 1.00 83.81 779 GLY A CA 1
ATOM 6077 C C . GLY A 1 779 ? -5.059 7.794 -1.701 1.00 83.81 779 GLY A C 1
ATOM 6078 O O . GLY A 1 779 ? -5.762 6.803 -1.544 1.00 83.81 779 GLY A O 1
ATOM 6079 N N . ASN A 1 780 ? -5.148 8.570 -2.787 1.00 79.19 780 ASN A N 1
ATOM 6080 C CA . ASN A 1 780 ? -6.041 8.315 -3.928 1.00 79.19 780 ASN A CA 1
ATOM 6081 C C . ASN A 1 780 ? -5.340 7.629 -5.126 1.00 79.19 780 ASN A C 1
ATOM 6083 O O . ASN A 1 780 ? -5.780 7.787 -6.264 1.00 79.19 780 ASN A O 1
ATOM 6087 N N . GLU A 1 781 ? -4.227 6.925 -4.897 1.00 71.38 781 GLU A N 1
ATOM 6088 C CA . GLU A 1 781 ? -3.523 6.137 -5.923 1.00 71.38 781 GLU A CA 1
ATOM 6089 C C . GLU A 1 781 ? -4.372 4.995 -6.525 1.00 71.38 781 GLU A C 1
ATOM 6091 O O . GLU A 1 781 ? -5.344 4.523 -5.929 1.00 71.38 781 GLU A O 1
ATOM 6096 N N . ARG A 1 782 ? -4.010 4.536 -7.734 1.00 64.44 782 ARG A N 1
ATOM 6097 C CA . ARG A 1 782 ? -4.824 3.581 -8.500 1.00 64.44 782 ARG A CA 1
ATOM 6098 C C . ARG A 1 782 ? -4.623 2.149 -8.009 1.00 64.44 782 ARG A C 1
ATOM 6100 O O . ARG A 1 782 ? -3.550 1.749 -7.564 1.00 64.44 782 ARG A O 1
ATOM 6107 N N . GLY A 1 783 ? -5.652 1.315 -8.182 1.00 57.19 783 GLY A N 1
ATOM 6108 C CA . GLY A 1 783 ? -5.564 -0.126 -7.907 1.00 57.19 783 GLY A CA 1
ATOM 6109 C C . GLY A 1 783 ? -4.462 -0.835 -8.712 1.00 57.19 783 GLY A C 1
ATOM 6110 O O . GLY A 1 783 ? -3.863 -1.791 -8.221 1.00 57.19 783 GLY A O 1
ATOM 6111 N N . ALA A 1 784 ? -4.133 -0.326 -9.907 1.00 56.44 784 ALA A N 1
ATOM 6112 C CA . ALA A 1 784 ? -3.029 -0.819 -10.733 1.00 56.44 784 ALA A CA 1
ATOM 6113 C C . ALA A 1 784 ? -1.671 -0.748 -10.007 1.00 56.44 784 ALA A C 1
ATOM 6115 O O . ALA A 1 784 ? -0.905 -1.714 -10.059 1.00 56.44 784 ALA A O 1
ATOM 6116 N N . ASP A 1 785 ? -1.438 0.313 -9.227 1.00 57.78 785 ASP A N 1
ATOM 6117 C CA . ASP A 1 785 ? -0.198 0.556 -8.472 1.00 57.78 785 ASP A CA 1
ATOM 6118 C C . ASP A 1 785 ? -0.006 -0.442 -7.315 1.00 57.78 785 ASP A C 1
ATOM 6120 O O . ASP A 1 785 ? 1.087 -0.595 -6.768 1.00 57.78 785 ASP A O 1
ATOM 6124 N N . THR A 1 786 ? -1.076 -1.151 -6.939 1.00 54.44 786 THR A N 1
ATOM 6125 C CA . THR A 1 786 ? -1.103 -2.134 -5.843 1.00 54.44 786 THR A CA 1
ATOM 6126 C C . THR A 1 786 ? -1.407 -3.560 -6.317 1.00 54.44 786 THR A C 1
ATOM 6128 O O . THR A 1 786 ? -1.523 -4.478 -5.502 1.00 54.44 786 THR A O 1
ATOM 6131 N N . SER A 1 787 ? -1.482 -3.791 -7.632 1.00 48.28 787 SER A N 1
ATOM 6132 C CA . SER A 1 787 ? -1.851 -5.080 -8.241 1.00 48.28 787 SER A CA 1
ATOM 6133 C C . SER A 1 787 ? -0.887 -6.232 -7.903 1.00 48.28 787 SER A C 1
ATOM 6135 O O . SER A 1 787 ? -1.319 -7.381 -7.755 1.00 48.28 787 SER A O 1
ATOM 6137 N N . SER A 1 788 ? 0.397 -5.921 -7.698 1.00 48.19 788 SER A N 1
ATOM 6138 C CA . SER A 1 788 ? 1.456 -6.858 -7.293 1.00 48.19 788 SER A CA 1
ATOM 6139 C C . SER A 1 788 ? 1.547 -7.083 -5.775 1.00 48.19 788 SER A C 1
ATOM 6141 O O . SER A 1 788 ? 2.350 -7.899 -5.317 1.00 48.19 788 SER A O 1
ATOM 6143 N N . ALA A 1 789 ? 0.728 -6.388 -4.978 1.00 56.19 789 ALA A N 1
ATOM 6144 C CA . ALA A 1 789 ? 0.776 -6.448 -3.523 1.00 56.19 789 ALA A CA 1
ATOM 6145 C C . ALA A 1 789 ? -0.012 -7.637 -2.935 1.00 56.19 789 ALA A C 1
ATOM 6147 O O . ALA A 1 789 ? -0.854 -8.274 -3.580 1.00 56.19 789 ALA A O 1
ATOM 6148 N N . ASN A 1 790 ? 0.255 -7.930 -1.659 1.00 62.38 790 ASN A N 1
ATOM 6149 C CA . ASN A 1 790 ? -0.429 -8.978 -0.899 1.00 62.38 790 ASN A CA 1
ATOM 6150 C C . ASN A 1 790 ? -1.961 -8.751 -0.871 1.00 62.38 790 ASN A C 1
ATOM 6152 O O . ASN A 1 790 ? -2.427 -7.615 -0.959 1.00 62.38 790 ASN A O 1
ATOM 6156 N N . ARG A 1 791 ? -2.754 -9.824 -0.705 1.00 66.19 791 ARG A N 1
ATOM 6157 C CA . ARG A 1 791 ? -4.229 -9.796 -0.623 1.00 66.19 791 ARG A CA 1
ATOM 6158 C C . ARG A 1 791 ? -4.729 -8.694 0.312 1.00 66.19 791 ARG A C 1
ATOM 6160 O O . ARG A 1 791 ? -5.572 -7.913 -0.102 1.00 66.19 791 ARG A O 1
ATOM 6167 N N . GLN A 1 792 ? -4.149 -8.584 1.506 1.00 68.12 792 GLN A N 1
ATOM 6168 C CA . GLN A 1 792 ? -4.515 -7.559 2.486 1.00 68.12 792 GLN A CA 1
ATOM 6169 C C . GLN A 1 792 ? -4.370 -6.131 1.931 1.00 68.12 792 GLN A C 1
ATOM 6171 O O . GLN A 1 792 ? -5.291 -5.334 2.027 1.00 68.12 792 GLN A O 1
ATOM 6176 N N . THR A 1 793 ? -3.255 -5.821 1.265 1.00 69.88 793 THR A N 1
ATOM 6177 C CA . THR A 1 793 ? -3.007 -4.494 0.673 1.00 69.88 793 THR A CA 1
ATOM 6178 C C . THR A 1 793 ? -3.944 -4.178 -0.490 1.00 69.88 793 THR A C 1
ATOM 6180 O O . THR A 1 793 ? -4.338 -3.029 -0.658 1.00 69.88 793 THR A O 1
ATOM 6183 N N . ARG A 1 794 ? -4.346 -5.188 -1.269 1.00 69.06 794 ARG A N 1
ATOM 6184 C CA . ARG A 1 794 ? -5.342 -5.005 -2.336 1.00 69.06 794 ARG A CA 1
ATOM 6185 C C . ARG A 1 794 ? -6.737 -4.719 -1.776 1.00 69.06 794 ARG A C 1
ATOM 6187 O O . ARG A 1 794 ? -7.419 -3.846 -2.300 1.00 69.06 794 ARG A O 1
ATOM 6194 N N . MET A 1 795 ? -7.132 -5.403 -0.699 1.00 70.44 795 MET A N 1
ATOM 6195 C CA . MET A 1 795 ? -8.401 -5.141 -0.003 1.00 70.44 795 MET A CA 1
ATOM 6196 C C . MET A 1 795 ? -8.422 -3.738 0.619 1.00 70.44 795 MET A C 1
ATOM 6198 O O . MET A 1 795 ? -9.394 -3.008 0.454 1.00 70.44 795 MET A O 1
ATOM 6202 N N . GLU A 1 796 ? -7.320 -3.326 1.255 1.00 74.88 796 GLU A N 1
ATOM 6203 C CA . GLU A 1 796 ? -7.150 -1.961 1.772 1.00 74.88 796 GLU A CA 1
ATOM 6204 C C . GLU A 1 796 ? -7.308 -0.915 0.660 1.00 74.88 796 GLU A C 1
ATOM 6206 O O . GLU A 1 796 ? -8.074 0.032 0.814 1.00 74.88 796 GLU A O 1
ATOM 6211 N N . GLY A 1 797 ? -6.627 -1.101 -0.478 1.00 75.25 797 GLY A N 1
ATOM 6212 C CA . GLY A 1 797 ? -6.728 -0.199 -1.628 1.00 75.25 797 GLY A CA 1
ATOM 6213 C C . GLY A 1 797 ? -8.144 -0.118 -2.208 1.00 75.25 797 GLY A C 1
ATOM 6214 O O . GLY A 1 797 ? -8.609 0.969 -2.548 1.00 75.25 797 GLY A O 1
ATOM 6215 N N . ALA A 1 798 ? -8.856 -1.248 -2.277 1.00 74.75 798 ALA A N 1
ATOM 6216 C CA . ALA A 1 798 ? -10.240 -1.290 -2.745 1.00 74.75 798 ALA A CA 1
ATOM 6217 C C . ALA A 1 798 ? -11.185 -0.495 -1.828 1.00 74.75 798 ALA A C 1
ATOM 6219 O O . ALA A 1 798 ? -11.989 0.298 -2.320 1.00 74.75 798 ALA A O 1
ATOM 6220 N N . GLU A 1 799 ? -11.060 -0.643 -0.505 1.00 81.25 799 GLU A N 1
ATOM 6221 C CA . GLU A 1 799 ? -11.895 0.097 0.451 1.00 81.25 799 GLU A CA 1
ATOM 6222 C C . GLU A 1 799 ? -11.551 1.594 0.504 1.00 81.25 799 GLU A C 1
ATOM 6224 O O . GLU A 1 799 ? -12.450 2.435 0.608 1.00 81.25 799 GLU A O 1
ATOM 6229 N N . ILE A 1 800 ? -10.274 1.961 0.352 1.00 82.38 800 ILE A N 1
ATOM 6230 C CA . ILE A 1 800 ? -9.871 3.367 0.205 1.00 82.38 800 ILE A CA 1
ATOM 6231 C C . ILE A 1 800 ? -10.556 3.972 -1.025 1.00 82.38 800 ILE A C 1
ATOM 6233 O O . ILE A 1 800 ? -11.256 4.979 -0.898 1.00 82.38 800 ILE A O 1
ATOM 6237 N N . ASN A 1 801 ? -10.459 3.319 -2.183 1.00 81.31 801 ASN A N 1
ATOM 6238 C CA . ASN A 1 801 ? -11.078 3.802 -3.416 1.00 81.31 801 ASN A CA 1
ATOM 6239 C C . ASN A 1 801 ? -12.607 3.866 -3.325 1.00 81.31 801 ASN A C 1
ATOM 6241 O O . ASN A 1 801 ? -13.192 4.867 -3.732 1.00 81.31 801 ASN A O 1
ATOM 6245 N N . LYS A 1 802 ? -13.261 2.878 -2.701 1.00 82.75 802 LYS A N 1
ATOM 6246 C CA . LYS A 1 802 ? -14.709 2.900 -2.428 1.00 82.75 802 LYS A CA 1
ATOM 6247 C C . LYS A 1 802 ? -15.109 4.099 -1.569 1.00 82.75 802 LYS A C 1
ATOM 6249 O O . LYS A 1 802 ? -16.076 4.785 -1.888 1.00 82.75 802 LYS A O 1
ATOM 6254 N N . SER A 1 803 ? -14.366 4.384 -0.499 1.00 86.06 803 SER A N 1
ATOM 6255 C CA . SER A 1 803 ? -14.659 5.520 0.386 1.00 86.06 803 SER A CA 1
ATOM 6256 C C . SER A 1 803 ? -14.451 6.883 -0.288 1.00 86.06 803 SER A C 1
ATOM 6258 O O . SER A 1 803 ? -15.261 7.790 -0.094 1.00 86.06 803 SER A O 1
ATOM 6260 N N . LEU A 1 804 ? -13.421 7.022 -1.129 1.00 83.56 804 LEU A N 1
ATOM 6261 C CA . LEU A 1 804 ? -13.161 8.244 -1.893 1.00 83.56 804 LEU A CA 1
ATOM 6262 C C . LEU A 1 804 ? -14.162 8.430 -3.043 1.00 83.56 804 LEU A C 1
ATOM 6264 O O . LEU A 1 804 ? -14.618 9.547 -3.277 1.00 83.56 804 LEU A O 1
ATOM 6268 N N . LEU A 1 805 ? -14.562 7.348 -3.718 1.00 80.56 805 LEU A N 1
ATOM 6269 C CA . LEU A 1 805 ? -15.612 7.375 -4.736 1.00 80.56 805 LEU A CA 1
ATOM 6270 C C . LEU A 1 805 ? -16.971 7.725 -4.120 1.00 80.56 805 LEU A C 1
ATOM 6272 O O . LEU A 1 805 ? -17.691 8.557 -4.662 1.00 80.56 805 LEU A O 1
ATOM 6276 N N . ALA A 1 806 ? -17.302 7.160 -2.956 1.00 82.00 806 ALA A N 1
ATOM 6277 C CA . ALA A 1 806 ? -18.507 7.527 -2.218 1.00 82.00 806 ALA A CA 1
ATOM 6278 C C . ALA A 1 806 ? -18.505 9.016 -1.849 1.00 82.00 806 ALA A C 1
ATOM 6280 O O . ALA A 1 806 ? -19.519 9.690 -2.014 1.00 82.00 806 ALA A O 1
ATOM 6281 N N . LEU A 1 807 ? -17.366 9.547 -1.389 1.00 83.75 807 LEU A N 1
ATOM 6282 C CA . LEU A 1 807 ? -17.224 10.975 -1.104 1.00 83.75 807 LEU A CA 1
ATOM 6283 C C . LEU A 1 807 ? -17.432 11.816 -2.372 1.00 83.75 807 LEU A C 1
ATOM 6285 O O . LEU A 1 807 ? -18.186 12.788 -2.329 1.00 83.75 807 LEU A O 1
ATOM 6289 N N . LYS A 1 808 ? -16.857 11.394 -3.506 1.00 77.62 808 LYS A N 1
ATOM 6290 C CA . LYS A 1 808 ? -17.049 12.032 -4.816 1.00 77.62 808 LYS A CA 1
ATOM 6291 C C . LYS A 1 808 ? -18.507 12.060 -5.245 1.00 77.62 808 LYS A C 1
ATOM 6293 O O . LYS A 1 808 ? -18.988 13.102 -5.678 1.00 77.62 808 LYS A O 1
ATOM 6298 N N . GLU A 1 809 ? -19.215 10.950 -5.093 1.00 76.75 809 GLU A N 1
ATOM 6299 C CA . GLU A 1 809 ? -20.624 10.849 -5.462 1.00 76.75 809 GLU A CA 1
ATOM 6300 C C . GLU A 1 809 ? -21.534 11.644 -4.520 1.00 76.75 809 GLU A C 1
ATOM 6302 O O . GLU A 1 809 ? -22.468 12.288 -4.993 1.00 76.75 809 GLU A O 1
ATOM 6307 N N . CYS A 1 810 ? -21.242 11.682 -3.215 1.00 77.75 810 CYS A N 1
ATOM 6308 C CA . CYS A 1 810 ? -21.947 12.547 -2.266 1.00 77.75 810 CYS A CA 1
ATOM 6309 C C . CYS A 1 810 ? -21.796 14.024 -2.644 1.00 77.75 810 CYS A C 1
ATOM 6311 O O . CYS A 1 810 ? -22.789 14.740 -2.733 1.00 77.75 810 CYS A O 1
ATOM 6313 N N . ILE A 1 811 ? -20.569 14.458 -2.932 1.00 73.19 811 ILE A N 1
ATOM 6314 C CA . ILE A 1 811 ? -20.248 15.823 -3.360 1.00 73.19 811 ILE A CA 1
ATOM 6315 C C . ILE A 1 811 ? -20.942 16.141 -4.698 1.00 73.19 811 ILE A C 1
ATOM 6317 O O . ILE A 1 811 ? -21.663 17.130 -4.806 1.00 73.19 811 ILE A O 1
ATOM 6321 N N . ARG A 1 812 ? -20.861 15.244 -5.688 1.00 69.62 812 ARG A N 1
ATOM 6322 C CA . ARG A 1 812 ? -21.564 15.379 -6.977 1.00 69.62 812 ARG A CA 1
ATOM 6323 C C . ARG A 1 812 ? -23.085 15.475 -6.813 1.00 69.62 812 ARG A C 1
ATOM 6325 O O . ARG A 1 812 ? -23.737 16.219 -7.547 1.00 69.62 812 ARG A O 1
ATOM 6332 N N . ALA A 1 813 ? -23.660 14.703 -5.893 1.00 70.44 813 ALA A N 1
ATOM 6333 C CA . ALA A 1 813 ? -25.089 14.714 -5.609 1.00 70.44 813 ALA A CA 1
ATOM 6334 C C . ALA A 1 813 ? -25.521 15.990 -4.867 1.00 70.44 813 ALA A C 1
ATOM 6336 O O . ALA A 1 813 ? -26.608 16.486 -5.147 1.00 70.44 813 ALA A O 1
ATOM 6337 N N . LEU A 1 814 ? -24.668 16.574 -4.013 1.00 69.19 814 LEU A N 1
ATOM 6338 C CA . LEU A 1 814 ? -24.929 17.871 -3.372 1.00 69.19 814 LEU A CA 1
ATOM 6339 C C . LEU A 1 814 ? -25.115 19.007 -4.393 1.00 69.19 814 LEU A C 1
ATOM 6341 O O . LEU A 1 814 ? -25.948 19.884 -4.180 1.00 69.19 814 LEU A O 1
ATOM 6345 N N . GLY A 1 815 ? -24.396 18.971 -5.520 1.00 61.81 815 GLY A N 1
ATOM 6346 C CA . GLY A 1 815 ? -24.544 19.967 -6.595 1.00 61.81 815 GLY A CA 1
ATOM 6347 C C . GLY A 1 815 ? -25.842 19.881 -7.371 1.00 61.81 815 GLY A C 1
ATOM 6348 O O . GLY A 1 815 ? -26.297 20.859 -7.959 1.00 61.81 815 GLY A O 1
ATOM 6349 N N . ARG A 1 816 ? -26.470 18.705 -7.367 1.00 67.56 816 ARG A N 1
ATOM 6350 C CA . ARG A 1 816 ? -27.736 18.457 -8.048 1.00 67.56 816 ARG A CA 1
ATOM 6351 C C . ARG A 1 816 ? -28.849 18.513 -7.009 1.00 67.56 816 ARG A C 1
ATOM 6353 O O . ARG A 1 816 ? -29.226 17.490 -6.443 1.00 67.56 816 ARG A O 1
ATOM 6360 N N . LYS A 1 817 ? -29.368 19.718 -6.745 1.00 55.62 817 LYS A N 1
ATOM 6361 C CA . LYS A 1 817 ? -30.508 19.930 -5.835 1.00 55.62 817 LYS A CA 1
ATOM 6362 C C . LYS A 1 817 ? -31.648 18.957 -6.202 1.00 55.62 817 LYS A C 1
ATOM 6364 O O . LYS A 1 817 ? -32.218 19.077 -7.281 1.00 55.62 817 LYS A O 1
ATOM 6369 N N . GLY A 1 818 ? -31.959 17.990 -5.329 1.00 54.34 818 GLY A N 1
ATOM 6370 C CA . GLY A 1 818 ? -33.120 17.092 -5.473 1.00 54.34 818 GLY A CA 1
ATOM 6371 C C . GLY A 1 818 ? -32.853 15.585 -5.635 1.00 54.34 818 GLY A C 1
ATOM 6372 O O . GLY A 1 818 ? -33.817 14.830 -5.725 1.00 54.34 818 GLY A O 1
ATOM 6373 N N . ALA A 1 819 ? -31.602 15.109 -5.645 1.00 59.16 819 ALA A N 1
ATOM 6374 C CA . ALA A 1 819 ? -31.299 13.669 -5.675 1.00 59.16 819 ALA A CA 1
ATOM 6375 C C . ALA A 1 819 ? -31.061 13.083 -4.266 1.00 59.16 819 ALA A C 1
ATOM 6377 O O . ALA A 1 819 ? -30.508 13.750 -3.392 1.00 59.16 819 ALA A O 1
ATOM 6378 N N . HIS A 1 820 ? -31.437 11.816 -4.047 1.00 73.88 820 HIS A N 1
ATOM 6379 C CA . HIS A 1 820 ? -31.093 11.070 -2.829 1.00 73.88 820 HIS A CA 1
ATOM 6380 C C . HIS A 1 820 ? -29.570 11.085 -2.603 1.00 73.88 820 HIS A C 1
ATOM 6382 O O . HIS A 1 820 ? -28.815 10.581 -3.436 1.00 73.88 820 HIS A O 1
ATOM 6388 N N . LEU A 1 821 ? -29.123 11.636 -1.469 1.00 72.75 821 LEU A N 1
ATOM 6389 C CA . LEU A 1 821 ? -27.703 11.750 -1.131 1.00 72.75 821 LEU A CA 1
ATOM 6390 C C . LEU A 1 821 ? -27.161 10.404 -0.606 1.00 72.75 821 LEU A C 1
ATOM 6392 O O . LEU A 1 821 ? -27.598 9.938 0.450 1.00 72.75 821 LEU A O 1
ATOM 6396 N N . PRO A 1 822 ? -26.198 9.761 -1.293 1.00 77.44 822 PRO A N 1
ATOM 6397 C CA . PRO A 1 822 ? -25.764 8.396 -0.996 1.00 77.44 822 PRO A CA 1
ATOM 6398 C C . PRO A 1 822 ? -24.756 8.312 0.170 1.00 77.44 822 PRO A C 1
ATOM 6400 O O . PRO A 1 822 ? -23.744 7.619 0.087 1.00 77.44 822 PRO A O 1
ATOM 6403 N N . PHE A 1 823 ? -25.030 8.958 1.308 1.00 81.12 823 PHE A N 1
ATOM 6404 C CA . PHE A 1 823 ? -24.097 8.980 2.447 1.00 81.12 823 PHE A CA 1
ATOM 6405 C C . PHE A 1 823 ? -23.822 7.604 3.062 1.00 81.12 823 PHE A C 1
ATOM 6407 O O . PHE A 1 823 ? -22.797 7.426 3.716 1.00 81.12 823 PHE A O 1
ATOM 6414 N N . ARG A 1 824 ? -24.695 6.616 2.829 1.00 82.69 824 ARG A N 1
ATOM 6415 C CA . ARG A 1 824 ? -24.579 5.263 3.391 1.00 82.69 824 ARG A CA 1
ATOM 6416 C C . ARG A 1 824 ? -23.550 4.370 2.690 1.00 82.69 824 ARG A C 1
ATOM 6418 O O . ARG A 1 824 ? -23.214 3.336 3.255 1.00 82.69 824 ARG A O 1
ATOM 6425 N N . VAL A 1 825 ? -23.014 4.768 1.533 1.00 78.56 825 VAL A N 1
ATOM 6426 C CA . VAL A 1 825 ? -22.121 3.925 0.710 1.00 78.56 825 VAL A CA 1
ATOM 6427 C C . VAL A 1 825 ? -20.778 3.623 1.392 1.00 78.56 825 VAL A C 1
ATOM 6429 O O . VAL A 1 825 ? -20.224 2.543 1.202 1.00 78.56 825 VAL A O 1
ATOM 6432 N N . SER A 1 826 ? -20.256 4.536 2.217 1.00 87.12 826 SER A N 1
ATOM 6433 C CA . SER A 1 826 ? -19.019 4.313 2.977 1.00 87.12 826 SER A CA 1
ATOM 6434 C C . SER A 1 826 ? -19.130 4.820 4.413 1.00 87.12 826 SER A C 1
ATOM 6436 O O . SER A 1 826 ? -19.871 5.762 4.693 1.00 87.12 826 SER A O 1
ATOM 6438 N N . LYS A 1 827 ? -18.350 4.249 5.339 1.00 87.75 827 LYS A N 1
ATOM 6439 C CA . LYS A 1 827 ? -18.300 4.749 6.724 1.00 87.75 827 LYS A CA 1
ATOM 6440 C C . LYS A 1 827 ? -17.768 6.180 6.817 1.00 87.75 827 LYS A C 1
ATOM 6442 O O . LYS A 1 827 ? -18.249 6.942 7.647 1.00 87.75 827 LYS A O 1
ATOM 6447 N N . LEU A 1 828 ? -16.843 6.567 5.934 1.00 88.88 828 LEU A N 1
ATOM 6448 C CA . LEU A 1 828 ? -16.344 7.941 5.850 1.00 88.88 828 LEU A CA 1
ATOM 6449 C C . LEU A 1 828 ? -17.487 8.916 5.540 1.00 88.88 828 LEU A C 1
ATOM 6451 O O . LEU A 1 828 ? -17.706 9.865 6.283 1.00 88.88 828 LEU A O 1
ATOM 6455 N N . THR A 1 829 ? -18.269 8.653 4.492 1.00 87.00 829 THR A N 1
ATOM 6456 C CA . THR A 1 829 ? -19.403 9.514 4.119 1.00 87.00 829 THR A CA 1
ATOM 6457 C C . THR A 1 829 ? -20.524 9.502 5.154 1.00 87.00 829 THR A C 1
ATOM 6459 O O . THR A 1 829 ? -21.181 10.524 5.324 1.00 87.00 829 THR A O 1
ATOM 6462 N N . GLN A 1 830 ? -20.717 8.398 5.885 1.00 87.44 830 GLN A N 1
ATOM 6463 C CA . GLN A 1 830 ? -21.657 8.351 7.011 1.00 87.44 830 GLN A CA 1
ATOM 6464 C C . GLN A 1 830 ? -21.218 9.310 8.125 1.00 87.44 830 GLN A C 1
ATOM 6466 O O . GLN A 1 830 ? -22.010 10.138 8.562 1.00 87.44 830 GLN A O 1
ATOM 6471 N N . VAL A 1 831 ? -19.946 9.258 8.535 1.00 87.00 831 VAL A N 1
ATOM 6472 C CA . VAL A 1 831 ? -19.389 10.145 9.574 1.00 87.00 831 VAL A CA 1
ATOM 6473 C C . VAL A 1 831 ? -19.436 11.619 9.153 1.00 87.00 831 VAL A C 1
ATOM 6475 O O . VAL A 1 831 ? -19.672 12.489 9.989 1.00 87.00 831 VAL A O 1
ATOM 6478 N N . LEU A 1 832 ? -19.239 11.907 7.864 1.00 84.12 832 LEU A N 1
ATOM 6479 C CA . LEU A 1 832 ? -19.222 13.274 7.331 1.00 84.12 832 LEU A CA 1
ATOM 6480 C C . LEU A 1 832 ? -20.595 13.827 6.950 1.00 84.12 832 LEU A C 1
ATOM 6482 O O . LEU A 1 832 ? -20.680 14.982 6.541 1.00 84.12 832 LEU A O 1
ATOM 6486 N N . ARG A 1 833 ? -21.675 13.054 7.092 1.00 84.44 833 ARG A N 1
ATOM 6487 C CA . ARG A 1 833 ? -23.027 13.483 6.701 1.00 84.44 833 ARG A CA 1
ATOM 6488 C C . ARG A 1 833 ? -23.418 14.817 7.341 1.00 84.44 833 ARG A C 1
ATOM 6490 O O . ARG A 1 833 ? -23.833 15.738 6.640 1.00 84.44 833 ARG A O 1
ATOM 6497 N N . ASP A 1 834 ? -23.225 14.934 8.653 1.00 78.31 834 ASP A N 1
ATOM 6498 C CA . ASP A 1 834 ? -23.560 16.140 9.422 1.00 78.31 834 ASP A CA 1
ATOM 6499 C C . ASP A 1 834 ? -22.788 17.380 8.940 1.00 78.31 834 ASP A C 1
ATOM 6501 O O . ASP A 1 834 ? -23.290 18.498 9.038 1.00 78.31 834 ASP A O 1
ATOM 6505 N N . SER A 1 835 ? -21.580 17.179 8.410 1.00 75.81 835 SER A N 1
ATOM 6506 C CA . SER A 1 835 ? -20.692 18.239 7.927 1.00 75.81 835 SER A CA 1
ATOM 6507 C C . SER A 1 835 ? -21.061 18.785 6.546 1.00 75.81 835 SER A C 1
ATOM 6509 O O . SER A 1 835 ? -20.579 19.843 6.155 1.00 75.81 835 SER A O 1
ATOM 6511 N N . PHE A 1 836 ? -21.878 18.061 5.778 1.00 76.06 836 PHE A N 1
ATOM 6512 C CA . PHE A 1 836 ? -22.294 18.480 4.436 1.00 76.06 836 PHE A CA 1
ATOM 6513 C C . PHE A 1 836 ? -23.763 18.908 4.376 1.00 76.06 836 PHE A C 1
ATOM 6515 O O . PHE A 1 836 ? -24.118 19.744 3.553 1.00 76.06 836 PHE A O 1
ATOM 6522 N N . VAL A 1 837 ? -24.623 18.341 5.228 1.00 77.69 837 VAL A N 1
ATOM 6523 C CA . VAL A 1 837 ? -26.077 18.597 5.209 1.00 77.69 837 VAL A CA 1
ATOM 6524 C C . VAL A 1 837 ? -26.504 19.636 6.257 1.00 77.69 837 VAL A C 1
ATOM 6526 O O . VAL A 1 837 ? -27.602 20.183 6.174 1.00 77.69 837 VAL A O 1
ATOM 6529 N N . GLY A 1 838 ? -25.660 19.927 7.252 1.00 72.12 838 GLY A N 1
ATOM 6530 C CA . GLY A 1 838 ? -25.986 20.870 8.322 1.00 72.12 838 GLY A CA 1
ATOM 6531 C C . GLY A 1 838 ? -26.221 22.297 7.812 1.00 72.12 838 GLY A C 1
ATOM 6532 O O . GLY A 1 838 ? -25.402 22.842 7.079 1.00 72.12 838 GLY A O 1
ATOM 6533 N N . SER A 1 839 ? -27.309 22.933 8.259 1.00 71.44 839 SER A N 1
ATOM 6534 C CA . SER A 1 839 ? -27.685 24.306 7.872 1.00 71.44 839 SER A CA 1
ATOM 6535 C C . SER A 1 839 ? -26.666 25.374 8.287 1.00 71.44 839 SER A C 1
ATOM 6537 O O . SER A 1 839 ? -26.572 26.410 7.639 1.00 71.44 839 SER A O 1
ATOM 6539 N N . ASN A 1 840 ? -25.892 25.114 9.345 1.00 83.44 840 ASN A N 1
ATOM 6540 C CA . ASN A 1 840 ? -24.776 25.946 9.796 1.00 83.44 840 ASN A CA 1
ATOM 6541 C C . ASN A 1 840 ? -23.464 25.150 9.737 1.00 83.44 840 ASN A C 1
ATOM 6543 O O . ASN A 1 840 ? -22.787 24.962 10.752 1.00 83.44 840 ASN A O 1
ATOM 6547 N N . SER A 1 841 ? -23.153 24.596 8.563 1.00 85.19 841 SER A N 1
ATOM 6548 C CA . SER A 1 841 ? -21.912 23.862 8.340 1.00 85.19 841 SER A CA 1
ATOM 6549 C C . SER A 1 841 ? -21.047 24.499 7.262 1.00 85.19 841 SER A C 1
ATOM 6551 O O . SER A 1 841 ? -21.548 24.981 6.250 1.00 85.19 841 SER A O 1
ATOM 6553 N N . ARG A 1 842 ? -19.735 24.513 7.503 1.00 88.12 842 ARG A N 1
ATOM 6554 C CA . ARG A 1 842 ? -18.728 25.000 6.558 1.00 88.12 842 ARG A CA 1
ATOM 6555 C C . ARG A 1 842 ? -17.637 23.968 6.377 1.00 88.12 842 ARG A C 1
ATOM 6557 O O . ARG A 1 842 ? -17.224 23.310 7.337 1.00 88.12 842 ARG A O 1
ATOM 6564 N N . THR A 1 843 ? -17.155 23.856 5.149 1.00 88.75 843 THR A N 1
ATOM 6565 C CA . THR A 1 843 ? -16.185 22.830 4.783 1.00 88.75 843 THR A CA 1
ATOM 6566 C C . THR A 1 843 ? -15.023 23.423 3.996 1.00 88.75 843 THR A C 1
ATOM 6568 O O . THR A 1 843 ? -15.222 24.204 3.075 1.00 88.75 843 THR A O 1
ATOM 6571 N N . CYS A 1 844 ? -13.801 23.018 4.336 1.00 92.06 844 CYS A N 1
ATOM 6572 C CA . CYS A 1 844 ? -12.593 23.325 3.584 1.00 92.06 844 CYS A CA 1
ATOM 6573 C C . CYS A 1 844 ? -11.944 22.034 3.071 1.00 92.06 844 CYS A C 1
ATOM 6575 O O . CYS A 1 844 ? -11.734 21.077 3.821 1.00 92.06 844 CYS A O 1
ATOM 6577 N N . MET A 1 845 ? -11.613 22.017 1.784 1.00 92.38 845 MET A N 1
ATOM 6578 C CA . MET A 1 845 ? -10.852 20.955 1.141 1.00 92.38 845 MET A CA 1
ATOM 6579 C C . MET A 1 845 ? -9.457 21.468 0.794 1.00 92.38 845 MET A C 1
ATOM 6581 O O . MET A 1 845 ? -9.326 22.464 0.088 1.00 92.38 845 MET A O 1
ATOM 6585 N N . ILE A 1 846 ? -8.418 20.750 1.226 1.00 95.62 846 ILE A N 1
ATOM 6586 C CA . ILE A 1 846 ? -7.029 21.035 0.851 1.00 95.62 846 ILE A CA 1
ATOM 6587 C C . ILE A 1 846 ? -6.515 19.910 -0.053 1.00 95.62 846 ILE A C 1
ATOM 6589 O O . ILE A 1 846 ? -6.177 18.819 0.412 1.00 95.62 846 ILE A O 1
ATOM 6593 N N . ALA A 1 847 ? -6.466 20.172 -1.357 1.00 95.69 847 ALA A N 1
ATOM 6594 C CA . ALA A 1 847 ? -5.930 19.268 -2.366 1.00 95.69 847 ALA A CA 1
ATOM 6595 C C . ALA A 1 847 ? -4.395 19.356 -2.409 1.00 95.69 847 ALA A C 1
ATOM 6597 O O . ALA A 1 847 ? -3.824 20.383 -2.753 1.00 95.69 847 ALA A O 1
ATOM 6598 N N . MET A 1 848 ? -3.713 18.273 -2.064 1.00 94.94 848 MET A N 1
ATOM 6599 C CA . MET A 1 848 ? -2.257 18.179 -1.991 1.00 94.94 848 MET A CA 1
ATOM 6600 C C . MET A 1 848 ? -1.715 17.532 -3.265 1.00 94.94 848 MET A C 1
ATOM 6602 O O . MET A 1 848 ? -2.067 16.385 -3.562 1.00 94.94 848 MET A O 1
ATOM 6606 N N . VAL A 1 849 ? -0.816 18.215 -3.974 1.00 95.75 849 VAL A N 1
ATOM 6607 C CA . VAL A 1 849 ? -0.261 17.744 -5.255 1.00 95.75 849 VAL A CA 1
ATOM 6608 C C . VAL A 1 849 ? 1.256 17.558 -5.211 1.00 95.75 849 VAL A C 1
ATOM 6610 O O . VAL A 1 849 ? 1.981 18.318 -4.565 1.00 95.75 849 VAL A O 1
ATOM 6613 N N . SER A 1 850 ? 1.733 16.522 -5.907 1.00 94.12 850 SER A N 1
ATOM 6614 C CA . SER A 1 850 ? 3.161 16.236 -6.083 1.00 94.12 850 SER A CA 1
ATOM 6615 C C . SER A 1 850 ? 3.659 16.874 -7.389 1.00 94.12 850 SER A C 1
ATOM 6617 O O . SER A 1 850 ? 3.041 16.641 -8.427 1.00 94.12 850 SER A O 1
ATOM 6619 N N . PRO A 1 851 ? 4.777 17.623 -7.377 1.00 94.62 851 PRO A N 1
ATOM 6620 C CA . PRO A 1 851 ? 5.256 18.364 -8.549 1.00 94.62 851 PRO A CA 1
ATOM 6621 C C . PRO A 1 851 ? 5.947 17.515 -9.630 1.00 94.62 851 PRO A C 1
ATOM 6623 O O . PRO A 1 851 ? 6.120 17.996 -10.743 1.00 94.62 851 PRO A O 1
ATOM 6626 N N . GLY A 1 852 ? 6.379 16.287 -9.323 1.00 92.75 852 GLY A N 1
ATOM 6627 C CA . GLY A 1 852 ? 7.175 15.464 -10.244 1.00 92.75 852 GLY A CA 1
ATOM 6628 C C . GLY A 1 852 ? 6.395 14.944 -11.457 1.00 92.75 852 GLY A C 1
ATOM 6629 O O . GLY A 1 852 ? 5.209 14.621 -11.351 1.00 92.75 852 GLY A O 1
ATOM 6630 N N . VAL A 1 853 ? 7.082 14.796 -12.594 1.00 90.44 853 VAL A N 1
ATOM 6631 C CA . VAL A 1 853 ? 6.506 14.286 -13.850 1.00 90.44 853 VAL A CA 1
ATOM 6632 C C . VAL A 1 853 ? 5.939 12.872 -13.707 1.00 90.44 853 VAL A C 1
ATOM 6634 O O . VAL A 1 853 ? 4.865 12.596 -14.239 1.00 90.44 853 VAL A O 1
ATOM 6637 N N . SER A 1 854 ? 6.572 11.997 -12.917 1.00 88.50 854 SER A N 1
ATOM 6638 C CA . SER A 1 854 ? 6.043 10.648 -12.644 1.00 88.50 854 SER A CA 1
ATOM 6639 C C . SER A 1 854 ? 4.702 10.651 -11.903 1.00 88.50 854 SER A C 1
ATOM 6641 O O . SER A 1 854 ? 3.961 9.676 -11.957 1.00 88.50 854 SER A O 1
ATOM 6643 N N . SER A 1 855 ? 4.372 11.751 -11.223 1.00 89.94 855 SER A N 1
ATOM 6644 C CA . SER A 1 855 ? 3.108 11.942 -10.506 1.00 89.94 855 SER A CA 1
ATOM 6645 C C . SER A 1 855 ? 2.080 12.770 -11.288 1.00 89.94 855 SER A C 1
ATOM 6647 O O . SER A 1 855 ? 1.006 13.044 -10.757 1.00 89.94 855 SER A O 1
ATOM 6649 N N . CYS A 1 856 ? 2.372 13.170 -12.533 1.00 90.75 856 CYS A N 1
ATOM 6650 C CA . CYS A 1 856 ? 1.527 14.079 -13.318 1.00 90.75 856 CYS A CA 1
ATOM 6651 C C . CYS A 1 856 ? 0.074 13.581 -13.433 1.00 90.75 856 CYS A C 1
ATOM 6653 O O . CYS A 1 856 ? -0.866 14.327 -13.159 1.00 90.75 856 CYS A O 1
ATOM 6655 N N . GLU A 1 857 ? -0.119 12.293 -13.724 1.00 88.56 857 GLU A N 1
ATOM 6656 C CA . GLU A 1 857 ? -1.448 11.690 -13.847 1.00 88.56 857 GLU A CA 1
ATOM 6657 C C . GLU A 1 857 ? -2.238 11.713 -12.523 1.00 88.56 857 GLU A C 1
ATOM 6659 O O . GLU A 1 857 ? -3.415 12.085 -12.491 1.00 88.56 857 GLU A O 1
ATOM 6664 N N . HIS A 1 858 ? -1.598 11.363 -11.404 1.00 88.25 858 HIS A N 1
ATOM 6665 C CA . HIS A 1 858 ? -2.224 11.402 -10.077 1.00 88.25 858 HIS A CA 1
ATOM 6666 C C . HIS A 1 858 ? -2.562 12.835 -9.640 1.00 88.25 858 HIS A C 1
ATOM 6668 O O . HIS A 1 858 ? -3.617 13.077 -9.039 1.00 88.25 858 HIS A O 1
ATOM 6674 N N . THR A 1 859 ? -1.700 13.793 -9.979 1.00 92.75 859 THR A N 1
ATOM 6675 C CA . THR A 1 859 ? -1.942 15.223 -9.781 1.00 92.75 859 THR A CA 1
ATOM 6676 C C . THR A 1 859 ? -3.170 15.678 -10.570 1.00 92.75 859 THR A C 1
ATOM 6678 O O . THR A 1 859 ? -4.070 16.268 -9.976 1.00 92.75 859 THR A O 1
ATOM 6681 N N . LEU A 1 860 ? -3.277 15.349 -11.862 1.00 92.00 860 LEU A N 1
ATOM 6682 C CA . LEU A 1 860 ? -4.442 15.705 -12.684 1.00 92.00 860 LEU A CA 1
ATOM 6683 C C . LEU A 1 860 ? -5.745 15.123 -12.121 1.00 92.00 860 LEU A C 1
ATOM 6685 O O . LEU A 1 860 ? -6.746 15.833 -12.033 1.00 92.00 860 LEU A O 1
ATOM 6689 N N . ASN A 1 861 ? -5.735 13.868 -11.667 1.00 88.94 861 ASN A N 1
ATOM 6690 C CA . ASN A 1 861 ? -6.905 13.257 -11.027 1.00 88.94 861 ASN A CA 1
ATOM 6691 C C . ASN A 1 861 ? -7.309 13.997 -9.742 1.00 88.94 861 ASN A C 1
ATOM 6693 O O . ASN A 1 861 ? -8.496 14.215 -9.492 1.00 88.94 861 ASN A O 1
ATOM 6697 N N . THR A 1 862 ? -6.324 14.422 -8.948 1.00 91.56 862 THR A N 1
ATOM 6698 C CA . THR A 1 862 ? -6.548 15.183 -7.712 1.00 91.56 862 THR A CA 1
ATOM 6699 C C . THR A 1 862 ? -7.137 16.567 -7.997 1.00 91.56 862 THR A C 1
ATOM 6701 O O . THR A 1 862 ? -8.091 16.976 -7.336 1.00 91.56 862 THR A O 1
ATOM 6704 N N . LEU A 1 863 ? -6.611 17.265 -9.005 1.00 93.12 863 LEU A N 1
ATOM 6705 C CA . LEU A 1 863 ? -7.055 18.604 -9.398 1.00 93.12 863 LEU A CA 1
ATOM 6706 C C . LEU A 1 863 ? -8.451 18.591 -10.011 1.00 93.12 863 LEU A C 1
ATOM 6708 O O . LEU A 1 863 ? -9.295 19.372 -9.591 1.00 93.12 863 LEU A O 1
ATOM 6712 N N . ARG A 1 864 ? -8.734 17.658 -10.927 1.00 88.94 864 ARG A N 1
ATOM 6713 C CA . ARG A 1 864 ? -10.075 17.481 -11.512 1.00 88.94 864 ARG A CA 1
ATOM 6714 C C . ARG A 1 864 ? -11.122 17.186 -10.446 1.00 88.94 864 ARG A C 1
ATOM 6716 O O . ARG A 1 864 ? -12.259 17.632 -10.546 1.00 88.94 864 ARG A O 1
ATOM 6723 N N . TYR A 1 865 ? -10.749 16.424 -9.421 1.00 84.50 865 TYR A N 1
ATOM 6724 C CA . TYR A 1 865 ? -11.638 16.168 -8.297 1.00 84.50 865 TYR A CA 1
ATOM 6725 C C . TYR A 1 865 ? -11.917 17.436 -7.481 1.00 84.50 865 TYR A C 1
ATOM 6727 O O . TYR A 1 865 ? -13.076 17.732 -7.203 1.00 84.50 865 TYR A O 1
ATOM 6735 N N . ALA A 1 866 ? -10.876 18.197 -7.136 1.00 89.31 866 ALA A N 1
ATOM 6736 C CA . ALA A 1 866 ? -11.014 19.459 -6.414 1.00 89.31 866 ALA A CA 1
ATOM 6737 C C . ALA A 1 866 ? -11.841 20.493 -7.202 1.00 89.31 866 ALA A C 1
ATOM 6739 O O . ALA A 1 866 ? -12.710 21.149 -6.634 1.00 89.31 866 ALA A O 1
ATOM 6740 N N . ASP A 1 867 ? -11.630 20.583 -8.513 1.00 86.81 867 ASP A N 1
ATOM 6741 C CA . ASP A 1 867 ? -12.344 21.496 -9.407 1.00 86.81 867 ASP A CA 1
ATOM 6742 C C . ASP A 1 867 ? -13.860 21.228 -9.394 1.00 86.81 867 ASP A C 1
ATOM 6744 O O . ASP A 1 867 ? -14.669 22.131 -9.184 1.00 86.81 867 ASP A O 1
ATOM 6748 N N . ARG A 1 868 ? -14.255 19.949 -9.427 1.00 81.06 868 ARG A N 1
ATOM 6749 C CA . ARG A 1 868 ? -15.659 19.534 -9.270 1.00 81.06 868 ARG A CA 1
ATOM 6750 C C . ARG A 1 868 ? -16.263 19.871 -7.911 1.00 81.06 868 ARG A C 1
ATOM 6752 O O . ARG A 1 868 ? -17.461 20.121 -7.829 1.00 81.06 868 ARG A O 1
ATOM 6759 N N . VAL A 1 869 ? -15.472 19.843 -6.838 1.00 80.12 869 VAL A N 1
ATOM 6760 C CA . VAL A 1 869 ? -15.946 20.242 -5.502 1.00 80.12 869 VAL A CA 1
ATOM 6761 C C . VAL A 1 869 ? -16.207 21.748 -5.470 1.00 80.12 869 VAL A C 1
ATOM 6763 O O . VAL A 1 869 ? -17.171 22.191 -4.848 1.00 80.12 869 VAL A O 1
ATOM 6766 N N . LYS A 1 870 ? -15.385 22.532 -6.174 1.00 79.44 870 LYS A N 1
ATOM 6767 C CA . LYS A 1 870 ? -15.514 23.988 -6.236 1.00 79.44 870 LYS A CA 1
ATOM 6768 C C . LYS A 1 870 ? -16.766 24.445 -6.985 1.00 79.44 870 LYS A C 1
ATOM 6770 O O . LYS A 1 870 ? -17.408 25.388 -6.530 1.00 79.44 870 LYS A O 1
ATOM 6775 N N . GLU A 1 871 ? -17.164 23.758 -8.061 1.00 71.75 871 GLU A N 1
ATOM 6776 C CA . GLU A 1 871 ? -18.419 24.040 -8.792 1.00 71.75 871 GLU A CA 1
ATOM 6777 C C . GLU A 1 871 ? -19.658 24.080 -7.868 1.00 71.75 871 GLU A C 1
ATOM 6779 O O . GLU A 1 871 ? -20.651 24.727 -8.183 1.00 71.75 871 GLU A O 1
ATOM 6784 N N . LEU A 1 872 ? -19.597 23.430 -6.701 1.00 63.19 872 LEU A N 1
ATOM 6785 C CA . LEU A 1 872 ? -20.672 23.386 -5.704 1.00 63.19 872 LEU A CA 1
ATOM 6786 C C . LEU A 1 872 ? -20.718 24.601 -4.774 1.00 63.19 872 LEU A C 1
ATOM 6788 O O . LEU A 1 872 ? -21.776 24.910 -4.229 1.00 63.19 872 LEU A O 1
ATOM 6792 N N . GLY A 1 873 ? -19.567 25.239 -4.540 1.00 52.78 873 GLY A N 1
ATOM 6793 C CA . GLY A 1 873 ? -19.425 26.395 -3.651 1.00 52.78 873 GLY A CA 1
ATOM 6794 C C . GLY A 1 873 ? -19.835 27.717 -4.306 1.00 52.78 873 GLY A C 1
ATOM 6795 O O . GLY A 1 873 ? -20.062 28.701 -3.605 1.00 52.78 873 GLY A O 1
ATOM 6796 N N . GLY A 1 874 ? -19.967 27.738 -5.637 1.00 45.91 874 GLY A N 1
ATOM 6797 C CA . GLY A 1 874 ? -20.381 28.904 -6.415 1.00 45.91 874 GLY A CA 1
ATOM 6798 C C . GLY A 1 874 ? -21.876 29.190 -6.291 1.00 45.91 874 GLY A C 1
ATOM 6799 O O . GLY A 1 874 ? -22.665 28.775 -7.134 1.00 45.91 874 GLY A O 1
ATOM 6800 N N . GLY A 1 875 ? -22.264 29.916 -5.243 1.00 39.88 875 GLY A N 1
ATOM 6801 C CA . GLY A 1 875 ? -23.616 30.455 -5.075 1.00 39.88 875 GLY A CA 1
ATOM 6802 C C . GLY A 1 875 ? -23.945 31.662 -5.961 1.00 39.88 875 GLY A C 1
ATOM 6803 O O . GLY A 1 875 ? -25.120 31.970 -6.102 1.00 39.88 875 GLY A O 1
ATOM 6804 N N . ASP A 1 876 ? -22.955 32.304 -6.590 1.00 36.03 876 ASP A N 1
ATOM 6805 C CA . ASP A 1 876 ? -23.155 33.476 -7.449 1.00 36.03 876 ASP A CA 1
ATOM 6806 C C . ASP A 1 876 ? -22.172 33.474 -8.627 1.00 36.03 876 ASP A C 1
ATOM 6808 O O . ASP A 1 876 ? -21.025 33.903 -8.520 1.00 36.03 876 ASP A O 1
ATOM 6812 N N . LEU A 1 877 ? -22.642 33.028 -9.789 1.00 32.62 877 LEU A N 1
ATOM 6813 C CA . LEU A 1 877 ? -22.105 33.444 -11.082 1.00 32.62 877 LEU A CA 1
ATOM 6814 C C . LEU A 1 877 ? -23.303 33.869 -11.926 1.00 32.62 877 LEU A C 1
ATOM 6816 O O . LEU A 1 877 ? -23.972 33.046 -12.547 1.00 32.62 877 LEU A O 1
ATOM 6820 N N . GLN A 1 878 ? -23.584 35.175 -11.922 1.00 29.73 878 GLN A N 1
ATOM 6821 C CA . GLN A 1 878 ? -24.347 35.807 -12.990 1.00 29.73 878 GLN A CA 1
ATOM 6822 C C . GLN A 1 878 ? -23.618 35.514 -14.303 1.00 29.73 878 GLN A C 1
ATOM 6824 O O . GLN A 1 878 ? -22.596 36.117 -14.628 1.00 29.73 878 GLN A O 1
ATOM 6829 N N . THR A 1 879 ? -24.132 34.541 -15.042 1.00 31.02 879 THR A N 1
ATOM 6830 C CA . THR A 1 879 ? -23.775 34.298 -16.431 1.00 31.02 879 THR A CA 1
ATOM 6831 C C . THR A 1 879 ? -24.233 35.496 -17.253 1.00 31.02 879 THR A C 1
ATOM 6833 O O . THR A 1 879 ? -25.416 35.616 -17.570 1.00 31.02 879 THR A O 1
ATOM 6836 N N . ASN A 1 880 ? -23.297 36.374 -17.617 1.00 26.69 880 ASN A N 1
ATOM 6837 C CA . ASN A 1 880 ? -23.454 37.170 -18.826 1.00 26.69 880 ASN A CA 1
ATOM 6838 C C . ASN A 1 880 ? -23.376 36.205 -20.013 1.00 26.69 880 ASN A C 1
ATOM 6840 O O . ASN A 1 880 ? -22.321 35.673 -20.351 1.00 26.69 880 ASN A O 1
ATOM 6844 N N . THR A 1 881 ? -24.539 35.949 -20.592 1.00 34.00 881 THR A N 1
ATOM 6845 C CA . THR A 1 881 ? -24.767 35.207 -21.825 1.00 34.00 881 THR A CA 1
ATOM 6846 C C . THR A 1 881 ? -24.169 35.946 -23.018 1.00 34.00 881 THR A C 1
ATOM 6848 O O . THR A 1 881 ? -24.792 36.871 -23.526 1.00 34.00 881 THR A O 1
ATOM 6851 N N . LEU A 1 882 ? -23.013 35.501 -23.518 1.00 28.14 882 LEU A N 1
ATOM 6852 C CA . LEU A 1 882 ? -22.596 35.704 -24.913 1.00 28.14 882 LEU A CA 1
ATOM 6853 C C . LEU A 1 882 ? -21.810 34.476 -25.419 1.00 28.14 882 LEU A C 1
ATOM 6855 O O . LEU A 1 882 ? -20.616 34.344 -25.183 1.00 28.14 882 LEU A O 1
ATOM 6859 N N . SER A 1 883 ? -22.562 33.578 -26.067 1.00 34.56 883 SER A N 1
ATOM 6860 C CA . SER A 1 883 ? -22.223 32.747 -27.239 1.00 34.56 883 SER A CA 1
ATOM 6861 C C . SER A 1 883 ? -20.787 32.221 -27.424 1.00 34.56 883 SER A C 1
ATOM 6863 O O . SER A 1 883 ? -19.942 32.953 -27.932 1.00 34.56 883 SER A O 1
ATOM 6865 N N . ASP A 1 884 ? -20.590 30.916 -27.187 1.00 26.50 884 ASP A N 1
ATOM 6866 C CA . ASP A 1 884 ? -20.052 29.989 -28.206 1.00 26.50 884 ASP A CA 1
ATOM 6867 C C . ASP A 1 884 ? -20.315 28.515 -27.804 1.00 26.50 884 ASP A C 1
ATOM 6869 O O . ASP A 1 884 ? -19.485 27.820 -27.214 1.00 26.50 884 ASP A O 1
ATOM 6873 N N . ASP A 1 885 ? -21.528 28.035 -28.097 1.00 31.78 885 ASP A N 1
ATOM 6874 C CA . ASP A 1 885 ? -21.927 26.630 -27.946 1.00 31.78 885 ASP A CA 1
ATOM 6875 C C . ASP A 1 885 ? -21.390 25.806 -29.126 1.00 31.78 885 ASP A C 1
ATOM 6877 O O . ASP A 1 885 ? -22.051 25.674 -30.155 1.00 31.78 885 ASP A O 1
ATOM 6881 N N . SER A 1 886 ? -20.186 25.236 -29.003 1.00 32.25 886 SER A N 1
ATOM 6882 C CA . SER A 1 886 ? -19.789 24.094 -29.857 1.00 32.25 886 SER A CA 1
ATOM 6883 C C . SER A 1 886 ? -18.650 23.194 -29.347 1.00 32.25 886 SER A C 1
ATOM 6885 O O . SER A 1 886 ? -18.322 22.223 -30.026 1.00 32.25 886 SER A O 1
ATOM 6887 N N . HIS A 1 887 ? -18.079 23.417 -28.152 1.00 35.97 887 HIS A N 1
ATOM 6888 C CA . HIS A 1 887 ? -16.930 22.613 -27.688 1.00 35.97 887 HIS A CA 1
ATOM 6889 C C . HIS A 1 887 ? -17.056 21.915 -26.319 1.00 35.97 887 HIS A C 1
ATOM 6891 O O . HIS A 1 887 ? -16.168 21.144 -25.969 1.00 35.97 887 HIS A O 1
ATOM 6897 N N . SER A 1 888 ? -18.154 22.071 -25.568 1.00 34.91 888 SER A N 1
ATOM 6898 C CA . SER A 1 888 ? -18.237 21.523 -24.195 1.00 34.91 888 SER A CA 1
ATOM 6899 C C . SER A 1 888 ? -18.702 20.059 -24.076 1.00 34.91 888 SER A C 1
ATOM 6901 O O . SER A 1 888 ? -18.520 19.458 -23.016 1.00 34.91 888 SER A O 1
ATOM 6903 N N . ASP A 1 889 ? -19.301 19.466 -25.114 1.00 33.31 889 ASP A N 1
ATOM 6904 C CA . ASP A 1 889 ? -19.860 18.101 -25.028 1.00 33.31 889 ASP A CA 1
ATOM 6905 C C . ASP A 1 889 ? -18.818 16.998 -25.308 1.00 33.31 889 ASP A C 1
ATOM 6907 O O . ASP A 1 889 ? -18.973 15.852 -24.877 1.00 33.31 889 ASP A O 1
ATOM 6911 N N . GLY A 1 890 ? -17.713 17.351 -25.980 1.00 34.06 890 GLY A N 1
ATOM 6912 C CA . GLY A 1 890 ? -16.622 16.429 -26.315 1.00 34.06 890 GLY A CA 1
ATOM 6913 C C . GLY A 1 890 ? -15.875 15.916 -25.082 1.00 34.06 890 GLY A C 1
ATOM 6914 O O . GLY A 1 890 ? -15.715 14.707 -24.921 1.00 34.06 890 GLY A O 1
ATOM 6915 N N . ASP A 1 891 ? -15.518 16.812 -24.158 1.00 41.50 891 ASP A N 1
ATOM 6916 C CA . ASP A 1 891 ? -14.805 16.459 -22.921 1.00 41.50 891 ASP A CA 1
ATOM 6917 C C . ASP A 1 891 ? -15.686 15.658 -21.948 1.00 41.50 891 ASP A C 1
ATOM 6919 O O . ASP A 1 891 ? -15.202 14.802 -21.199 1.00 41.50 891 ASP A O 1
ATOM 6923 N N . LEU A 1 892 ? -17.006 15.873 -21.992 1.00 39.19 892 LEU A N 1
ATOM 6924 C CA . LEU A 1 892 ? -17.984 15.154 -21.175 1.00 39.19 892 LEU A CA 1
ATOM 6925 C C . LEU A 1 892 ? -18.204 13.714 -21.674 1.00 39.19 892 LEU A C 1
ATOM 6927 O O . LEU A 1 892 ? -18.339 12.791 -20.865 1.00 39.19 892 LEU A O 1
ATOM 6931 N N . LEU A 1 893 ? -18.187 13.509 -22.996 1.00 35.94 893 LEU A N 1
ATOM 6932 C CA . LEU A 1 893 ? -18.210 12.189 -23.637 1.00 35.94 893 LEU A CA 1
ATOM 6933 C C . LEU A 1 893 ? -16.876 11.448 -23.474 1.00 35.94 893 LEU A C 1
ATOM 6935 O O . LEU A 1 893 ? -16.874 10.248 -23.192 1.00 35.94 893 LEU A O 1
ATOM 6939 N N . GLN A 1 894 ? -15.746 12.152 -23.550 1.00 38.88 894 GLN A N 1
ATOM 6940 C CA . GLN A 1 894 ? -14.423 11.559 -23.354 1.00 38.88 894 GLN A CA 1
ATOM 6941 C C . GLN A 1 894 ? -14.217 11.118 -21.893 1.00 38.88 894 GLN A C 1
ATOM 6943 O O . GLN A 1 894 ? -13.692 10.034 -21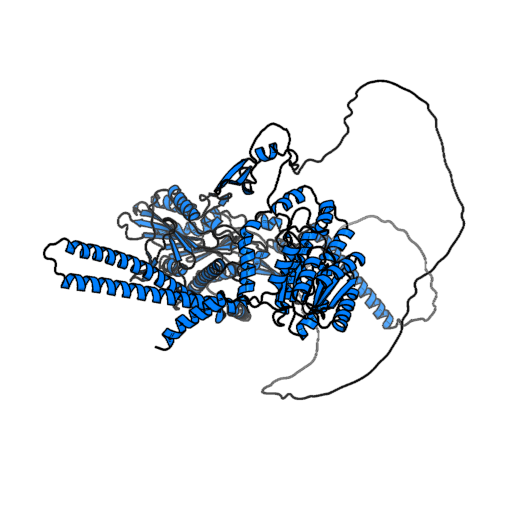.644 1.00 38.88 894 GLN A O 1
ATOM 6948 N N . LEU A 1 895 ? -14.746 11.858 -20.911 1.00 39.69 895 LEU A N 1
ATOM 6949 C CA . LEU A 1 895 ? -14.753 11.444 -19.500 1.00 39.69 895 LEU A CA 1
ATOM 6950 C C . LEU A 1 895 ? -15.789 10.360 -19.167 1.00 39.69 895 LEU A C 1
ATOM 6952 O O . LEU A 1 895 ? -15.537 9.566 -18.259 1.00 39.69 895 LEU A O 1
ATOM 6956 N N . ARG A 1 896 ? -16.918 10.271 -19.890 1.00 36.31 896 ARG A N 1
ATOM 6957 C CA . ARG A 1 896 ? -17.780 9.074 -19.831 1.00 36.31 896 ARG A CA 1
ATOM 6958 C C . ARG A 1 896 ? -17.030 7.848 -20.340 1.00 36.31 896 ARG A C 1
ATOM 6960 O O . ARG A 1 896 ? -17.030 6.843 -19.647 1.00 36.31 896 ARG A O 1
ATOM 6967 N N . SER A 1 897 ? -16.294 7.963 -21.446 1.00 35.72 897 SER A N 1
ATOM 6968 C CA . SER A 1 897 ? -15.494 6.852 -21.982 1.00 35.72 897 SER A CA 1
ATOM 6969 C C . SER A 1 897 ? -14.311 6.447 -21.085 1.00 35.72 897 SER A C 1
ATOM 6971 O O . SER A 1 897 ? -13.932 5.280 -21.054 1.00 35.72 897 SER A O 1
ATOM 6973 N N . LEU A 1 898 ? -13.750 7.382 -20.304 1.00 40.16 898 LEU A N 1
ATOM 6974 C CA . LEU A 1 898 ? -12.686 7.091 -19.335 1.00 40.16 898 LEU A CA 1
ATOM 6975 C C . LEU A 1 898 ? -13.231 6.511 -18.014 1.00 40.16 898 LEU A C 1
ATOM 6977 O O . LEU A 1 898 ? -12.592 5.633 -17.448 1.00 40.16 898 LEU A O 1
ATOM 6981 N N . ASN A 1 899 ? -14.418 6.928 -17.551 1.00 40.12 899 ASN A N 1
ATOM 6982 C CA . ASN A 1 899 ? -15.038 6.399 -16.323 1.00 40.12 899 ASN A CA 1
ATOM 6983 C C . ASN A 1 899 ? -15.870 5.120 -16.539 1.00 40.12 899 ASN A C 1
ATOM 6985 O O . ASN A 1 899 ? -16.033 4.352 -15.593 1.00 40.12 899 ASN A O 1
ATOM 6989 N N . GLU A 1 900 ? -16.394 4.857 -17.741 1.00 34.22 900 GLU A N 1
ATOM 6990 C CA . GLU A 1 900 ? -17.082 3.588 -18.057 1.00 34.22 900 GLU A CA 1
ATOM 6991 C C . GLU A 1 900 ? -16.126 2.386 -17.992 1.00 34.22 900 GLU A C 1
ATOM 6993 O O . GLU A 1 900 ? -16.559 1.264 -17.733 1.00 34.22 900 GLU A O 1
ATOM 6998 N N . ASN A 1 901 ? -14.818 2.628 -18.121 1.00 39.84 901 ASN A N 1
ATOM 6999 C CA . ASN A 1 901 ? -13.781 1.611 -17.953 1.00 39.84 901 ASN A CA 1
ATOM 7000 C C . ASN A 1 901 ? -13.322 1.418 -16.491 1.00 39.84 901 ASN A C 1
ATOM 7002 O O . ASN A 1 901 ? -12.732 0.383 -16.187 1.00 39.84 901 ASN A O 1
ATOM 7006 N N . ASP A 1 902 ? -13.620 2.353 -15.580 1.00 43.97 902 ASP A N 1
ATOM 7007 C CA . ASP A 1 902 ? -13.200 2.280 -14.167 1.00 43.97 902 ASP A CA 1
ATOM 7008 C C . ASP A 1 902 ? -14.182 1.498 -13.276 1.00 43.97 902 ASP A C 1
ATOM 7010 O O . ASP A 1 902 ? -13.823 1.082 -12.177 1.00 43.97 902 ASP A O 1
ATOM 7014 N N . MET A 1 903 ? -15.413 1.255 -13.735 1.00 41.16 903 MET A N 1
ATOM 7015 C CA . MET A 1 903 ? -16.395 0.417 -13.037 1.00 41.16 903 MET A CA 1
ATOM 7016 C C . MET A 1 903 ? -17.041 -0.554 -14.020 1.00 41.16 903 MET A C 1
ATOM 7018 O O . MET A 1 903 ? -18.201 -0.415 -14.408 1.00 41.16 903 MET A O 1
ATOM 7022 N N . THR A 1 904 ? -16.286 -1.576 -14.418 1.00 51.25 904 THR A N 1
ATOM 7023 C CA . THR A 1 904 ? -16.857 -2.698 -15.166 1.00 51.25 904 THR A CA 1
ATOM 7024 C C . THR A 1 904 ? -17.978 -3.367 -14.348 1.00 51.25 904 THR A C 1
ATOM 7026 O O . THR A 1 904 ? -17.925 -3.378 -13.111 1.00 51.25 904 THR A O 1
ATOM 7029 N N . PRO A 1 905 ? -18.981 -3.998 -14.989 1.00 53.16 905 PRO A N 1
ATOM 7030 C CA . PRO A 1 905 ? -19.987 -4.809 -14.290 1.00 53.16 905 PRO A CA 1
ATOM 7031 C C . PRO A 1 905 ? -19.355 -5.872 -13.376 1.00 53.16 905 PRO A C 1
ATOM 7033 O O . PRO A 1 905 ? -19.906 -6.238 -12.342 1.00 53.16 905 PRO A O 1
ATOM 7036 N N . GLU A 1 906 ? -18.156 -6.330 -13.737 1.00 51.06 906 GLU A N 1
ATOM 7037 C CA . GLU A 1 906 ? -17.337 -7.266 -12.968 1.00 51.06 906 GLU A CA 1
ATOM 7038 C C . GLU A 1 906 ? -16.777 -6.635 -11.682 1.00 51.06 906 GLU A C 1
ATOM 7040 O O . GLU A 1 906 ? -16.750 -7.303 -10.650 1.00 51.06 906 GLU A O 1
ATOM 7045 N N . MET A 1 907 ? -16.400 -5.352 -11.701 1.00 51.12 907 MET A N 1
ATOM 7046 C CA . MET A 1 907 ? -15.946 -4.606 -10.522 1.00 51.12 907 MET A CA 1
ATOM 7047 C C . MET A 1 907 ? -17.102 -4.243 -9.578 1.00 51.12 907 MET A C 1
ATOM 7049 O O . MET A 1 907 ? -16.940 -4.341 -8.363 1.00 51.12 907 MET A O 1
ATOM 7053 N N . LEU A 1 908 ? -18.290 -3.918 -10.104 1.00 53.09 908 LEU A N 1
ATOM 7054 C CA . LEU A 1 908 ? -19.515 -3.772 -9.296 1.00 53.09 908 LEU A CA 1
ATOM 7055 C C . LEU A 1 908 ? -19.870 -5.079 -8.573 1.00 53.09 908 LEU A C 1
ATOM 7057 O O . LEU A 1 908 ? -20.116 -5.072 -7.368 1.00 53.09 908 LEU A O 1
ATOM 7061 N N . ASN A 1 909 ? -19.827 -6.204 -9.293 1.00 60.22 909 ASN A N 1
ATOM 7062 C CA . ASN A 1 909 ? -20.088 -7.527 -8.727 1.00 60.22 909 ASN A CA 1
ATOM 7063 C C . ASN A 1 909 ? -19.015 -7.912 -7.688 1.00 60.22 909 ASN A C 1
ATOM 7065 O O . ASN A 1 909 ? -19.327 -8.438 -6.624 1.00 60.22 909 ASN A O 1
ATOM 7069 N N . PHE A 1 910 ? -17.750 -7.559 -7.937 1.00 58.81 910 PHE A N 1
ATOM 7070 C CA . PHE A 1 910 ? -16.664 -7.737 -6.972 1.00 58.81 910 PHE A CA 1
ATOM 7071 C C . PHE A 1 910 ? -16.877 -6.913 -5.688 1.00 58.81 910 PHE A C 1
ATOM 7073 O O . PHE A 1 910 ? -16.751 -7.453 -4.591 1.00 58.81 910 PHE A O 1
ATOM 7080 N N . HIS A 1 911 ? -17.270 -5.639 -5.795 1.00 60.31 911 HIS A N 1
ATOM 7081 C CA . HIS A 1 911 ? -17.587 -4.801 -4.632 1.00 60.31 911 HIS A CA 1
ATOM 7082 C C . HIS A 1 911 ? -18.800 -5.308 -3.841 1.00 60.31 911 HIS A C 1
ATOM 7084 O O . HIS A 1 911 ? -18.794 -5.238 -2.610 1.00 60.31 911 HIS A O 1
ATOM 7090 N N . GLN A 1 912 ? -19.819 -5.835 -4.522 1.00 64.44 912 GLN A N 1
ATOM 7091 C CA . GLN A 1 912 ? -20.986 -6.422 -3.870 1.00 64.44 912 GLN A CA 1
ATOM 7092 C C . GLN A 1 912 ? -20.611 -7.681 -3.076 1.00 64.44 912 GLN A C 1
ATOM 7094 O O . GLN A 1 912 ? -20.957 -7.781 -1.900 1.00 64.44 912 GLN A O 1
ATOM 7099 N N . VAL A 1 913 ? -19.819 -8.583 -3.667 1.00 67.50 913 VAL A N 1
ATOM 7100 C CA . VAL A 1 913 ? -19.319 -9.793 -2.990 1.00 67.50 913 VAL A CA 1
ATOM 7101 C C . VAL A 1 913 ? -18.465 -9.443 -1.767 1.00 67.50 913 VAL A C 1
ATOM 7103 O O . VAL A 1 913 ? -18.600 -10.083 -0.726 1.00 67.50 913 VAL A O 1
ATOM 7106 N N . ILE A 1 914 ? -17.626 -8.401 -1.846 1.00 64.50 914 ILE A N 1
ATOM 7107 C CA . ILE A 1 914 ? -16.858 -7.912 -0.688 1.00 64.50 914 ILE A CA 1
ATOM 7108 C C . ILE A 1 914 ? -17.793 -7.393 0.410 1.00 64.50 914 ILE A C 1
ATOM 7110 O O . ILE A 1 914 ? -17.616 -7.744 1.574 1.00 64.50 914 ILE A O 1
ATOM 7114 N N . SER A 1 915 ? -18.808 -6.602 0.055 1.00 65.19 915 SER A N 1
ATOM 7115 C CA . SER A 1 915 ? -19.767 -6.072 1.031 1.00 65.19 915 SER A CA 1
ATOM 7116 C C . SER A 1 915 ? -20.570 -7.180 1.722 1.00 65.19 915 SER A C 1
ATOM 7118 O O . SER A 1 915 ? -20.817 -7.102 2.923 1.00 65.19 915 SER A O 1
ATOM 7120 N N . GLU A 1 916 ? -20.984 -8.214 0.988 1.00 72.00 916 GLU A N 1
ATOM 7121 C CA . GLU A 1 916 ? -21.689 -9.373 1.550 1.00 72.00 916 GLU A CA 1
ATOM 7122 C C . GLU A 1 916 ? -20.783 -10.208 2.463 1.00 72.00 916 GLU A C 1
ATOM 7124 O O . GLU A 1 916 ? -21.241 -10.741 3.478 1.00 72.00 916 GLU A O 1
ATOM 7129 N N . LEU A 1 917 ? -19.492 -10.292 2.129 1.00 75.75 917 LEU A N 1
ATOM 7130 C CA . LEU A 1 917 ? -18.495 -10.963 2.952 1.00 75.75 917 LEU A CA 1
ATOM 7131 C C . LEU A 1 917 ? -18.254 -10.221 4.273 1.00 75.75 917 LEU A C 1
ATOM 7133 O O . LEU A 1 917 ? -18.174 -10.869 5.313 1.00 75.75 917 LEU A O 1
ATOM 7137 N N . GLU A 1 918 ? -18.191 -8.888 4.251 1.00 68.44 918 GLU A N 1
ATOM 7138 C CA . GLU A 1 918 ? -18.057 -8.064 5.461 1.00 68.44 918 GLU A CA 1
ATOM 7139 C C . GLU A 1 918 ? -19.260 -8.229 6.395 1.00 68.44 918 GLU A C 1
ATOM 7141 O O . GLU A 1 918 ? -19.086 -8.439 7.593 1.00 68.44 918 GLU A O 1
ATOM 7146 N N . ILE A 1 919 ? -20.483 -8.204 5.855 1.00 75.44 919 ILE A N 1
ATOM 7147 C CA . ILE A 1 919 ? -21.702 -8.426 6.649 1.00 75.44 919 ILE A CA 1
ATOM 7148 C C . ILE A 1 919 ? -21.692 -9.831 7.268 1.00 75.44 919 ILE A C 1
ATOM 7150 O O . ILE A 1 919 ? -22.048 -10.004 8.433 1.00 75.44 919 ILE A O 1
ATOM 7154 N N . ALA A 1 920 ? -21.259 -10.844 6.511 1.00 79.62 920 ALA A N 1
ATOM 7155 C CA . ALA A 1 920 ? -21.136 -12.207 7.019 1.00 79.62 920 ALA A CA 1
ATOM 7156 C C . ALA A 1 920 ? -20.052 -12.338 8.106 1.00 79.62 920 ALA A C 1
ATOM 7158 O O . ALA A 1 920 ? -20.254 -13.072 9.072 1.00 79.62 920 ALA A O 1
ATOM 7159 N N . GLU A 1 921 ? -18.937 -11.611 7.983 1.00 80.81 921 GLU A N 1
ATOM 7160 C CA . GLU A 1 921 ? -17.890 -11.541 9.009 1.00 80.81 921 GLU A CA 1
ATOM 7161 C C . GLU A 1 921 ? -18.428 -10.915 10.304 1.00 80.81 921 GLU A C 1
ATOM 7163 O O . GLU A 1 921 ? -18.225 -11.471 11.382 1.00 80.81 921 GLU A O 1
ATOM 7168 N N . GLU A 1 922 ? -19.134 -9.782 10.216 1.00 76.31 922 GLU A N 1
ATOM 7169 C CA . GLU A 1 922 ? -19.711 -9.124 11.396 1.00 76.31 922 GLU A CA 1
ATOM 7170 C C . GLU A 1 922 ? -20.739 -10.017 12.089 1.00 76.31 922 GLU A C 1
ATOM 7172 O O . GLU A 1 922 ? -20.647 -10.213 13.299 1.00 76.31 922 GLU A O 1
ATOM 7177 N N . ASN A 1 923 ? -21.630 -10.652 11.327 1.00 83.19 923 ASN A N 1
ATOM 7178 C CA . ASN A 1 923 ? -22.598 -11.602 11.872 1.00 83.19 923 ASN A CA 1
ATOM 7179 C C . ASN A 1 923 ? -21.920 -12.804 12.551 1.00 83.19 923 ASN A C 1
ATOM 7181 O O . ASN A 1 923 ? -22.394 -13.273 13.585 1.00 83.19 923 ASN A O 1
ATOM 7185 N N . MET A 1 924 ? -20.812 -13.305 11.995 1.00 90.19 924 MET A N 1
ATOM 7186 C CA . MET A 1 924 ? -20.049 -14.415 12.572 1.00 90.19 924 MET A CA 1
ATOM 7187 C C . MET A 1 924 ? -19.356 -14.013 13.878 1.00 90.19 924 MET A C 1
ATOM 7189 O O . MET A 1 924 ? -19.413 -14.763 14.852 1.00 90.19 924 MET A O 1
ATOM 7193 N N . LEU A 1 925 ? -18.760 -12.820 13.933 1.00 80.31 925 LEU A N 1
ATOM 7194 C CA . LEU A 1 925 ? -18.112 -12.300 15.140 1.00 80.31 925 LEU A CA 1
ATOM 7195 C C . LEU A 1 925 ? -19.123 -11.978 16.249 1.00 80.31 925 LEU A C 1
ATOM 7197 O O . LEU A 1 925 ? -18.885 -12.324 17.408 1.00 80.31 925 LEU A O 1
ATOM 7201 N N . ASP A 1 926 ? -20.256 -11.367 15.903 1.00 82.81 926 ASP A N 1
ATOM 7202 C CA . ASP A 1 926 ? -21.335 -11.094 16.855 1.00 82.81 926 ASP A CA 1
ATOM 7203 C C . ASP A 1 926 ? -21.940 -12.403 17.377 1.00 82.81 926 ASP A C 1
ATOM 7205 O O . ASP A 1 926 ? -22.136 -12.550 18.585 1.00 82.81 926 ASP A O 1
ATOM 7209 N N . ASN A 1 927 ? -22.140 -13.400 16.505 1.00 90.50 927 ASN A N 1
ATOM 7210 C CA . ASN A 1 927 ? -22.573 -14.729 16.926 1.00 90.50 927 ASN A CA 1
ATOM 7211 C C . ASN A 1 927 ? -21.541 -15.421 17.824 1.00 90.50 927 ASN A C 1
ATOM 7213 O O . ASN A 1 927 ? -21.931 -16.046 18.807 1.00 90.50 927 ASN A O 1
ATOM 7217 N N . HIS A 1 928 ? -20.244 -15.307 17.530 1.00 86.88 928 HIS A N 1
ATOM 7218 C CA . HIS A 1 928 ? -19.191 -15.875 18.371 1.00 86.88 928 HIS A CA 1
ATOM 7219 C C . HIS A 1 928 ? -19.214 -15.268 19.777 1.00 86.88 928 HIS A C 1
ATOM 7221 O O . HIS A 1 928 ? -19.160 -15.997 20.771 1.00 86.88 928 HIS A O 1
ATOM 7227 N N . LYS A 1 929 ? -19.358 -13.940 19.868 1.00 84.81 929 LYS A N 1
ATOM 7228 C CA . LYS A 1 929 ? -19.491 -13.242 21.147 1.00 84.81 929 LYS A CA 1
ATOM 7229 C C . LYS A 1 929 ? -20.746 -13.691 21.899 1.00 84.81 929 LYS A C 1
ATOM 7231 O O . LYS A 1 929 ? -20.633 -14.119 23.041 1.00 84.81 929 LYS A O 1
ATOM 7236 N N . GLN A 1 930 ? -21.907 -13.666 21.243 1.00 89.12 930 GLN A N 1
ATOM 7237 C CA . GLN A 1 930 ? -23.175 -14.100 21.833 1.00 89.12 930 GLN A CA 1
ATOM 7238 C C . GLN A 1 930 ? -23.105 -15.550 22.330 1.00 89.12 930 GLN A C 1
ATOM 7240 O O . GLN A 1 930 ? -23.490 -15.835 23.458 1.00 89.12 930 GLN A O 1
ATOM 7245 N N . THR A 1 931 ? -22.550 -16.451 21.516 1.00 89.88 931 THR A N 1
ATOM 7246 C CA . THR A 1 931 ? -22.379 -17.867 21.865 1.00 89.88 931 THR A CA 1
ATOM 7247 C C . THR A 1 931 ? -21.487 -18.021 23.094 1.00 89.88 931 THR A C 1
ATOM 7249 O O . THR A 1 931 ? -21.784 -18.819 23.974 1.00 89.88 931 THR A O 1
ATOM 7252 N N . THR A 1 932 ? -20.415 -17.233 23.192 1.00 86.12 932 THR A N 1
ATOM 7253 C CA . THR A 1 932 ? -19.509 -17.255 24.349 1.00 86.12 932 THR A CA 1
ATOM 7254 C C . THR A 1 932 ? -20.208 -16.770 25.622 1.00 86.12 932 THR A C 1
ATOM 7256 O O . THR A 1 932 ? -20.113 -17.430 26.658 1.00 86.12 932 THR A O 1
ATOM 7259 N N . ASP A 1 933 ? -20.951 -15.663 25.540 1.00 88.31 933 ASP A N 1
ATOM 7260 C CA . ASP A 1 933 ? -21.698 -15.100 26.670 1.00 88.31 933 ASP A CA 1
ATOM 7261 C C . ASP A 1 933 ? -22.803 -16.069 27.151 1.00 88.31 933 ASP A C 1
ATOM 7263 O O . ASP A 1 933 ? -22.968 -16.304 28.352 1.00 88.31 933 ASP A O 1
ATOM 7267 N N . GLU A 1 934 ? -23.527 -16.700 26.223 1.00 89.94 934 GLU A N 1
ATOM 7268 C CA . GLU A 1 934 ? -24.592 -17.667 26.520 1.00 89.94 934 GLU A CA 1
ATOM 7269 C C . GLU A 1 934 ? -24.053 -19.006 27.048 1.00 89.94 934 GLU A C 1
ATOM 7271 O O . GLU A 1 934 ? -24.636 -19.578 27.975 1.00 89.94 934 GLU A O 1
ATOM 7276 N N . LEU A 1 935 ? -22.919 -19.497 26.535 1.00 89.19 935 LEU A N 1
ATOM 7277 C CA . LEU A 1 935 ? -22.235 -20.673 27.087 1.00 89.19 935 LEU A CA 1
ATOM 7278 C C . LEU A 1 935 ? -21.748 -20.408 28.511 1.00 89.19 935 LEU A C 1
ATOM 7280 O O . LEU A 1 935 ? -21.897 -21.270 29.376 1.00 89.19 935 LEU A O 1
ATOM 7284 N N . TYR A 1 936 ? -21.227 -19.209 28.783 1.00 86.94 936 TYR A N 1
ATOM 7285 C CA . TYR A 1 936 ? -20.844 -18.814 30.134 1.00 86.94 936 TYR A CA 1
ATOM 7286 C C . TYR A 1 936 ? -22.057 -18.783 31.075 1.00 86.94 936 TYR A C 1
ATOM 7288 O O . TYR A 1 936 ? -22.003 -19.346 32.168 1.00 86.94 936 TYR A O 1
ATOM 7296 N N . ALA A 1 937 ? -23.186 -18.212 30.644 1.00 88.75 937 ALA A N 1
ATOM 7297 C CA . ALA A 1 937 ? -24.426 -18.229 31.423 1.00 88.75 937 ALA A CA 1
ATOM 7298 C C . ALA A 1 937 ? -24.955 -19.657 31.662 1.00 88.75 937 ALA A C 1
ATOM 7300 O O . ALA A 1 937 ? -25.407 -19.980 32.763 1.00 88.75 937 ALA A O 1
ATOM 7301 N N . THR A 1 938 ? -24.867 -20.529 30.656 1.00 90.12 938 THR A N 1
ATOM 7302 C CA . THR A 1 938 ? -25.256 -21.947 30.744 1.00 90.12 938 THR A CA 1
ATOM 7303 C C . THR A 1 938 ? -24.367 -22.701 31.730 1.00 90.12 938 THR A C 1
ATOM 7305 O O . THR A 1 938 ? -24.872 -23.445 32.567 1.00 90.12 938 THR A O 1
ATOM 7308 N N . TYR A 1 939 ? -23.058 -22.445 31.708 1.00 88.06 939 TYR A N 1
ATOM 7309 C CA . TYR A 1 939 ? -22.102 -22.993 32.668 1.00 88.06 939 TYR A CA 1
ATOM 7310 C C . TYR A 1 939 ? -22.419 -22.567 34.110 1.00 88.06 939 TYR A C 1
ATOM 7312 O O . TYR A 1 939 ? -22.426 -23.402 35.013 1.00 88.06 939 TYR A O 1
ATOM 7320 N N . GLN A 1 940 ? -22.771 -21.295 34.334 1.00 90.12 940 GLN A N 1
ATOM 7321 C CA . GLN A 1 940 ? -23.194 -20.825 35.661 1.00 90.12 940 GLN A CA 1
ATOM 7322 C C . GLN A 1 940 ? -24.477 -21.521 36.140 1.00 90.12 940 GLN A C 1
ATOM 7324 O O . GLN A 1 940 ? -24.563 -21.930 37.299 1.00 90.12 940 GLN A O 1
ATOM 7329 N N . LYS A 1 941 ? -25.458 -21.715 35.249 1.00 90.44 941 LYS A N 1
ATOM 7330 C CA . LYS A 1 941 ? -26.686 -22.469 35.557 1.00 90.44 941 LYS A CA 1
ATOM 7331 C C . LYS A 1 941 ? -26.401 -23.942 35.855 1.00 90.44 941 LYS A C 1
ATOM 7333 O O . LYS A 1 941 ? -26.988 -24.477 36.786 1.00 90.44 941 LYS A O 1
ATOM 7338 N N . ALA A 1 942 ? -25.478 -24.571 35.127 1.00 88.81 942 ALA A N 1
ATOM 7339 C CA . ALA A 1 942 ? -25.047 -25.948 35.368 1.00 88.81 942 ALA A CA 1
ATOM 7340 C C . ALA A 1 942 ? -24.400 -26.119 36.753 1.00 88.81 942 ALA A C 1
ATOM 7342 O O . ALA A 1 942 ? -24.730 -27.062 37.467 1.00 88.81 942 ALA A O 1
ATOM 7343 N N . ILE A 1 943 ? -23.545 -25.177 37.173 1.00 89.50 943 ILE A N 1
ATOM 7344 C CA . ILE A 1 943 ? -22.992 -25.156 38.538 1.00 89.50 943 ILE A CA 1
ATOM 7345 C C . ILE A 1 943 ? -24.108 -24.987 39.573 1.00 89.50 943 ILE A C 1
ATOM 7347 O O . ILE A 1 943 ? -24.098 -25.660 40.601 1.00 89.50 943 ILE A O 1
ATOM 7351 N N . GLY A 1 944 ? -25.060 -24.084 39.323 1.00 86.62 944 GLY A N 1
ATOM 7352 C CA . GLY A 1 944 ? -26.210 -23.876 40.204 1.00 86.62 944 GLY A CA 1
ATOM 7353 C C . GLY A 1 944 ? -27.059 -25.137 40.362 1.00 86.62 944 GLY A C 1
ATOM 7354 O O . GLY A 1 944 ? -27.403 -25.498 41.482 1.00 86.62 944 GLY A O 1
ATOM 7355 N N . LEU A 1 945 ? -27.323 -25.840 39.257 1.00 88.62 945 LEU A N 1
ATOM 7356 C CA . LEU A 1 945 ? -28.042 -27.110 39.262 1.00 88.62 945 LEU A CA 1
ATOM 7357 C C . LEU A 1 945 ? -27.262 -28.171 40.046 1.00 88.62 945 LEU A C 1
ATOM 7359 O O . LEU A 1 945 ? -27.834 -28.836 40.898 1.00 88.62 945 LEU A O 1
ATOM 7363 N N . LEU A 1 946 ? -25.947 -28.283 39.842 1.00 87.69 946 LEU A N 1
ATOM 7364 C CA . LEU A 1 946 ? -25.113 -29.226 40.588 1.00 87.69 946 LEU A CA 1
ATOM 7365 C C . LEU A 1 946 ? -25.153 -28.969 42.102 1.00 87.69 946 LEU A C 1
ATOM 7367 O O . LEU A 1 946 ? -25.229 -29.915 42.864 1.00 87.69 946 LEU A O 1
ATOM 7371 N N . LYS A 1 947 ? -25.192 -27.711 42.554 1.00 87.25 947 LYS A N 1
ATOM 7372 C CA . LYS A 1 947 ? -25.316 -27.394 43.990 1.00 87.25 947 LYS A CA 1
ATOM 7373 C C . LYS A 1 947 ? -26.630 -27.861 44.618 1.00 87.25 947 LYS A C 1
ATOM 7375 O O . LYS A 1 947 ? -26.669 -28.093 45.819 1.00 87.25 947 LYS A O 1
ATOM 7380 N N . THR A 1 948 ? -27.704 -28.022 43.840 1.00 84.81 948 THR A N 1
ATOM 7381 C CA . THR A 1 948 ? -28.974 -28.537 44.389 1.00 84.81 948 THR A CA 1
ATOM 7382 C C . THR A 1 948 ? -28.873 -29.989 44.857 1.00 84.81 948 THR A C 1
ATOM 7384 O O . THR A 1 948 ? -29.679 -30.410 45.678 1.00 84.81 948 THR A O 1
ATOM 7387 N N . THR A 1 949 ? -27.848 -30.738 44.428 1.00 83.75 949 THR A N 1
ATOM 7388 C CA . THR A 1 949 ? -27.615 -32.106 44.916 1.00 83.75 949 THR A CA 1
ATOM 7389 C C . THR A 1 949 ? -27.089 -32.159 46.352 1.00 83.75 949 THR A C 1
ATOM 7391 O O . THR A 1 949 ? -27.050 -33.241 46.932 1.00 83.75 949 THR A O 1
ATOM 7394 N N . ASP A 1 950 ? -26.681 -31.021 46.926 1.00 83.19 950 ASP A N 1
ATOM 7395 C CA . ASP A 1 950 ? -26.231 -30.930 48.322 1.00 83.19 950 ASP A CA 1
ATOM 7396 C C . ASP A 1 950 ? -27.412 -30.969 49.320 1.00 83.19 950 ASP A C 1
ATOM 7398 O O . ASP A 1 950 ? -27.209 -31.129 50.526 1.00 83.19 950 ASP A O 1
ATOM 7402 N N . GLU A 1 951 ? -28.656 -30.846 48.840 1.00 77.31 951 GLU A N 1
ATOM 7403 C CA . GLU A 1 951 ? -29.868 -30.961 49.654 1.00 77.31 951 GLU A CA 1
ATOM 7404 C C . GLU A 1 951 ? -30.321 -32.425 49.791 1.00 77.31 951 GLU A C 1
ATOM 7406 O O . GLU A 1 951 ? -30.412 -33.166 48.817 1.00 77.31 951 GLU A O 1
ATOM 7411 N N . VAL A 1 952 ? -30.678 -32.856 51.007 1.00 68.38 952 VAL A N 1
ATOM 7412 C CA . VAL A 1 952 ? -31.022 -34.266 51.312 1.00 68.38 952 VAL A CA 1
ATOM 7413 C C . VAL A 1 952 ? -32.303 -34.743 50.602 1.00 68.38 952 VAL A C 1
ATOM 7415 O O . VAL A 1 952 ? -32.499 -35.942 50.417 1.00 68.38 952 VAL A O 1
ATOM 7418 N N . THR A 1 953 ? -33.176 -33.821 50.190 1.00 77.50 953 THR A N 1
ATOM 7419 C CA . THR A 1 953 ? -34.497 -34.106 49.600 1.00 77.50 953 THR A CA 1
ATOM 7420 C C . THR A 1 953 ? -34.700 -33.433 48.240 1.00 77.50 953 THR A C 1
ATOM 7422 O O . THR A 1 953 ? -35.802 -32.965 47.952 1.00 77.50 953 THR A O 1
ATOM 7425 N N . TYR A 1 954 ? -33.657 -33.321 47.414 1.00 78.62 954 TYR A N 1
ATOM 7426 C CA . TYR A 1 954 ? -33.795 -32.690 46.099 1.00 78.62 954 TYR A CA 1
ATOM 7427 C C . TYR A 1 954 ? -34.576 -33.576 45.112 1.00 78.62 954 TYR A C 1
ATOM 7429 O O . TYR A 1 954 ? -34.458 -34.804 45.107 1.00 78.62 954 TYR A O 1
ATOM 7437 N N . ASP A 1 955 ? -35.395 -32.941 44.272 1.00 86.25 955 ASP A N 1
ATOM 7438 C CA . ASP A 1 955 ? -36.220 -33.615 43.269 1.00 86.25 955 ASP A CA 1
ATOM 7439 C C . ASP A 1 955 ? -35.351 -34.100 42.095 1.00 86.25 955 ASP A C 1
ATOM 7441 O O . ASP A 1 955 ? -34.878 -33.316 41.266 1.00 86.25 955 ASP A O 1
ATOM 7445 N N . GLN A 1 956 ? -35.134 -35.415 42.040 1.00 85.00 956 GLN A N 1
ATOM 7446 C CA . GLN A 1 956 ? -34.292 -36.066 41.035 1.00 85.00 956 GLN A CA 1
ATOM 7447 C C . GLN A 1 956 ? -34.893 -35.992 39.625 1.00 85.00 956 GLN A C 1
ATOM 7449 O O . GLN A 1 956 ? -34.152 -35.877 38.648 1.00 85.00 956 GLN A O 1
ATOM 7454 N N . GLU A 1 957 ? -36.221 -36.024 39.500 1.00 86.75 957 GLU A N 1
ATOM 7455 C CA . GLU A 1 957 ? -36.900 -35.994 38.203 1.00 86.75 957 GLU A CA 1
ATOM 7456 C C . GLU A 1 957 ? -36.835 -34.582 37.606 1.00 86.75 957 GLU A C 1
ATOM 7458 O O . GLU A 1 957 ? -36.489 -34.403 36.433 1.00 86.75 957 GLU A O 1
ATOM 7463 N N . ALA A 1 958 ? -37.040 -33.560 38.445 1.00 84.56 958 ALA A N 1
ATOM 7464 C CA . ALA A 1 958 ? -36.826 -32.168 38.067 1.00 84.56 958 ALA A CA 1
ATOM 7465 C C . ALA A 1 958 ? -35.353 -31.875 37.731 1.00 84.56 958 ALA A C 1
ATOM 7467 O O . ALA A 1 958 ? -35.077 -31.158 36.766 1.00 84.56 958 ALA A O 1
ATOM 7468 N N . TYR A 1 959 ? -34.401 -32.446 38.478 1.00 89.38 959 TYR A N 1
ATOM 7469 C CA . TYR A 1 959 ? -32.970 -32.310 38.192 1.00 89.38 959 TYR A CA 1
ATOM 7470 C C . TYR A 1 959 ? -32.610 -32.869 36.809 1.00 89.38 959 TYR A C 1
ATOM 7472 O O . TYR A 1 959 ? -32.011 -32.158 35.998 1.00 89.38 959 TYR A O 1
ATOM 7480 N N . CYS A 1 960 ? -33.015 -34.108 36.508 1.00 87.69 960 CYS A N 1
ATOM 7481 C CA . CYS A 1 960 ? -32.750 -34.740 35.215 1.00 87.69 960 CYS A CA 1
ATOM 7482 C C . CYS A 1 960 ? -33.356 -33.942 34.056 1.00 87.69 960 CYS A C 1
ATOM 7484 O O . CYS A 1 960 ? -32.669 -33.689 33.067 1.00 87.69 960 CYS A O 1
ATOM 7486 N N . LYS A 1 961 ? -34.602 -33.477 34.207 1.00 91.31 961 LYS A N 1
ATOM 7487 C CA . LYS A 1 961 ? -35.286 -32.670 33.191 1.00 91.31 961 LYS A CA 1
ATOM 7488 C C . LYS A 1 961 ? -34.580 -31.335 32.931 1.00 91.31 961 LYS A C 1
ATOM 7490 O O . LYS A 1 961 ? -34.353 -30.972 31.779 1.00 91.31 961 LYS A O 1
ATOM 7495 N N . ASN A 1 962 ? -34.194 -30.620 33.988 1.00 90.00 962 ASN A N 1
ATOM 7496 C CA . ASN A 1 962 ? -33.497 -29.336 33.871 1.00 90.00 962 ASN A CA 1
ATOM 7497 C C . ASN A 1 962 ? -32.087 -29.495 33.280 1.00 90.00 962 ASN A C 1
ATOM 7499 O O . ASN A 1 962 ? -31.626 -28.633 32.529 1.00 90.00 962 ASN A O 1
ATOM 7503 N N . TRP A 1 963 ? -31.399 -30.594 33.603 1.00 91.75 963 TRP A N 1
ATOM 7504 C CA . TRP A 1 963 ? -30.105 -30.925 33.012 1.00 91.75 963 TRP A CA 1
ATOM 7505 C C . TRP A 1 963 ? -30.227 -31.223 31.515 1.00 91.75 963 TRP A C 1
ATOM 7507 O O . TRP A 1 963 ? -29.475 -30.671 30.712 1.00 91.75 963 TRP A O 1
ATOM 7517 N N . GLU A 1 964 ? -31.206 -32.041 31.128 1.00 91.12 964 GLU A N 1
ATOM 7518 C CA . GLU A 1 964 ? -31.476 -32.368 29.728 1.00 91.12 964 GLU A CA 1
ATOM 7519 C C . GLU A 1 964 ? -31.826 -31.115 28.910 1.00 91.12 964 GLU A C 1
ATOM 7521 O O . GLU A 1 964 ? -31.297 -30.917 27.814 1.00 91.12 964 GLU A O 1
ATOM 7526 N N . GLU A 1 965 ? -32.640 -30.211 29.461 1.00 92.12 965 GLU A N 1
ATOM 7527 C CA . GLU A 1 965 ? -32.974 -28.934 28.824 1.00 92.12 965 GLU A CA 1
ATOM 7528 C C . GLU A 1 965 ? -31.740 -28.028 28.644 1.00 92.12 965 GLU A C 1
ATOM 7530 O O . GLU A 1 965 ? -31.535 -27.463 27.565 1.00 92.12 965 GLU A O 1
ATOM 7535 N N . LEU A 1 966 ? -30.875 -27.918 29.660 1.00 91.06 966 LEU A N 1
ATOM 7536 C CA . LEU A 1 966 ? -29.618 -27.160 29.576 1.00 91.06 966 LEU A CA 1
ATOM 7537 C C . LEU A 1 966 ? -28.685 -27.709 28.488 1.00 91.06 966 LEU A C 1
ATOM 7539 O O . LEU A 1 966 ? -28.131 -26.931 27.706 1.00 91.06 966 LEU A O 1
ATOM 7543 N N . VAL A 1 967 ? -28.532 -29.034 28.410 1.00 88.75 967 VAL A N 1
ATOM 7544 C CA . VAL A 1 967 ? -27.690 -29.696 27.402 1.00 88.75 967 VAL A CA 1
ATOM 7545 C C . VAL A 1 967 ? -28.256 -29.487 25.997 1.00 88.75 967 VAL A C 1
ATOM 7547 O O . VAL A 1 967 ? -27.516 -29.088 25.096 1.00 88.75 967 VAL A O 1
ATOM 7550 N N . ASN A 1 968 ? -29.563 -29.681 25.802 1.00 91.44 968 ASN A N 1
ATOM 7551 C CA . ASN A 1 968 ? -30.207 -29.501 24.498 1.00 91.44 968 ASN A CA 1
ATOM 7552 C C . ASN A 1 968 ? -30.102 -28.053 23.995 1.00 91.44 968 ASN A C 1
ATOM 7554 O O . ASN A 1 968 ? -29.791 -27.821 22.822 1.00 91.44 968 ASN A O 1
ATOM 7558 N N . ASN A 1 969 ? -30.275 -27.072 24.885 1.00 89.25 969 ASN A N 1
ATOM 7559 C CA . ASN A 1 969 ? -30.105 -25.658 24.552 1.00 89.25 969 ASN A CA 1
ATOM 7560 C C . ASN A 1 969 ? -28.657 -25.330 24.147 1.00 89.25 969 ASN A C 1
ATOM 7562 O O . ASN A 1 969 ? -28.441 -24.637 23.149 1.00 89.25 969 ASN A O 1
ATOM 7566 N N . ALA A 1 970 ? -27.663 -25.870 24.862 1.00 87.81 970 ALA A N 1
ATOM 7567 C CA . ALA A 1 970 ? -26.249 -25.681 24.532 1.00 87.81 970 ALA A CA 1
ATOM 7568 C C . ALA A 1 970 ? -25.879 -26.296 23.171 1.00 87.81 970 ALA A C 1
ATOM 7570 O O . ALA A 1 970 ? -25.184 -25.667 22.371 1.00 87.81 970 ALA A O 1
ATOM 7571 N N . VAL A 1 971 ? -26.376 -27.502 22.877 1.00 91.25 971 VAL A N 1
ATOM 7572 C CA . VAL A 1 971 ? -26.158 -28.170 21.584 1.00 91.25 971 VAL A CA 1
ATOM 7573 C C . VAL A 1 971 ? -26.779 -27.361 20.445 1.00 91.25 971 VAL A C 1
ATOM 7575 O O . VAL A 1 971 ? -26.102 -27.094 19.452 1.00 91.25 971 VAL A O 1
ATOM 7578 N N . SER A 1 972 ? -28.028 -26.913 20.597 1.00 91.50 972 SER A N 1
ATOM 7579 C CA . SER A 1 972 ? -28.717 -26.092 19.592 1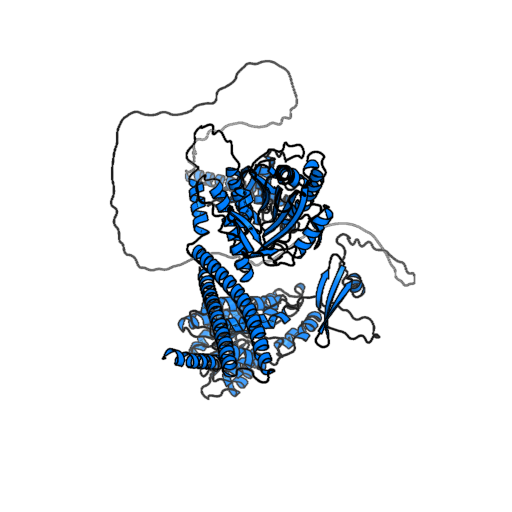.00 91.50 972 SER A CA 1
ATOM 7580 C C . SER A 1 972 ? -27.953 -24.797 19.280 1.00 91.50 972 SER A C 1
ATOM 7582 O O . SER A 1 972 ? -27.782 -24.429 18.114 1.00 91.50 972 SER A O 1
ATOM 7584 N N . LEU A 1 973 ? -27.442 -24.120 20.313 1.00 90.62 973 LEU A N 1
ATOM 7585 C CA . LEU A 1 973 ? -26.641 -22.905 20.164 1.00 90.62 973 LEU A CA 1
ATOM 7586 C C . LEU A 1 973 ? -25.341 -23.156 19.379 1.00 90.62 973 LEU A C 1
ATOM 7588 O O . LEU A 1 973 ? -25.021 -22.410 18.450 1.00 90.62 973 LEU A O 1
ATOM 7592 N N . LEU A 1 974 ? -24.613 -24.225 19.715 1.00 88.94 974 LEU A N 1
ATOM 7593 C CA . LEU A 1 974 ? -23.360 -24.589 19.046 1.00 88.94 974 LEU A CA 1
ATOM 7594 C C . LEU A 1 974 ? -23.574 -24.979 17.577 1.00 88.94 974 LEU A C 1
ATOM 7596 O O . LEU A 1 974 ? -22.785 -24.573 16.722 1.00 88.94 974 LEU A O 1
ATOM 7600 N N . VAL A 1 975 ? -24.652 -25.708 17.265 1.00 92.88 975 VAL A N 1
ATOM 7601 C CA . VAL A 1 975 ? -25.016 -26.070 15.882 1.00 92.88 975 VAL A CA 1
ATOM 7602 C C . VAL A 1 975 ? -25.284 -24.817 15.050 1.00 92.88 975 VAL A C 1
ATOM 7604 O O . VAL A 1 975 ? -24.710 -24.659 13.973 1.00 92.88 975 VAL A O 1
ATOM 7607 N N . LYS A 1 976 ? -26.070 -23.872 15.576 1.00 90.25 976 LYS A N 1
ATOM 7608 C CA . LYS A 1 976 ? -26.335 -22.596 14.897 1.00 90.25 976 LYS A CA 1
ATOM 7609 C C . LYS A 1 976 ? -25.051 -21.799 14.645 1.00 90.25 976 LYS A C 1
ATOM 7611 O O . LYS A 1 976 ? -24.878 -21.218 13.574 1.00 90.25 976 LYS A O 1
ATOM 7616 N N . SER A 1 977 ? -24.128 -21.784 15.609 1.00 89.44 977 SER A N 1
ATOM 7617 C CA . SER A 1 977 ? -22.827 -21.128 15.432 1.00 89.44 977 SER A CA 1
ATOM 7618 C C . SER A 1 977 ? -22.001 -21.794 14.324 1.00 89.44 977 SER A C 1
ATOM 7620 O O . SER A 1 977 ? -21.415 -21.116 13.476 1.00 89.44 977 SER A O 1
ATOM 7622 N N . GLN A 1 978 ? -22.021 -23.128 14.252 1.00 90.25 978 GLN A N 1
ATOM 7623 C CA . GLN A 1 978 ? -21.339 -23.887 13.205 1.00 90.25 978 GLN A CA 1
ATOM 7624 C C . GLN A 1 978 ? -21.875 -23.569 11.798 1.00 90.25 978 GLN A C 1
ATOM 7626 O O . GLN A 1 978 ? -21.081 -23.438 10.862 1.00 90.25 978 GLN A O 1
ATOM 7631 N N . GLU A 1 979 ? -23.191 -23.407 11.642 1.00 91.81 979 GLU A N 1
ATOM 7632 C CA . GLU A 1 979 ? -23.825 -23.025 10.372 1.00 91.81 979 GLU A CA 1
ATOM 7633 C C . GLU A 1 979 ? -23.375 -21.637 9.897 1.00 91.81 979 GLU A C 1
ATOM 7635 O O . GLU A 1 979 ? -22.989 -21.474 8.737 1.00 91.81 979 GLU A O 1
ATOM 7640 N N . ILE A 1 980 ? -23.336 -20.652 10.800 1.00 89.56 980 ILE A N 1
ATOM 7641 C CA . ILE A 1 980 ? -22.889 -19.284 10.487 1.00 89.56 980 ILE A CA 1
ATOM 7642 C C . ILE A 1 980 ? -21.414 -19.276 10.053 1.00 89.56 980 ILE A C 1
ATOM 7644 O O . ILE A 1 980 ? -21.039 -18.605 9.088 1.00 89.56 980 ILE A O 1
ATOM 7648 N N . VAL A 1 981 ? -20.565 -20.073 10.709 1.00 88.00 981 VAL A N 1
ATOM 7649 C CA . VAL A 1 981 ? -19.155 -20.232 10.315 1.00 88.00 981 VAL A CA 1
ATOM 7650 C C . VAL A 1 981 ? -19.022 -20.906 8.942 1.00 88.00 981 VAL A C 1
ATOM 7652 O O . VAL A 1 981 ? -18.124 -20.556 8.169 1.00 88.00 981 VAL A O 1
ATOM 7655 N N . ALA A 1 982 ? -19.889 -21.868 8.618 1.00 88.69 982 ALA A N 1
ATOM 7656 C CA . ALA A 1 982 ? -19.895 -22.533 7.318 1.00 88.69 982 ALA A CA 1
ATOM 7657 C C . ALA A 1 982 ? -20.308 -21.579 6.181 1.00 88.69 982 ALA A C 1
ATOM 7659 O O . ALA A 1 982 ? -19.632 -21.554 5.149 1.00 88.69 982 ALA A O 1
ATOM 7660 N N . ASP A 1 983 ? -21.339 -20.753 6.391 1.00 87.50 983 ASP A N 1
ATOM 7661 C CA . ASP A 1 983 ? -21.766 -19.715 5.440 1.00 87.50 983 ASP A CA 1
ATOM 7662 C C . ASP A 1 983 ? -20.635 -18.712 5.154 1.00 87.50 983 ASP A C 1
ATOM 7664 O O . ASP A 1 983 ? -20.296 -18.453 3.995 1.00 87.50 983 ASP A O 1
ATOM 7668 N N . TYR A 1 984 ? -19.957 -18.224 6.199 1.00 86.62 984 TYR A N 1
ATOM 7669 C CA . TYR A 1 984 ? -18.823 -17.309 6.035 1.00 86.62 984 TYR A CA 1
ATOM 7670 C C . TYR A 1 984 ? -17.672 -17.932 5.223 1.00 86.62 984 TYR A C 1
ATOM 7672 O O . TYR A 1 984 ? -17.116 -17.297 4.322 1.00 86.62 984 TYR A O 1
ATOM 7680 N N . LYS A 1 985 ? -17.336 -19.206 5.475 1.00 84.00 985 LYS A N 1
ATOM 7681 C CA . LYS A 1 985 ? -16.316 -19.933 4.695 1.00 84.00 985 LYS A CA 1
ATOM 7682 C C . LYS A 1 985 ? -16.707 -20.093 3.225 1.00 84.00 985 LYS A C 1
ATOM 7684 O O . LYS A 1 985 ? -15.844 -19.960 2.355 1.00 84.00 985 LYS A O 1
ATOM 7689 N N . ALA A 1 986 ? -17.981 -20.363 2.941 1.00 85.56 986 ALA A N 1
ATOM 7690 C CA . ALA A 1 986 ? -18.479 -20.473 1.573 1.00 85.56 986 ALA A CA 1
ATOM 7691 C C . ALA A 1 986 ? -18.340 -19.138 0.821 1.00 85.56 986 ALA A C 1
ATOM 7693 O O . ALA A 1 986 ? -17.797 -19.111 -0.287 1.00 85.56 986 ALA A O 1
ATOM 7694 N N . LYS A 1 987 ? -18.725 -18.025 1.458 1.00 81.81 987 LYS A N 1
ATOM 7695 C CA . LYS A 1 987 ? -18.580 -16.670 0.902 1.00 81.81 987 LYS A CA 1
ATOM 7696 C C . LYS A 1 987 ? -17.117 -16.283 0.663 1.00 81.81 987 LYS A C 1
ATOM 7698 O O . LYS A 1 987 ? -16.804 -15.732 -0.391 1.00 81.81 987 LYS A O 1
ATOM 7703 N N . MET A 1 988 ? -16.197 -16.646 1.565 1.00 80.06 988 MET A N 1
ATOM 7704 C CA . MET A 1 988 ? -14.755 -16.445 1.339 1.00 80.06 988 MET A CA 1
ATOM 7705 C C . MET A 1 988 ? -14.247 -17.201 0.103 1.00 80.06 988 MET A C 1
ATOM 7707 O O . MET A 1 988 ? -13.469 -16.656 -0.679 1.00 80.06 988 MET A O 1
ATOM 7711 N N . SER A 1 989 ? -14.689 -18.447 -0.101 1.00 78.75 989 SER A N 1
ATOM 7712 C CA . SER A 1 989 ? -14.287 -19.230 -1.276 1.00 78.75 989 SER A CA 1
ATOM 7713 C C . SER A 1 989 ? -14.824 -18.632 -2.581 1.00 78.75 989 SER A C 1
ATOM 7715 O O . SER A 1 989 ? -14.112 -18.613 -3.588 1.00 78.75 989 SER A O 1
ATOM 7717 N N . ALA A 1 990 ? -16.052 -18.105 -2.563 1.00 76.75 990 ALA A N 1
ATOM 7718 C CA . ALA A 1 990 ? -16.658 -17.435 -3.711 1.00 76.75 990 ALA A CA 1
ATOM 7719 C C . ALA A 1 990 ? -15.889 -16.162 -4.117 1.00 76.75 990 ALA A C 1
ATOM 7721 O O . ALA A 1 990 ? -15.602 -15.978 -5.303 1.00 76.75 990 ALA A O 1
ATOM 7722 N N . GLU A 1 991 ? -15.477 -15.332 -3.149 1.00 78.62 991 GLU A N 1
ATOM 7723 C CA . GLU A 1 991 ? -14.622 -14.157 -3.398 1.00 78.62 991 GLU A CA 1
ATOM 7724 C C . GLU A 1 991 ? -13.289 -14.559 -4.035 1.00 78.62 991 GLU A C 1
ATOM 7726 O O . GLU A 1 991 ? -12.883 -13.990 -5.051 1.00 78.62 991 GLU A O 1
ATOM 7731 N N . GLU A 1 992 ? -12.632 -15.592 -3.501 1.00 73.94 992 GLU A N 1
ATOM 7732 C CA . GLU A 1 992 ? -11.330 -16.033 -3.999 1.00 73.94 992 GLU A CA 1
ATOM 7733 C C . GLU A 1 992 ? -11.406 -16.531 -5.454 1.00 73.94 992 GLU A C 1
ATOM 7735 O O . GLU A 1 992 ? -10.510 -16.269 -6.266 1.00 73.94 992 GLU A O 1
ATOM 7740 N N . GLN A 1 993 ? -12.495 -17.214 -5.819 1.00 75.00 993 GLN A N 1
ATOM 7741 C CA . GLN A 1 993 ? -12.753 -17.632 -7.198 1.00 75.00 993 GLN A CA 1
ATOM 7742 C C . GLN A 1 993 ? -12.982 -16.439 -8.133 1.00 75.00 993 GLN A C 1
ATOM 7744 O O . GLN A 1 993 ? -12.476 -16.455 -9.260 1.00 75.00 993 GLN A O 1
ATOM 7749 N N . LEU A 1 994 ? -13.698 -15.405 -7.679 1.00 66.06 994 LEU A N 1
ATOM 7750 C CA . LEU A 1 994 ? -13.894 -14.170 -8.443 1.00 66.06 994 LEU A CA 1
ATOM 7751 C C . LEU A 1 994 ? -12.559 -13.442 -8.657 1.00 66.06 994 LEU A C 1
ATOM 7753 O O . LEU A 1 994 ? -12.200 -13.147 -9.794 1.00 66.06 994 LEU A O 1
ATOM 7757 N N . SER A 1 995 ? -11.766 -13.266 -7.595 1.00 59.31 995 SER A N 1
ATOM 7758 C CA . SER A 1 995 ? -10.450 -12.606 -7.628 1.00 59.31 995 SER A CA 1
ATOM 7759 C C . SER A 1 995 ? -9.483 -13.265 -8.625 1.00 59.31 995 SER A C 1
ATOM 7761 O O . SER A 1 995 ? -8.693 -12.596 -9.296 1.00 59.31 995 SER A O 1
ATOM 7763 N N . ARG A 1 996 ? -9.551 -14.598 -8.766 1.00 64.38 996 ARG A N 1
ATOM 7764 C CA . ARG A 1 996 ? -8.756 -15.363 -9.744 1.00 64.38 996 ARG A CA 1
ATOM 7765 C C . ARG A 1 996 ? -9.229 -15.172 -11.187 1.00 64.38 996 ARG A C 1
ATOM 7767 O O . ARG A 1 996 ? -8.398 -15.240 -12.091 1.00 64.38 996 ARG A O 1
ATOM 7774 N N . LYS A 1 997 ? -10.529 -14.952 -11.414 1.00 61.72 997 LYS A N 1
ATOM 7775 C CA . LYS A 1 997 ? -11.084 -14.669 -12.748 1.00 61.72 997 LYS A CA 1
ATOM 7776 C C . LYS A 1 997 ? -10.697 -13.269 -13.223 1.00 61.72 997 LYS A C 1
ATOM 7778 O O . LYS A 1 997 ? -10.292 -13.133 -14.372 1.00 61.72 997 LYS A O 1
ATOM 7783 N N . THR A 1 998 ? -10.715 -12.273 -12.338 1.00 51.75 998 THR A N 1
ATOM 7784 C CA . THR A 1 998 ? -10.346 -10.886 -12.674 1.00 51.75 998 THR A CA 1
ATOM 7785 C C . THR A 1 998 ? -8.858 -10.727 -13.008 1.00 51.75 998 THR A C 1
ATOM 7787 O O . THR A 1 998 ? -8.511 -9.873 -13.803 1.00 51.75 998 THR A O 1
ATOM 7790 N N . LYS A 1 999 ? -7.971 -11.582 -12.470 1.00 42.69 999 LYS A N 1
ATOM 7791 C CA . LYS A 1 999 ? -6.526 -11.597 -12.798 1.00 42.69 999 LYS A CA 1
ATOM 7792 C C . LYS A 1 999 ? -6.168 -12.187 -14.174 1.00 42.69 999 LYS A C 1
ATOM 7794 O O . LYS A 1 999 ? -4.994 -12.193 -14.530 1.00 42.69 999 LYS A O 1
ATOM 7799 N N . ARG A 1 1000 ? -7.126 -12.801 -14.877 1.00 38.78 1000 ARG A N 1
ATOM 7800 C CA . ARG A 1 1000 ? -6.906 -13.480 -16.171 1.00 38.78 1000 ARG A CA 1
ATOM 7801 C C . ARG A 1 1000 ? -7.309 -12.639 -17.386 1.00 38.78 1000 ARG A C 1
ATOM 7803 O O . ARG A 1 1000 ? -7.062 -13.090 -18.501 1.00 38.78 1000 ARG A O 1
ATOM 7810 N N . LYS A 1 1001 ? -7.933 -11.484 -17.167 1.00 34.06 1001 LYS A N 1
ATOM 7811 C CA . LYS A 1 1001 ? -8.098 -10.424 -18.164 1.00 34.06 1001 LYS A CA 1
ATOM 7812 C C . LYS A 1 1001 ? -7.026 -9.377 -17.916 1.00 34.06 1001 LYS A C 1
ATOM 7814 O O . LYS A 1 1001 ? -6.577 -8.797 -18.922 1.00 34.06 1001 LYS A O 1
#

Foldseek 3Di:
DVVVVVVVVVVVVVVCVVPPDFQFAQQAQAEEEFEVCLWFLRLLLLLVSQLSRHQYEYEEADPVSQVVSQVSSVVSHPDPPRHYYYDHDQLLPLVVLLVVQVVCCVPRNAHAEYAYDFAAAAFDAPVPDDPVNLCRRLSGQASSLVSNCVSNLVVLLVQLGHFYEHEAALLLVDPDHRRNSNSVSSVNSVVVQVVVQVVSVVSNYHYYYQHYAAEPIPRSVVNVVRHDPRRVVLSVVPDYHYSNVSSVVRSRVRGGPQDPVRVVVVVVVVVVVCVVVVQSPDDDDADDDDPDDPDDDFDWGQPDQDPPQQWTKIWTDDPNDIDIDIGHVVVVCVRPVVPDDDDPDDDDDDDDDDDDDDDDDDDDDDDDDDDDDDDDDDDDDDDDDDDDDDDDDDDDDDDDDDDDDDDDDDDDDDDDDDDDDDDDDDDDDDDDDDDDDDDDDDDDDDDDDDDDDDDDDDDDDDDDDDPPPPPVVNVVVVVVVVVVVVVVVVVVVVVVVVVVQCVVPPPQPCSVLQVQVVVVVVPAQADEDDPPDDADDFQEAFEEEFADDDPVCVVNVFHQQWDDRYQFKIWGFAWDADPVRDIDTDIDIFGGPGYHYNVDFLVSVLVRFVVVCLVLQLVQFEEEEEEAFAPPLCLCCQAQHDDDDPDHPRCRHSQLVSVQVNLVVCPDPVRVVQQKWKKKFKWKCFLQWIFGLQPLGDTWDWDADPVRAIDTPPTDIGTDNDSVVSNVSSRSSLVSDDFDDDPRDGGDQQIKMWMKMFIAGPVGNPDTRGMYIYIRAHGPDDLVSCVPDDPSSSSSNLLSNQLVVLVLQQLLVLQVPPDDRPLVSGPNSSNCVCQSPPPSHGYYYYQRAYRGNVCSVSRVVSSVSSSSSVSNRPPDDPDPDDDDPDPDVVVVVVVCVVVCVVCDVLNVVLVVLSVVLVVLVVVLVVLVVVLVVVVVVLVVVVVVLVVQVVDPDRDPVVSVVVVVVSVVVNVVSVVVSVVSVVVSVVSVVVSVVSVVVVVVD

Radius of gyration: 42.54 Å; chains: 1; bounding box: 121×125×133 Å

InterPro domains:
  IPR001752 Kinesin motor domain [PF00225] (545-871)
  IPR001752 Kinesin motor domain [PR00380] (620-641)
  IPR001752 Kinesin motor domain [PR00380] (742-759)
  IPR001752 Kinesin motor domain [PR00380] (771-789)
  IPR001752 Kinesin motor domain [PR00380] (821-842)
  IPR001752 Kinesin motor domain [PS50067] (539-872)
  IPR001752 Kinesin motor domain [SM00129] (537-881)
  IPR002347 Short-chain dehydrogenase/reductase SDR [PF00106] (30-226)
  IPR019821 Kinesin motor domain, conserved site [PS00411] (770-781)
  IPR020904 Short-chain dehydrogenase/reductase, conserved site [PS00061] (169-197)
  IPR027417 P-loop containing nucleoside triphosphate hydrolase [SSF52540] (515-871)
  IPR027640 Kinesin-like protein [PTHR47971] (366-878)
  IPR036291 NAD(P)-binding domain superfamily [SSF51735] (25-252)
  IPR036961 Kinesin motor domain superfamily [G3DSA:3.40.850.10] (510-873)
  IPR045022 3-ketodihydrosphingosine reductase KDSR-like [cd08939] (29-254)
  IPR054473 Kinesin-like protein KIF2A-like, N-terminal [PF22923] (295-332)